Protein 2WWW (pdb70)

Solvent-accessible surface area: 56481 Å² total; per-residue (Å²): 147,117,56,34,55,128,85,36,54,62,83,0,59,67,10,38,60,4,0,47,132,32,99,73,75,25,1,35,78,0,11,84,6,13,106,27,107,123,97,111,98,105,37,10,6,57,38,0,28,42,60,0,19,80,50,23,132,114,26,40,76,104,62,100,54,79,22,58,8,7,25,2,0,2,0,0,25,115,56,0,20,16,85,73,3,10,55,85,2,0,46,18,0,16,136,124,65,38,69,0,0,6,10,32,24,74,95,109,62,3,72,114,27,79,61,3,26,68,10,121,117,71,191,34,9,30,13,8,6,10,0,0,4,1,7,44,6,45,3,0,1,0,28,1,54,24,95,68,42,83,42,0,18,64,15,0,6,0,3,0,4,0,12,34,6,109,64,98,62,4,26,0,2,0,0,6,78,12,35,58,96,51,62,104,25,0,132,130,37,36,59,92,63,58,63,42,34,176,154,104,154,106,84,54,32,13,20,64,2,1,23,210,79,15,55,28,1,76,44,0,10,68,71,2,56,77,8,46,86,76,27,63,95,70,32,66,7,50,46,69,11,137,151,17,48,119,70,37,2,38,78,42,0,45,60,12,1,8,69,55,1,82,84,57,96,56,0,87,128,44,25,86,95,10,17,44,84,3,33,55,3,61,46,12,20,23,109,0,0,66,91,0,8,77,21,18,85,121,132,38,61,132,82,46,59,63,87,0,60,67,11,45,59,4,0,51,118,35,88,76,78,30,3,30,45,0,0,77,6,12,88,27,107,126,84,73,93,116,92,13,6,54,36,0,25,43,57,0,19,93,63,22,110,58,25,34,112,103,59,99,46,80,20,58,6,5,31,3,0,3,0,0,47,115,65,0,21,16,85,80,2,16,40,40,2,2,46,34,0,12,132,84,65,47,94,2,0,17,6,47,25,150,108,75,20,76,92,37,88,63,8,19,62,37,146,66,98,40,8,29,10,7,5,9,0,1,3,1,10,38,14,46,4,0,1,0,31,1,55,55,106,48,5,38,38,0,8,54,14,0,4,0,1,0,3,0,28,53,50,88,36,108,88,0,5,0,1,0,0,6,76,2,53,61,80,36,60,100,59,0,133,63,24,43,62,61,69,71,59,58,29,125,171,79,87,100,125,28,102,67,29,72,46,66,14,36,42,1,0,33,88,78,43,67,24,12,74,64,0,12,72,19,3,78,77,7,48,83,71,11,60,96,51,33,50,8,61,62,56,15,176,149,24,46,85,87,38,1,32,80,52,0,41,52,20,1,10,58,59,0,88,85,44,95,60,0,90,76,60,21,73,95,10,17,46,86,3,35,51,2,59,47,12,17,22,92,0,0,75,93,0,8,58,20,12,72,113,124,120,9,84,67,15,39,83,16,0,52,88,42,50,88,74,33,4,43,47,0,10,60,20,12,111,34,87,143,98,72,21,109,60,68,6,48,84,0,25,44,42,0,21,81,59,21,59,114,26,42,98,95,60,100,53,110,17,66,9,7,26,4,0,3,0,0,44,111,56,0,19,18,86,75,3,10,25,87,3,0,56,20,0,14,140,120,66,40,59,0,0,6,9,60,22,98,58,112,112,60,1,58,216,28,148,43,0,25,69,58,100,31,213,35,7,30,14,8,6,10,0,1,5,3,11,49,20,48,3,0,2,0,30,1,47,27,95,33,63,27,5,39,38,0,16,96,14,0,4,0,1,0,5,0,25,36,4,110,48,129,71,2,24,0,1,0,0,5,82,1,34,56,106,49,60,107,27,0,131,130,38,36,60,89,62,66,61,45,31,135,149,98,104,209,69,49,41,77,14,16,41,2,0,24,204,77,16,69,15,0,61,87,0,9,65,59,2,56,77,7,42,87,73,27,50,96,64,32,99,7,50,39,70,10,137,78,22,48,88,90,40,1,32,78,46,0,41,85,12,3,10,74,58,2,86,65,51,104,52,0,153,122,38,24,72,95,11,14,47,84,2,35,51,3,60,46,15,20,25,79,0,0,48,89,0,11,98,19,18,95,119,141,179,96,95,46,34,56,131,83,36,58,62,76,0,60,66,9,42,61,4,0,47,121,37,87,74,77,31,1,29,79,0,1,69,4,13,54,24,116,130,85,97,95,97,82,9,6,54,36,0,24,42,58,0,20,84,52,23,111,116,26,34,100,104,60,101,45,113,20,57,7,8,28,2,0,3,0,0,37,111,55,0,21,16,87,77,3,13,55,90,2,0,39,34,0,14,141,143,66,44,60,0,0,5,5,25,16,62,78,92,111,102,2,72,192,31,157,42,2,19,63,32,95,52,124,66,97,38,8,28,11,8,5,9,0,0,3,1,10,45,16,46,3,0,2,0,32,4,30,21,55,26,81,29,2,40,38,0,6,86,14,0,4,0,1,0,1,0,8,37,6,109,160,43,136,36,11,4,102,74,0,4,0,0,0,0,5,81,1,35,60,92,51,62,104,27,0,130,130,38,35,59,94,33,79,65,33,24,87,154,64,104,86,109,22,168,64,12,66,43,77,14,27,38,1,1,23,211,78,16,67,23,0,75,51,1,10,69,39,3,60,68,5,44,86,73,11,49,94,49,34,30,6,43,55,62,13,148,108,20,50,97,88,35,1,37,78,38,0,39,81,11,2,12,70,56,2,88,84,43,92,58,0,92,144,81,28,70,65,22,20,55,27,3,40,59,1,66,48,19,26,22,109,0,0,71,52,0,13,58,22,10,76,112

Structure (mmCIF, N/CA/C/O backbone):
data_2WWW
#
_entry.id   2WWW
#
_cell.length_a   149.430
_cell.length_b   149.430
_cell.length_c   69.060
_cell.angle_alpha   90.00
_cell.angle_beta   90.00
_cell.angle_gamma   90.00
#
_symmetry.space_group_name_H-M   'P 42'
#
loop_
_entity.id
_entity.type
_entity.pdbx_description
1 polymer 'METHYLMALONIC ACIDURIA TYPE A PROTEIN, MITOCHONDRIAL'
2 non-polymer 'NONAETHYLENE GLYCOL'
3 non-polymer "GUANOSINE-5'-DIPHOSPHATE"
4 water water
#
loop_
_atom_site.group_PDB
_atom_site.id
_atom_site.type_symbol
_atom_site.label_atom_id
_atom_site.label_alt_id
_atom_site.label_comp_id
_atom_site.label_asym_id
_atom_site.label_entity_id
_atom_site.label_seq_id
_atom_site.pdbx_PDB_ins_code
_atom_site.Cartn_x
_atom_site.Cartn_y
_atom_site.Cartn_z
_atom_site.occupancy
_atom_site.B_iso_or_equiv
_atom_site.auth_seq_id
_atom_site.auth_comp_id
_atom_site.auth_asym_id
_atom_site.auth_atom_id
_atom_site.pdbx_PDB_model_num
ATOM 1 N N . THR A 1 6 ? 21.793 104.179 91.415 1.00 129.68 75 THR A N 1
ATOM 2 C CA . THR A 1 6 ? 20.672 105.115 91.595 1.00 130.79 75 THR A CA 1
ATOM 3 C C . THR A 1 6 ? 19.373 104.624 90.943 1.00 136.45 75 THR A C 1
ATOM 4 O O . THR A 1 6 ? 18.336 104.633 91.609 1.00 137.34 75 THR A O 1
ATOM 6 N N . GLU A 1 7 ? 19.460 104.184 89.644 1.00 131.95 76 GLU A N 1
ATOM 7 C CA . GLU A 1 7 ? 18.424 103.684 88.708 1.00 131.53 76 GLU A CA 1
ATOM 8 C C . GLU A 1 7 ? 17.128 103.017 89.258 1.00 132.44 76 GLU A C 1
ATOM 9 O O . GLU A 1 7 ? 16.029 103.498 88.938 1.00 133.27 76 GLU A O 1
ATOM 11 N N . GLY A 1 8 ? 17.266 101.906 90.007 1.00 123.63 77 GLY A N 1
ATOM 12 C CA . GLY A 1 8 ? 16.138 101.191 90.612 1.00 121.80 77 GLY A CA 1
ATOM 13 C C . GLY A 1 8 ? 15.471 100.062 89.829 1.00 119.31 77 GLY A C 1
ATOM 14 O O . GLY A 1 8 ? 15.919 99.689 88.742 1.00 119.21 77 GLY A O 1
ATOM 15 N N . LEU A 1 9 ? 14.399 99.482 90.415 1.00 110.18 78 LEU A N 1
ATOM 16 C CA . LEU A 1 9 ? 13.575 98.390 89.864 1.00 106.85 78 LEU A CA 1
ATOM 17 C C . LEU A 1 9 ? 12.199 98.925 89.531 1.00 109.08 78 LEU A C 1
ATOM 18 O O . LEU A 1 9 ? 11.697 99.827 90.216 1.00 108.91 78 LEU A O 1
ATOM 23 N N . SER A 1 10 ? 11.548 98.299 88.522 1.00 103.89 79 SER A N 1
ATOM 24 C CA . SER A 1 10 ? 10.171 98.559 88.083 1.00 102.29 79 SER A CA 1
ATOM 25 C C . SER A 1 10 ? 9.299 98.103 89.235 1.00 108.93 79 SER A C 1
ATOM 26 O O . SER A 1 10 ? 9.650 97.125 89.894 1.00 109.92 79 SER A O 1
ATOM 29 N N . ASP A 1 11 ? 8.204 98.800 89.521 1.00 107.38 80 ASP A N 1
ATOM 30 C CA . ASP A 1 11 ? 7.349 98.419 90.646 1.00 107.32 80 ASP A CA 1
ATOM 31 C C . ASP A 1 11 ? 6.835 96.969 90.603 1.00 107.69 80 ASP A C 1
ATOM 32 O O . ASP A 1 11 ? 6.720 96.361 91.663 1.00 107.99 80 ASP A O 1
ATOM 37 N N . LYS A 1 12 ? 6.657 96.383 89.391 1.00 101.31 81 LYS A N 1
ATOM 38 C CA . LYS A 1 12 ? 6.241 94.977 89.226 1.00 99.93 81 LYS A CA 1
ATOM 39 C C . LYS A 1 12 ? 7.380 93.992 89.622 1.00 100.39 81 LYS A C 1
ATOM 40 O O . LYS A 1 12 ? 7.112 92.888 90.114 1.00 99.82 81 LYS A O 1
ATOM 42 N N . GLU A 1 13 ? 8.633 94.411 89.423 1.00 93.61 82 GLU A N 1
ATOM 43 C CA . GLU A 1 13 ? 9.834 93.657 89.801 1.00 91.08 82 GLU A CA 1
ATOM 44 C C . GLU A 1 13 ? 10.030 93.759 91.323 1.00 94.12 82 GLU A C 1
ATOM 45 O O . GLU A 1 13 ? 10.354 92.754 91.971 1.00 91.46 82 GLU A O 1
ATOM 51 N N . GLN A 1 14 ? 9.787 94.985 91.886 1.00 91.27 83 GLN A N 1
ATOM 52 C CA . GLN A 1 14 ? 9.871 95.267 93.323 1.00 90.26 83 GLN A CA 1
ATOM 53 C C . GLN A 1 14 ? 8.765 94.529 94.118 1.00 93.69 83 GLN A C 1
ATOM 54 O O . GLN A 1 14 ? 8.998 94.125 95.254 1.00 93.41 83 GLN A O 1
ATOM 60 N N . ARG A 1 15 ? 7.614 94.276 93.498 1.00 89.12 84 ARG A N 1
ATOM 61 C CA . ARG A 1 15 ? 6.539 93.497 94.107 1.00 89.48 84 ARG A CA 1
ATOM 62 C C . ARG A 1 15 ? 6.957 92.013 94.100 1.00 91.50 84 ARG A C 1
ATOM 63 O O . ARG A 1 15 ? 6.680 91.286 95.048 1.00 91.31 84 ARG A O 1
ATOM 65 N N . PHE A 1 16 ? 7.679 91.591 93.034 1.00 85.44 85 PHE A N 1
ATOM 66 C CA . PHE A 1 16 ? 8.131 90.218 92.843 1.00 81.18 85 PHE A CA 1
ATOM 67 C C . PHE A 1 16 ? 9.151 89.851 93.914 1.00 87.43 85 PHE A C 1
ATOM 68 O O . PHE A 1 16 ? 8.959 88.851 94.605 1.00 87.95 85 PHE A O 1
ATOM 76 N N . VAL A 1 17 ? 10.203 90.681 94.074 1.00 83.62 86 VAL A N 1
ATOM 77 C CA . VAL A 1 17 ? 11.234 90.499 95.082 1.00 82.65 86 VAL A CA 1
ATOM 78 C C . VAL A 1 17 ? 10.604 90.441 96.484 1.00 91.49 86 VAL A C 1
ATOM 79 O O . VAL A 1 17 ? 10.909 89.498 97.225 1.00 93.37 86 VAL A O 1
ATOM 83 N N . ASP A 1 18 ? 9.683 91.390 96.815 1.00 88.42 87 ASP A N 1
ATOM 84 C CA . ASP A 1 18 ? 8.986 91.438 98.112 1.00 88.64 87 ASP A CA 1
ATOM 85 C C . ASP A 1 18 ? 8.186 90.178 98.408 1.00 89.36 87 ASP A C 1
ATOM 86 O O . ASP A 1 18 ? 8.194 89.710 99.545 1.00 89.07 87 ASP A O 1
ATOM 91 N N . LYS A 1 19 ? 7.501 89.631 97.391 1.00 85.39 88 LYS A N 1
ATOM 92 C CA . LYS A 1 19 ? 6.717 88.395 97.510 1.00 85.94 88 LYS A CA 1
ATOM 93 C C . LYS A 1 19 ? 7.666 87.206 97.754 1.00 86.79 88 LYS A C 1
ATOM 94 O O . LYS A 1 19 ? 7.435 86.409 98.662 1.00 85.77 88 LYS A O 1
ATOM 96 N N . LEU A 1 20 ? 8.771 87.149 96.973 1.00 81.12 89 LEU A N 1
ATOM 97 C CA . LEU A 1 20 ? 9.819 86.125 97.075 1.00 79.45 89 LEU A CA 1
ATOM 98 C C . LEU A 1 20 ? 10.507 86.137 98.459 1.00 80.66 89 LEU A C 1
ATOM 99 O O . LEU A 1 20 ? 10.674 85.079 99.049 1.00 80.38 89 LEU A O 1
ATOM 104 N N . TYR A 1 21 ? 10.859 87.348 98.960 1.00 74.06 90 TYR A N 1
ATOM 105 C CA . TYR A 1 21 ? 11.455 87.652 100.261 1.00 71.29 90 TYR A CA 1
ATOM 106 C C . TYR A 1 21 ? 10.567 87.150 101.437 1.00 77.48 90 TYR A C 1
ATOM 107 O O . TYR A 1 21 ? 11.057 86.476 102.348 1.00 75.08 90 TYR A O 1
ATOM 116 N N . THR A 1 22 ? 9.267 87.528 101.426 1.00 78.30 91 THR A N 1
ATOM 117 C CA . THR A 1 22 ? 8.276 87.185 102.465 1.00 79.36 91 THR A CA 1
ATOM 118 C C . THR A 1 22 ? 8.074 85.683 102.573 1.00 83.13 91 THR A C 1
ATOM 119 O O . THR A 1 22 ? 8.138 85.158 103.668 1.00 83.85 91 THR A O 1
ATOM 123 N N . GLY A 1 23 ? 7.853 85.021 101.443 1.00 79.68 92 GLY A N 1
ATOM 124 C CA . GLY A 1 23 ? 7.643 83.583 101.341 1.00 78.67 92 GLY A CA 1
ATOM 125 C C . GLY A 1 23 ? 8.822 82.829 101.895 1.00 79.98 92 GLY A C 1
ATOM 126 O O . GLY A 1 23 ? 8.643 81.931 102.713 1.00 81.07 92 GLY A O 1
ATOM 127 N N . LEU A 1 24 ? 10.035 83.274 101.529 1.00 74.62 93 LEU A N 1
ATOM 128 C CA . LEU A 1 24 ? 11.311 82.731 101.991 1.00 72.35 93 LEU A CA 1
ATOM 129 C C . LEU A 1 24 ? 11.472 82.862 103.530 1.00 76.76 93 LEU A C 1
ATOM 130 O O . LEU A 1 24 ? 11.686 81.856 104.201 1.00 74.96 93 LEU A O 1
ATOM 135 N N . ILE A 1 25 ? 11.375 84.114 104.079 1.00 75.47 94 ILE A N 1
ATOM 136 C CA . ILE A 1 25 ? 11.559 84.374 105.511 1.00 74.54 94 ILE A CA 1
ATOM 137 C C . ILE A 1 25 ? 10.586 83.599 106.375 1.00 87.15 94 ILE A C 1
ATOM 138 O O . ILE A 1 25 ? 11.000 82.988 107.372 1.00 89.80 94 ILE A O 1
ATOM 143 N N . GLN A 1 26 ? 9.361 83.418 105.846 1.00 85.41 95 GLN A N 1
ATOM 144 C CA . GLN A 1 26 ? 8.281 82.636 106.443 1.00 85.63 95 GLN A CA 1
ATOM 145 C C . GLN A 1 26 ? 8.515 81.117 106.378 1.00 91.68 95 GLN A C 1
ATOM 146 O O . GLN A 1 26 ? 7.769 80.381 107.040 1.00 94.81 95 GLN A O 1
ATOM 152 N N . GLY A 1 27 ? 9.517 80.665 105.598 1.00 84.68 96 GLY A N 1
ATOM 153 C CA . GLY A 1 27 ? 9.867 79.254 105.455 1.00 82.51 96 GLY A CA 1
ATOM 154 C C . GLY A 1 27 ? 9.281 78.464 104.284 1.00 86.57 96 GLY A C 1
ATOM 155 O O . GLY A 1 27 ? 9.439 77.238 104.262 1.00 86.82 96 GLY A O 1
ATOM 156 N N . GLN A 1 28 ? 8.593 79.108 103.299 1.00 83.43 97 GLN A N 1
ATOM 157 C CA . GLN A 1 28 ? 8.045 78.381 102.124 1.00 83.80 97 GLN A CA 1
ATOM 158 C C . GLN A 1 28 ? 9.163 77.825 101.190 1.00 89.46 97 GLN A C 1
ATOM 159 O O . GLN A 1 28 ? 9.900 78.607 100.575 1.00 88.87 97 GLN A O 1
ATOM 165 N N . ARG A 1 29 ? 9.285 76.474 101.105 1.00 88.11 98 ARG A N 1
ATOM 166 C CA . ARG A 1 29 ? 10.308 75.715 100.334 1.00 86.27 98 ARG A CA 1
ATOM 167 C C . ARG A 1 29 ? 10.436 76.128 98.841 1.00 87.93 98 ARG A C 1
ATOM 168 O O . ARG A 1 29 ? 11.539 76.111 98.282 1.00 85.34 98 ARG A O 1
ATOM 173 N N . ALA A 1 30 ? 9.307 76.461 98.199 1.00 85.41 99 ALA A N 1
ATOM 174 C CA . ALA A 1 30 ? 9.283 76.862 96.787 1.00 84.10 99 ALA A CA 1
ATOM 175 C C . ALA A 1 30 ? 9.899 78.254 96.558 1.00 86.91 99 ALA A C 1
ATOM 176 O O . ALA A 1 30 ? 10.543 78.487 95.516 1.00 85.78 99 ALA A O 1
ATOM 178 N N . CYS A 1 31 ? 9.676 79.179 97.521 1.00 83.42 100 CYS A N 1
ATOM 179 C CA . CYS A 1 31 ? 10.188 80.550 97.491 1.00 82.86 100 CYS A CA 1
ATOM 180 C C . CYS A 1 31 ? 11.713 80.551 97.710 1.00 83.52 100 CYS A C 1
ATOM 181 O O . CYS A 1 31 ? 12.414 81.303 97.043 1.00 82.96 100 CYS A O 1
ATOM 184 N N . LEU A 1 32 ? 12.238 79.639 98.553 1.00 78.45 101 LEU A N 1
ATOM 185 C CA . LEU A 1 32 ? 13.680 79.466 98.723 1.00 76.43 101 LEU A CA 1
ATOM 186 C C . LEU A 1 32 ? 14.286 78.888 97.420 1.00 79.22 101 LEU A C 1
ATOM 187 O O . LEU A 1 32 ? 15.341 79.347 96.967 1.00 76.66 101 LEU A O 1
ATOM 192 N N . ALA A 1 33 ? 13.618 77.864 96.843 1.00 76.36 102 ALA A N 1
ATOM 193 C CA . ALA A 1 33 ? 14.022 77.242 95.582 1.00 75.98 102 ALA A CA 1
ATOM 194 C C . ALA A 1 33 ? 14.089 78.277 94.429 1.00 82.51 102 ALA A C 1
ATOM 195 O O . ALA A 1 33 ? 15.084 78.331 93.713 1.00 82.34 102 ALA A O 1
ATOM 197 N N . GLU A 1 34 ? 13.059 79.132 94.293 1.00 79.94 103 GLU A N 1
ATOM 198 C CA . GLU A 1 34 ? 13.021 80.177 93.284 1.00 78.61 103 GLU A CA 1
ATOM 199 C C . GLU A 1 34 ? 14.127 81.225 93.540 1.00 76.36 103 GLU A C 1
ATOM 200 O O . GLU A 1 34 ? 14.756 81.675 92.579 1.00 78.52 103 GLU A O 1
ATOM 206 N N . ALA A 1 35 ? 14.405 81.557 94.812 1.00 66.55 104 ALA A N 1
ATOM 207 C CA . ALA A 1 35 ? 15.455 82.511 95.187 1.00 64.87 104 ALA A CA 1
ATOM 208 C C . ALA A 1 35 ? 16.849 81.985 94.812 1.00 70.62 104 ALA A C 1
ATOM 209 O O . ALA A 1 35 ? 17.672 82.732 94.304 1.00 70.32 104 ALA A O 1
ATOM 211 N N . ILE A 1 36 ? 17.093 80.695 94.993 1.00 66.36 105 ILE A N 1
ATOM 212 C CA . ILE A 1 36 ? 18.369 80.142 94.614 1.00 65.34 105 ILE A CA 1
ATOM 213 C C . ILE A 1 36 ? 18.527 80.178 93.117 1.00 69.62 105 ILE A C 1
ATOM 214 O O . ILE A 1 36 ? 19.589 80.573 92.634 1.00 68.41 105 ILE A O 1
ATOM 219 N N . THR A 1 37 ? 17.452 79.854 92.379 1.00 70.18 106 THR A N 1
ATOM 220 C CA . THR A 1 37 ? 17.453 79.912 90.908 1.00 71.36 106 THR A CA 1
ATOM 221 C C . THR A 1 37 ? 17.739 81.344 90.406 1.00 75.33 106 THR A C 1
ATOM 222 O O . THR A 1 37 ? 18.549 81.518 89.502 1.00 74.18 106 THR A O 1
ATOM 226 N N . LEU A 1 38 ? 17.126 82.358 91.055 1.00 72.25 107 LEU A N 1
ATOM 227 C CA . LEU A 1 38 ? 17.284 83.773 90.749 1.00 72.10 107 LEU A CA 1
ATOM 228 C C . LEU A 1 38 ? 18.731 84.229 90.864 1.00 75.74 107 LEU A C 1
ATOM 229 O O . LEU A 1 38 ? 19.233 84.961 90.020 1.00 77.65 107 LEU A O 1
ATOM 234 N N . VAL A 1 39 ? 19.353 83.842 91.950 1.00 71.17 108 VAL A N 1
ATOM 235 C CA . VAL A 1 39 ? 20.720 84.141 92.376 1.00 69.72 108 VAL A CA 1
ATOM 236 C C . VAL A 1 39 ? 21.753 83.458 91.457 1.00 77.22 108 VAL A C 1
ATOM 237 O O . VAL A 1 39 ? 22.841 84.004 91.236 1.00 76.25 108 VAL A O 1
ATOM 241 N N . GLU A 1 40 ? 21.370 82.309 90.871 1.00 77.84 109 GLU A N 1
ATOM 242 C CA . GLU A 1 40 ? 22.177 81.510 89.957 1.00 78.94 109 GLU A CA 1
ATOM 243 C C . GLU A 1 40 ? 22.131 82.009 88.516 1.00 88.09 109 GLU A C 1
ATOM 244 O O . GLU A 1 40 ? 22.999 81.627 87.720 1.00 87.44 109 GLU A O 1
ATOM 250 N N . SER A 1 41 ? 21.126 82.864 88.180 1.00 89.48 110 SER A N 1
ATOM 251 C CA . SER A 1 41 ? 20.955 83.454 86.840 1.00 90.81 110 SER A CA 1
ATOM 252 C C . SER A 1 41 ? 22.096 84.385 86.395 1.00 95.81 110 SER A C 1
ATOM 253 O O . SER A 1 41 ? 22.635 85.167 87.183 1.00 91.75 110 SER A O 1
ATOM 256 N N . THR A 1 42 ? 22.431 84.295 85.099 1.00 97.38 111 THR A N 1
ATOM 257 C CA . THR A 1 42 ? 23.468 85.111 84.454 1.00 97.82 111 THR A CA 1
ATOM 258 C C . THR A 1 42 ? 22.901 86.345 83.689 1.00 102.70 111 THR A C 1
ATOM 259 O O . THR A 1 42 ? 23.681 87.206 83.285 1.00 103.95 111 THR A O 1
ATOM 263 N N . HIS A 1 43 ? 21.564 86.448 83.517 1.00 98.78 112 HIS A N 1
ATOM 264 C CA . HIS A 1 43 ? 20.941 87.590 82.829 1.00 99.99 112 HIS A CA 1
ATOM 265 C C . HIS A 1 43 ? 20.938 88.834 83.672 1.00 98.05 112 HIS A C 1
ATOM 266 O O . HIS A 1 43 ? 20.649 88.771 84.867 1.00 97.46 112 HIS A O 1
ATOM 273 N N . SER A 1 44 ? 21.281 89.961 83.042 1.00 91.04 113 SER A N 1
ATOM 274 C CA . SER A 1 44 ? 21.449 91.279 83.656 1.00 89.84 113 SER A CA 1
ATOM 275 C C . SER A 1 44 ? 20.295 91.750 84.563 1.00 91.27 113 SER A C 1
ATOM 276 O O . SER A 1 44 ? 20.565 92.266 85.663 1.00 89.82 113 SER A O 1
ATOM 279 N N . ARG A 1 45 ? 19.020 91.606 84.092 1.00 86.86 114 ARG A N 1
ATOM 280 C CA . ARG A 1 45 ? 17.860 92.026 84.874 1.00 86.94 114 ARG A CA 1
ATOM 281 C C . ARG A 1 45 ? 17.674 91.102 86.075 1.00 87.33 114 ARG A C 1
ATOM 282 O O . ARG A 1 45 ? 17.401 91.584 87.179 1.00 88.48 114 ARG A O 1
ATOM 290 N N . LYS A 1 46 ? 17.905 89.786 85.881 1.00 77.99 115 LYS A N 1
ATOM 291 C CA . LYS A 1 46 ? 17.788 88.795 86.944 1.00 73.59 115 LYS A CA 1
ATOM 292 C C . LYS A 1 46 ? 18.829 88.997 88.015 1.00 74.05 115 LYS A C 1
ATOM 293 O O . LYS A 1 46 ? 18.484 88.868 89.183 1.00 75.01 115 LYS A O 1
ATOM 299 N N . LYS A 1 47 ? 20.064 89.436 87.636 1.00 67.26 116 LYS A N 1
ATOM 300 C CA . LYS A 1 47 ? 21.152 89.796 88.557 1.00 65.38 116 LYS A CA 1
ATOM 301 C C . LYS A 1 47 ? 20.806 91.035 89.389 1.00 73.62 116 LYS A C 1
ATOM 302 O O . LYS A 1 47 ? 21.195 91.122 90.550 1.00 76.38 116 LYS A O 1
ATOM 308 N N . GLU A 1 48 ? 20.082 92.000 88.808 1.00 72.79 117 GLU A N 1
ATOM 309 C CA . GLU A 1 48 ? 19.648 93.227 89.504 1.00 72.95 117 GLU A CA 1
ATOM 310 C C . GLU A 1 48 ? 18.611 92.901 90.599 1.00 78.43 117 GLU A C 1
ATOM 311 O O . GLU A 1 48 ? 18.644 93.491 91.675 1.00 78.13 117 GLU A O 1
ATOM 313 N N . LEU A 1 49 ? 17.714 91.927 90.328 1.00 77.45 118 LEU A N 1
ATOM 314 C CA . LEU A 1 49 ? 16.675 91.413 91.238 1.00 77.86 118 LEU A CA 1
ATOM 315 C C . LEU A 1 49 ? 17.299 90.565 92.370 1.00 76.53 118 LEU A C 1
ATOM 316 O O . LEU A 1 49 ? 16.905 90.695 93.528 1.00 78.96 118 LEU A O 1
ATOM 321 N N . ALA A 1 50 ? 18.250 89.683 92.026 1.00 65.86 119 ALA A N 1
ATOM 322 C CA . ALA A 1 50 ? 19.007 88.859 92.948 1.00 62.79 119 ALA A CA 1
ATOM 323 C C . ALA A 1 50 ? 19.743 89.741 93.946 1.00 67.81 119 ALA A C 1
ATOM 324 O O . ALA A 1 50 ? 19.677 89.467 95.137 1.00 68.90 119 ALA A O 1
ATOM 326 N N . GLN A 1 51 ? 20.392 90.836 93.485 1.00 64.41 120 GLN A N 1
ATOM 327 C CA . GLN A 1 51 ? 21.131 91.749 94.358 1.00 64.05 120 GLN A CA 1
ATOM 328 C C . GLN A 1 51 ? 20.216 92.418 95.373 1.00 70.76 120 GLN A C 1
ATOM 329 O O . GLN A 1 51 ? 20.503 92.390 96.572 1.00 72.72 120 GLN A O 1
ATOM 335 N N . VAL A 1 52 ? 19.092 92.955 94.921 1.00 67.72 121 VAL A N 1
ATOM 336 C CA . VAL A 1 52 ? 18.086 93.562 95.811 1.00 67.01 121 VAL A CA 1
ATOM 337 C C . VAL A 1 52 ? 17.642 92.542 96.841 1.00 72.72 121 VAL A C 1
ATOM 338 O O . VAL A 1 52 ? 17.721 92.836 98.036 1.00 75.89 121 VAL A O 1
ATOM 342 N N . LEU A 1 53 ? 17.228 91.329 96.399 1.00 68.31 122 LEU A N 1
ATOM 343 C CA . LEU A 1 53 ? 16.785 90.256 97.304 1.00 68.57 122 LEU A CA 1
ATOM 344 C C . LEU A 1 53 ? 17.828 89.914 98.365 1.00 68.26 122 LEU A C 1
ATOM 345 O O . LEU A 1 53 ? 17.498 89.910 99.545 1.00 69.20 122 LEU A O 1
ATOM 350 N N . LEU A 1 54 ? 19.084 89.679 97.936 1.00 60.57 123 LEU A N 1
ATOM 351 C CA . LEU A 1 54 ? 20.227 89.389 98.798 1.00 58.46 123 LEU A CA 1
ATOM 352 C C . LEU A 1 54 ? 20.498 90.477 99.824 1.00 65.78 123 LEU A C 1
ATOM 353 O O . LEU A 1 54 ? 20.785 90.162 100.987 1.00 66.31 123 LEU A O 1
ATOM 358 N N . GLN A 1 55 ? 20.382 91.749 99.421 1.00 61.81 124 GLN A N 1
ATOM 359 C CA . GLN A 1 55 ? 20.531 92.858 100.349 1.00 61.79 124 GLN A CA 1
ATOM 360 C C . GLN A 1 55 ? 19.401 92.861 101.412 1.00 72.30 124 GLN A C 1
ATOM 361 O O . GLN A 1 55 ? 19.675 93.150 102.589 1.00 75.00 124 GLN A O 1
ATOM 367 N N . LYS A 1 56 ? 18.139 92.556 101.004 1.00 67.42 125 LYS A N 1
ATOM 368 C CA . LYS A 1 56 ? 17.048 92.484 101.973 1.00 68.16 125 LYS A CA 1
ATOM 369 C C . LYS A 1 56 ? 17.326 91.329 102.986 1.00 72.92 125 LYS A C 1
ATOM 370 O O . LYS A 1 56 ? 17.204 91.532 104.189 1.00 72.99 125 LYS A O 1
ATOM 376 N N . VAL A 1 57 ? 17.760 90.138 102.490 1.00 68.54 126 VAL A N 1
ATOM 377 C CA . VAL A 1 57 ? 18.095 88.990 103.327 1.00 67.56 126 VAL A CA 1
ATOM 378 C C . VAL A 1 57 ? 19.342 89.259 104.233 1.00 70.73 126 VAL A C 1
ATOM 379 O O . VAL A 1 57 ? 19.379 88.768 105.365 1.00 70.49 126 VAL A O 1
ATOM 383 N N . LEU A 1 58 ? 20.336 90.053 103.750 1.00 63.58 127 LEU A N 1
ATOM 384 C CA . LEU A 1 58 ? 21.501 90.416 104.546 1.00 61.71 127 LEU A CA 1
ATOM 385 C C . LEU A 1 58 ? 21.098 91.229 105.751 1.00 70.06 127 LEU A C 1
ATOM 386 O O . LEU A 1 58 ? 21.632 91.000 106.836 1.00 72.23 127 LEU A O 1
ATOM 391 N N . LEU A 1 59 ? 20.152 92.185 105.575 1.00 67.48 128 LEU A N 1
ATOM 392 C CA . LEU A 1 59 ? 19.671 93.052 106.639 1.00 68.14 128 LEU A CA 1
ATOM 393 C C . LEU A 1 59 ? 18.874 92.259 107.656 1.00 76.25 128 LEU A C 1
ATOM 394 O O . LEU A 1 59 ? 18.981 92.515 108.862 1.00 77.26 128 LEU A O 1
ATOM 399 N N . TYR A 1 60 ? 18.049 91.309 107.175 1.00 72.49 129 TYR A N 1
ATOM 400 C CA . TYR A 1 60 ? 17.202 90.486 108.026 1.00 72.57 129 TYR A CA 1
ATOM 401 C C . TYR A 1 60 ? 18.049 89.513 108.813 1.00 75.37 129 TYR A C 1
ATOM 402 O O . TYR A 1 60 ? 17.823 89.326 110.004 1.00 74.65 129 TYR A O 1
ATOM 411 N N . HIS A 1 61 ? 19.043 88.902 108.139 1.00 72.99 130 HIS A N 1
ATOM 412 C CA . HIS A 1 61 ? 20.014 87.969 108.725 1.00 71.30 130 HIS A CA 1
ATOM 413 C C . HIS A 1 61 ? 20.697 88.633 109.943 1.00 74.19 130 HIS A C 1
ATOM 414 O O . HIS A 1 61 ? 20.845 88.002 110.976 1.00 73.08 130 HIS A O 1
ATOM 421 N N . ARG A 1 62 ? 21.077 89.914 109.805 1.00 71.68 131 ARG A N 1
ATOM 422 C CA . ARG A 1 62 ? 21.708 90.715 110.833 1.00 72.53 131 ARG A CA 1
ATOM 423 C C . ARG A 1 62 ? 20.730 90.980 111.951 1.00 79.85 131 ARG A C 1
ATOM 424 O O . ARG A 1 62 ? 21.147 90.915 113.093 1.00 82.90 131 ARG A O 1
ATOM 432 N N . GLU A 1 63 ? 19.425 91.213 111.658 1.00 78.09 132 GLU A N 1
ATOM 433 C CA . GLU A 1 63 ? 18.369 91.390 112.681 1.00 79.70 132 GLU A CA 1
ATOM 434 C C . GLU A 1 63 ? 18.260 90.090 113.489 1.00 83.24 132 GLU A C 1
ATOM 435 O O . GLU A 1 63 ? 18.252 90.145 114.714 1.00 84.32 132 GLU A O 1
ATOM 441 N N . GLN A 1 64 ? 18.190 88.927 112.794 1.00 78.65 133 GLN A N 1
ATOM 442 C CA . GLN A 1 64 ? 18.086 87.597 113.381 1.00 79.14 133 GLN A CA 1
ATOM 443 C C . GLN A 1 64 ? 19.235 87.349 114.367 1.00 86.16 133 GLN A C 1
ATOM 444 O O . GLN A 1 64 ? 18.980 86.914 115.494 1.00 87.57 133 GLN A O 1
ATOM 450 N N . GLU A 1 65 ? 20.490 87.637 113.952 1.00 83.87 134 GLU A N 1
ATOM 451 C CA . GLU A 1 65 ? 21.692 87.440 114.783 1.00 85.87 134 GLU A CA 1
ATOM 452 C C . GLU A 1 65 ? 21.736 88.372 116.002 1.00 97.70 134 GLU A C 1
ATOM 453 O O . GLU A 1 65 ? 22.177 87.956 117.072 1.00 99.73 134 GLU A O 1
ATOM 459 N N . GLN A 1 66 ? 21.208 89.601 115.865 1.00 96.11 135 GLN A N 1
ATOM 460 C CA . GLN A 1 66 ? 21.148 90.567 116.954 1.00 97.25 135 GLN A CA 1
ATOM 461 C C . GLN A 1 66 ? 20.055 90.194 117.942 1.00 102.67 135 GLN A C 1
ATOM 462 O O . GLN A 1 66 ? 20.266 90.354 119.136 1.00 104.10 135 GLN A O 1
ATOM 464 N N . SER A 1 67 ? 18.940 89.595 117.464 1.00 99.80 136 SER A N 1
ATOM 465 C CA . SER A 1 67 ? 17.832 89.112 118.308 1.00 101.67 136 SER A CA 1
ATOM 466 C C . SER A 1 67 ? 18.127 87.697 118.883 1.00 105.75 136 SER A C 1
ATOM 467 O O . SER A 1 67 ? 17.242 87.062 119.472 1.00 105.66 136 SER A O 1
ATOM 470 N N . ASN A 1 68 ? 19.379 87.216 118.684 1.00 101.56 137 ASN A N 1
ATOM 471 C CA . ASN A 1 68 ? 19.913 85.935 119.165 1.00 100.55 137 ASN A CA 1
ATOM 472 C C . ASN A 1 68 ? 21.203 86.220 119.978 1.00 104.44 137 ASN A C 1
ATOM 473 O O . ASN A 1 68 ? 22.004 85.308 120.236 1.00 101.80 137 ASN A O 1
ATOM 478 N N . LYS A 1 69 ? 21.366 87.519 120.402 1.00 102.61 138 LYS A N 1
ATOM 479 C CA . LYS A 1 69 ? 22.474 88.078 121.193 1.00 102.86 138 LYS A CA 1
ATOM 480 C C . LYS A 1 69 ? 23.867 87.846 120.548 1.00 107.98 138 LYS A C 1
ATOM 481 O O . LYS A 1 69 ? 24.823 87.411 121.205 1.00 108.73 138 LYS A O 1
ATOM 483 N N . GLY A 1 70 ? 23.951 88.131 119.247 1.00 103.39 139 GLY A N 1
ATOM 484 C CA . GLY A 1 70 ? 25.182 88.030 118.467 1.00 100.87 139 GLY A CA 1
ATOM 485 C C . GLY A 1 70 ? 25.657 86.638 118.113 1.00 102.50 139 GLY A C 1
ATOM 486 O O . GLY A 1 70 ? 26.599 86.510 117.320 1.00 100.45 139 GLY A O 1
ATOM 487 N N . LYS A 1 71 ? 25.009 85.591 118.695 1.00 99.30 140 LYS A N 1
ATOM 488 C CA . LYS A 1 71 ? 25.291 84.159 118.487 1.00 97.96 140 LYS A CA 1
ATOM 489 C C . LYS A 1 71 ? 24.793 83.693 117.085 1.00 102.47 140 LYS A C 1
ATOM 490 O O . LYS A 1 71 ? 23.700 84.085 116.667 1.00 103.79 140 LYS A O 1
ATOM 494 N N . PRO A 1 72 ? 25.583 82.882 116.343 1.00 97.94 141 PRO A N 1
ATOM 495 C CA . PRO A 1 72 ? 25.137 82.420 115.013 1.00 95.77 141 PRO A CA 1
ATOM 496 C C . PRO A 1 72 ? 23.902 81.535 115.092 1.00 92.54 141 PRO A C 1
ATOM 497 O O . PRO A 1 72 ? 23.727 80.803 116.081 1.00 90.74 141 PRO A O 1
ATOM 501 N N . LEU A 1 73 ? 23.065 81.605 114.028 1.00 84.99 142 LEU A N 1
ATOM 502 C CA . LEU A 1 73 ? 21.795 80.869 113.913 1.00 83.18 142 LEU A CA 1
ATOM 503 C C . LEU A 1 73 ? 21.890 79.506 113.258 1.00 79.32 142 LEU A C 1
ATOM 504 O O . LEU A 1 73 ? 20.978 78.686 113.396 1.00 76.13 142 LEU A O 1
ATOM 509 N N . ALA A 1 74 ? 22.998 79.282 112.539 1.00 72.16 143 ALA A N 1
ATOM 510 C CA . ALA A 1 74 ? 23.215 78.052 111.829 1.00 69.69 143 ALA A CA 1
ATOM 511 C C . ALA A 1 74 ? 24.631 77.490 112.009 1.00 68.75 143 ALA A C 1
ATOM 512 O O . ALA A 1 74 ? 25.577 78.224 112.301 1.00 68.53 143 ALA A O 1
ATOM 514 N N . PHE A 1 75 ? 24.738 76.175 111.867 1.00 60.88 144 PHE A N 1
ATOM 515 C CA . PHE A 1 75 ? 25.991 75.467 111.878 1.00 59.33 144 PHE A CA 1
ATOM 516 C C . PHE A 1 75 ? 26.221 75.046 110.383 1.00 63.94 144 PHE A C 1
ATOM 517 O O . PHE A 1 75 ? 25.419 74.294 109.822 1.00 61.19 144 PHE A O 1
ATOM 525 N N . ARG A 1 76 ? 27.240 75.632 109.710 1.00 61.52 145 ARG A N 1
ATOM 526 C CA . ARG A 1 76 ? 27.586 75.297 108.313 1.00 59.17 145 ARG A CA 1
ATOM 527 C C . ARG A 1 76 ? 28.633 74.227 108.362 1.00 61.99 145 ARG A C 1
ATOM 528 O O . ARG A 1 76 ? 29.630 74.368 109.082 1.00 62.86 145 ARG A O 1
ATOM 536 N N . VAL A 1 77 ? 28.334 73.094 107.743 1.00 57.70 146 VAL A N 1
ATOM 537 C CA . VAL A 1 77 ? 29.198 71.887 107.742 1.00 56.71 146 VAL A CA 1
ATOM 538 C C . VAL A 1 77 ? 29.521 71.543 106.300 1.00 63.10 146 VAL A C 1
ATOM 539 O O . VAL A 1 77 ? 28.619 71.453 105.453 1.00 65.80 146 VAL A O 1
ATOM 543 N N . GLY A 1 78 ? 30.808 71.405 106.035 1.00 59.06 147 GLY A N 1
ATOM 544 C CA . GLY A 1 78 ? 31.363 71.018 104.747 1.00 58.42 147 GLY A CA 1
ATOM 545 C C . GLY A 1 78 ? 31.686 69.544 104.786 1.00 62.47 147 GLY A C 1
ATOM 546 O O . GLY A 1 78 ? 32.394 69.079 105.679 1.00 62.00 147 GLY A O 1
ATOM 547 N N . LEU A 1 79 ? 31.130 68.810 103.851 1.00 61.46 148 LEU A N 1
ATOM 548 C CA . LEU A 1 79 ? 31.309 67.374 103.688 1.00 63.31 148 LEU A CA 1
ATOM 549 C C . LEU A 1 79 ? 31.945 67.024 102.318 1.00 66.70 148 LEU A C 1
ATOM 550 O O . LEU A 1 79 ? 31.418 67.394 101.264 1.00 65.75 148 LEU A O 1
ATOM 555 N N . SER A 1 80 ? 33.071 66.332 102.348 1.00 65.74 149 SER A N 1
ATOM 556 C CA . SER A 1 80 ? 33.748 65.923 101.129 1.00 67.47 149 SER A CA 1
ATOM 557 C C . SER A 1 80 ? 34.272 64.522 101.232 1.00 73.19 149 SER A C 1
ATOM 558 O O . SER A 1 80 ? 34.477 64.004 102.322 1.00 72.04 149 SER A O 1
ATOM 561 N N . GLY A 1 81 ? 34.532 63.950 100.075 1.00 72.79 150 GLY A N 1
ATOM 562 C CA . GLY A 1 81 ? 35.095 62.621 99.971 1.00 73.99 150 GLY A CA 1
ATOM 563 C C . GLY A 1 81 ? 35.185 62.165 98.533 1.00 79.97 150 GLY A C 1
ATOM 564 O O . GLY A 1 81 ? 34.554 62.771 97.661 1.00 78.81 150 GLY A O 1
ATOM 565 N N . PRO A 1 82 ? 35.938 61.059 98.264 1.00 79.03 151 PRO A N 1
ATOM 566 C CA . PRO A 1 82 ? 36.007 60.528 96.881 1.00 78.25 151 PRO A CA 1
ATOM 567 C C . PRO A 1 82 ? 34.637 60.020 96.402 1.00 81.21 151 PRO A C 1
ATOM 568 O O . PRO A 1 82 ? 33.741 59.845 97.259 1.00 82.39 151 PRO A O 1
ATOM 572 N N . PRO A 1 83 ? 34.418 59.752 95.078 1.00 73.44 152 PRO A N 1
ATOM 573 C CA . PRO A 1 83 ? 33.115 59.147 94.672 1.00 71.76 152 PRO A CA 1
ATOM 574 C C . PRO A 1 83 ? 33.046 57.728 95.239 1.00 70.89 152 PRO A C 1
ATOM 575 O O . PRO A 1 83 ? 34.066 57.037 95.285 1.00 69.64 152 PRO A O 1
ATOM 579 N N . GLY A 1 84 ? 31.902 57.356 95.779 1.00 67.07 153 GLY A N 1
ATOM 580 C CA . GLY A 1 84 ? 31.738 56.033 96.372 1.00 68.12 153 GLY A CA 1
ATOM 581 C C . GLY A 1 84 ? 32.100 55.934 97.849 1.00 72.03 153 GLY A C 1
ATOM 582 O O . GLY A 1 84 ? 31.946 54.856 98.431 1.00 74.34 153 GLY A O 1
ATOM 583 N N . ALA A 1 85 ? 32.540 57.055 98.486 1.00 63.01 154 ALA A N 1
ATOM 584 C CA . ALA A 1 85 ? 32.871 57.099 99.910 1.00 60.57 154 ALA A CA 1
ATOM 585 C C . ALA A 1 85 ? 31.668 56.780 100.796 1.00 67.30 154 ALA A C 1
ATOM 586 O O . ALA A 1 85 ? 31.833 56.167 101.848 1.00 68.87 154 ALA A O 1
ATOM 588 N N . GLY A 1 86 ? 30.471 57.117 100.326 1.00 64.19 155 GLY A N 1
ATOM 589 C CA . GLY A 1 86 ? 29.227 56.909 101.059 1.00 64.28 155 GLY A CA 1
ATOM 590 C C . GLY A 1 86 ? 28.493 58.210 101.389 1.00 65.64 155 GLY A C 1
ATOM 591 O O . GLY A 1 86 ? 27.516 58.167 102.141 1.00 66.36 155 GLY A O 1
ATOM 592 N N . LYS A 1 87 ? 28.949 59.378 100.828 1.00 57.37 156 LYS A N 1
ATOM 593 C CA . LYS A 1 87 ? 28.336 60.705 101.014 1.00 56.00 156 LYS A CA 1
ATOM 594 C C . LYS A 1 87 ? 26.798 60.731 100.966 1.00 62.77 156 LYS A C 1
ATOM 595 O O . LYS A 1 87 ? 26.167 61.086 101.963 1.00 62.89 156 LYS A O 1
ATOM 601 N N . SER A 1 88 ? 26.210 60.324 99.835 1.00 61.33 157 SER A N 1
ATOM 602 C CA . SER A 1 88 ? 24.756 60.300 99.606 1.00 62.62 157 SER A CA 1
ATOM 603 C C . SER A 1 88 ? 24.096 59.517 100.687 1.00 69.85 157 SER A C 1
ATOM 604 O O . SER A 1 88 ? 23.178 60.034 101.292 1.00 72.02 157 SER A O 1
ATOM 607 N N . THR A 1 89 ? 24.591 58.292 100.963 1.00 66.85 158 THR A N 1
ATOM 608 C CA . THR A 1 89 ? 24.048 57.350 101.952 1.00 66.68 158 THR A CA 1
ATOM 609 C C . THR A 1 89 ? 24.160 57.928 103.356 1.00 68.58 158 THR A C 1
ATOM 610 O O . THR A 1 89 ? 23.255 57.740 104.160 1.00 71.64 158 THR A O 1
ATOM 614 N N . PHE A 1 90 ? 25.277 58.596 103.656 1.00 63.25 159 PHE A N 1
ATOM 615 C CA . PHE A 1 90 ? 25.512 59.237 104.934 1.00 63.15 159 PHE A CA 1
ATOM 616 C C . PHE A 1 90 ? 24.548 60.463 105.141 1.00 69.67 159 PHE A C 1
ATOM 617 O O . PHE A 1 90 ? 23.866 60.522 106.163 1.00 70.63 159 PHE A O 1
ATOM 625 N N . ILE A 1 91 ? 24.492 61.411 104.200 1.00 65.76 160 ILE A N 1
ATOM 626 C CA . ILE A 1 91 ? 23.574 62.567 104.272 1.00 66.47 160 ILE A CA 1
ATOM 627 C C . ILE A 1 91 ? 22.088 62.106 104.526 1.00 71.75 160 ILE A C 1
ATOM 628 O O . ILE A 1 91 ? 21.357 62.710 105.333 1.00 70.42 160 ILE A O 1
ATOM 633 N N . GLU A 1 92 ? 21.662 61.039 103.820 1.00 67.92 161 GLU A N 1
ATOM 634 C CA . GLU A 1 92 ? 20.331 60.495 103.979 1.00 66.71 161 GLU A CA 1
ATOM 635 C C . GLU A 1 92 ? 20.066 60.034 105.415 1.00 71.88 161 GLU A C 1
ATOM 636 O O . GLU A 1 92 ? 19.042 60.391 105.990 1.00 74.46 161 GLU A O 1
ATOM 642 N N . TYR A 1 93 ? 21.007 59.299 106.004 1.00 67.49 162 TYR A N 1
ATOM 643 C CA . TYR A 1 93 ? 20.906 58.792 107.370 1.00 66.43 162 TYR A CA 1
ATOM 644 C C . TYR A 1 93 ? 21.041 59.914 108.406 1.00 67.84 162 TYR A C 1
ATOM 645 O O . TYR A 1 93 ? 20.189 60.019 109.287 1.00 67.41 162 TYR A O 1
ATOM 654 N N . PHE A 1 94 ? 22.110 60.739 108.298 1.00 63.43 163 PHE A N 1
ATOM 655 C CA . PHE A 1 94 ? 22.434 61.875 109.158 1.00 63.56 163 PHE A CA 1
ATOM 656 C C . PHE A 1 94 ? 21.364 62.980 109.102 1.00 66.85 163 PHE A C 1
ATOM 657 O O . PHE A 1 94 ? 21.055 63.552 110.121 1.00 69.72 163 PHE A O 1
ATOM 665 N N . GLY A 1 95 ? 20.800 63.233 107.935 1.00 62.34 164 GLY A N 1
ATOM 666 C CA . GLY A 1 95 ? 19.725 64.183 107.735 1.00 63.82 164 GLY A CA 1
ATOM 667 C C . GLY A 1 95 ? 18.425 63.755 108.393 1.00 73.92 164 GLY A C 1
ATOM 668 O O . GLY A 1 95 ? 17.734 64.588 108.991 1.00 76.75 164 GLY A O 1
ATOM 669 N N . LYS A 1 96 ? 18.086 62.457 108.331 1.00 71.16 165 LYS A N 1
ATOM 670 C CA . LYS A 1 96 ? 16.894 61.930 109.032 1.00 72.38 165 LYS A CA 1
ATOM 671 C C . LYS A 1 96 ? 17.076 61.986 110.522 1.00 76.68 165 LYS A C 1
ATOM 672 O O . LYS A 1 96 ? 16.171 62.376 111.222 1.00 78.72 165 LYS A O 1
ATOM 675 N N . MET A 1 97 ? 18.275 61.721 111.003 1.00 74.78 166 MET A N 1
ATOM 676 C CA . MET A 1 97 ? 18.617 61.825 112.416 1.00 75.84 166 MET A CA 1
ATOM 677 C C . MET A 1 97 ? 18.474 63.288 112.922 1.00 79.90 166 MET A C 1
ATOM 678 O O . MET A 1 97 ? 18.007 63.500 114.039 1.00 79.16 166 MET A O 1
ATOM 683 N N . LEU A 1 98 ? 18.865 64.295 112.082 1.00 75.46 167 LEU A N 1
ATOM 684 C CA . LEU A 1 98 ? 18.820 65.717 112.473 1.00 74.00 167 LEU A CA 1
ATOM 685 C C . LEU A 1 98 ? 17.408 66.292 112.577 1.00 80.61 167 LEU A C 1
ATOM 686 O O . LEU A 1 98 ? 17.084 66.906 113.592 1.00 81.76 167 LEU A O 1
ATOM 691 N N . THR A 1 99 ? 16.596 66.111 111.513 1.00 76.37 168 THR A N 1
ATOM 692 C CA . THR A 1 99 ? 15.209 66.542 111.395 1.00 76.99 168 THR A CA 1
ATOM 693 C C . THR A 1 99 ? 14.323 65.914 112.465 1.00 84.99 168 THR A C 1
ATOM 694 O O . THR A 1 99 ? 13.473 66.601 113.040 1.00 87.66 168 THR A O 1
ATOM 698 N N . GLU A 1 100 ? 14.544 64.632 112.761 1.00 81.68 169 GLU A N 1
ATOM 699 C CA . GLU A 1 100 ? 13.788 63.968 113.805 1.00 83.28 169 GLU A CA 1
ATOM 700 C C . GLU A 1 100 ? 14.011 64.676 115.157 1.00 84.94 169 GLU A C 1
ATOM 701 O O . GLU A 1 100 ? 13.035 64.930 115.840 1.00 87.29 169 GLU A O 1
ATOM 707 N N . ARG A 1 101 ? 15.234 65.140 115.442 1.00 78.43 170 ARG A N 1
ATOM 708 C CA . ARG A 1 101 ? 15.647 65.859 116.659 1.00 78.76 170 ARG A CA 1
ATOM 709 C C . ARG A 1 101 ? 15.225 67.358 116.690 1.00 82.37 170 ARG A C 1
ATOM 710 O O . ARG A 1 101 ? 15.622 68.093 117.598 1.00 82.96 170 ARG A O 1
ATOM 718 N N . GLY A 1 102 ? 14.438 67.797 115.710 1.00 78.11 171 GLY A N 1
ATOM 719 C CA . GLY A 1 102 ? 13.953 69.175 115.625 1.00 77.94 171 GLY A CA 1
ATOM 720 C C . GLY A 1 102 ? 14.685 70.114 114.679 1.00 81.40 171 GLY A C 1
ATOM 721 O O . GLY A 1 102 ? 14.392 71.317 114.665 1.00 81.79 171 GLY A O 1
ATOM 722 N N . HIS A 1 103 ? 15.630 69.587 113.869 1.00 75.99 172 HIS A N 1
ATOM 723 C CA . HIS A 1 103 ? 16.402 70.426 112.969 1.00 74.72 172 HIS A CA 1
ATOM 724 C C . HIS A 1 103 ? 15.774 70.685 111.603 1.00 79.29 172 HIS A C 1
ATOM 725 O O . HIS A 1 103 ? 14.988 69.873 111.090 1.00 80.83 172 HIS A O 1
ATOM 732 N N . LYS A 1 104 ? 16.077 71.873 111.046 1.00 74.29 173 LYS A N 1
ATOM 733 C CA . LYS A 1 104 ? 15.707 72.265 109.675 1.00 72.12 173 LYS A CA 1
ATOM 734 C C . LYS A 1 104 ? 17.051 72.300 108.920 1.00 67.37 173 LYS A C 1
ATOM 735 O O . LYS A 1 104 ? 17.924 73.083 109.269 1.00 64.68 173 LYS A O 1
ATOM 741 N N . LEU A 1 105 ? 17.240 71.358 108.000 1.00 62.53 174 LEU A N 1
ATOM 742 C CA . LEU A 1 105 ? 18.479 71.093 107.268 1.00 63.26 174 LEU A CA 1
ATOM 743 C C . LEU A 1 105 ? 18.503 71.389 105.751 1.00 71.38 174 LEU A C 1
ATOM 744 O O . LEU A 1 105 ? 17.646 70.925 105.016 1.00 74.58 174 LEU A O 1
ATOM 749 N N . SER A 1 106 ? 19.530 72.089 105.274 1.00 67.69 175 SER A N 1
ATOM 750 C CA . SER A 1 106 ? 19.722 72.340 103.835 1.00 66.21 175 SER A CA 1
ATOM 751 C C . SER A 1 106 ? 20.930 71.564 103.379 1.00 69.02 175 SER A C 1
ATOM 752 O O . SER A 1 106 ? 21.968 71.577 104.045 1.00 68.67 175 SER A O 1
ATOM 755 N N . VAL A 1 107 ? 20.821 70.932 102.225 1.00 64.62 176 VAL A N 1
ATOM 756 C CA . VAL A 1 107 ? 21.900 70.177 101.601 1.00 63.20 176 VAL A CA 1
ATOM 757 C C . VAL A 1 107 ? 22.121 70.828 100.247 1.00 70.76 176 VAL A C 1
ATOM 758 O O . VAL A 1 107 ? 21.205 70.874 99.421 1.00 69.59 176 VAL A O 1
ATOM 762 N N . LEU A 1 108 ? 23.330 71.395 100.050 1.00 69.22 177 LEU A N 1
ATOM 763 C CA . LEU A 1 108 ? 23.700 72.077 98.810 1.00 68.41 177 LEU A CA 1
ATOM 764 C C . LEU A 1 108 ? 24.916 71.382 98.224 1.00 70.42 177 LEU A C 1
ATOM 765 O O . LEU A 1 108 ? 25.965 71.441 98.813 1.00 70.18 177 LEU A O 1
ATOM 770 N N . ALA A 1 109 ? 24.773 70.680 97.103 1.00 68.76 178 ALA A N 1
ATOM 771 C CA . ALA A 1 109 ? 25.905 69.999 96.436 1.00 67.38 178 ALA A CA 1
ATOM 772 C C . ALA A 1 109 ? 26.596 70.946 95.525 1.00 72.50 178 ALA A C 1
ATOM 773 O O . ALA A 1 109 ? 25.953 71.749 94.856 1.00 74.05 178 ALA A O 1
ATOM 775 N N . VAL A 1 110 ? 27.904 70.890 95.523 1.00 70.68 179 VAL A N 1
ATOM 776 C CA . VAL A 1 110 ? 28.783 71.690 94.690 1.00 71.63 179 VAL A CA 1
ATOM 777 C C . VAL A 1 110 ? 29.742 70.718 93.954 1.00 81.98 179 VAL A C 1
ATOM 778 O O . VAL A 1 110 ? 30.599 70.091 94.572 1.00 77.80 179 VAL A O 1
ATOM 782 N N . ASP A 1 111 ? 29.427 70.434 92.669 1.00 89.35 180 ASP A N 1
ATOM 783 C CA . ASP A 1 111 ? 30.215 69.492 91.874 1.00 93.05 180 ASP A CA 1
ATOM 784 C C . ASP A 1 111 ? 31.266 70.224 91.033 1.00 106.45 180 ASP A C 1
ATOM 785 O O . ASP A 1 111 ? 30.897 70.962 90.110 1.00 108.99 180 ASP A O 1
ATOM 787 N N . PRO A 1 112 ? 32.572 70.056 91.356 1.00 107.28 181 PRO A N 1
ATOM 788 C CA . PRO A 1 112 ? 33.636 70.687 90.531 1.00 108.74 181 PRO A CA 1
ATOM 789 C C . PRO A 1 112 ? 33.536 70.340 89.026 1.00 115.62 181 PRO A C 1
ATOM 790 O O . PRO A 1 112 ? 34.250 70.893 88.179 1.00 116.78 181 PRO A O 1
ATOM 794 N N . THR A 1 129 ? 15.696 60.092 96.971 1.00 118.51 198 THR A N 1
ATOM 795 C CA . THR A 1 129 ? 16.005 59.516 98.285 1.00 117.33 198 THR A CA 1
ATOM 796 C C . THR A 1 129 ? 14.855 59.706 99.303 1.00 120.77 198 THR A C 1
ATOM 797 O O . THR A 1 129 ? 13.836 60.314 98.959 1.00 122.15 198 THR A O 1
ATOM 801 N N . GLU A 1 130 ? 15.001 59.150 100.532 1.00 114.42 199 GLU A N 1
ATOM 802 C CA . GLU A 1 130 ? 14.004 59.247 101.613 1.00 112.94 199 GLU A CA 1
ATOM 803 C C . GLU A 1 130 ? 14.007 60.651 102.236 1.00 111.38 199 GLU A C 1
ATOM 804 O O . GLU A 1 130 ? 12.990 61.060 102.801 1.00 111.91 199 GLU A O 1
ATOM 806 N N . LEU A 1 131 ? 15.167 61.372 102.135 1.00 102.02 200 LEU A N 1
ATOM 807 C CA . LEU A 1 131 ? 15.422 62.745 102.617 1.00 97.90 200 LEU A CA 1
ATOM 808 C C . LEU A 1 131 ? 14.697 63.770 101.734 1.00 99.21 200 LEU A C 1
ATOM 809 O O . LEU A 1 131 ? 14.291 64.830 102.216 1.00 99.16 200 LEU A O 1
ATOM 814 N N . SER A 1 132 ? 14.512 63.437 100.451 1.00 94.32 201 SER A N 1
ATOM 815 C CA . SER A 1 132 ? 13.785 64.279 99.509 1.00 95.09 201 SER A CA 1
ATOM 816 C C . SER A 1 132 ? 12.278 64.318 99.857 1.00 99.68 201 SER A C 1
ATOM 817 O O . SER A 1 132 ? 11.584 65.274 99.518 1.00 100.19 201 SER A O 1
ATOM 820 N N . ARG A 1 133 ? 11.797 63.307 100.571 1.00 97.06 202 ARG A N 1
ATOM 821 C CA . ARG A 1 133 ? 10.411 63.244 101.007 1.00 99.59 202 ARG A CA 1
ATOM 822 C C . ARG A 1 133 ? 10.249 64.024 102.341 1.00 106.74 202 ARG A C 1
ATOM 823 O O . ARG A 1 133 ? 9.106 64.335 102.724 1.00 110.70 202 ARG A O 1
ATOM 826 N N . ASP A 1 134 ? 11.388 64.333 103.046 1.00 98.68 203 ASP A N 1
ATOM 827 C CA . ASP A 1 134 ? 11.400 65.039 104.335 1.00 96.74 203 ASP A CA 1
ATOM 828 C C . ASP A 1 134 ? 11.062 66.520 104.218 1.00 98.93 203 ASP A C 1
ATOM 829 O O . ASP A 1 134 ? 11.862 67.291 103.677 1.00 96.79 203 ASP A O 1
ATOM 834 N N . MET A 1 135 ? 9.898 66.912 104.795 1.00 96.28 204 MET A N 1
ATOM 835 C CA . MET A 1 135 ? 9.348 68.279 104.836 1.00 95.83 204 MET A CA 1
ATOM 836 C C . MET A 1 135 ? 10.249 69.275 105.595 1.00 97.64 204 MET A C 1
ATOM 837 O O . MET A 1 135 ? 10.191 70.485 105.319 1.00 97.80 204 MET A O 1
ATOM 839 N N . ASN A 1 136 ? 11.099 68.763 106.522 1.00 91.20 205 ASN A N 1
ATOM 840 C CA . ASN A 1 136 ? 12.041 69.572 107.304 1.00 89.28 205 ASN A CA 1
ATOM 841 C C . ASN A 1 136 ? 13.448 69.746 106.664 1.00 87.57 205 ASN A C 1
ATOM 842 O O . ASN A 1 136 ? 14.315 70.428 107.220 1.00 84.20 205 ASN A O 1
ATOM 847 N N . ALA A 1 137 ? 13.638 69.167 105.482 1.00 82.48 206 ALA A N 1
ATOM 848 C CA . ALA A 1 137 ? 14.897 69.268 104.790 1.00 81.04 206 ALA A CA 1
ATOM 849 C C . ALA A 1 137 ? 14.712 69.885 103.412 1.00 85.40 206 ALA A C 1
ATOM 850 O O . ALA A 1 137 ? 13.669 69.696 102.771 1.00 86.06 206 ALA A O 1
ATOM 852 N N . TYR A 1 138 ? 15.744 70.596 102.948 1.00 80.51 207 TYR A N 1
ATOM 853 C CA . TYR A 1 138 ? 15.786 71.168 101.614 1.00 79.72 207 TYR A CA 1
ATOM 854 C C . TYR A 1 138 ? 17.036 70.637 100.889 1.00 82.53 207 TYR A C 1
ATOM 855 O O . TYR A 1 138 ? 18.140 70.842 101.370 1.00 81.43 207 TYR A O 1
ATOM 864 N N . ILE A 1 139 ? 16.859 69.918 99.769 1.00 79.29 208 ILE A N 1
ATOM 865 C CA . ILE A 1 139 ? 17.969 69.368 98.984 1.00 77.11 208 ILE A CA 1
ATOM 866 C C . ILE A 1 139 ? 18.012 70.050 97.637 1.00 82.09 208 ILE A C 1
ATOM 867 O O . ILE A 1 139 ? 17.089 69.907 96.865 1.00 83.09 208 ILE A O 1
ATOM 872 N N . ARG A 1 140 ? 19.069 70.779 97.360 1.00 83.07 209 ARG A N 1
ATOM 873 C CA . ARG A 1 140 ? 19.292 71.480 96.100 1.00 86.32 209 ARG A CA 1
ATOM 874 C C . ARG A 1 140 ? 20.373 70.804 95.225 1.00 102.81 209 ARG A C 1
ATOM 875 O O . ARG A 1 140 ? 21.526 70.620 95.661 1.00 100.62 209 ARG A O 1
ATOM 877 N N . PRO A 1 141 ? 20.004 70.509 93.948 1.00 111.60 210 PRO A N 1
ATOM 878 C CA . PRO A 1 141 ? 20.978 69.920 92.999 1.00 114.20 210 PRO A CA 1
ATOM 879 C C . PRO A 1 141 ? 22.214 70.781 92.649 1.00 124.77 210 PRO A C 1
ATOM 880 O O . PRO A 1 141 ? 22.388 71.917 93.113 1.00 124.42 210 PRO A O 1
ATOM 884 N N . SER A 1 142 ? 23.037 70.214 91.739 1.00 124.81 211 SER A N 1
ATOM 885 C CA . SER A 1 142 ? 24.268 70.763 91.167 1.00 124.73 211 SER A CA 1
ATOM 886 C C . SER A 1 142 ? 23.997 71.322 89.740 1.00 128.77 211 SER A C 1
ATOM 887 O O . SER A 1 142 ? 23.733 72.515 89.543 1.00 127.59 211 SER A O 1
ATOM 890 N N . THR A 1 152 ? 31.068 77.364 93.155 1.00 90.10 221 THR A N 1
ATOM 891 C CA . THR A 1 152 ? 31.132 77.938 94.506 1.00 89.05 221 THR A CA 1
ATOM 892 C C . THR A 1 152 ? 30.777 79.415 94.417 1.00 90.70 221 THR A C 1
ATOM 893 O O . THR A 1 152 ? 30.742 80.132 95.446 1.00 90.53 221 THR A O 1
ATOM 895 N N . ARG A 1 153 ? 30.479 79.857 93.163 1.00 84.71 222 ARG A N 1
ATOM 896 C CA . ARG A 1 153 ? 30.196 81.258 92.853 1.00 83.22 222 ARG A CA 1
ATOM 897 C C . ARG A 1 153 ? 29.036 81.824 93.690 1.00 81.47 222 ARG A C 1
ATOM 898 O O . ARG A 1 153 ? 29.164 82.885 94.330 1.00 79.65 222 ARG A O 1
ATOM 906 N N . THR A 1 154 ? 27.948 81.060 93.736 1.00 74.80 223 THR A N 1
ATOM 907 C CA . THR A 1 154 ? 26.751 81.466 94.447 1.00 74.28 223 THR A CA 1
ATOM 908 C C . THR A 1 154 ? 26.503 80.689 95.733 1.00 77.75 223 THR A C 1
ATOM 909 O O . THR A 1 154 ? 25.433 80.855 96.319 1.00 80.19 223 THR A O 1
ATOM 913 N N . THR A 1 155 ? 27.471 79.866 96.187 1.00 69.66 224 THR A N 1
ATOM 914 C CA . THR A 1 155 ? 27.326 79.053 97.393 1.00 67.60 224 THR A CA 1
ATOM 915 C C . THR A 1 155 ? 27.082 79.873 98.619 1.00 67.23 224 THR A C 1
ATOM 916 O O . THR A 1 155 ? 26.162 79.533 99.371 1.00 68.71 224 THR A O 1
ATOM 920 N N . ASN A 1 156 ? 27.827 80.969 98.798 1.00 59.51 225 ASN A N 1
ATOM 921 C CA . ASN A 1 156 ? 27.618 81.854 99.942 1.00 59.62 225 ASN A CA 1
ATOM 922 C C . ASN A 1 156 ? 26.263 82.503 99.958 1.00 63.65 225 ASN A C 1
ATOM 923 O O . ASN A 1 156 ? 25.684 82.655 101.018 1.00 65.36 225 ASN A O 1
ATOM 928 N N . GLU A 1 157 ? 25.758 82.869 98.793 1.00 61.87 226 GLU A N 1
ATOM 929 C CA . GLU A 1 157 ? 24.460 83.524 98.582 1.00 64.07 226 GLU A CA 1
ATOM 930 C C . GLU A 1 157 ? 23.359 82.531 98.934 1.00 66.30 226 GLU A C 1
ATOM 931 O O . GLU A 1 157 ? 22.408 82.941 99.597 1.00 68.66 226 GLU A O 1
ATOM 937 N N . ALA A 1 158 ? 23.509 81.220 98.524 1.00 57.69 227 ALA A N 1
ATOM 938 C CA . ALA A 1 158 ? 22.597 80.090 98.835 1.00 55.49 227 ALA A CA 1
ATOM 939 C C . ALA A 1 158 ? 22.592 79.792 100.351 1.00 59.93 227 ALA A C 1
ATOM 940 O O . ALA A 1 158 ? 21.526 79.646 100.940 1.00 61.00 227 ALA A O 1
ATOM 942 N N . ILE A 1 159 ? 23.777 79.791 101.000 1.00 56.90 228 ILE A N 1
ATOM 943 C CA . ILE A 1 159 ? 23.893 79.617 102.459 1.00 57.20 228 ILE A CA 1
ATOM 944 C C . ILE A 1 159 ? 23.080 80.685 103.175 1.00 62.88 228 ILE A C 1
ATOM 945 O O . ILE A 1 159 ? 22.331 80.367 104.070 1.00 66.98 228 ILE A O 1
ATOM 950 N N . LEU A 1 160 ? 23.220 81.935 102.767 1.00 60.51 229 LEU A N 1
ATOM 951 C CA . LEU A 1 160 ? 22.527 83.081 103.351 1.00 62.39 229 LEU A CA 1
ATOM 952 C C . LEU A 1 160 ? 21.006 82.989 103.146 1.00 67.47 229 LEU A C 1
ATOM 953 O O . LEU A 1 160 ? 20.251 83.264 104.083 1.00 69.49 229 LEU A O 1
ATOM 958 N N . LEU A 1 161 ? 20.565 82.574 101.941 1.00 61.71 230 LEU A N 1
ATOM 959 C CA . LEU A 1 161 ? 19.150 82.379 101.639 1.00 62.76 230 LEU A CA 1
ATOM 960 C C . LEU A 1 161 ? 18.533 81.293 102.542 1.00 67.66 230 LEU A C 1
ATOM 961 O O . LEU A 1 161 ? 17.442 81.495 103.078 1.00 68.40 230 LEU A O 1
ATOM 966 N N . CYS A 1 162 ? 19.246 80.180 102.751 1.00 64.00 231 CYS A N 1
ATOM 967 C CA . CYS A 1 162 ? 18.855 79.113 103.670 1.00 65.61 231 CYS A CA 1
ATOM 968 C C . CYS A 1 162 ? 18.784 79.555 105.118 1.00 65.68 231 CYS A C 1
ATOM 969 O O . CYS A 1 162 ? 17.799 79.232 105.787 1.00 67.07 231 CYS A O 1
ATOM 972 N N . GLU A 1 163 ? 19.782 80.307 105.598 1.00 59.49 232 GLU A N 1
ATOM 973 C CA . GLU A 1 163 ? 19.762 80.831 106.970 1.00 61.71 232 GLU A CA 1
ATOM 974 C C . GLU A 1 163 ? 18.608 81.843 107.144 1.00 69.46 232 GLU A C 1
ATOM 975 O O . GLU A 1 163 ? 17.894 81.799 108.162 1.00 73.12 232 GLU A O 1
ATOM 981 N N . GLY A 1 164 ? 18.385 82.662 106.116 1.00 64.15 233 GLY A N 1
ATOM 982 C CA . GLY A 1 164 ? 17.257 83.586 106.042 1.00 65.04 233 GLY A CA 1
ATOM 983 C C . GLY A 1 164 ? 15.913 82.869 106.117 1.00 69.07 233 GLY A C 1
ATOM 984 O O . GLY A 1 164 ? 14.990 83.385 106.750 1.00 70.19 233 GLY A O 1
ATOM 985 N N . ALA A 1 165 ? 15.816 81.631 105.519 1.00 64.30 234 ALA A N 1
ATOM 986 C CA . ALA A 1 165 ? 14.621 80.768 105.481 1.00 65.45 234 ALA A CA 1
ATOM 987 C C . ALA A 1 165 ? 14.391 79.996 106.774 1.00 75.93 234 ALA A C 1
ATOM 988 O O . ALA A 1 165 ? 13.371 79.320 106.886 1.00 78.84 234 ALA A O 1
ATOM 990 N N . GLY A 1 166 ? 15.320 80.103 107.737 1.00 72.29 235 GLY A N 1
ATOM 991 C CA . GLY A 1 166 ? 15.195 79.480 109.043 1.00 72.11 235 GLY A CA 1
ATOM 992 C C . GLY A 1 166 ? 15.865 78.129 109.249 1.00 79.89 235 GLY A C 1
ATOM 993 O O . GLY A 1 166 ? 15.573 77.443 110.241 1.00 83.06 235 GLY A O 1
ATOM 994 N N . TYR A 1 167 ? 16.766 77.726 108.343 1.00 73.96 236 TYR A N 1
ATOM 995 C CA . TYR A 1 167 ? 17.490 76.479 108.486 1.00 73.11 236 TYR A CA 1
ATOM 996 C C . TYR A 1 167 ? 18.648 76.705 109.470 1.00 77.76 236 TYR A C 1
ATOM 997 O O . TYR A 1 167 ? 19.316 77.745 109.436 1.00 76.95 236 TYR A O 1
ATOM 1006 N N . ASP A 1 168 ? 18.843 75.745 110.382 1.00 76.54 237 ASP A N 1
ATOM 1007 C CA . ASP A 1 168 ? 19.907 75.813 111.400 1.00 76.22 237 ASP A CA 1
ATOM 1008 C C . ASP A 1 168 ? 21.140 74.890 111.120 1.00 75.02 237 ASP A C 1
ATOM 1009 O O . ASP A 1 168 ? 22.157 74.962 111.842 1.00 71.90 237 ASP A O 1
ATOM 1014 N N . ILE A 1 169 ? 21.024 74.015 110.090 1.00 68.53 238 ILE A N 1
ATOM 1015 C CA . ILE A 1 169 ? 22.096 73.140 109.664 1.00 67.38 238 ILE A CA 1
ATOM 1016 C C . ILE A 1 169 ? 22.184 73.249 108.174 1.00 72.43 238 ILE A C 1
ATOM 1017 O O . ILE A 1 169 ? 21.245 72.909 107.458 1.00 72.32 238 ILE A O 1
ATOM 1022 N N . ILE A 1 170 ? 23.306 73.784 107.705 1.00 69.96 239 ILE A N 1
ATOM 1023 C CA . ILE A 1 170 ? 23.606 73.944 106.292 1.00 67.14 239 ILE A CA 1
ATOM 1024 C C . ILE A 1 170 ? 24.736 72.965 106.008 1.00 67.17 239 ILE A C 1
ATOM 1025 O O . ILE A 1 170 ? 25.788 72.998 106.649 1.00 62.29 239 ILE A O 1
ATOM 1030 N N . LEU A 1 171 ? 24.468 72.042 105.095 1.00 66.94 240 LEU A N 1
ATOM 1031 C CA . LEU A 1 171 ? 25.411 71.011 104.707 1.00 67.47 240 LEU A CA 1
ATOM 1032 C C . LEU A 1 171 ? 25.837 71.219 103.267 1.00 68.83 240 LEU A C 1
ATOM 1033 O O . LEU A 1 171 ? 25.002 71.274 102.366 1.00 68.49 240 LEU A O 1
ATOM 1038 N N . ILE A 1 172 ? 27.127 71.441 103.067 1.00 65.08 241 ILE A N 1
ATOM 1039 C CA . ILE A 1 172 ? 27.680 71.649 101.749 1.00 64.37 241 ILE A CA 1
ATOM 1040 C C . ILE A 1 172 ? 28.442 70.399 101.365 1.00 68.31 241 ILE A C 1
ATOM 1041 O O . ILE A 1 172 ? 29.465 70.083 101.969 1.00 67.02 241 ILE A O 1
ATOM 1046 N N . GLU A 1 173 ? 27.937 69.697 100.356 1.00 64.67 242 GLU A N 1
ATOM 1047 C CA . GLU A 1 173 ? 28.511 68.454 99.865 1.00 64.26 242 GLU A CA 1
ATOM 1048 C C . GLU A 1 173 ? 29.361 68.686 98.595 1.00 69.27 242 GLU A C 1
ATOM 1049 O O . GLU A 1 173 ? 28.934 69.389 97.689 1.00 66.82 242 GLU A O 1
ATOM 1055 N N . THR A 1 174 ? 30.546 68.072 98.541 1.00 66.95 243 THR A N 1
ATOM 1056 C CA . THR A 1 174 ? 31.450 68.159 97.415 1.00 67.96 243 THR A CA 1
ATOM 1057 C C . THR A 1 174 ? 32.146 66.817 97.191 1.00 77.81 243 THR A C 1
ATOM 1058 O O . THR A 1 174 ? 31.925 65.909 97.983 1.00 79.14 243 THR A O 1
ATOM 1062 N N . VAL A 1 175 ? 32.937 66.678 96.077 1.00 76.43 244 VAL A N 1
ATOM 1063 C CA . VAL A 1 175 ? 33.708 65.480 95.688 1.00 76.45 244 VAL A CA 1
ATOM 1064 C C . VAL A 1 175 ? 35.188 65.837 95.621 1.00 83.96 244 VAL A C 1
ATOM 1065 O O . VAL A 1 175 ? 35.535 66.897 95.106 1.00 82.65 244 VAL A O 1
ATOM 1069 N N . GLY A 1 176 ? 36.020 64.946 96.157 1.00 84.79 245 GLY A N 1
ATOM 1070 C CA . GLY A 1 176 ? 37.466 65.075 96.248 1.00 87.27 245 GLY A CA 1
ATOM 1071 C C . GLY A 1 176 ? 38.030 64.293 97.431 1.00 101.32 245 GLY A C 1
ATOM 1072 O O . GLY A 1 176 ? 37.501 64.368 98.549 1.00 103.23 245 GLY A O 1
ATOM 1073 N N . VAL A 1 177 ? 39.114 63.525 97.199 1.00 101.44 246 VAL A N 1
ATOM 1074 C CA . VAL A 1 177 ? 39.817 62.775 98.244 1.00 102.35 246 VAL A CA 1
ATOM 1075 C C . VAL A 1 177 ? 40.517 63.770 99.192 1.00 107.73 246 VAL A C 1
ATOM 1076 O O . VAL A 1 177 ? 41.188 64.703 98.735 1.00 108.10 246 VAL A O 1
ATOM 1078 N N . SER A 1 180 ? 38.054 72.485 94.316 1.00 111.35 249 SER A N 1
ATOM 1079 C CA . SER A 1 180 ? 36.694 72.876 94.753 1.00 111.35 249 SER A CA 1
ATOM 1080 C C . SER A 1 180 ? 36.455 72.575 96.241 1.00 113.90 249 SER A C 1
ATOM 1081 O O . SER A 1 180 ? 35.715 73.311 96.909 1.00 113.44 249 SER A O 1
ATOM 1083 N N . GLU A 1 181 ? 37.108 71.489 96.752 1.00 107.11 250 GLU A N 1
ATOM 1084 C CA . GLU A 1 181 ? 37.111 71.032 98.149 1.00 103.66 250 GLU A CA 1
ATOM 1085 C C . GLU A 1 181 ? 37.727 72.117 99.071 1.00 101.54 250 GLU A C 1
ATOM 1086 O O . GLU A 1 181 ? 37.237 72.319 100.181 1.00 100.95 250 GLU A O 1
ATOM 1092 N N . PHE A 1 182 ? 38.764 72.839 98.593 1.00 94.28 251 PHE A N 1
ATOM 1093 C CA . PHE A 1 182 ? 39.423 73.922 99.338 1.00 92.12 251 PHE A CA 1
ATOM 1094 C C . PHE A 1 182 ? 38.528 75.169 99.443 1.00 90.72 251 PHE A C 1
ATOM 1095 O O . PHE A 1 182 ? 38.558 75.835 100.467 1.00 92.07 251 PHE A O 1
ATOM 1097 N N . ALA A 1 183 ? 37.719 75.467 98.405 1.00 81.28 252 ALA A N 1
ATOM 1098 C CA . ALA A 1 183 ? 36.754 76.580 98.376 1.00 77.82 252 ALA A CA 1
ATOM 1099 C C . ALA A 1 183 ? 35.657 76.322 99.405 1.00 78.34 252 ALA A C 1
ATOM 1100 O O . ALA A 1 183 ? 35.249 77.256 100.072 1.00 79.21 252 ALA A O 1
ATOM 1102 N N . VAL A 1 184 ? 35.177 75.063 99.519 1.00 71.07 253 VAL A N 1
ATOM 1103 C CA . VAL A 1 184 ? 34.176 74.624 100.480 1.00 71.09 253 VAL A CA 1
ATOM 1104 C C . VAL A 1 184 ? 34.667 74.838 101.929 1.00 75.63 253 VAL A C 1
ATOM 1105 O O . VAL A 1 184 ? 33.987 75.495 102.711 1.00 73.12 253 VAL A O 1
ATOM 1109 N N . ALA A 1 185 ? 35.876 74.334 102.256 1.00 75.14 254 ALA A N 1
ATOM 1110 C CA . ALA A 1 185 ? 36.494 74.489 103.571 1.00 74.75 254 ALA A CA 1
ATOM 1111 C C . ALA A 1 185 ? 36.496 75.974 104.021 1.00 79.57 254 ALA A C 1
ATOM 1112 O O . ALA A 1 185 ? 36.340 76.253 105.206 1.00 82.89 254 ALA A O 1
ATOM 1114 N N . ASP A 1 186 ? 36.542 76.903 103.067 1.00 74.28 255 ASP A N 1
ATOM 1115 C CA . ASP A 1 186 ? 36.525 78.354 103.303 1.00 74.16 255 ASP A CA 1
ATOM 1116 C C . ASP A 1 186 ? 35.106 78.968 103.232 1.00 74.70 255 ASP A C 1
ATOM 1117 O O . ASP A 1 186 ? 34.990 80.173 103.143 1.00 76.96 255 ASP A O 1
ATOM 1125 N N . MET A 1 187 ? 34.051 78.174 103.276 1.00 66.90 256 MET A N 1
ATOM 1126 C CA . MET A 1 187 ? 32.697 78.714 103.266 1.00 67.90 256 MET A CA 1
ATOM 1127 C C . MET A 1 187 ? 31.874 78.145 104.448 1.00 70.07 256 MET A C 1
ATOM 1128 O O . MET A 1 187 ? 30.716 78.544 104.664 1.00 67.96 256 MET A O 1
ATOM 1133 N N . VAL A 1 188 ? 32.533 77.253 105.246 1.00 63.96 257 VAL A N 1
ATOM 1134 C CA . VAL A 1 188 ? 31.978 76.462 106.335 1.00 61.31 257 VAL A CA 1
ATOM 1135 C C . VAL A 1 188 ? 32.642 76.630 107.705 1.00 63.24 257 VAL A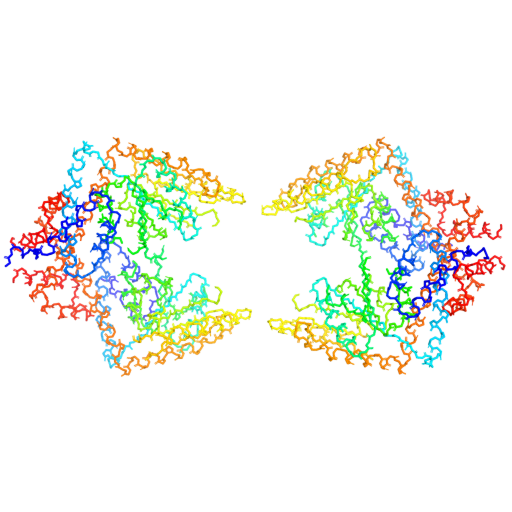 C 1
ATOM 1136 O O . VAL A 1 188 ? 33.764 77.144 107.817 1.00 62.25 257 VAL A O 1
ATOM 1140 N N . ASP A 1 189 ? 31.897 76.214 108.763 1.00 57.74 258 ASP A N 1
ATOM 1141 C CA . ASP A 1 189 ? 32.352 76.205 110.144 1.00 56.54 258 ASP A CA 1
ATOM 1142 C C . ASP A 1 189 ? 33.279 74.956 110.397 1.00 62.37 258 ASP A C 1
ATOM 1143 O O . ASP A 1 189 ? 34.410 75.091 110.877 1.00 60.10 258 ASP A O 1
ATOM 1148 N N . MET A 1 190 ? 32.808 73.757 110.017 1.00 59.65 259 MET A N 1
ATOM 1149 C CA . MET A 1 190 ? 33.555 72.517 110.221 1.00 58.38 259 MET A CA 1
ATOM 1150 C C . MET A 1 190 ? 33.662 71.737 108.944 1.00 61.39 259 MET A C 1
ATOM 1151 O O . MET A 1 190 ? 32.661 71.505 108.312 1.00 62.69 259 MET A O 1
ATOM 1156 N N . PHE A 1 191 ? 34.866 71.343 108.568 1.00 59.12 260 PHE A N 1
ATOM 1157 C CA . PHE A 1 191 ? 35.165 70.553 107.387 1.00 58.85 260 PHE A CA 1
ATOM 1158 C C . PHE A 1 191 ? 35.316 69.080 107.774 1.00 59.59 260 PHE A C 1
ATOM 1159 O O . PHE A 1 191 ? 36.113 68.733 108.632 1.00 57.49 260 PHE A O 1
ATOM 1167 N N . VAL A 1 192 ? 34.492 68.235 107.173 1.00 56.40 261 VAL A N 1
ATOM 1168 C CA . VAL A 1 192 ? 34.418 66.819 107.478 1.00 56.46 261 VAL A CA 1
ATOM 1169 C C . VAL A 1 192 ? 34.770 66.016 106.232 1.00 65.31 261 VAL A C 1
ATOM 1170 O O . VAL A 1 192 ? 34.177 66.243 105.189 1.00 66.44 261 VAL A O 1
ATOM 1174 N N . LEU A 1 193 ? 35.717 65.071 106.349 1.00 65.43 262 LEU A N 1
ATOM 1175 C CA . LEU A 1 193 ? 36.126 64.172 105.267 1.00 66.70 262 LEU A CA 1
ATOM 1176 C C . LEU A 1 193 ? 35.622 62.759 105.481 1.00 70.28 262 LEU A C 1
ATOM 1177 O O . LEU A 1 193 ? 35.893 62.135 106.518 1.00 67.61 262 LEU A O 1
ATOM 1182 N N . LEU A 1 194 ? 34.946 62.230 104.457 1.00 70.15 263 LEU A N 1
ATOM 1183 C CA . LEU A 1 194 ? 34.437 60.861 104.441 1.00 71.44 263 LEU A CA 1
ATOM 1184 C C . LEU A 1 194 ? 35.395 60.026 103.559 1.00 78.11 263 LEU A C 1
ATOM 1185 O O . LEU A 1 194 ? 35.479 60.219 102.346 1.00 79.13 263 LEU A O 1
ATOM 1190 N N . LEU A 1 195 ? 36.198 59.181 104.204 1.00 74.27 264 LEU A N 1
ATOM 1191 C CA . LEU A 1 195 ? 37.182 58.348 103.517 1.00 73.35 264 LEU A CA 1
ATOM 1192 C C . LEU A 1 195 ? 36.783 56.876 103.538 1.00 72.82 264 LEU A C 1
ATOM 1193 O O . LEU A 1 195 ? 36.471 56.362 104.608 1.00 68.91 264 LEU A O 1
ATOM 1198 N N . PRO A 1 196 ? 36.655 56.202 102.356 1.00 69.42 265 PRO A N 1
ATOM 1199 C CA . PRO A 1 196 ? 36.207 54.787 102.353 1.00 69.31 265 PRO A CA 1
ATOM 1200 C C . PRO A 1 196 ? 37.216 53.794 102.954 1.00 74.02 265 PRO A C 1
ATOM 1201 O O . PRO A 1 196 ? 38.393 54.127 103.102 1.00 71.46 265 PRO A O 1
ATOM 1205 N N . PRO A 1 197 ? 36.795 52.565 103.322 1.00 73.99 266 PRO A N 1
ATOM 1206 C CA . PRO A 1 197 ? 37.754 51.642 103.920 1.00 76.77 266 PRO A CA 1
ATOM 1207 C C . PRO A 1 197 ? 38.617 50.890 102.898 1.00 91.76 266 PRO A C 1
ATOM 1208 O O . PRO A 1 197 ? 39.734 50.513 103.230 1.00 93.71 266 PRO A O 1
ATOM 1212 N N . ALA A 1 198 ? 38.096 50.639 101.674 1.00 93.01 267 ALA A N 1
ATOM 1213 C CA . ALA A 1 198 ? 38.810 49.893 100.640 1.00 94.30 267 ALA A CA 1
ATOM 1214 C C . ALA A 1 198 ? 39.197 50.740 99.421 1.00 99.88 267 ALA A C 1
ATOM 1215 O O . ALA A 1 198 ? 38.634 51.806 99.184 1.00 100.64 267 ALA A O 1
ATOM 1217 N N . ILE A 1 211 ? 43.562 65.977 104.146 1.00 89.33 280 ILE A N 1
ATOM 1218 C CA . ILE A 1 211 ? 43.638 65.625 105.567 1.00 90.41 280 ILE A CA 1
ATOM 1219 C C . ILE A 1 211 ? 44.096 66.801 106.413 1.00 97.20 280 ILE A C 1
ATOM 1220 O O . ILE A 1 211 ? 43.786 66.881 107.606 1.00 96.98 280 ILE A O 1
ATOM 1222 N N . GLU A 1 212 ? 44.847 67.712 105.778 1.00 96.65 281 GLU A N 1
ATOM 1223 C CA . GLU A 1 212 ? 45.418 68.932 106.344 1.00 96.67 281 GLU A CA 1
ATOM 1224 C C . GLU A 1 212 ? 44.325 69.975 106.702 1.00 95.54 281 GLU A C 1
ATOM 1225 O O . GLU A 1 212 ? 44.473 70.682 107.700 1.00 95.92 281 GLU A O 1
ATOM 1227 N N . MET A 1 213 ? 43.235 70.043 105.910 1.00 86.39 282 MET A N 1
ATOM 1228 C CA . MET A 1 213 ? 42.132 70.987 106.136 1.00 84.27 282 MET A CA 1
ATOM 1229 C C . MET A 1 213 ? 40.912 70.401 106.927 1.00 83.63 282 MET A C 1
ATOM 1230 O O . MET A 1 213 ? 39.949 71.139 107.206 1.00 84.20 282 MET A O 1
ATOM 1232 N N . ALA A 1 214 ? 40.936 69.078 107.223 1.00 73.15 283 ALA A N 1
ATOM 1233 C CA . ALA A 1 214 ? 39.855 68.343 107.839 1.00 69.82 283 ALA A CA 1
ATOM 1234 C C . ALA A 1 214 ? 39.822 68.507 109.334 1.00 73.87 283 ALA A C 1
ATOM 1235 O O . ALA A 1 214 ? 40.837 68.309 109.986 1.00 76.00 283 ALA A O 1
ATOM 1237 N N . ASP A 1 215 ? 38.640 68.880 109.879 1.00 66.81 284 ASP A N 1
ATOM 1238 C CA . ASP A 1 215 ? 38.362 69.054 111.296 1.00 65.13 284 ASP A CA 1
ATOM 1239 C C . ASP A 1 215 ? 38.017 67.698 111.918 1.00 69.06 284 ASP A C 1
ATOM 1240 O O . ASP A 1 215 ? 38.316 67.446 113.091 1.00 69.19 284 ASP A O 1
ATOM 1245 N N . LEU A 1 216 ? 37.470 66.799 111.085 1.00 62.73 285 LEU A N 1
ATOM 1246 C CA . LEU A 1 216 ? 37.074 65.467 111.456 1.00 62.27 285 LEU A CA 1
ATOM 1247 C C . LEU A 1 216 ? 37.185 64.624 110.226 1.00 62.91 285 LEU A C 1
ATOM 1248 O O . LEU A 1 216 ? 36.844 65.074 109.124 1.00 61.16 285 LEU A O 1
ATOM 1253 N N . VAL A 1 217 ? 37.676 63.392 110.420 1.00 59.04 286 VAL A N 1
ATOM 1254 C CA . VAL A 1 217 ? 37.799 62.379 109.380 1.00 58.45 286 VAL A CA 1
ATOM 1255 C C . VAL A 1 217 ? 36.947 61.186 109.848 1.00 62.26 286 VAL A C 1
ATOM 1256 O O . VAL A 1 217 ? 37.168 60.642 110.921 1.00 62.63 286 VAL A O 1
ATOM 1260 N N . ALA A 1 218 ? 35.935 60.840 109.117 1.00 59.25 287 ALA A N 1
ATOM 1261 C CA . ALA A 1 218 ? 35.101 59.683 109.461 1.00 57.41 287 ALA A CA 1
ATOM 1262 C C . ALA A 1 218 ? 35.384 58.646 108.362 1.00 61.99 287 ALA A C 1
ATOM 1263 O O . ALA A 1 218 ? 35.357 58.958 107.150 1.00 61.53 287 ALA A O 1
ATOM 1265 N N . VAL A 1 219 ? 35.876 57.498 108.793 1.00 59.52 288 VAL A N 1
ATOM 1266 C CA . VAL A 1 219 ? 36.192 56.357 107.928 1.00 59.06 288 VAL A CA 1
ATOM 1267 C C . VAL A 1 219 ? 34.842 55.636 107.790 1.00 65.96 288 VAL A C 1
ATOM 1268 O O . VAL A 1 219 ? 34.249 55.211 108.777 1.00 64.09 288 VAL A O 1
ATOM 1272 N N . THR A 1 220 ? 34.341 55.598 106.564 1.00 64.34 289 THR A N 1
ATOM 1273 C CA . THR A 1 220 ? 33.064 55.031 106.209 1.00 63.86 289 THR A CA 1
ATOM 1274 C C . THR A 1 220 ? 33.084 53.506 106.057 1.00 70.02 289 THR A C 1
ATOM 1275 O O . THR A 1 220 ? 34.149 52.883 106.095 1.00 70.01 289 THR A O 1
ATOM 1279 N N . LYS A 1 221 ? 31.862 52.922 105.982 1.00 67.42 290 LYS A N 1
ATOM 1280 C CA . LYS A 1 221 ? 31.487 51.529 105.771 1.00 66.61 290 LYS A CA 1
ATOM 1281 C C . LYS A 1 221 ? 32.133 50.643 106.764 1.00 72.17 290 LYS A C 1
ATOM 1282 O O . LYS A 1 221 ? 32.595 49.553 106.399 1.00 73.47 290 LYS A O 1
ATOM 1288 N N . SER A 1 222 ? 32.177 51.088 108.041 1.00 68.53 291 SER A N 1
ATOM 1289 C CA . SER A 1 222 ? 32.782 50.282 109.109 1.00 69.22 291 SER A CA 1
ATOM 1290 C C . SER A 1 222 ? 31.769 49.236 109.590 1.00 68.75 291 SER A C 1
ATOM 1291 O O . SER A 1 222 ? 31.283 49.237 110.740 1.00 66.10 291 SER A O 1
ATOM 1294 N N . ASP A 1 223 ? 31.398 48.390 108.634 1.00 65.13 292 ASP A N 1
ATOM 1295 C CA . ASP A 1 223 ? 30.423 47.324 108.823 1.00 65.68 292 ASP A CA 1
ATOM 1296 C C . ASP A 1 223 ? 30.858 46.051 108.102 1.00 71.52 292 ASP A C 1
ATOM 1297 O O . ASP A 1 223 ? 31.555 46.096 107.067 1.00 70.15 292 ASP A O 1
ATOM 1302 N N . GLY A 1 224 ? 30.436 44.933 108.678 1.00 72.26 293 GLY A N 1
ATOM 1303 C CA . GLY A 1 224 ? 30.656 43.593 108.147 1.00 73.45 293 GLY A CA 1
ATOM 1304 C C . GLY A 1 224 ? 32.102 43.270 107.903 1.00 76.54 293 GLY A C 1
ATOM 1305 O O . GLY A 1 224 ? 32.910 43.407 108.812 1.00 76.36 293 GLY A O 1
ATOM 1306 N N . ASP A 1 225 ? 32.448 42.860 106.696 1.00 74.57 294 ASP A N 1
ATOM 1307 C CA . ASP A 1 225 ? 33.833 42.470 106.468 1.00 78.20 294 ASP A CA 1
ATOM 1308 C C . ASP A 1 225 ? 34.818 43.616 106.090 1.00 81.09 294 ASP A C 1
ATOM 1309 O O . ASP A 1 225 ? 35.976 43.364 105.706 1.00 79.98 294 ASP A O 1
ATOM 1314 N N . LEU A 1 226 ? 34.343 44.870 106.255 1.00 74.26 295 LEU A N 1
ATOM 1315 C CA . LEU A 1 226 ? 35.108 46.073 106.013 1.00 70.87 295 LEU A CA 1
ATOM 1316 C C . LEU A 1 226 ? 35.460 46.753 107.343 1.00 72.66 295 LEU A C 1
ATOM 1317 O O . LEU A 1 226 ? 36.052 47.821 107.315 1.00 71.16 295 LEU A O 1
ATOM 1322 N N . ILE A 1 227 ? 35.142 46.124 108.500 1.00 68.60 296 ILE A N 1
ATOM 1323 C CA . ILE A 1 227 ? 35.485 46.654 109.826 1.00 68.88 296 ILE A CA 1
ATOM 1324 C C . ILE A 1 227 ? 37.016 46.627 110.041 1.00 72.35 296 ILE A C 1
ATOM 1325 O O . ILE A 1 227 ? 37.584 47.632 110.494 1.00 72.39 296 ILE A O 1
ATOM 1330 N N . VAL A 1 228 ? 37.670 45.484 109.710 1.00 66.42 297 VAL A N 1
ATOM 1331 C CA . VAL A 1 228 ? 39.110 45.310 109.796 1.00 65.40 297 VAL A CA 1
ATOM 1332 C C . VAL A 1 228 ? 39.840 46.314 108.911 1.00 70.03 297 VAL A C 1
ATOM 1333 O O . VAL A 1 228 ? 40.578 47.115 109.491 1.00 69.76 297 VAL A O 1
ATOM 1337 N N . PRO A 1 229 ? 39.596 46.392 107.567 1.00 67.45 298 PRO A N 1
ATOM 1338 C CA . PRO A 1 229 ? 40.263 47.443 106.755 1.00 67.36 298 PRO A CA 1
ATOM 1339 C C . PRO A 1 229 ? 40.021 48.873 107.263 1.00 70.18 298 PRO A C 1
ATOM 1340 O O . PRO A 1 229 ? 40.962 49.681 107.214 1.00 71.89 298 PRO A O 1
ATOM 1344 N N . ALA A 1 230 ? 38.776 49.180 107.744 1.00 61.07 299 ALA A N 1
ATOM 1345 C CA . ALA A 1 230 ? 38.384 50.477 108.312 1.00 60.28 299 ALA A CA 1
ATOM 1346 C C . ALA A 1 230 ? 39.201 50.799 109.600 1.00 67.59 299 ALA A C 1
ATOM 1347 O O . ALA A 1 230 ? 39.694 51.926 109.752 1.00 68.36 299 ALA A O 1
ATOM 1349 N N . ARG A 1 231 ? 39.394 49.802 110.481 1.00 63.44 300 ARG A N 1
ATOM 1350 C CA . ARG A 1 231 ? 40.233 49.948 111.683 1.00 64.33 300 ARG A CA 1
ATOM 1351 C C . ARG A 1 231 ? 41.723 50.218 111.259 1.00 68.42 300 ARG A C 1
ATOM 1352 O O . ARG A 1 231 ? 42.406 51.026 111.885 1.00 68.72 300 ARG A O 1
ATOM 1360 N N . ARG A 1 232 ? 42.198 49.537 110.197 1.00 63.03 301 ARG A N 1
ATOM 1361 C CA . ARG A 1 232 ? 43.533 49.698 109.666 1.00 62.86 301 ARG A CA 1
ATOM 1362 C C . ARG A 1 232 ? 43.744 51.075 109.026 1.00 68.34 301 ARG A C 1
ATOM 1363 O O . ARG A 1 232 ? 44.759 51.728 109.326 1.00 66.88 301 ARG A O 1
ATOM 1371 N N . ILE A 1 233 ? 42.772 51.524 108.165 1.00 66.02 302 ILE A N 1
ATOM 1372 C CA . ILE A 1 233 ? 42.764 52.861 107.528 1.00 64.88 302 ILE A CA 1
ATOM 1373 C C . ILE A 1 233 ? 42.711 53.998 108.572 1.00 64.73 302 ILE A C 1
ATOM 1374 O O . ILE A 1 233 ? 43.383 55.011 108.436 1.00 64.13 302 ILE A O 1
ATOM 1379 N N . GLN A 1 234 ? 41.965 53.801 109.634 1.00 61.39 303 GLN A N 1
ATOM 1380 C CA . GLN A 1 234 ? 41.891 54.791 110.706 1.00 61.65 303 GLN A CA 1
ATOM 1381 C C . GLN A 1 234 ? 43.219 54.964 111.453 1.00 66.66 303 GLN A C 1
ATOM 1382 O O . GLN A 1 234 ? 43.646 56.088 111.705 1.00 67.70 303 GLN A O 1
ATOM 1388 N N . ALA A 1 235 ? 43.848 53.850 111.809 1.00 63.99 304 ALA A N 1
ATOM 1389 C CA . ALA A 1 235 ? 45.154 53.797 112.440 1.00 63.48 304 ALA A CA 1
ATOM 1390 C C . ALA A 1 235 ? 46.151 54.601 111.596 1.00 70.31 304 ALA A C 1
ATOM 1391 O O . ALA A 1 235 ? 46.889 55.392 112.154 1.00 71.97 304 ALA A O 1
ATOM 1393 N N . GLU A 1 236 ? 46.149 54.422 110.267 1.00 67.60 305 GLU A N 1
ATOM 1394 C CA . GLU A 1 236 ? 47.031 55.108 109.316 1.00 68.69 305 GLU A CA 1
ATOM 1395 C C . GLU A 1 236 ? 46.836 56.639 109.346 1.00 74.73 305 GLU A C 1
ATOM 1396 O O . GLU A 1 236 ? 47.815 57.379 109.355 1.00 77.42 305 GLU A O 1
ATOM 1402 N N . TYR A 1 237 ? 45.595 57.110 109.359 1.00 71.61 306 TYR A N 1
ATOM 1403 C CA . TYR A 1 237 ? 45.263 58.536 109.454 1.00 72.30 306 TYR A CA 1
ATOM 1404 C C . TYR A 1 237 ? 45.607 59.126 110.800 1.00 70.50 306 TYR A C 1
ATOM 1405 O O . TYR A 1 237 ? 46.190 60.205 110.848 1.00 69.92 306 TYR A O 1
ATOM 1414 N N . VAL A 1 238 ? 45.322 58.398 111.893 1.00 63.77 307 VAL A N 1
ATOM 1415 C CA . VAL A 1 238 ? 45.734 58.830 113.225 1.00 62.66 307 VAL A CA 1
ATOM 1416 C C . VAL A 1 238 ? 47.276 58.969 113.209 1.00 68.35 307 VAL A C 1
ATOM 1417 O O . VAL A 1 238 ? 47.800 59.964 113.693 1.00 70.74 307 VAL A O 1
ATOM 1421 N N . SER A 1 239 ? 47.978 58.001 112.605 1.00 63.99 308 SER A N 1
ATOM 1422 C CA . SER A 1 239 ? 49.431 57.977 112.484 1.00 64.44 308 SER A CA 1
ATOM 1423 C C . SER A 1 239 ? 49.957 59.175 111.702 1.00 70.77 308 SER A C 1
ATOM 1424 O O . SER A 1 239 ? 50.895 59.829 112.164 1.00 74.06 308 SER A O 1
ATOM 1427 N N . ALA A 1 240 ? 49.338 59.481 110.552 1.00 64.86 309 ALA A N 1
ATOM 1428 C CA . ALA A 1 240 ? 49.684 60.602 109.707 1.00 65.14 309 ALA A CA 1
ATOM 1429 C C . ALA A 1 240 ? 49.583 61.963 110.471 1.00 78.47 309 ALA A C 1
ATOM 1430 O O . ALA A 1 240 ? 50.558 62.728 110.454 1.00 81.57 309 ALA A O 1
ATOM 1432 N N . LEU A 1 241 ? 48.413 62.249 111.143 1.00 76.04 310 LEU A N 1
ATOM 1433 C CA . LEU A 1 241 ? 48.171 63.460 111.935 1.00 76.02 310 LEU A CA 1
ATOM 1434 C C . LEU A 1 241 ? 49.196 63.625 113.067 1.00 85.10 310 LEU A C 1
ATOM 1435 O O . LEU A 1 241 ? 49.613 64.746 113.339 1.00 87.55 310 LEU A O 1
ATOM 1440 N N . LYS A 1 242 ? 49.612 62.538 113.715 1.00 83.12 311 LYS A N 1
ATOM 1441 C CA . LYS A 1 242 ? 50.570 62.591 114.833 1.00 86.16 311 LYS A CA 1
ATOM 1442 C C . LYS A 1 242 ? 51.922 63.188 114.409 1.00 94.96 311 LYS A C 1
ATOM 1443 O O . LYS A 1 242 ? 52.746 63.526 115.261 1.00 96.34 311 LYS A O 1
ATOM 1449 N N . LEU A 1 243 ? 52.149 63.292 113.087 1.00 92.91 312 LEU A N 1
ATOM 1450 C CA . LEU A 1 243 ? 53.383 63.811 112.496 1.00 92.98 312 LEU A CA 1
ATOM 1451 C C . LEU A 1 243 ? 53.261 65.275 112.096 1.00 100.15 312 LEU A C 1
ATOM 1452 O O . LEU A 1 243 ? 54.271 65.976 112.107 1.00 101.05 312 LEU A O 1
ATOM 1457 N N . LEU A 1 244 ? 52.041 65.725 111.717 1.00 98.52 313 LEU A N 1
ATOM 1458 C CA . LEU A 1 244 ? 51.682 67.095 111.314 1.00 98.64 313 LEU A CA 1
ATOM 1459 C C . LEU A 1 244 ? 51.828 68.119 112.450 1.00 109.83 313 LEU A C 1
ATOM 1460 O O . LEU A 1 244 ? 51.633 67.773 113.619 1.00 110.57 313 LEU A O 1
ATOM 1465 N N . ARG A 1 245 ? 52.189 69.385 112.090 1.00 109.64 314 ARG A N 1
ATOM 1466 C CA . ARG A 1 245 ? 52.364 70.522 113.001 1.00 110.11 314 ARG A CA 1
ATOM 1467 C C . ARG A 1 245 ? 51.064 71.291 113.098 1.00 113.30 314 ARG A C 1
ATOM 1468 O O . ARG A 1 245 ? 50.449 71.573 112.069 1.00 112.40 314 ARG A O 1
ATOM 1470 N N . TRP A 1 251 ? 41.381 72.326 119.333 1.00 99.66 320 TRP A N 1
ATOM 1471 C CA . TRP A 1 251 ? 40.853 71.246 118.492 1.00 96.63 320 TRP A CA 1
ATOM 1472 C C . TRP A 1 251 ? 41.906 70.475 117.744 1.00 98.03 320 TRP A C 1
ATOM 1473 O O . TRP A 1 251 ? 42.674 71.008 116.905 1.00 96.03 320 TRP A O 1
ATOM 1484 N N . LYS A 1 252 ? 41.856 69.168 118.019 1.00 93.20 321 LYS A N 1
ATOM 1485 C CA . LYS A 1 252 ? 42.711 68.149 117.437 1.00 91.27 321 LYS A CA 1
ATOM 1486 C C . LYS A 1 252 ? 41.813 67.317 116.513 1.00 85.37 321 LYS A C 1
ATOM 1487 O O . LYS A 1 252 ? 40.870 66.681 117.004 1.00 86.16 321 LYS A O 1
ATOM 1489 N N . PRO A 1 253 ? 42.080 67.323 115.182 1.00 73.27 322 PRO A N 1
ATOM 1490 C CA . PRO A 1 253 ? 41.267 66.510 114.249 1.00 70.13 322 PRO A CA 1
ATOM 1491 C C . PRO A 1 253 ? 41.166 65.047 114.689 1.00 76.13 322 PRO A C 1
ATOM 1492 O O . PRO A 1 253 ? 42.185 64.392 115.020 1.00 77.39 322 PRO A O 1
ATOM 1496 N N . LYS A 1 254 ? 39.921 64.558 114.767 1.00 70.42 323 LYS A N 1
ATOM 1497 C CA . LYS A 1 254 ? 39.660 63.177 115.166 1.00 68.01 323 LYS A CA 1
ATOM 1498 C C . LYS A 1 254 ? 39.417 62.322 113.950 1.00 65.65 323 LYS A C 1
ATOM 1499 O O . LYS A 1 254 ? 38.885 62.807 112.964 1.00 64.76 323 LYS A O 1
ATOM 1501 N N . VAL A 1 255 ? 39.821 61.052 114.027 1.00 61.79 324 VAL A N 1
ATOM 1502 C CA . VAL A 1 255 ? 39.590 60.001 113.027 1.00 60.04 324 VAL A CA 1
ATOM 1503 C C . VAL A 1 255 ? 38.650 58.978 113.678 1.00 61.08 324 VAL A C 1
ATOM 1504 O O . VAL A 1 255 ? 39.073 58.250 114.575 1.00 57.90 324 VAL A O 1
ATOM 1508 N N . ILE A 1 256 ? 37.374 58.973 113.254 1.00 57.48 325 ILE A N 1
ATOM 1509 C CA . ILE A 1 256 ? 36.340 58.049 113.775 1.00 57.67 325 ILE A CA 1
ATOM 1510 C C . ILE A 1 256 ? 35.909 57.084 112.662 1.00 61.48 325 ILE A C 1
ATOM 1511 O O . ILE A 1 256 ? 36.217 57.341 111.499 1.00 59.84 325 ILE A O 1
ATOM 1516 N N . ARG A 1 257 ? 35.230 55.975 113.011 1.00 60.30 326 ARG A N 1
ATOM 1517 C CA . ARG A 1 257 ? 34.685 55.010 112.035 1.00 59.68 326 ARG A CA 1
ATOM 1518 C C . ARG A 1 257 ? 33.152 55.046 112.055 1.00 64.94 326 ARG A C 1
ATOM 1519 O O . ARG A 1 257 ? 32.523 55.074 113.109 1.00 67.99 326 ARG A O 1
ATOM 1527 N N . ILE A 1 258 ? 32.537 55.095 110.908 1.00 61.31 327 ILE A N 1
ATOM 1528 C CA . ILE A 1 258 ? 31.069 55.144 110.870 1.00 60.57 327 ILE A CA 1
ATOM 1529 C C . ILE A 1 258 ? 30.554 54.124 109.894 1.00 65.30 327 ILE A C 1
ATOM 1530 O O . ILE A 1 258 ? 31.315 53.621 109.083 1.00 65.43 327 ILE A O 1
ATOM 1535 N N . SER A 1 259 ? 29.258 53.878 109.919 1.00 64.08 328 SER A N 1
ATOM 1536 C CA . SER A 1 259 ? 28.483 53.079 108.978 1.00 62.94 328 SER A CA 1
ATOM 1537 C C . SER A 1 259 ? 27.035 53.671 108.960 1.00 70.80 328 SER A C 1
ATOM 1538 O O . SER A 1 259 ? 26.351 53.742 110.011 1.00 71.66 328 SER A O 1
ATOM 1541 N N . ALA A 1 260 ? 26.596 54.136 107.770 1.00 67.08 329 ALA A N 1
ATOM 1542 C CA . ALA A 1 260 ? 25.235 54.633 107.538 1.00 66.20 329 ALA A CA 1
ATOM 1543 C C . ALA A 1 260 ? 24.282 53.419 107.359 1.00 72.70 329 ALA A C 1
ATOM 1544 O O . ALA A 1 260 ? 23.045 53.540 107.483 1.00 73.24 329 ALA A O 1
ATOM 1546 N N . ARG A 1 261 ? 24.883 52.249 107.033 1.00 68.27 330 ARG A N 1
ATOM 1547 C CA . ARG A 1 261 ? 24.159 51.018 106.815 1.00 68.50 330 ARG A CA 1
ATOM 1548 C C . ARG A 1 261 ? 23.709 50.470 108.164 1.00 78.07 330 ARG A C 1
ATOM 1549 O O . ARG A 1 261 ? 22.532 50.176 108.328 1.00 80.62 330 ARG A O 1
ATOM 1557 N N . SER A 1 262 ? 24.617 50.397 109.162 1.00 75.18 331 SER A N 1
ATOM 1558 C CA . SER A 1 262 ? 24.247 49.950 110.501 1.00 74.52 331 SER A CA 1
ATOM 1559 C C . SER A 1 262 ? 23.872 51.088 111.464 1.00 79.77 331 SER A C 1
ATOM 1560 O O . SER A 1 262 ? 23.225 50.843 112.452 1.00 83.16 331 SER A O 1
ATOM 1563 N N . GLY A 1 263 ? 24.295 52.312 111.191 1.00 74.68 332 GLY A N 1
ATOM 1564 C CA . GLY A 1 263 ? 24.089 53.434 112.107 1.00 73.67 332 GLY A CA 1
ATOM 1565 C C . GLY A 1 263 ? 25.252 53.662 113.068 1.00 75.19 332 GLY A C 1
ATOM 1566 O O . GLY A 1 263 ? 25.301 54.678 113.762 1.00 74.98 332 GLY A O 1
ATOM 1567 N N . GLU A 1 264 ? 26.181 52.709 113.128 1.00 71.49 333 GLU A N 1
ATOM 1568 C CA . GLU A 1 264 ? 27.362 52.771 113.980 1.00 71.51 333 GLU A CA 1
ATOM 1569 C C . GLU A 1 264 ? 28.269 54.018 113.809 1.00 73.13 333 GLU A C 1
ATOM 1570 O O . GLU A 1 264 ? 28.592 54.412 112.705 1.00 69.91 333 GLU A O 1
ATOM 1572 N N . GLY A 1 265 ? 28.583 54.629 114.951 1.00 71.74 334 GLY A N 1
ATOM 1573 C CA . GLY A 1 265 ? 29.402 55.826 115.108 1.00 71.91 334 GLY A CA 1
ATOM 1574 C C . GLY A 1 265 ? 28.763 57.140 114.706 1.00 75.89 334 GLY A C 1
ATOM 1575 O O . GLY A 1 265 ? 29.361 58.203 114.916 1.00 75.23 334 GLY A O 1
ATOM 1576 N N . ILE A 1 266 ? 27.563 57.079 114.104 1.00 72.67 335 ILE A N 1
ATOM 1577 C CA . ILE A 1 266 ? 26.857 58.258 113.609 1.00 72.21 335 ILE A CA 1
ATOM 1578 C C . ILE A 1 266 ? 26.432 59.242 114.707 1.00 80.72 335 ILE A C 1
ATOM 1579 O O . ILE A 1 266 ? 26.627 60.448 114.533 1.00 82.66 335 ILE A O 1
ATOM 1584 N N . SER A 1 267 ? 25.926 58.733 115.850 1.00 76.75 336 SER A N 1
ATOM 1585 C CA . SER A 1 267 ? 25.561 59.561 116.991 1.00 75.92 336 SER A CA 1
ATOM 1586 C C . SER A 1 267 ? 26.804 60.152 117.650 1.00 76.79 336 SER A C 1
ATOM 1587 O O . SER A 1 267 ? 26.813 61.326 118.010 1.00 79.65 336 SER A O 1
ATOM 1590 N N . GLU A 1 268 ? 27.848 59.363 117.764 1.00 70.71 337 GLU A N 1
ATOM 1591 C CA . GLU A 1 268 ? 29.132 59.774 118.339 1.00 71.30 337 GLU A CA 1
ATOM 1592 C C . GLU A 1 268 ? 29.829 60.824 117.472 1.00 69.58 337 GLU A C 1
ATOM 1593 O O . GLU A 1 268 ? 30.483 61.712 118.016 1.00 68.73 337 GLU A O 1
ATOM 1595 N N . MET A 1 269 ? 29.595 60.773 116.136 1.00 62.94 338 MET A N 1
ATOM 1596 C CA . MET A 1 269 ? 30.087 61.753 115.175 1.00 60.88 338 MET A CA 1
ATOM 1597 C C . MET A 1 269 ? 29.393 63.089 115.406 1.00 66.40 338 MET A C 1
ATOM 1598 O O . MET A 1 269 ? 30.076 64.098 115.593 1.00 68.83 338 MET A O 1
ATOM 1603 N N . TRP A 1 270 ? 28.057 63.086 115.416 1.00 62.29 339 TRP A N 1
ATOM 1604 C CA . TRP A 1 270 ? 27.280 64.262 115.705 1.00 66.81 339 TRP A CA 1
ATOM 1605 C C . TRP A 1 270 ? 27.684 64.922 117.055 1.00 77.71 339 TRP A C 1
ATOM 1606 O O . TRP A 1 270 ? 27.722 66.162 117.128 1.00 78.26 339 TRP A O 1
ATOM 1617 N N . ASP A 1 271 ? 28.047 64.104 118.081 1.00 75.84 340 ASP A N 1
ATOM 1618 C CA . ASP A 1 271 ? 28.479 64.626 119.371 1.00 77.04 340 ASP A CA 1
ATOM 1619 C C . ASP A 1 271 ? 29.853 65.297 119.283 1.00 76.45 340 ASP A C 1
ATOM 1620 O O . ASP A 1 271 ? 30.005 66.393 119.835 1.00 76.17 340 ASP A O 1
ATOM 1625 N N . LYS A 1 272 ? 30.821 64.692 118.559 1.00 68.02 341 LYS A N 1
ATOM 1626 C CA . LYS A 1 272 ? 32.113 65.357 118.373 1.00 68.12 341 LYS A CA 1
ATOM 1627 C C . LYS A 1 272 ? 31.926 66.677 117.523 1.00 72.53 341 LYS A C 1
ATOM 1628 O O . LYS A 1 272 ? 32.702 67.631 117.700 1.00 73.83 341 LYS A O 1
ATOM 1634 N N . MET A 1 273 ? 30.894 66.716 116.619 1.00 64.71 342 MET A N 1
ATOM 1635 C CA . MET A 1 273 ? 30.570 67.882 115.802 1.00 63.05 342 MET A CA 1
ATOM 1636 C C . MET A 1 273 ? 30.071 69.015 116.679 1.00 71.00 342 MET A C 1
ATOM 1637 O O . MET A 1 273 ? 30.574 70.137 116.566 1.00 70.21 342 MET A O 1
ATOM 1642 N N . LYS A 1 274 ? 29.124 68.698 117.604 1.00 68.63 343 LYS A N 1
ATOM 1643 C CA . LYS A 1 274 ? 28.602 69.616 118.615 1.00 68.33 343 LYS A CA 1
ATOM 1644 C C . LYS A 1 274 ? 29.705 70.069 119.577 1.00 69.81 343 LYS A C 1
ATOM 1645 O O . LYS A 1 274 ? 29.674 71.219 119.966 1.00 68.70 343 LYS A O 1
ATOM 1651 N N . ASP A 1 275 ? 30.733 69.217 119.879 1.00 66.04 344 ASP A N 1
ATOM 1652 C CA . ASP A 1 275 ? 31.878 69.635 120.709 1.00 67.26 344 ASP A CA 1
ATOM 1653 C C . ASP A 1 275 ? 32.766 70.648 119.992 1.00 71.53 344 ASP A C 1
ATOM 1654 O O . ASP A 1 275 ? 33.238 71.603 120.628 1.00 70.90 344 ASP A O 1
ATOM 1659 N N . PHE A 1 276 ? 33.030 70.403 118.666 1.00 66.58 345 PHE A N 1
ATOM 1660 C CA . PHE A 1 276 ? 33.825 71.273 117.823 1.00 64.26 345 PHE A CA 1
ATOM 1661 C C . PHE A 1 276 ? 33.113 72.616 117.826 1.00 73.51 345 PHE A C 1
ATOM 1662 O O . PHE A 1 276 ? 33.736 73.627 118.135 1.00 76.54 345 PHE A O 1
ATOM 1670 N N . GLN A 1 277 ? 31.797 72.621 117.561 1.00 70.05 346 GLN A N 1
ATOM 1671 C CA . GLN A 1 277 ? 30.963 73.817 117.558 1.00 69.10 346 GLN A CA 1
ATOM 1672 C C . GLN A 1 277 ? 31.134 74.630 118.862 1.00 75.64 346 GLN A C 1
ATOM 1673 O O . GLN A 1 277 ? 31.475 75.816 118.806 1.00 76.88 346 GLN A O 1
ATOM 1679 N N . ASP A 1 278 ? 30.961 73.970 120.022 1.00 71.59 347 ASP A N 1
ATOM 1680 C CA . ASP A 1 278 ? 31.086 74.557 121.367 1.00 69.34 347 ASP A CA 1
ATOM 1681 C C . ASP A 1 278 ? 32.466 75.159 121.634 1.00 67.56 347 ASP A C 1
ATOM 1682 O O . ASP A 1 278 ? 32.534 76.302 122.070 1.00 69.75 347 ASP A O 1
ATOM 1687 N N . LEU A 1 279 ? 33.547 74.448 121.300 1.00 60.24 348 LEU A N 1
ATOM 1688 C CA . LEU A 1 279 ? 34.933 74.938 121.398 1.00 62.52 348 LEU A CA 1
ATOM 1689 C C . LEU A 1 279 ? 35.200 76.184 120.564 1.00 74.43 348 LEU A C 1
ATOM 1690 O O . LEU A 1 279 ? 35.755 77.157 121.065 1.00 74.75 348 LEU A O 1
ATOM 1695 N N . MET A 1 280 ? 34.801 76.159 119.278 1.00 75.20 349 MET A N 1
ATOM 1696 C CA . MET A 1 280 ? 34.953 77.239 118.324 1.00 73.59 349 MET A CA 1
ATOM 1697 C C . MET A 1 280 ? 34.174 78.474 118.727 1.00 75.22 349 MET A C 1
ATOM 1698 O O . MET A 1 280 ? 34.668 79.580 118.501 1.00 73.16 349 MET A O 1
ATOM 1703 N N . LEU A 1 281 ? 32.971 78.308 119.331 1.00 73.54 350 LEU A N 1
ATOM 1704 C CA . LEU A 1 281 ? 32.233 79.463 119.821 1.00 76.90 350 LEU A CA 1
ATOM 1705 C C . LEU A 1 281 ? 32.959 80.074 121.073 1.00 85.59 350 LEU A C 1
ATOM 1706 O O . LEU A 1 281 ? 33.361 81.252 121.035 1.00 87.24 350 LEU A O 1
ATOM 1711 N N . ALA A 1 282 ? 33.165 79.259 122.141 1.00 81.26 351 ALA A N 1
ATOM 1712 C CA . ALA A 1 282 ? 33.855 79.631 123.378 1.00 80.43 351 ALA A CA 1
ATOM 1713 C C . ALA A 1 282 ? 35.218 80.306 123.133 1.00 85.40 351 ALA A C 1
ATOM 1714 O O . ALA A 1 282 ? 35.458 81.383 123.681 1.00 86.68 351 ALA A O 1
ATOM 1716 N N . SER A 1 283 ? 36.070 79.724 122.255 1.00 81.10 352 SER A N 1
ATOM 1717 C CA . SER A 1 283 ? 37.404 80.256 121.947 1.00 80.28 352 SER A CA 1
ATOM 1718 C C . SER A 1 283 ? 37.414 81.529 121.107 1.00 87.88 352 SER A C 1
ATOM 1719 O O . SER A 1 283 ? 38.444 82.209 121.053 1.00 89.54 352 SER A O 1
ATOM 1722 N N . GLY A 1 284 ? 36.294 81.813 120.426 1.00 84.30 353 GLY A N 1
ATOM 1723 C CA . GLY A 1 284 ? 36.112 82.959 119.540 1.00 81.83 353 GLY A CA 1
ATOM 1724 C C . GLY A 1 284 ? 36.638 82.690 118.155 1.00 85.00 353 GLY A C 1
ATOM 1725 O O . GLY A 1 284 ? 36.642 83.600 117.312 1.00 86.87 353 GLY A O 1
ATOM 1726 N N . GLU A 1 285 ? 37.118 81.444 117.909 1.00 79.16 354 GLU A N 1
ATOM 1727 C CA . GLU A 1 285 ? 37.676 80.992 116.625 1.00 77.01 354 GLU A CA 1
ATOM 1728 C C . GLU A 1 285 ? 36.645 80.887 115.488 1.00 82.42 354 GLU A C 1
ATOM 1729 O O . GLU A 1 285 ? 37.015 81.052 114.322 1.00 83.02 354 GLU A O 1
ATOM 1732 N N . LEU A 1 286 ? 35.360 80.618 115.826 1.00 78.57 355 LEU A N 1
ATOM 1733 C CA . LEU A 1 286 ? 34.273 80.523 114.856 1.00 76.61 355 LEU A CA 1
ATOM 1734 C C . LEU A 1 286 ? 33.983 81.899 114.208 1.00 79.91 355 LEU A C 1
ATOM 1735 O O . LEU A 1 286 ? 33.901 81.995 112.966 1.00 80.34 355 LEU A O 1
ATOM 1740 N N . THR A 1 287 ? 33.850 82.942 115.042 1.00 72.19 356 THR A N 1
ATOM 1741 C CA . THR A 1 287 ? 33.629 84.287 114.544 1.00 71.40 356 THR A CA 1
ATOM 1742 C C . THR A 1 287 ? 34.843 84.842 113.791 1.00 73.20 356 THR A C 1
ATOM 1743 O O . THR A 1 287 ? 34.679 85.451 112.747 1.00 72.75 356 THR A O 1
ATOM 1747 N N . ALA A 1 288 ? 36.051 84.550 114.242 1.00 70.22 357 ALA A N 1
ATOM 1748 C CA . ALA A 1 288 ? 37.287 84.954 113.573 1.00 69.02 357 ALA A CA 1
ATOM 1749 C C . ALA A 1 288 ? 37.342 84.351 112.173 1.00 73.38 357 ALA A C 1
ATOM 1750 O O . ALA A 1 288 ? 37.709 85.043 111.216 1.00 74.59 357 ALA A O 1
ATOM 1752 N N . LYS A 1 289 ? 36.993 83.048 112.064 1.00 65.81 358 LYS A N 1
ATOM 1753 C CA . LYS A 1 289 ? 36.958 82.305 110.822 1.00 63.32 358 LYS A CA 1
ATOM 1754 C C . LYS A 1 289 ? 35.892 82.882 109.907 1.00 66.39 358 LYS A C 1
ATOM 1755 O O . LYS A 1 289 ? 36.185 83.079 108.742 1.00 67.93 358 LYS A O 1
ATOM 1761 N N . ARG A 1 290 ? 34.650 83.125 110.404 1.00 63.27 359 ARG A N 1
ATOM 1762 C CA . ARG A 1 290 ? 33.559 83.685 109.578 1.00 62.46 359 ARG A CA 1
ATOM 1763 C C . ARG A 1 290 ? 33.930 85.059 109.109 1.00 69.00 359 ARG A C 1
ATOM 1764 O O . ARG A 1 290 ? 33.841 85.273 107.904 1.00 70.31 359 ARG A O 1
ATOM 1772 N N . ARG A 1 291 ? 34.508 85.927 110.001 1.00 65.52 360 ARG A N 1
ATOM 1773 C CA . ARG A 1 291 ? 35.008 87.261 109.641 1.00 65.36 360 ARG A CA 1
ATOM 1774 C C . ARG A 1 291 ? 36.013 87.212 108.517 1.00 71.91 360 ARG A C 1
ATOM 1775 O O . ARG A 1 291 ? 35.858 87.969 107.561 1.00 74.78 360 ARG A O 1
ATOM 1783 N N . LYS A 1 292 ? 36.983 86.275 108.569 1.00 66.84 361 LYS A N 1
ATOM 1784 C CA . LYS A 1 292 ? 38.000 86.105 107.533 1.00 66.35 361 LYS A CA 1
ATOM 1785 C C . LYS A 1 292 ? 37.365 85.736 106.190 1.00 72.57 361 LYS A C 1
ATOM 1786 O O . LYS A 1 292 ? 37.713 86.327 105.160 1.00 74.08 361 LYS A O 1
ATOM 1792 N N . GLN A 1 293 ? 36.422 84.762 106.224 1.00 68.48 362 GLN A N 1
ATOM 1793 C CA . GLN A 1 293 ? 35.649 84.226 105.093 1.00 66.93 362 GLN A CA 1
ATOM 1794 C C . GLN A 1 293 ? 34.798 85.340 104.447 1.00 68.94 362 GLN A C 1
ATOM 1795 O O . GLN A 1 293 ? 34.668 85.390 103.219 1.00 66.76 362 GLN A O 1
ATOM 1801 N N . GLN A 1 294 ? 34.167 86.176 105.307 1.00 64.53 363 GLN A N 1
ATOM 1802 C CA . GLN A 1 294 ? 33.305 87.279 104.923 1.00 65.23 363 GLN A CA 1
ATOM 1803 C C . GLN A 1 294 ? 34.096 88.349 104.184 1.00 72.48 363 GLN A C 1
ATOM 1804 O O . GLN A 1 294 ? 33.616 88.854 103.173 1.00 74.23 363 GLN A O 1
ATOM 1810 N N . LYS A 1 295 ? 35.336 88.650 104.651 1.00 67.84 364 LYS A N 1
ATOM 1811 C CA . LYS A 1 295 ? 36.235 89.629 104.021 1.00 65.40 364 LYS A CA 1
ATOM 1812 C C . LYS A 1 295 ? 36.552 89.152 102.635 1.00 67.12 364 LYS A C 1
ATOM 1813 O O . LYS A 1 295 ? 36.424 89.903 101.675 1.00 67.04 364 LYS A O 1
ATOM 1819 N N . VAL A 1 296 ? 36.863 87.873 102.491 1.00 64.45 365 VAL A N 1
ATOM 1820 C CA . VAL A 1 296 ? 37.183 87.324 101.152 1.00 62.68 365 VAL A CA 1
ATOM 1821 C C . VAL A 1 296 ? 36.012 87.433 100.188 1.00 66.97 365 VAL A C 1
ATOM 1822 O O . VAL A 1 296 ? 36.211 87.856 99.058 1.00 68.75 365 VAL A O 1
ATOM 1826 N N . TRP A 1 297 ? 34.793 87.110 100.669 1.00 61.57 366 TRP A N 1
ATOM 1827 C CA . TRP A 1 297 ? 33.557 87.154 99.916 1.00 59.60 366 TRP A CA 1
ATOM 1828 C C . TRP A 1 297 ? 33.169 88.570 99.518 1.00 65.17 366 TRP A C 1
ATOM 1829 O O . TRP A 1 297 ? 32.864 88.819 98.333 1.00 66.43 366 TRP A O 1
ATOM 1840 N N . MET A 1 298 ? 33.179 89.499 100.487 1.00 61.28 367 MET A N 1
ATOM 1841 C CA . MET A 1 298 ? 32.826 90.908 100.253 1.00 60.85 367 MET A CA 1
ATOM 1842 C C . MET A 1 298 ? 33.776 91.556 99.277 1.00 65.68 367 MET A C 1
ATOM 1843 O O . MET A 1 298 ? 33.308 92.207 98.353 1.00 65.79 367 MET A O 1
ATOM 1848 N N . TRP A 1 299 ? 35.081 91.272 99.387 1.00 63.56 368 TRP A N 1
ATOM 1849 C CA . TRP A 1 299 ? 36.068 91.791 98.463 1.00 64.08 368 TRP A CA 1
ATOM 1850 C C . TRP A 1 299 ? 35.854 91.298 97.027 1.00 64.45 368 TRP A C 1
ATOM 1851 O O . TRP A 1 299 ? 35.972 92.077 96.081 1.00 63.32 368 TRP A O 1
ATOM 1862 N N . ASN A 1 300 ? 35.524 90.034 96.854 1.00 60.98 369 ASN A N 1
ATOM 1863 C CA . ASN A 1 300 ? 35.252 89.501 95.519 1.00 61.33 369 ASN A CA 1
ATOM 1864 C C . ASN A 1 300 ? 34.023 90.146 94.891 1.00 69.24 369 ASN A C 1
ATOM 1865 O O . ASN A 1 300 ? 34.027 90.379 93.683 1.00 72.33 369 ASN A O 1
ATOM 1870 N N . LEU A 1 301 ? 32.972 90.450 95.697 1.00 63.40 370 LEU A N 1
ATOM 1871 C CA . LEU A 1 301 ? 31.774 91.099 95.179 1.00 61.00 370 LEU A CA 1
ATOM 1872 C C . LEU A 1 301 ? 32.119 92.522 94.735 1.00 64.51 370 LEU A C 1
ATOM 1873 O O . LEU A 1 301 ? 31.649 92.948 93.679 1.00 65.42 370 LEU A O 1
ATOM 1878 N N . ILE A 1 302 ? 32.902 93.263 95.572 1.00 59.29 371 ILE A N 1
ATOM 1879 C CA . ILE A 1 302 ? 33.337 94.631 95.294 1.00 58.56 371 ILE A CA 1
ATOM 1880 C C . ILE A 1 302 ? 34.259 94.689 94.092 1.00 61.27 371 ILE A C 1
ATOM 1881 O O . ILE A 1 302 ? 33.995 95.508 93.207 1.00 60.24 371 ILE A O 1
ATOM 1886 N N . GLN A 1 303 ? 35.311 93.812 94.022 1.00 58.19 372 GLN A N 1
ATOM 1887 C CA . GLN A 1 303 ? 36.182 93.836 92.845 1.00 57.81 372 GLN A CA 1
ATOM 1888 C C . GLN A 1 303 ? 35.499 93.502 91.541 1.00 64.25 372 GLN A C 1
ATOM 1889 O O . GLN A 1 303 ? 35.828 94.115 90.533 1.00 65.13 372 GLN A O 1
ATOM 1895 N N . GLU A 1 304 ? 34.486 92.626 91.569 1.00 61.70 373 GLU A N 1
ATOM 1896 C CA . GLU A 1 304 ? 33.714 92.285 90.373 1.00 63.15 373 GLU A CA 1
ATOM 1897 C C . GLU A 1 304 ? 32.955 93.514 89.853 1.00 63.69 373 GLU A C 1
ATOM 1898 O O . GLU A 1 304 ? 32.871 93.731 88.642 1.00 64.97 373 GLU A O 1
ATOM 1904 N N . SER A 1 305 ? 32.442 94.339 90.774 1.00 57.11 374 SER A N 1
ATOM 1905 C CA . SER A 1 305 ? 31.680 95.544 90.484 1.00 55.21 374 SER A CA 1
ATOM 1906 C C . SER A 1 305 ? 32.615 96.616 90.021 1.00 61.57 374 SER A C 1
ATOM 1907 O O . SER A 1 305 ? 32.250 97.360 89.110 1.00 64.65 374 SER A O 1
ATOM 1910 N N . VAL A 1 306 ? 33.830 96.702 90.626 1.00 54.20 375 VAL A N 1
ATOM 1911 C CA . VAL A 1 306 ? 34.864 97.657 90.226 1.00 52.62 375 VAL A CA 1
ATOM 1912 C C . VAL A 1 306 ? 35.213 97.387 88.760 1.00 54.32 375 VAL A C 1
ATOM 1913 O O . VAL A 1 306 ? 35.165 98.315 87.954 1.00 54.95 375 VAL A O 1
ATOM 1917 N N . LEU A 1 307 ? 35.492 96.127 88.397 1.00 51.08 376 LEU A N 1
ATOM 1918 C CA . LEU A 1 307 ? 35.783 95.762 87.002 1.00 53.84 376 LEU A CA 1
ATOM 1919 C C . LEU A 1 307 ? 34.646 95.933 85.987 1.00 60.63 376 LEU A C 1
ATOM 1920 O O . LEU A 1 307 ? 34.966 96.277 84.859 1.00 60.81 376 LEU A O 1
ATOM 1925 N N . GLU A 1 308 ? 33.332 95.658 86.340 1.00 58.46 377 GLU A N 1
ATOM 1926 C CA . GLU A 1 308 ? 32.266 95.873 85.356 1.00 59.85 377 GLU A CA 1
ATOM 1927 C C . GLU A 1 308 ? 32.197 97.376 85.085 1.00 62.97 377 GLU A C 1
ATOM 1928 O O . GLU A 1 308 ? 32.136 97.767 83.929 1.00 61.75 377 GLU A O 1
ATOM 1934 N N . HIS A 1 309 ? 32.194 98.204 86.153 1.00 59.79 378 HIS A N 1
ATOM 1935 C CA . HIS A 1 309 ? 32.083 99.646 86.079 1.00 62.43 378 HIS A CA 1
ATOM 1936 C C . HIS A 1 309 ? 33.231 100.223 85.320 1.00 66.38 378 HIS A C 1
ATOM 1937 O O . HIS A 1 309 ? 33.003 101.073 84.463 1.00 67.13 378 HIS A O 1
ATOM 1944 N N . PHE A 1 310 ? 34.458 99.707 85.566 1.00 62.19 379 PHE A N 1
ATOM 1945 C CA . PHE A 1 310 ? 35.668 100.167 84.885 1.00 60.42 379 PHE A CA 1
ATOM 1946 C C . PHE A 1 310 ? 35.625 99.835 83.403 1.00 66.66 379 PHE A C 1
ATOM 1947 O O . PHE A 1 310 ? 35.619 100.747 82.589 1.00 68.12 379 PHE A O 1
ATOM 1955 N N . ARG A 1 311 ? 35.527 98.542 83.053 1.00 64.07 380 ARG A N 1
ATOM 1956 C CA . ARG A 1 311 ? 35.534 98.048 81.671 1.00 64.56 380 ARG A CA 1
ATOM 1957 C C . ARG A 1 311 ? 34.412 98.556 80.795 1.00 68.55 380 ARG A C 1
ATOM 1958 O O . ARG A 1 311 ? 34.526 98.443 79.586 1.00 74.15 380 ARG A O 1
ATOM 1966 N N . THR A 1 312 ? 33.349 99.118 81.369 1.00 63.90 381 THR A N 1
ATOM 1967 C CA . THR A 1 312 ? 32.197 99.681 80.623 1.00 64.51 381 THR A CA 1
ATOM 1968 C C . THR A 1 312 ? 32.270 101.203 80.504 1.00 72.15 381 THR A C 1
ATOM 1969 O O . THR A 1 312 ? 31.554 101.778 79.680 1.00 76.10 381 THR A O 1
ATOM 1973 N N . HIS A 1 313 ? 33.189 101.845 81.258 1.00 66.56 382 HIS A N 1
ATOM 1974 C CA . HIS A 1 313 ? 33.397 103.272 81.179 1.00 67.70 382 HIS A CA 1
ATOM 1975 C C . HIS A 1 313 ? 33.807 103.658 79.729 1.00 72.73 382 HIS A C 1
ATOM 1976 O O . HIS A 1 313 ? 34.660 103.016 79.142 1.00 71.43 382 HIS A O 1
ATOM 1983 N N . PRO A 1 314 ? 33.131 104.631 79.082 1.00 72.68 383 PRO A N 1
ATOM 1984 C CA . PRO A 1 314 ? 33.425 104.937 77.669 1.00 72.38 383 PRO A CA 1
ATOM 1985 C C . PRO A 1 314 ? 34.867 105.218 77.245 1.00 75.18 383 PRO A C 1
ATOM 1986 O O . PRO A 1 314 ? 35.266 104.786 76.164 1.00 71.63 383 PRO A O 1
ATOM 1990 N N . THR A 1 315 ? 35.628 105.953 78.076 1.00 76.15 384 THR A N 1
ATOM 1991 C CA . THR A 1 315 ? 37.053 106.268 77.796 1.00 77.64 384 THR A CA 1
ATOM 1992 C C . THR A 1 315 ? 37.884 104.986 77.883 1.00 80.12 384 THR A C 1
ATOM 1993 O O . THR A 1 315 ? 38.812 104.805 77.098 1.00 84.83 384 THR A O 1
ATOM 1997 N N . VAL A 1 316 ? 37.473 104.068 78.771 1.00 68.51 385 VAL A N 1
ATOM 1998 C CA . VAL A 1 316 ? 38.084 102.762 78.959 1.00 64.35 385 VAL A CA 1
ATOM 1999 C C . VAL A 1 316 ? 37.707 101.831 77.787 1.00 70.50 385 VAL A C 1
ATOM 2000 O O . VAL A 1 316 ? 38.619 101.278 77.183 1.00 74.79 385 VAL A O 1
ATOM 2004 N N . ARG A 1 317 ? 36.398 101.676 77.453 1.00 63.13 386 ARG A N 1
ATOM 2005 C CA . ARG A 1 317 ? 35.876 100.811 76.402 1.00 63.45 386 ARG A CA 1
ATOM 2006 C C . ARG A 1 317 ? 36.560 101.035 75.098 1.00 71.36 386 ARG A C 1
ATOM 2007 O O . ARG A 1 317 ? 37.023 100.095 74.459 1.00 72.44 386 ARG A O 1
ATOM 2011 N N . GLU A 1 318 ? 36.613 102.286 74.702 1.00 71.76 387 GLU A N 1
ATOM 2012 C CA . GLU A 1 318 ? 37.176 102.775 73.462 1.00 73.30 387 GLU A CA 1
ATOM 2013 C C . GLU A 1 318 ? 38.671 102.340 73.283 1.00 74.91 387 GLU A C 1
ATOM 2014 O O . GLU A 1 318 ? 39.096 101.952 72.187 1.00 77.06 387 GLU A O 1
ATOM 2020 N N . GLN A 1 319 ? 39.448 102.378 74.363 1.00 66.61 388 GLN A N 1
ATOM 2021 C CA . GLN A 1 319 ? 40.876 102.071 74.332 1.00 65.16 388 GLN A CA 1
ATOM 2022 C C . GLN A 1 319 ? 41.269 100.593 74.419 1.00 68.96 388 GLN A C 1
ATOM 2023 O O . GLN A 1 319 ? 42.326 100.233 73.945 1.00 68.35 388 GLN A O 1
ATOM 2029 N N . ILE A 1 320 ? 40.449 99.755 75.060 1.00 67.07 389 ILE A N 1
ATOM 2030 C CA . ILE A 1 320 ? 40.683 98.328 75.271 1.00 66.82 389 ILE A CA 1
ATOM 2031 C C . ILE A 1 320 ? 41.152 97.521 74.038 1.00 75.74 389 ILE A C 1
ATOM 2032 O O . ILE A 1 320 ? 42.199 96.868 74.156 1.00 77.98 389 ILE A O 1
ATOM 2037 N N . PRO A 1 321 ? 40.467 97.570 72.860 1.00 71.40 390 PRO A N 1
ATOM 2038 C CA . PRO A 1 321 ? 40.957 96.808 71.700 1.00 70.08 390 PRO A CA 1
ATOM 2039 C C . PRO A 1 321 ? 42.413 97.133 71.324 1.00 73.86 390 PRO A C 1
ATOM 2040 O O . PRO A 1 321 ? 43.245 96.228 71.237 1.00 74.81 390 PRO A O 1
ATOM 2044 N N . LEU A 1 322 ? 42.727 98.418 71.158 1.00 68.58 391 LEU A N 1
ATOM 2045 C CA . LEU A 1 322 ? 44.049 98.880 70.820 1.00 67.76 391 LEU A CA 1
ATOM 2046 C C . LEU A 1 322 ? 45.121 98.429 71.833 1.00 69.77 391 LEU A C 1
ATOM 2047 O O . LEU A 1 322 ? 46.224 98.060 71.436 1.00 69.56 391 LEU A O 1
ATOM 2052 N N . LEU A 1 323 ? 44.800 98.424 73.111 1.00 64.26 392 LEU A N 1
ATOM 2053 C CA . LEU A 1 323 ? 45.798 98.064 74.108 1.00 63.22 392 LEU A CA 1
ATOM 2054 C C . LEU A 1 323 ? 46.087 96.590 74.198 1.00 69.09 392 LEU A C 1
ATOM 2055 O O . LEU A 1 323 ? 47.212 96.196 74.513 1.00 67.98 392 LEU A O 1
ATOM 2060 N N . GLU A 1 324 ? 45.055 95.766 73.997 1.00 66.73 393 GLU A N 1
ATOM 2061 C CA . GLU A 1 324 ? 45.231 94.328 73.992 1.00 65.66 393 GLU A CA 1
ATOM 2062 C C . GLU A 1 324 ? 46.178 93.996 72.830 1.00 71.20 393 GLU A C 1
ATOM 2063 O O . GLU A 1 324 ? 47.049 93.150 72.985 1.00 74.13 393 GLU A O 1
ATOM 2069 N N . GLN A 1 325 ? 46.051 94.707 71.697 1.00 65.40 394 GLN A N 1
ATOM 2070 C CA . GLN A 1 325 ? 46.922 94.498 70.564 1.00 66.37 394 GLN A CA 1
ATOM 2071 C C . GLN A 1 325 ? 48.375 94.839 70.952 1.00 71.42 394 GLN A C 1
ATOM 2072 O O . GLN A 1 325 ? 49.242 93.984 70.824 1.00 71.27 394 GLN A O 1
ATOM 2074 N N . LYS A 1 326 ? 48.606 96.056 71.495 1.00 66.76 395 LYS A N 1
ATOM 2075 C CA . LYS A 1 326 ? 49.913 96.572 71.924 1.00 65.25 395 LYS A CA 1
ATOM 2076 C C . LYS A 1 326 ? 50.610 95.647 72.913 1.00 65.84 395 LYS A C 1
ATOM 2077 O O . LYS A 1 326 ? 51.811 95.490 72.793 1.00 67.57 395 LYS A O 1
ATOM 2083 N N . VAL A 1 327 ? 49.881 95.031 73.860 1.00 57.93 396 VAL A N 1
ATOM 2084 C CA . VAL A 1 327 ? 50.441 94.109 74.826 1.00 57.27 396 VAL A CA 1
ATOM 2085 C C . VAL A 1 327 ? 50.973 92.830 74.123 1.00 70.89 396 VAL A C 1
ATOM 2086 O O . VAL A 1 327 ? 52.152 92.478 74.290 1.00 75.74 396 VAL A O 1
ATOM 2090 N N . LEU A 1 328 ? 50.129 92.192 73.301 1.00 68.32 397 LEU A N 1
ATOM 2091 C CA . LEU A 1 328 ? 50.392 90.963 72.555 1.00 69.39 397 LEU A CA 1
ATOM 2092 C C . LEU A 1 328 ? 51.530 91.067 71.508 1.00 75.33 397 LEU A C 1
ATOM 2093 O O . LEU A 1 328 ? 52.251 90.099 71.268 1.00 78.58 397 LEU A O 1
ATOM 2098 N N . ILE A 1 329 ? 51.658 92.223 70.871 1.00 69.01 398 ILE A N 1
ATOM 2099 C CA . ILE A 1 329 ? 52.662 92.572 69.884 1.00 67.88 398 ILE A CA 1
ATOM 2100 C C . ILE A 1 329 ? 54.014 92.830 70.600 1.00 74.50 398 ILE A C 1
ATOM 2101 O O . ILE A 1 329 ? 55.061 92.934 69.934 1.00 77.33 398 ILE A O 1
ATOM 2106 N N . GLY A 1 330 ? 53.965 92.892 71.939 1.00 68.74 399 GLY A N 1
ATOM 2107 C CA . GLY A 1 330 ? 55.094 93.149 72.821 1.00 67.54 399 GLY A CA 1
ATOM 2108 C C . GLY A 1 330 ? 55.502 94.613 72.874 1.00 69.24 399 GLY A C 1
ATOM 2109 O O . GLY A 1 330 ? 56.591 94.919 73.336 1.00 70.15 399 GLY A O 1
ATOM 2110 N N . ALA A 1 331 ? 54.646 95.539 72.415 1.00 63.59 400 ALA A N 1
ATOM 2111 C CA . ALA A 1 331 ? 54.901 96.994 72.440 1.00 61.82 400 ALA A CA 1
ATOM 2112 C C . ALA A 1 331 ? 54.616 97.620 73.807 1.00 65.27 400 ALA A C 1
ATOM 2113 O O . ALA A 1 331 ? 55.009 98.777 74.053 1.00 67.55 400 ALA A O 1
ATOM 2115 N N . LEU A 1 332 ? 53.940 96.872 74.696 1.00 58.33 401 LEU A N 1
ATOM 2116 C CA . LEU A 1 332 ? 53.539 97.369 76.008 1.00 57.09 401 LEU A CA 1
ATOM 2117 C C . LEU A 1 332 ? 53.341 96.210 77.012 1.00 61.27 401 LEU A C 1
ATOM 2118 O O . LEU A 1 332 ? 52.926 95.107 76.668 1.00 61.06 401 LEU A O 1
ATOM 2123 N N . SER A 1 333 ? 53.639 96.468 78.247 1.00 56.19 402 SER A N 1
ATOM 2124 C CA . SER A 1 333 ? 53.493 95.520 79.334 1.00 54.29 402 SER A CA 1
ATOM 2125 C C . SER A 1 333 ? 52.078 95.649 79.926 1.00 60.12 402 SER A C 1
ATOM 2126 O O . SER A 1 333 ? 51.480 96.742 79.865 1.00 59.42 402 SER A O 1
ATOM 2129 N N . PRO A 1 334 ? 51.536 94.581 80.574 1.00 55.63 403 PRO A N 1
ATOM 2130 C CA . PRO A 1 334 ? 50.192 94.717 81.182 1.00 55.75 403 PRO A CA 1
ATOM 2131 C C . PRO A 1 334 ? 50.069 95.842 82.231 1.00 60.03 403 PRO A C 1
ATOM 2132 O O . PRO A 1 334 ? 49.009 96.475 82.299 1.00 62.72 403 PRO A O 1
ATOM 2136 N N . GLY A 1 335 ? 51.146 96.077 83.013 1.00 54.69 404 GLY A N 1
ATOM 2137 C CA . GLY A 1 335 ? 51.269 97.131 84.031 1.00 52.72 404 GLY A CA 1
ATOM 2138 C C . GLY A 1 335 ? 51.185 98.518 83.444 1.00 56.38 404 GLY A C 1
ATOM 2139 O O . GLY A 1 335 ? 50.431 99.342 83.924 1.00 59.79 404 GLY A O 1
ATOM 2140 N N . LEU A 1 336 ? 51.885 98.767 82.372 1.00 54.76 405 LEU A N 1
ATOM 2141 C CA . LEU A 1 336 ? 51.818 100.037 81.694 1.00 57.39 405 LEU A CA 1
ATOM 2142 C C . LEU A 1 336 ? 50.495 100.269 80.977 1.00 63.74 405 LEU A C 1
ATOM 2143 O O . LEU A 1 336 ? 49.971 101.396 81.024 1.00 66.48 405 LEU A O 1
ATOM 2148 N N . ALA A 1 337 ? 49.926 99.199 80.347 1.00 57.60 406 ALA A N 1
ATOM 2149 C CA . ALA A 1 337 ? 48.589 99.203 79.736 1.00 55.41 406 ALA A CA 1
ATOM 2150 C C . ALA A 1 337 ? 47.563 99.580 80.833 1.00 55.03 406 ALA A C 1
ATOM 2151 O O . ALA A 1 337 ? 46.709 100.461 80.608 1.00 52.95 406 ALA A O 1
ATOM 2153 N N . ALA A 1 338 ? 47.701 98.943 82.050 1.00 49.02 407 ALA A N 1
ATOM 2154 C CA . ALA A 1 338 ? 46.815 99.208 83.187 1.00 48.41 407 ALA A CA 1
ATOM 2155 C C . ALA A 1 338 ? 46.919 100.661 83.646 1.00 60.09 407 ALA A C 1
ATOM 2156 O O . ALA A 1 338 ? 45.869 101.292 83.838 1.00 61.59 407 ALA A O 1
ATOM 2158 N N . ASP A 1 339 ? 48.172 101.213 83.770 1.00 56.66 408 ASP A N 1
ATOM 2159 C CA . ASP A 1 339 ? 48.402 102.598 84.175 1.00 56.80 408 ASP A CA 1
ATOM 2160 C C . ASP A 1 339 ? 47.764 103.555 83.223 1.00 57.19 408 ASP A C 1
ATOM 2161 O O . ASP A 1 339 ? 47.100 104.486 83.648 1.00 57.04 408 ASP A O 1
ATOM 2166 N N . PHE A 1 340 ? 47.933 103.305 81.934 1.00 54.44 409 PHE A N 1
ATOM 2167 C CA . PHE A 1 340 ? 47.318 104.114 80.905 1.00 55.54 409 PHE A CA 1
ATOM 2168 C C . PHE A 1 340 ? 45.799 104.136 81.084 1.00 60.53 409 PHE A C 1
ATOM 2169 O O . PHE A 1 340 ? 45.251 105.209 81.218 1.00 64.08 409 PHE A O 1
ATOM 2177 N N . LEU A 1 341 ? 45.139 102.967 81.164 1.00 57.07 410 LEU A N 1
ATOM 2178 C CA . LEU A 1 341 ? 43.687 102.846 81.336 1.00 56.69 410 LEU A CA 1
ATOM 2179 C C . LEU A 1 341 ? 43.170 103.561 82.560 1.00 64.07 410 LEU A C 1
ATOM 2180 O O . LEU A 1 341 ? 42.168 104.294 82.466 1.00 63.73 410 LEU A O 1
ATOM 2185 N N . LEU A 1 342 ? 43.881 103.388 83.702 1.00 62.00 411 LEU A N 1
ATOM 2186 C CA . LEU A 1 342 ? 43.544 104.073 84.958 1.00 61.63 411 LEU A CA 1
ATOM 2187 C C . LEU A 1 342 ? 43.592 105.608 84.811 1.00 70.06 411 LEU A C 1
ATOM 2188 O O . LEU A 1 342 ? 42.644 106.276 85.233 1.00 70.72 411 LEU A O 1
ATOM 2193 N N . LYS A 1 343 ? 44.609 106.144 84.110 1.00 68.27 412 LYS A N 1
ATOM 2194 C CA . LYS A 1 343 ? 44.721 107.584 83.817 1.00 70.17 412 LYS A CA 1
ATOM 2195 C C . LYS A 1 343 ? 43.562 108.049 82.925 1.00 79.47 412 LYS A C 1
ATOM 2196 O O . LYS A 1 343 ? 42.919 109.056 83.240 1.00 82.20 412 LYS A O 1
ATOM 2199 N N . ALA A 1 344 ? 43.263 107.291 81.852 1.00 77.25 413 ALA A N 1
ATOM 2200 C CA . ALA A 1 344 ? 42.148 107.525 80.932 1.00 77.95 413 ALA A CA 1
ATOM 2201 C C . ALA A 1 344 ? 40.791 107.594 81.681 1.00 83.70 413 ALA A C 1
ATOM 2202 O O . ALA A 1 344 ? 40.005 108.508 81.432 1.00 84.38 413 ALA A O 1
ATOM 2204 N N . PHE A 1 345 ? 40.544 106.649 82.609 1.00 80.44 414 PHE A N 1
ATOM 2205 C CA . PHE A 1 345 ? 39.333 106.607 83.432 1.00 80.90 414 PHE A CA 1
ATOM 2206 C C . PHE A 1 345 ? 39.239 107.899 84.309 1.00 88.97 414 PHE A C 1
ATOM 2207 O O . PHE A 1 345 ? 38.203 108.552 84.325 1.00 88.96 414 PHE A O 1
ATOM 2215 N N . LYS A 1 346 ? 40.338 108.258 85.001 1.00 90.77 415 LYS A N 1
ATOM 2216 C CA . LYS A 1 346 ? 40.488 109.439 85.874 1.00 93.46 415 LYS A CA 1
ATOM 2217 C C . LYS A 1 346 ? 40.242 110.760 85.104 1.00 106.97 415 LYS A C 1
ATOM 2218 O O . LYS A 1 346 ? 39.497 111.632 85.588 1.00 108.36 415 LYS A O 1
ATOM 2224 N N . SER A 1 347 ? 40.865 110.887 83.894 1.00 106.31 416 SER A N 1
ATOM 2225 C CA . SER A 1 347 ? 40.769 112.052 83.001 1.00 118.39 416 SER A CA 1
ATOM 2226 C C . SER A 1 347 ? 39.692 111.848 81.917 1.00 127.25 416 SER A C 1
ATOM 2227 O O . SER A 1 347 ? 38.530 111.562 82.234 1.00 91.95 416 SER A O 1
ATOM 2230 N N . GLY B 1 8 ? 62.436 99.686 86.771 1.00 123.81 77 GLY B N 1
ATOM 2231 C CA . GLY B 1 8 ? 63.240 98.761 85.966 1.00 123.10 77 GLY B CA 1
ATOM 2232 C C . GLY B 1 8 ? 63.878 97.607 86.725 1.00 125.40 77 GLY B C 1
ATOM 2233 O O . GLY B 1 8 ? 63.513 97.347 87.876 1.00 125.36 77 GLY B O 1
ATOM 2234 N N . LEU B 1 9 ? 64.825 96.891 86.071 1.00 120.96 78 LEU B N 1
ATOM 2235 C CA . LEU B 1 9 ? 65.558 95.748 86.644 1.00 121.46 78 LEU B CA 1
ATOM 2236 C C . LEU B 1 9 ? 67.004 96.112 86.941 1.00 127.08 78 LEU B C 1
ATOM 2237 O O . LEU B 1 9 ? 67.598 96.919 86.217 1.00 128.03 78 LEU B O 1
ATOM 2242 N N . SER B 1 10 ? 67.593 95.442 87.963 1.00 123.41 79 SER B N 1
ATOM 2243 C CA . SER B 1 10 ? 69.003 95.539 88.351 1.00 125.51 79 SER B CA 1
ATOM 2244 C C . SER B 1 10 ? 69.788 94.905 87.212 1.00 130.06 79 SER B C 1
ATOM 2245 O O . SER B 1 10 ? 69.287 93.960 86.610 1.00 128.31 79 SER B O 1
ATOM 2248 N N . ASP B 1 11 ? 70.980 95.417 86.890 1.00 129.62 80 ASP B N 1
ATOM 2249 C CA . ASP B 1 11 ? 71.802 94.873 85.801 1.00 130.38 80 ASP B CA 1
ATOM 2250 C C . ASP B 1 11 ? 72.029 93.345 85.913 1.00 131.10 80 ASP B C 1
ATOM 2251 O O . ASP B 1 11 ? 72.033 92.682 84.875 1.00 129.42 80 ASP B O 1
ATOM 2256 N N . LYS B 1 12 ? 72.169 92.788 87.161 1.00 126.04 81 LYS B N 1
ATOM 2257 C CA . LYS B 1 12 ? 72.368 91.351 87.410 1.00 124.36 81 LYS B CA 1
ATOM 2258 C C . LYS B 1 12 ? 71.114 90.533 87.077 1.00 122.04 81 LYS B C 1
ATOM 2259 O O . LYS B 1 12 ? 71.243 89.387 86.609 1.00 121.91 81 LYS B O 1
ATOM 2261 N N . GLU B 1 13 ? 69.907 91.136 87.282 1.00 111.68 82 GLU B N 1
ATOM 2262 C CA . GLU B 1 13 ? 68.601 90.550 86.962 1.00 105.16 82 GLU B CA 1
ATOM 2263 C C . GLU B 1 13 ? 68.422 90.586 85.433 1.00 108.94 82 GLU B C 1
ATOM 2264 O O . GLU B 1 13 ? 67.974 89.599 84.840 1.00 106.19 82 GLU B O 1
ATOM 2270 N N . GLN B 1 14 ? 68.817 91.726 84.796 1.00 108.00 83 GLN B N 1
ATOM 2271 C CA . GLN B 1 14 ? 68.742 91.935 83.345 1.00 106.40 83 GLN B CA 1
ATOM 2272 C C . GLN B 1 14 ? 69.718 91.036 82.580 1.00 109.24 83 GLN B C 1
ATOM 2273 O O . GLN B 1 14 ? 69.402 90.630 81.468 1.00 107.89 83 GLN B O 1
ATOM 2279 N N . ARG B 1 15 ? 70.868 90.674 83.196 1.00 106.76 84 ARG B N 1
ATOM 2280 C CA . ARG B 1 15 ? 71.838 89.747 82.593 1.00 106.13 84 ARG B CA 1
ATOM 2281 C C . ARG B 1 15 ? 71.283 88.316 82.712 1.00 108.32 84 ARG B C 1
ATOM 2282 O O . ARG B 1 15 ? 71.544 87.480 81.840 1.00 108.81 84 ARG B O 1
ATOM 2284 N N . PHE B 1 16 ? 70.458 88.059 83.768 1.00 102.38 85 PHE B N 1
ATOM 2285 C CA . PHE B 1 16 ? 69.835 86.760 84.032 1.00 99.70 85 PHE B CA 1
ATOM 2286 C C . PHE B 1 16 ? 68.753 86.462 83.001 1.00 100.33 85 PHE B C 1
ATOM 2287 O O . PHE B 1 16 ? 68.808 85.404 82.369 1.00 100.90 85 PHE B O 1
ATOM 2295 N N . VAL B 1 17 ? 67.801 87.409 82.811 1.00 92.66 86 VAL B N 1
ATOM 2296 C CA . VAL B 1 17 ? 66.719 87.309 81.835 1.00 89.14 86 VAL B CA 1
ATOM 2297 C C . VAL B 1 17 ? 67.301 87.106 80.427 1.00 97.65 86 VAL B C 1
ATOM 2298 O O . VAL B 1 17 ? 66.881 86.174 79.742 1.00 97.30 86 VAL B O 1
ATOM 2302 N N . ASP B 1 18 ? 68.310 87.919 80.028 1.00 98.96 87 ASP B N 1
ATOM 2303 C CA . ASP B 1 18 ? 68.980 87.815 78.720 1.00 100.83 87 ASP B CA 1
ATOM 2304 C C . ASP B 1 18 ? 69.604 86.446 78.477 1.00 108.36 87 ASP B C 1
ATOM 2305 O O . ASP B 1 18 ? 69.514 85.940 77.357 1.00 109.08 87 ASP B O 1
ATOM 2310 N N . LYS B 1 19 ? 70.240 85.855 79.512 1.00 107.07 88 LYS B N 1
ATOM 2311 C CA . LYS B 1 19 ? 70.863 84.526 79.416 1.00 108.97 88 LYS B CA 1
ATOM 2312 C C . LYS B 1 19 ? 69.775 83.444 79.220 1.00 109.89 88 LYS B C 1
ATOM 2313 O O . LYS B 1 19 ? 69.890 82.571 78.345 1.00 108.34 88 LYS B O 1
ATOM 2315 N N . LEU B 1 20 ? 68.688 83.566 80.007 1.00 104.28 89 LEU B N 1
ATOM 2316 C CA . LEU B 1 20 ? 67.525 82.678 79.992 1.00 100.78 89 LEU B CA 1
ATOM 2317 C C . LEU B 1 20 ? 66.813 82.734 78.639 1.00 99.39 89 LEU B C 1
ATOM 2318 O O . LEU B 1 20 ? 66.470 81.690 78.091 1.00 98.14 89 LEU B O 1
ATOM 2323 N N . TYR B 1 21 ? 66.647 83.957 78.095 1.00 93.14 90 TYR B N 1
ATOM 2324 C CA . TYR B 1 21 ? 66.036 84.284 76.808 1.00 90.57 90 TYR B CA 1
ATOM 2325 C C . TYR B 1 21 ? 66.799 83.639 75.633 1.00 94.37 90 TYR B C 1
ATOM 2326 O O . TYR B 1 21 ? 66.184 82.989 74.776 1.00 91.93 90 TYR B O 1
ATOM 2335 N N . THR B 1 22 ? 68.130 83.869 75.576 1.00 93.36 91 THR B N 1
ATOM 2336 C CA . THR B 1 22 ? 69.020 83.353 74.529 1.00 93.88 91 THR B CA 1
ATOM 2337 C C . THR B 1 22 ? 69.000 81.818 74.507 1.00 97.69 91 THR B C 1
ATOM 2338 O O . THR B 1 22 ? 68.856 81.219 73.443 1.00 95.77 91 THR B O 1
ATOM 2342 N N . GLY B 1 23 ? 69.105 81.236 75.700 1.00 96.31 92 GLY B N 1
ATOM 2343 C CA . GLY B 1 23 ? 69.103 79.801 75.946 1.00 97.02 92 GLY B CA 1
ATOM 2344 C C . GLY B 1 23 ? 67.804 79.113 75.589 1.00 97.87 92 GLY B C 1
ATOM 2345 O O . GLY B 1 23 ? 67.823 77.925 75.247 1.00 98.09 92 GLY B O 1
ATOM 2346 N N . LEU B 1 24 ? 66.661 79.856 75.665 1.00 90.17 93 LEU B N 1
ATOM 2347 C CA . LEU B 1 24 ? 65.326 79.346 75.299 1.00 86.34 93 LEU B CA 1
ATOM 2348 C C . LEU B 1 24 ? 65.128 79.388 73.752 1.00 87.41 93 LEU B C 1
ATOM 2349 O O . LEU B 1 24 ? 64.902 78.324 73.139 1.00 86.99 93 LEU B O 1
ATOM 2354 N N . ILE B 1 25 ? 65.314 80.595 73.124 1.00 81.02 94 ILE B N 1
ATOM 2355 C CA . ILE B 1 25 ? 65.203 80.784 71.667 1.00 78.77 94 ILE B CA 1
ATOM 2356 C C . ILE B 1 25 ? 66.097 79.792 70.888 1.00 88.24 94 ILE B C 1
ATOM 2357 O O . ILE B 1 25 ? 65.694 79.317 69.814 1.00 88.39 94 ILE B O 1
ATOM 2362 N N . GLN B 1 26 ? 67.303 79.461 71.460 1.00 87.76 95 GLN B N 1
ATOM 2363 C CA . GLN B 1 26 ? 68.278 78.509 70.904 1.00 88.38 95 GLN B CA 1
ATOM 2364 C C . GLN B 1 26 ? 67.837 77.042 71.067 1.00 91.75 95 GLN B C 1
ATOM 2365 O O . GLN B 1 26 ? 68.426 76.192 70.444 1.00 93.86 95 GLN B O 1
ATOM 2371 N N . GLY B 1 27 ? 66.832 76.755 71.879 1.00 86.94 96 GLY B N 1
ATOM 2372 C CA . GLY B 1 27 ? 66.356 75.393 72.059 1.00 87.74 96 GLY B CA 1
ATOM 2373 C C . GLY B 1 27 ? 66.808 74.600 73.282 1.00 97.98 96 GLY B C 1
ATOM 2374 O O . GLY B 1 27 ? 66.345 73.467 73.433 1.00 99.96 96 GLY B O 1
ATOM 2375 N N . GLN B 1 28 ? 67.694 75.137 74.176 1.00 96.15 97 GLN B N 1
ATOM 2376 C CA . GLN B 1 28 ? 68.175 74.417 75.387 1.00 98.38 97 GLN B CA 1
ATOM 2377 C C . GLN B 1 28 ? 67.033 74.064 76.378 1.00 107.22 97 GLN B C 1
ATOM 2378 O O . GLN B 1 28 ? 66.422 74.979 76.972 1.00 106.16 97 GLN B O 1
ATOM 2384 N N . ARG B 1 29 ? 66.744 72.729 76.537 1.00 106.49 98 ARG B N 1
ATOM 2385 C CA . ARG B 1 29 ? 65.687 72.144 77.405 1.00 106.02 98 ARG B CA 1
ATOM 2386 C C . ARG B 1 29 ? 65.663 72.688 78.851 1.00 110.60 98 ARG B C 1
ATOM 2387 O O . ARG B 1 29 ? 64.581 72.868 79.413 1.00 109.80 98 ARG B O 1
ATOM 2392 N N . ALA B 1 30 ? 66.847 72.937 79.447 1.00 108.34 99 ALA B N 1
ATOM 2393 C CA . ALA B 1 30 ? 66.988 73.458 80.813 1.00 108.83 99 ALA B CA 1
ATOM 2394 C C . ALA B 1 30 ? 66.530 74.919 80.970 1.00 108.44 99 ALA B C 1
ATOM 2395 O O . ALA B 1 30 ? 65.974 75.284 82.011 1.00 104.97 99 ALA B O 1
ATOM 2397 N N . CYS B 1 31 ? 66.829 75.752 79.949 1.00 105.12 100 CYS B N 1
ATOM 2398 C CA . CYS B 1 31 ? 66.490 77.171 79.898 1.00 103.03 100 CYS B CA 1
ATOM 2399 C C . CYS B 1 31 ? 64.977 77.345 79.717 1.00 103.63 100 CYS B C 1
ATOM 2400 O O . CYS B 1 31 ? 64.391 78.231 80.356 1.00 103.15 100 CYS B O 1
ATOM 2403 N N . LEU B 1 32 ? 64.324 76.438 78.942 1.00 97.17 101 LEU B N 1
ATOM 2404 C CA . LEU B 1 32 ? 62.866 76.441 78.780 1.00 93.23 101 LEU B CA 1
ATOM 2405 C C . LEU B 1 32 ? 62.241 76.038 80.094 1.00 97.12 101 LEU B C 1
ATOM 2406 O O . LEU B 1 32 ? 61.310 76.689 80.553 1.00 97.71 101 LEU B O 1
ATOM 2408 N N . ALA B 1 33 ? 62.777 75.001 80.726 1.00 95.54 102 ALA B N 1
ATOM 2409 C CA . ALA B 1 33 ? 62.317 74.512 82.032 1.00 95.45 102 ALA B CA 1
ATOM 2410 C C . ALA B 1 33 ? 62.398 75.607 83.119 1.00 95.61 102 ALA B C 1
ATOM 2411 O O . ALA B 1 33 ? 61.419 75.810 83.840 1.00 93.00 102 ALA B O 1
ATOM 2413 N N . GLU B 1 34 ? 63.535 76.341 83.193 1.00 92.42 103 GLU B N 1
ATOM 2414 C CA . GLU B 1 34 ? 63.742 77.411 84.171 1.00 92.57 103 GLU B CA 1
ATOM 2415 C C . GLU B 1 34 ? 62.791 78.560 83.914 1.00 96.66 103 GLU B C 1
ATOM 2416 O O . GLU B 1 34 ? 62.225 79.107 84.864 1.00 97.18 103 GLU B O 1
ATOM 2418 N N . ALA B 1 35 ? 62.593 78.922 82.632 1.00 91.80 104 ALA B N 1
ATOM 2419 C CA . ALA B 1 35 ? 61.683 80.006 82.257 1.00 88.47 104 ALA B CA 1
ATOM 2420 C C . ALA B 1 35 ? 60.292 79.673 82.748 1.00 88.91 104 ALA B C 1
ATOM 2421 O O . ALA B 1 35 ? 59.683 80.512 83.415 1.00 87.67 104 ALA B O 1
ATOM 2423 N N . ILE B 1 36 ? 59.795 78.436 82.458 1.00 83.28 105 ILE B N 1
ATOM 2424 C CA . ILE B 1 36 ? 58.451 78.049 82.879 1.00 81.27 105 ILE B CA 1
ATOM 2425 C C . ILE B 1 36 ? 58.312 78.160 84.410 1.00 86.64 105 ILE B C 1
ATOM 2426 O O . ILE B 1 36 ? 57.330 78.725 84.895 1.00 84.05 105 ILE B O 1
ATOM 2431 N N . THR B 1 37 ? 59.337 77.704 85.158 1.00 86.02 106 THR B N 1
ATOM 2432 C CA . THR B 1 37 ? 59.343 77.801 86.618 1.00 87.20 106 THR B CA 1
ATOM 2433 C C . THR B 1 37 ? 59.265 79.280 87.069 1.00 91.18 106 THR B C 1
ATOM 2434 O O . THR B 1 37 ? 58.513 79.580 88.002 1.00 90.97 106 THR B O 1
ATOM 2438 N N . LEU B 1 38 ? 60.001 80.194 86.387 1.00 86.28 107 LEU B N 1
ATOM 2439 C CA . LEU B 1 38 ? 60.035 81.636 86.650 1.00 84.52 107 LEU B CA 1
ATOM 2440 C C . LEU B 1 38 ? 58.666 82.278 86.479 1.00 83.80 107 LEU B C 1
ATOM 2441 O O . LEU B 1 38 ? 58.248 83.103 87.297 1.00 81.46 107 LEU B O 1
ATOM 2446 N N . VAL B 1 39 ? 58.001 81.912 85.382 1.00 79.33 108 VAL B N 1
ATOM 2447 C CA . VAL B 1 39 ? 56.671 82.364 84.929 1.00 76.27 108 VAL B CA 1
ATOM 2448 C C . VAL B 1 39 ? 55.561 81.871 85.877 1.00 82.75 108 VAL B C 1
ATOM 2449 O O . VAL B 1 39 ? 54.546 82.543 86.021 1.00 81.67 108 VAL B O 1
ATOM 2453 N N . GLU B 1 40 ? 55.786 80.711 86.535 1.00 83.91 109 GLU B N 1
ATOM 2454 C CA . GLU B 1 40 ? 54.889 80.065 87.499 1.00 84.60 109 GLU B CA 1
ATOM 2455 C C . GLU B 1 40 ? 55.005 80.611 88.909 1.00 89.68 109 GLU B C 1
ATOM 2456 O O . GLU B 1 40 ? 54.090 80.389 89.699 1.00 87.47 109 GLU B O 1
ATOM 2462 N N . SER B 1 41 ? 56.112 81.331 89.217 1.00 90.38 110 SER B N 1
ATOM 2463 C CA . SER B 1 41 ? 56.391 81.919 90.532 1.00 92.90 110 SER B CA 1
ATOM 2464 C C . SER B 1 41 ? 55.377 82.985 90.966 1.00 97.77 110 SER B C 1
ATOM 2465 O O . SER B 1 41 ? 54.884 83.783 90.141 1.00 95.88 110 SER B O 1
ATOM 2468 N N . THR B 1 42 ? 55.090 82.989 92.277 1.00 95.55 111 THR B N 1
ATOM 2469 C CA . THR B 1 42 ? 54.169 83.942 92.888 1.00 95.23 111 THR B CA 1
ATOM 2470 C C . THR B 1 42 ? 54.881 85.145 93.568 1.00 99.39 111 THR B C 1
ATOM 2471 O O . THR B 1 42 ? 54.199 86.098 93.932 1.00 97.92 111 THR B O 1
ATOM 2475 N N . HIS B 1 43 ? 56.231 85.121 93.695 1.00 98.27 112 HIS B N 1
ATOM 2476 C CA . HIS B 1 43 ? 56.981 86.225 94.303 1.00 100.56 112 HIS B CA 1
ATOM 2477 C C . HIS B 1 43 ? 57.070 87.426 93.393 1.00 101.85 112 HIS B C 1
ATOM 2478 O O . HIS B 1 43 ? 57.339 87.266 92.207 1.00 99.93 112 HIS B O 1
ATOM 2485 N N . SER B 1 44 ? 56.806 88.634 93.951 1.00 98.59 113 SER B N 1
ATOM 2486 C CA . SER B 1 44 ? 56.753 89.912 93.221 1.00 96.48 113 SER B CA 1
ATOM 2487 C C . SER B 1 44 ? 57.955 90.222 92.306 1.00 98.60 113 SER B C 1
ATOM 2488 O O . SER B 1 44 ? 57.732 90.641 91.159 1.00 97.08 113 SER B O 1
ATOM 2491 N N . ARG B 1 45 ? 59.212 90.006 92.799 1.00 92.90 114 ARG B N 1
ATOM 2492 C CA . ARG B 1 45 ? 60.406 90.258 91.998 1.00 91.95 114 ARG B CA 1
ATOM 2493 C C . ARG B 1 45 ? 60.503 89.252 90.858 1.00 92.16 114 ARG B C 1
ATOM 2494 O O . ARG B 1 45 ? 60.820 89.654 89.738 1.00 91.40 114 ARG B O 1
ATOM 2498 N N . LYS B 1 46 ? 60.150 87.969 91.122 1.00 86.18 115 LYS B N 1
ATOM 2499 C CA . LYS B 1 46 ? 60.143 86.900 90.113 1.00 83.47 115 LYS B CA 1
ATOM 2500 C C . LYS B 1 46 ? 59.099 87.124 89.019 1.00 82.78 115 LYS B C 1
ATOM 2501 O O . LYS B 1 46 ? 59.397 86.895 87.853 1.00 80.04 115 LYS B O 1
ATOM 2507 N N . LYS B 1 47 ? 57.922 87.689 89.382 1.00 79.15 116 LYS B N 1
ATOM 2508 C CA . LYS B 1 47 ? 56.849 88.099 88.452 1.00 75.12 116 LYS B CA 1
ATOM 2509 C C . LYS B 1 47 ? 57.333 89.270 87.532 1.00 80.38 116 LYS B C 1
ATOM 2510 O O . LYS B 1 47 ? 56.920 89.342 86.375 1.00 78.99 116 LYS B O 1
ATOM 2516 N N . GLU B 1 48 ? 58.171 90.202 88.062 1.00 79.25 117 GLU B N 1
ATOM 2517 C CA . GLU B 1 48 ? 58.744 91.324 87.303 1.00 78.79 117 GLU B CA 1
ATOM 2518 C C . GLU B 1 48 ? 59.731 90.806 86.265 1.00 81.56 117 GLU B C 1
ATOM 2519 O O . GLU B 1 48 ? 59.767 91.333 85.158 1.00 81.03 117 GLU B O 1
ATOM 2525 N N . LEU B 1 49 ? 60.484 89.718 86.604 1.00 77.96 118 LEU B N 1
ATOM 2526 C CA . LEU B 1 49 ? 61.473 89.084 85.740 1.00 77.86 118 LEU B CA 1
ATOM 2527 C C . LEU B 1 49 ? 60.765 88.337 84.628 1.00 81.51 118 LEU B C 1
ATOM 2528 O O . LEU B 1 49 ? 61.151 88.454 83.460 1.00 82.76 118 LEU B O 1
ATOM 2533 N N . ALA B 1 50 ? 59.725 87.550 85.001 1.00 75.25 119 ALA B N 1
ATOM 2534 C CA . ALA B 1 50 ? 58.860 86.767 84.116 1.00 70.52 119 ALA B CA 1
ATOM 2535 C C . ALA B 1 50 ? 58.218 87.665 83.073 1.00 70.58 119 ALA B C 1
ATOM 2536 O O . ALA B 1 50 ? 58.264 87.321 81.893 1.00 71.94 119 ALA B O 1
ATOM 2538 N N . GLN B 1 51 ? 57.678 88.836 83.478 1.00 62.53 120 GLN B N 1
ATOM 2539 C CA . GLN B 1 51 ? 57.062 89.781 82.559 1.00 60.33 120 GLN B CA 1
ATOM 2540 C C . GLN B 1 51 ? 58.054 90.303 81.520 1.00 68.68 120 GLN B C 1
ATOM 2541 O O . GLN B 1 51 ? 57.746 90.290 80.321 1.00 68.72 120 GLN B O 1
ATOM 2547 N N . VAL B 1 52 ? 59.257 90.704 81.954 1.00 69.07 121 VAL B N 1
ATOM 2548 C CA . VAL B 1 52 ? 60.283 91.185 81.027 1.00 71.32 121 VAL B CA 1
ATOM 2549 C C . VAL B 1 52 ? 60.588 90.087 80.026 1.00 75.19 121 VAL B C 1
ATOM 2550 O O . VAL B 1 52 ? 60.487 90.340 78.822 1.00 76.39 121 VAL B O 1
ATOM 2554 N N . LEU B 1 53 ? 60.883 88.858 80.517 1.00 69.85 122 LEU B N 1
ATOM 2555 C CA . LEU B 1 53 ? 61.175 87.697 79.669 1.00 69.71 122 LEU B CA 1
ATOM 2556 C C . LEU B 1 53 ? 60.056 87.421 78.660 1.00 71.43 122 LEU B C 1
ATOM 2557 O O . LEU B 1 53 ? 60.347 87.299 77.477 1.00 71.98 122 LEU B O 1
ATOM 2562 N N . LEU B 1 54 ? 58.797 87.360 79.121 1.00 67.08 123 LEU B N 1
ATOM 2563 C CA . LEU B 1 54 ? 57.609 87.152 78.276 1.00 67.54 123 LEU B CA 1
ATOM 2564 C C . LEU B 1 54 ? 57.425 88.200 77.196 1.00 73.78 123 LEU B C 1
ATOM 2565 O O . LEU B 1 54 ? 57.043 87.851 76.073 1.00 73.92 123 LEU B O 1
ATOM 2570 N N . GLN B 1 55 ? 57.723 89.461 77.508 1.00 72.23 124 GLN B N 1
ATOM 2571 C CA . GLN B 1 55 ? 57.682 90.532 76.515 1.00 72.75 124 GLN B CA 1
ATOM 2572 C C . GLN B 1 55 ? 58.732 90.345 75.450 1.00 79.55 124 GLN B C 1
ATOM 2573 O O . GLN B 1 55 ? 58.432 90.581 74.270 1.00 81.30 124 GLN B O 1
ATOM 2579 N N . LYS B 1 56 ? 59.960 89.930 75.851 1.00 77.02 125 LYS B N 1
ATOM 2580 C CA . LYS B 1 56 ? 61.031 89.617 74.882 1.00 78.11 125 LYS B CA 1
ATOM 2581 C C . LYS B 1 56 ? 60.582 88.445 73.946 1.00 79.07 125 LYS B C 1
ATOM 2582 O O . LYS B 1 56 ? 60.702 88.546 72.722 1.00 77.87 125 LYS B O 1
ATOM 2588 N N . VAL B 1 57 ? 59.982 87.384 74.525 1.00 73.53 126 VAL B N 1
ATOM 2589 C CA . VAL B 1 57 ? 59.513 86.233 73.755 1.00 72.43 126 VAL B CA 1
ATOM 2590 C C . VAL B 1 57 ? 58.316 86.589 72.845 1.00 77.57 126 VAL B C 1
ATOM 2591 O O . VAL B 1 57 ? 58.205 86.028 71.744 1.00 76.08 126 VAL B O 1
ATOM 2595 N N . LEU B 1 58 ? 57.442 87.541 73.289 1.00 73.36 127 LEU B N 1
ATOM 2596 C CA . LEU B 1 58 ? 56.310 87.998 72.481 1.00 71.27 127 LEU B CA 1
ATOM 2597 C C . LEU B 1 58 ? 56.793 88.702 71.217 1.00 77.00 127 LEU B C 1
ATOM 2598 O O . LEU B 1 58 ? 56.235 88.488 70.147 1.00 80.22 127 LEU B O 1
ATOM 2603 N N . LEU B 1 59 ? 57.839 89.521 71.328 1.00 71.85 128 LEU B N 1
ATOM 2604 C CA . LEU B 1 59 ? 58.432 90.239 70.200 1.00 70.62 128 LEU B CA 1
ATOM 2605 C C . LEU B 1 59 ? 59.110 89.286 69.234 1.00 77.55 128 LEU B C 1
ATOM 2606 O O . LEU B 1 59 ? 59.007 89.477 68.022 1.00 80.83 128 LEU B O 1
ATOM 2611 N N . TYR B 1 60 ? 59.817 88.283 69.760 1.00 74.28 129 TYR B N 1
ATOM 2612 C CA . TYR B 1 60 ? 60.511 87.285 68.947 1.00 76.52 129 TYR B CA 1
ATOM 2613 C C . TYR B 1 60 ? 59.510 86.370 68.242 1.00 84.15 129 TYR B C 1
ATOM 2614 O O . TYR B 1 60 ? 59.687 86.052 67.057 1.00 86.60 129 TYR B O 1
ATOM 2623 N N . HIS B 1 61 ? 58.455 85.960 68.976 1.00 79.90 130 HIS B N 1
ATOM 2624 C CA . HIS B 1 61 ? 57.379 85.112 68.479 1.00 79.16 130 HIS B CA 1
ATOM 2625 C C . HIS B 1 61 ? 56.761 85.751 67.235 1.00 83.07 130 HIS B C 1
ATOM 2626 O O . HIS B 1 61 ? 56.508 85.052 66.241 1.00 82.30 130 HIS B O 1
ATOM 2633 N N . ARG B 1 62 ? 56.566 87.091 67.290 1.00 78.35 131 ARG B N 1
ATOM 2634 C CA . ARG B 1 62 ? 56.020 87.878 66.197 1.00 78.79 131 ARG B CA 1
ATOM 2635 C C . ARG B 1 62 ? 56.969 87.901 65.021 1.00 84.53 131 ARG B C 1
ATOM 2636 O O . ARG B 1 62 ? 56.500 87.747 63.897 1.00 84.35 131 ARG B O 1
ATOM 2644 N N . GLU B 1 63 ? 58.307 88.018 65.273 1.00 82.70 132 GLU B N 1
ATOM 2645 C CA . GLU B 1 63 ? 59.343 87.969 64.229 1.00 83.91 132 GLU B CA 1
ATOM 2646 C C . GLU B 1 63 ? 59.304 86.592 63.518 1.00 89.24 132 GLU B C 1
ATOM 2647 O O . GLU B 1 63 ? 59.284 86.538 62.279 1.00 89.36 132 GLU B O 1
ATOM 2649 N N . GLN B 1 64 ? 59.244 85.490 64.322 1.00 86.11 133 GLN B N 1
ATOM 2650 C CA . GLN B 1 64 ? 59.137 84.096 63.851 1.00 86.48 133 GLN B CA 1
ATOM 2651 C C . GLN B 1 64 ? 57.932 83.914 62.897 1.00 91.95 133 GLN B C 1
ATOM 2652 O O . GLN B 1 64 ? 58.083 83.326 61.824 1.00 93.65 133 GLN B O 1
ATOM 2658 N N . GLU B 1 65 ? 56.736 84.393 63.307 1.00 88.14 134 GLU B N 1
ATOM 2659 C CA . GLU B 1 65 ? 55.502 84.286 62.517 1.00 88.68 134 GLU B CA 1
ATOM 2660 C C . GLU B 1 65 ? 55.547 85.084 61.221 1.00 94.14 134 GLU B C 1
ATOM 2661 O O . GLU B 1 65 ? 55.006 84.634 60.213 1.00 95.58 134 GLU B O 1
ATOM 2667 N N . GLN B 1 66 ? 56.260 86.221 61.226 1.00 90.67 135 GLN B N 1
ATOM 2668 C CA . GLN B 1 66 ? 56.442 87.058 60.043 1.00 91.75 135 GLN B CA 1
ATOM 2669 C C . GLN B 1 66 ? 57.435 86.437 59.069 1.00 93.26 135 GLN B C 1
ATOM 2670 O O . GLN B 1 66 ? 57.214 86.504 57.867 1.00 92.38 135 GLN B O 1
ATOM 2676 N N . SER B 1 67 ? 58.460 85.732 59.590 1.00 89.30 136 SER B N 1
ATOM 2677 C CA . SER B 1 67 ? 59.447 85.001 58.777 1.00 89.90 136 SER B CA 1
ATOM 2678 C C . SER B 1 67 ? 58.924 83.596 58.369 1.00 97.53 136 SER B C 1
ATOM 2679 O O . SER B 1 67 ? 59.677 82.758 57.844 1.00 98.61 136 SER B O 1
ATOM 2682 N N . ASN B 1 68 ? 57.622 83.344 58.637 1.00 95.81 137 ASN B N 1
ATOM 2683 C CA . ASN B 1 68 ? 56.887 82.125 58.293 1.00 96.70 137 ASN B CA 1
ATOM 2684 C C . ASN B 1 68 ? 55.634 82.513 57.473 1.00 103.10 137 ASN B C 1
ATOM 2685 O O . ASN B 1 68 ? 54.702 81.721 57.323 1.00 101.98 137 ASN B O 1
ATOM 2690 N N . LYS B 1 69 ? 55.650 83.747 56.924 1.00 103.16 138 LYS B N 1
ATOM 2691 C CA . LYS B 1 69 ? 54.607 84.372 56.106 1.00 105.00 138 LYS B CA 1
ATOM 2692 C C . LYS B 1 69 ? 53.228 84.443 56.799 1.00 109.40 138 LYS B C 1
ATOM 2693 O O . LYS B 1 69 ? 52.212 84.117 56.185 1.00 110.32 138 LYS B O 1
ATOM 2695 N N . GLY B 1 70 ? 53.221 84.854 58.071 1.00 105.13 139 GLY B N 1
ATOM 2696 C CA . GLY B 1 70 ? 52.008 85.001 58.884 1.00 104.19 139 GLY B CA 1
ATOM 2697 C C . GLY B 1 70 ? 51.337 83.720 59.371 1.00 106.55 139 GLY B C 1
ATOM 2698 O O . GLY B 1 70 ? 50.393 83.785 60.174 1.00 104.43 139 GLY B O 1
ATOM 2699 N N . LYS B 1 71 ? 51.818 82.549 58.875 1.00 102.61 140 LYS B N 1
ATOM 2700 C CA . LYS B 1 71 ? 51.335 81.199 59.191 1.00 101.37 140 LYS B CA 1
ATOM 2701 C C . LYS B 1 71 ? 51.818 80.759 60.624 1.00 101.65 140 LYS B C 1
ATOM 2702 O O . LYS B 1 71 ? 52.959 81.045 60.990 1.00 100.20 140 LYS B O 1
ATOM 2706 N N . PRO B 1 72 ? 50.965 80.074 61.438 1.00 96.65 141 PRO B N 1
ATOM 2707 C CA . PRO B 1 72 ? 51.394 79.636 62.776 1.00 94.16 141 PRO B CA 1
ATOM 2708 C C . PRO B 1 72 ? 52.513 78.619 62.717 1.00 94.18 141 PRO B C 1
ATOM 2709 O O . PRO B 1 72 ? 52.571 77.844 61.783 1.00 93.77 141 PRO B O 1
ATOM 2713 N N . LEU B 1 73 ? 53.384 78.616 63.740 1.00 89.07 142 LEU B N 1
ATOM 2714 C CA . LEU B 1 73 ? 54.578 77.761 63.819 1.00 88.09 142 LEU B CA 1
ATOM 2715 C C . LEU B 1 73 ? 54.394 76.431 64.496 1.00 84.43 142 LEU B C 1
ATOM 2716 O O . LEU B 1 73 ? 55.228 75.530 64.311 1.00 84.52 142 LEU B O 1
ATOM 2721 N N . ALA B 1 74 ? 53.336 76.329 65.316 1.00 73.31 143 ALA B N 1
ATOM 2722 C CA . ALA B 1 74 ? 52.972 75.156 66.048 1.00 71.66 143 ALA B CA 1
ATOM 2723 C C . ALA B 1 74 ? 51.489 74.965 65.984 1.00 75.50 143 ALA B C 1
ATOM 2724 O O . ALA B 1 74 ? 50.732 75.920 65.788 1.00 73.71 143 ALA B O 1
ATOM 2726 N N . PHE B 1 75 ? 51.083 73.712 66.205 1.00 73.48 144 PHE B N 1
ATOM 2727 C CA . PHE B 1 75 ? 49.716 73.213 66.300 1.00 73.04 144 PHE B CA 1
ATOM 2728 C C . PHE B 1 75 ? 49.454 73.007 67.808 1.00 76.41 144 PHE B C 1
ATOM 2729 O O . PHE B 1 75 ? 50.183 72.264 68.489 1.00 76.13 144 PHE B O 1
ATOM 2737 N N . ARG B 1 76 ? 48.411 73.676 68.315 1.00 72.09 145 ARG B N 1
ATOM 2738 C CA . ARG B 1 76 ? 48.054 73.613 69.740 1.00 70.71 145 ARG B CA 1
ATOM 2739 C C . ARG B 1 76 ? 46.883 72.662 70.007 1.00 76.21 145 ARG B C 1
ATOM 2740 O O . ARG B 1 76 ? 45.754 72.966 69.612 1.00 77.75 145 ARG B O 1
ATOM 2748 N N . VAL B 1 77 ? 47.153 71.517 70.657 1.00 72.09 146 VAL B N 1
ATOM 2749 C CA . VAL B 1 77 ? 46.122 70.487 70.880 1.00 74.56 146 VAL B CA 1
ATOM 2750 C C . VAL B 1 77 ? 45.770 70.350 72.383 1.00 81.32 146 VAL B C 1
ATOM 2751 O O . VAL B 1 77 ? 46.674 70.222 73.216 1.00 79.47 146 VAL B O 1
ATOM 2755 N N . GLY B 1 78 ? 44.463 70.327 72.670 1.00 79.59 147 GLY B N 1
ATOM 2756 C CA . GLY B 1 78 ? 43.901 70.132 73.993 1.00 79.25 147 GLY B CA 1
ATOM 2757 C C . GLY B 1 78 ? 43.369 68.726 74.082 1.00 89.06 147 GLY B C 1
ATOM 2758 O O . GLY B 1 78 ? 42.561 68.295 73.254 1.00 87.64 147 GLY B O 1
ATOM 2759 N N . LEU B 1 79 ? 43.851 67.995 75.084 1.00 91.28 148 LEU B N 1
ATOM 2760 C CA . LEU B 1 79 ? 43.466 66.625 75.371 1.00 94.33 148 LEU B CA 1
ATOM 2761 C C . LEU B 1 79 ? 42.878 66.497 76.806 1.00 99.27 148 LEU B C 1
ATOM 2762 O O . LEU B 1 79 ? 43.523 66.894 77.782 1.00 98.40 148 LEU B O 1
ATOM 2767 N N . SER B 1 80 ? 41.650 65.957 76.909 1.00 95.39 149 SER B N 1
ATOM 2768 C CA . SER B 1 80 ? 40.993 65.758 78.181 1.00 94.85 149 SER B CA 1
ATOM 2769 C C . SER B 1 80 ? 40.199 64.474 78.231 1.00 101.68 149 SER B C 1
ATOM 2770 O O . SER B 1 80 ? 39.821 63.919 77.207 1.00 101.80 149 SER B O 1
ATOM 2773 N N . GLY B 1 81 ? 39.904 64.049 79.448 1.00 101.01 150 GLY B N 1
ATOM 2774 C CA . GLY B 1 81 ? 39.110 62.862 79.717 1.00 104.38 150 GLY B CA 1
ATOM 2775 C C . GLY B 1 81 ? 39.058 62.516 81.190 1.00 109.23 150 GLY B C 1
ATOM 2776 O O . GLY B 1 81 ? 39.818 63.072 81.985 1.00 105.14 150 GLY B O 1
ATOM 2777 N N . PRO B 1 82 ? 38.191 61.560 81.575 1.00 112.09 151 PRO B N 1
ATOM 2778 C CA . PRO B 1 82 ? 38.151 61.128 82.988 1.00 113.85 151 PRO B CA 1
ATOM 2779 C C . PRO B 1 82 ? 39.439 60.402 83.426 1.00 121.54 151 PRO B C 1
ATOM 2780 O O . PRO B 1 82 ? 40.187 59.964 82.554 1.00 120.49 151 PRO B O 1
ATOM 2784 N N . PRO B 1 83 ? 39.724 60.229 84.746 1.00 122.47 152 PRO B N 1
ATOM 2785 C CA . PRO B 1 83 ? 40.898 59.422 85.136 1.00 124.42 152 PRO B CA 1
ATOM 2786 C C . PRO B 1 83 ? 40.663 57.954 84.723 1.00 130.06 152 PRO B C 1
ATOM 2787 O O . PRO B 1 83 ? 39.545 57.443 84.846 1.00 131.96 152 PRO B O 1
ATOM 2791 N N . GLY B 1 84 ? 41.684 57.321 84.161 1.00 124.29 153 GLY B N 1
ATOM 2792 C CA . GLY B 1 84 ? 41.579 55.958 83.657 1.00 125.23 153 GLY B CA 1
ATOM 2793 C C . GLY B 1 84 ? 41.095 55.821 82.220 1.00 124.42 153 GLY B C 1
ATOM 2794 O O . GLY B 1 84 ? 41.009 54.697 81.724 1.00 125.91 153 GLY B O 1
ATOM 2795 N N . ALA B 1 85 ? 40.793 56.944 81.523 1.00 116.65 154 ALA B N 1
ATOM 2796 C CA . ALA B 1 85 ? 40.342 56.951 80.116 1.00 115.93 154 ALA B CA 1
ATOM 2797 C C . ALA B 1 85 ? 41.407 56.364 79.195 1.00 119.83 154 ALA B C 1
ATOM 2798 O O . ALA B 1 85 ? 41.056 55.716 78.213 1.00 120.36 154 ALA B O 1
ATOM 2800 N N . GLY B 1 86 ? 42.688 56.598 79.536 1.00 114.50 155 GLY B N 1
ATOM 2801 C CA . GLY B 1 86 ? 43.868 56.110 78.822 1.00 113.98 155 GLY B CA 1
ATOM 2802 C C . GLY B 1 86 ? 44.834 57.201 78.392 1.00 113.61 155 GLY B C 1
ATOM 2803 O O . GLY B 1 86 ? 45.777 56.916 77.649 1.00 114.72 155 GLY B O 1
ATOM 2804 N N . LYS B 1 87 ? 44.618 58.454 78.882 1.00 104.50 156 LYS B N 1
ATOM 2805 C CA . LYS B 1 87 ? 45.380 59.667 78.567 1.00 100.58 156 LYS B CA 1
ATOM 2806 C C . LYS B 1 87 ? 46.891 59.510 78.471 1.00 106.08 156 LYS B C 1
ATOM 2807 O O . LYS B 1 87 ? 47.467 59.789 77.410 1.00 104.14 156 LYS B O 1
ATOM 2813 N N . SER B 1 88 ? 47.518 59.100 79.589 1.00 105.94 157 SER B N 1
ATOM 2814 C CA . SER B 1 88 ? 48.950 58.852 79.767 1.00 108.23 157 SER B CA 1
ATOM 2815 C C . SER B 1 88 ? 49.468 57.829 78.740 1.00 114.96 157 SER B C 1
ATOM 2816 O O . SER B 1 88 ? 50.491 58.080 78.098 1.00 114.55 157 SER B O 1
ATOM 2819 N N . THR B 1 89 ? 48.750 56.690 78.586 1.00 112.78 158 THR B N 1
ATOM 2820 C CA . THR B 1 89 ? 49.063 55.594 77.658 1.00 115.17 158 THR B CA 1
ATOM 2821 C C . THR B 1 89 ? 49.017 56.103 76.218 1.00 118.15 158 THR B C 1
ATOM 2822 O O . THR B 1 89 ? 49.853 55.702 75.392 1.00 121.13 158 THR B O 1
ATOM 2826 N N . PHE B 1 90 ? 48.036 56.986 75.922 1.00 109.47 159 PHE B N 1
ATOM 2827 C CA . PHE B 1 90 ? 47.825 57.544 74.600 1.00 106.20 159 PHE B CA 1
ATOM 2828 C C . PHE B 1 90 ? 48.927 58.500 74.257 1.00 110.90 159 PHE B C 1
ATOM 2829 O O . PHE B 1 90 ? 49.528 58.368 73.200 1.00 112.36 159 PHE B O 1
ATOM 2837 N N . ILE B 1 91 ? 49.203 59.458 75.150 1.00 107.15 160 ILE B N 1
ATOM 2838 C CA . ILE B 1 91 ? 50.243 60.480 74.966 1.00 104.68 160 ILE B CA 1
ATOM 2839 C C . ILE B 1 91 ? 51.589 59.793 74.661 1.00 110.01 160 ILE B C 1
ATOM 2840 O O . ILE B 1 91 ? 52.255 60.178 73.709 1.00 108.13 160 ILE B O 1
ATOM 2845 N N . GLU B 1 92 ? 51.933 58.733 75.420 1.00 109.66 161 GLU B N 1
ATOM 2846 C CA . GLU B 1 92 ? 53.172 57.986 75.238 1.00 111.85 161 GLU B CA 1
ATOM 2847 C C . GLU B 1 92 ? 53.305 57.386 73.826 1.00 116.33 161 GLU B C 1
ATOM 2848 O O . GLU B 1 92 ? 54.350 57.561 73.190 1.00 114.93 161 GLU B O 1
ATOM 2854 N N . TYR B 1 93 ? 52.238 56.722 73.332 1.00 114.13 162 TYR B N 1
ATOM 2855 C CA . TYR B 1 93 ? 52.204 56.104 72.000 1.00 115.50 162 TYR B CA 1
ATOM 2856 C C . TYR B 1 93 ? 52.225 57.165 70.899 1.00 114.32 162 TYR B C 1
ATOM 2857 O O . TYR B 1 93 ? 53.091 57.118 70.032 1.00 113.94 162 TYR B O 1
ATOM 2859 N N . PHE B 1 94 ? 51.282 58.126 70.972 1.00 107.69 163 PHE B N 1
ATOM 2860 C CA . PHE B 1 94 ? 51.085 59.273 70.086 1.00 104.24 163 PHE B CA 1
ATOM 2861 C C . PHE B 1 94 ? 52.297 60.223 70.046 1.00 104.18 163 PHE B C 1
ATOM 2862 O O . PHE B 1 94 ? 52.652 60.677 68.976 1.00 102.96 163 PHE B O 1
ATOM 2870 N N . GLY B 1 95 ? 52.918 60.490 71.185 1.00 99.06 164 GLY B N 1
ATOM 2871 C CA . GLY B 1 95 ? 54.095 61.345 71.262 1.00 97.60 164 GLY B CA 1
ATOM 2872 C C . GLY B 1 95 ? 55.318 60.744 70.606 1.00 103.60 164 GLY B C 1
ATOM 2873 O O . GLY B 1 95 ? 56.076 61.461 69.940 1.00 103.44 164 GLY B O 1
ATOM 2874 N N . LYS B 1 96 ? 55.509 59.422 70.763 1.00 101.79 165 LYS B N 1
ATOM 2875 C CA . LYS B 1 96 ? 56.646 58.746 70.153 1.00 103.38 165 LYS B CA 1
ATOM 2876 C C . LYS B 1 96 ? 56.440 58.655 68.660 1.00 103.32 165 LYS B C 1
ATOM 2877 O O . LYS B 1 96 ? 57.385 58.871 67.925 1.00 103.41 165 LYS B O 1
ATOM 2879 N N . MET B 1 97 ? 55.193 58.468 68.212 1.00 98.63 166 MET B N 1
ATOM 2880 C CA . MET B 1 97 ? 54.811 58.496 66.801 1.00 99.45 166 MET B CA 1
ATOM 2881 C C . MET B 1 97 ? 55.136 59.873 66.156 1.00 102.09 166 MET B C 1
ATOM 2882 O O . MET B 1 97 ? 55.637 59.860 65.038 1.00 104.26 166 MET B O 1
ATOM 2887 N N . LEU B 1 98 ? 54.913 61.041 66.860 1.00 95.82 167 LEU B N 1
ATOM 2888 C CA . LEU B 1 98 ? 55.211 62.404 66.340 1.00 93.79 167 LEU B CA 1
ATOM 2889 C C . LEU B 1 98 ? 56.698 62.831 66.345 1.00 98.67 167 LEU B C 1
ATOM 2890 O O . LEU B 1 98 ? 57.109 63.579 65.443 1.00 95.85 167 LEU B O 1
ATOM 2895 N N . THR B 1 99 ? 57.485 62.417 67.381 1.00 96.65 168 THR B N 1
ATOM 2896 C CA . THR B 1 99 ? 58.915 62.796 67.470 1.00 96.71 168 THR B CA 1
ATOM 2897 C C . THR B 1 99 ? 59.721 62.105 66.386 1.00 102.54 168 THR B C 1
ATOM 2898 O O . THR B 1 99 ? 60.670 62.682 65.838 1.00 101.76 168 THR B O 1
ATOM 2902 N N . GLU B 1 100 ? 59.326 60.845 66.113 1.00 100.28 169 GLU B N 1
ATOM 2903 C CA . GLU B 1 100 ? 59.863 59.937 65.127 1.00 102.05 169 GLU B CA 1
ATOM 2904 C C . GLU B 1 100 ? 59.641 60.528 63.727 1.00 106.67 169 GLU B C 1
ATOM 2905 O O . GLU B 1 100 ? 60.563 60.496 62.904 1.00 109.45 169 GLU B O 1
ATOM 2911 N N . ARG B 1 101 ? 58.439 61.091 63.468 1.00 99.63 170 ARG B N 1
ATOM 2912 C CA . ARG B 1 101 ? 58.094 61.763 62.206 1.00 97.50 170 ARG B CA 1
ATOM 2913 C C . ARG B 1 101 ? 58.764 63.155 62.062 1.00 100.78 170 ARG B C 1
ATOM 2914 O O . ARG B 1 101 ? 58.419 63.895 61.140 1.00 101.55 170 ARG B O 1
ATOM 2918 N N . GLY B 1 102 ? 59.721 63.478 62.941 1.00 96.49 171 GLY B N 1
ATOM 2919 C CA . GLY B 1 102 ? 60.487 64.724 62.883 1.00 96.32 171 GLY B CA 1
ATOM 2920 C C . GLY B 1 102 ? 59.999 65.935 63.676 1.00 101.40 171 GLY B C 1
ATOM 2921 O O . GLY B 1 102 ? 60.616 67.005 63.593 1.00 100.29 171 GLY B O 1
ATOM 2922 N N . HIS B 1 103 ? 58.906 65.789 64.455 1.00 97.57 172 HIS B N 1
ATOM 2923 C CA . HIS B 1 103 ? 58.350 66.883 65.243 1.00 94.88 172 HIS B CA 1
ATOM 2924 C C . HIS B 1 103 ? 59.054 67.074 66.594 1.00 98.83 172 HIS B C 1
ATOM 2925 O O . HIS B 1 103 ? 59.619 66.121 67.127 1.00 98.48 172 HIS B O 1
ATOM 2932 N N . LYS B 1 104 ? 59.064 68.349 67.104 1.00 94.57 173 LYS B N 1
ATOM 2933 C CA . LYS B 1 104 ? 59.574 68.788 68.415 1.00 93.10 173 LYS B CA 1
ATOM 2934 C C . LYS B 1 104 ? 58.273 69.086 69.203 1.00 94.27 173 LYS B C 1
ATOM 2935 O O . LYS B 1 104 ? 57.530 70.017 68.856 1.00 90.73 173 LYS B O 1
ATOM 2941 N N . LEU B 1 105 ? 57.949 68.200 70.180 1.00 91.02 174 LEU B N 1
ATOM 2942 C CA . LEU B 1 105 ? 56.703 68.197 70.958 1.00 88.43 174 LEU B CA 1
ATOM 2943 C C . LEU B 1 105 ? 56.864 68.649 72.414 1.00 90.22 174 LEU B C 1
ATOM 2944 O O . LEU B 1 105 ? 57.837 68.285 73.097 1.00 89.44 174 LEU B O 1
ATOM 2949 N N . SER B 1 106 ? 55.897 69.485 72.858 1.00 83.64 175 SER B N 1
ATOM 2950 C CA . SER B 1 106 ? 55.729 69.920 74.235 1.00 81.25 175 SER B CA 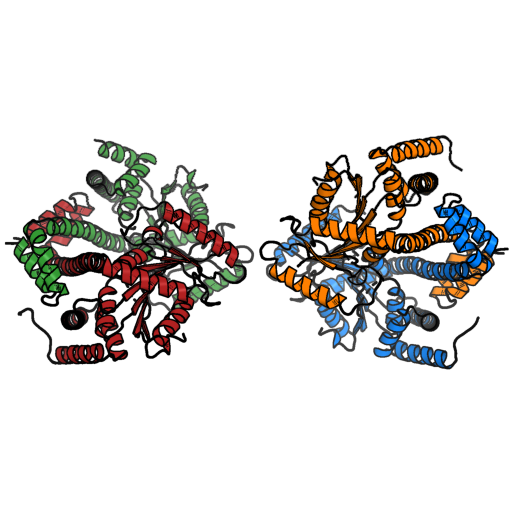1
ATOM 2951 C C . SER B 1 106 ? 54.465 69.280 74.792 1.00 81.16 175 SER B C 1
ATOM 2952 O O . SER B 1 106 ? 53.439 69.252 74.119 1.00 77.23 175 SER B O 1
ATOM 2955 N N . VAL B 1 107 ? 54.549 68.737 76.011 1.00 80.97 176 VAL B N 1
ATOM 2956 C CA . VAL B 1 107 ? 53.406 68.145 76.740 1.00 80.52 176 VAL B CA 1
ATOM 2957 C C . VAL B 1 107 ? 53.358 68.895 78.063 1.00 83.07 176 VAL B C 1
ATOM 2958 O O . VAL B 1 107 ? 54.330 68.859 78.822 1.00 80.71 176 VAL B O 1
ATOM 2962 N N . LEU B 1 108 ? 52.253 69.648 78.288 1.00 80.75 177 LEU B N 1
ATOM 2963 C CA . LEU B 1 108 ? 52.035 70.471 79.491 1.00 78.90 177 LEU B CA 1
ATOM 2964 C C . LEU B 1 108 ? 50.781 69.990 80.169 1.00 89.69 177 LEU B C 1
ATOM 2965 O O . LEU B 1 108 ? 49.702 70.128 79.606 1.00 88.36 177 LEU B O 1
ATOM 2970 N N . ALA B 1 109 ? 50.914 69.374 81.359 1.00 93.12 178 ALA B N 1
ATOM 2971 C CA . ALA B 1 109 ? 49.739 68.900 82.104 1.00 95.01 178 ALA B CA 1
ATOM 2972 C C . ALA B 1 109 ? 49.234 70.011 82.999 1.00 100.06 178 ALA B C 1
ATOM 2973 O O . ALA B 1 109 ? 50.026 70.777 83.553 1.00 98.76 178 ALA B O 1
ATOM 2975 N N . VAL B 1 110 ? 47.908 70.137 83.082 1.00 97.99 179 VAL B N 1
ATOM 2976 C CA . VAL B 1 110 ? 47.225 71.128 83.898 1.00 96.13 179 VAL B CA 1
ATOM 2977 C C . VAL B 1 110 ? 46.121 70.482 84.729 1.00 105.93 179 VAL B C 1
ATOM 2978 O O . VAL B 1 110 ? 45.281 69.749 84.186 1.00 106.81 179 VAL B O 1
ATOM 2982 N N . ASP B 1 111 ? 46.065 70.829 86.041 1.00 105.68 180 ASP B N 1
ATOM 2983 C CA . ASP B 1 111 ? 45.023 70.343 86.964 1.00 107.21 180 ASP B CA 1
ATOM 2984 C C . ASP B 1 111 ? 44.403 71.404 87.895 1.00 110.38 180 ASP B C 1
ATOM 2985 O O . ASP B 1 111 ? 44.234 72.558 87.489 1.00 108.66 180 ASP B O 1
ATOM 2990 N N . THR B 1 129 ? 58.112 57.892 81.886 1.00 144.32 198 THR B N 1
ATOM 2991 C CA . THR B 1 129 ? 57.669 57.248 80.644 1.00 144.60 198 THR B CA 1
ATOM 2992 C C . THR B 1 129 ? 58.791 57.143 79.579 1.00 150.43 198 THR B C 1
ATOM 2993 O O . THR B 1 129 ? 59.903 57.606 79.836 1.00 150.95 198 THR B O 1
ATOM 2995 N N . GLU B 1 130 ? 58.515 56.512 78.405 1.00 147.45 199 GLU B N 1
ATOM 2996 C CA . GLU B 1 130 ? 59.493 56.363 77.314 1.00 147.87 199 GLU B CA 1
ATOM 2997 C C . GLU B 1 130 ? 59.715 57.689 76.553 1.00 148.93 199 GLU B C 1
ATOM 2998 O O . GLU B 1 130 ? 60.786 57.887 75.948 1.00 149.14 199 GLU B O 1
ATOM 3000 N N . LEU B 1 131 ? 58.685 58.587 76.588 1.00 141.21 200 LEU B N 1
ATOM 3001 C CA . LEU B 1 131 ? 58.666 59.923 75.968 1.00 136.46 200 LEU B CA 1
ATOM 3002 C C . LEU B 1 131 ? 59.550 60.906 76.776 1.00 137.85 200 LEU B C 1
ATOM 3003 O O . LEU B 1 131 ? 60.098 61.854 76.209 1.00 136.03 200 LEU B O 1
ATOM 3005 N N . SER B 1 132 ? 59.724 60.642 78.098 1.00 133.81 201 SER B N 1
ATOM 3006 C CA . SER B 1 132 ? 60.590 61.428 78.988 1.00 131.88 201 SER B CA 1
ATOM 3007 C C . SER B 1 132 ? 62.057 61.223 78.619 1.00 134.37 201 SER B C 1
ATOM 3008 O O . SER B 1 132 ? 62.881 62.106 78.871 1.00 133.00 201 SER B O 1
ATOM 3010 N N . ARG B 1 133 ? 62.378 60.067 78.009 1.00 131.26 202 ARG B N 1
ATOM 3011 C CA . ARG B 1 133 ? 63.725 59.764 77.555 1.00 132.52 202 ARG B CA 1
ATOM 3012 C C . ARG B 1 133 ? 63.997 60.436 76.187 1.00 133.94 202 ARG B C 1
ATOM 3013 O O . ARG B 1 133 ? 65.162 60.623 75.834 1.00 134.52 202 ARG B O 1
ATOM 3015 N N . ASP B 1 134 ? 62.926 60.832 75.446 1.00 127.45 203 ASP B N 1
ATOM 3016 C CA . ASP B 1 134 ? 63.012 61.436 74.109 1.00 125.81 203 ASP B CA 1
ATOM 3017 C C . ASP B 1 134 ? 63.603 62.839 74.087 1.00 126.91 203 ASP B C 1
ATOM 3018 O O . ASP B 1 134 ? 62.982 63.771 74.602 1.00 124.66 203 ASP B O 1
ATOM 3023 N N . MET B 1 135 ? 64.782 62.987 73.431 1.00 123.36 204 MET B N 1
ATOM 3024 C CA . MET B 1 135 ? 65.541 64.241 73.270 1.00 121.55 204 MET B CA 1
ATOM 3025 C C . MET B 1 135 ? 64.796 65.308 72.457 1.00 122.41 204 MET B C 1
ATOM 3026 O O . MET B 1 135 ? 65.068 66.499 72.638 1.00 121.72 204 MET B O 1
ATOM 3028 N N . ASN B 1 136 ? 63.844 64.882 71.593 1.00 116.57 205 ASN B N 1
ATOM 3029 C CA . ASN B 1 136 ? 63.014 65.764 70.758 1.00 113.16 205 ASN B CA 1
ATOM 3030 C C . ASN B 1 136 ? 61.676 66.173 71.407 1.00 112.37 205 ASN B C 1
ATOM 3031 O O . ASN B 1 136 ? 60.889 66.897 70.799 1.00 109.33 205 ASN B O 1
ATOM 3036 N N . ALA B 1 137 ? 61.431 65.733 72.640 1.00 107.80 206 ALA B N 1
ATOM 3037 C CA . ALA B 1 137 ? 60.209 66.068 73.345 1.00 105.39 206 ALA B CA 1
ATOM 3038 C C . ALA B 1 137 ? 60.501 66.736 74.681 1.00 109.63 206 ALA B C 1
ATOM 3039 O O . ALA B 1 137 ? 61.554 66.490 75.286 1.00 110.67 206 ALA B O 1
ATOM 3041 N N . TYR B 1 138 ? 59.561 67.592 75.131 1.00 104.89 207 TYR B N 1
ATOM 3042 C CA . TYR B 1 138 ? 59.625 68.248 76.434 1.00 104.74 207 TYR B CA 1
ATOM 3043 C C . TYR B 1 138 ? 58.344 67.949 77.209 1.00 105.48 207 TYR B C 1
ATOM 3044 O O . TYR B 1 138 ? 57.255 68.303 76.761 1.00 101.98 207 TYR B O 1
ATOM 3053 N N . ILE B 1 139 ? 58.478 67.260 78.349 1.00 104.80 208 ILE B N 1
ATOM 3054 C CA . ILE B 1 139 ? 57.345 66.929 79.223 1.00 105.23 208 ILE B CA 1
ATOM 3055 C C . ILE B 1 139 ? 57.452 67.679 80.539 1.00 108.03 208 ILE B C 1
ATOM 3056 O O . ILE B 1 139 ? 58.410 67.481 81.286 1.00 108.12 208 ILE B O 1
ATOM 3058 N N . ARG B 1 140 ? 56.483 68.562 80.802 1.00 104.93 209 ARG B N 1
ATOM 3059 C CA . ARG B 1 140 ? 56.433 69.378 82.014 1.00 105.63 209 ARG B CA 1
ATOM 3060 C C . ARG B 1 140 ? 55.334 68.915 82.978 1.00 114.95 209 ARG B C 1
ATOM 3061 O O . ARG B 1 140 ? 54.159 68.885 82.599 1.00 114.00 209 ARG B O 1
ATOM 3069 N N . PRO B 1 141 ? 55.699 68.660 84.258 1.00 116.74 210 PRO B N 1
ATOM 3070 C CA . PRO B 1 141 ? 54.687 68.265 85.269 1.00 117.23 210 PRO B CA 1
ATOM 3071 C C . PRO B 1 141 ? 53.609 69.306 85.590 1.00 118.26 210 PRO B C 1
ATOM 3072 O O . PRO B 1 141 ? 53.618 70.435 85.096 1.00 116.10 210 PRO B O 1
ATOM 3076 N N . THR B 1 152 ? 45.541 77.183 84.926 1.00 105.15 221 THR B N 1
ATOM 3077 C CA . THR B 1 152 ? 45.480 77.669 83.529 1.00 103.56 221 THR B CA 1
ATOM 3078 C C . THR B 1 152 ? 45.994 79.134 83.414 1.00 104.51 221 THR B C 1
ATOM 3079 O O . THR B 1 152 ? 46.090 79.688 82.297 1.00 103.23 221 THR B O 1
ATOM 3081 N N . ARG B 1 153 ? 46.349 79.734 84.599 1.00 97.69 222 ARG B N 1
ATOM 3082 C CA . ARG B 1 153 ? 46.859 81.102 84.782 1.00 94.44 222 ARG B CA 1
ATOM 3083 C C . ARG B 1 153 ? 48.121 81.361 83.955 1.00 93.74 222 ARG B C 1
ATOM 3084 O O . ARG B 1 153 ? 48.243 82.429 83.336 1.00 93.44 222 ARG B O 1
ATOM 3086 N N . THR B 1 154 ? 49.029 80.361 83.889 1.00 86.45 223 THR B N 1
ATOM 3087 C CA . THR B 1 154 ? 50.260 80.515 83.117 1.00 84.16 223 THR B CA 1
ATOM 3088 C C . THR B 1 154 ? 50.368 79.614 81.900 1.00 80.24 223 THR B C 1
ATOM 3089 O O . THR B 1 154 ? 51.433 79.590 81.296 1.00 80.87 223 THR B O 1
ATOM 3093 N N . THR B 1 155 ? 49.301 78.879 81.534 1.00 70.62 224 THR B N 1
ATOM 3094 C CA . THR B 1 155 ? 49.310 77.931 80.424 1.00 69.01 224 THR B CA 1
ATOM 3095 C C . THR B 1 155 ? 49.618 78.594 79.091 1.00 73.66 224 THR B C 1
ATOM 3096 O O . THR B 1 155 ? 50.470 78.094 78.364 1.00 77.25 224 THR B O 1
ATOM 3100 N N . ASN B 1 156 ? 49.016 79.757 78.806 1.00 65.04 225 ASN B N 1
ATOM 3101 C CA . ASN B 1 156 ? 49.321 80.506 77.609 1.00 63.17 225 ASN B CA 1
ATOM 3102 C C . ASN B 1 156 ? 50.753 80.979 77.530 1.00 67.63 225 ASN B C 1
ATOM 3103 O O . ASN B 1 156 ? 51.309 80.965 76.460 1.00 69.70 225 ASN B O 1
ATOM 3108 N N . GLU B 1 157 ? 51.330 81.455 78.623 1.00 63.86 226 GLU B N 1
ATOM 3109 C CA . GLU B 1 157 ? 52.728 81.884 78.772 1.00 64.06 226 GLU B CA 1
ATOM 3110 C C . GLU B 1 157 ? 53.654 80.697 78.466 1.00 69.08 226 GLU B C 1
ATOM 3111 O O . GLU B 1 157 ? 54.604 80.851 77.699 1.00 69.58 226 GLU B O 1
ATOM 3117 N N . ALA B 1 158 ? 53.353 79.498 79.047 1.00 65.51 227 ALA B N 1
ATOM 3118 C CA . ALA B 1 158 ? 54.105 78.252 78.828 1.00 65.46 227 ALA B CA 1
ATOM 3119 C C . ALA B 1 158 ? 54.051 77.829 77.323 1.00 69.63 227 ALA B C 1
ATOM 3120 O O . ALA B 1 158 ? 55.090 77.529 76.733 1.00 70.56 227 ALA B O 1
ATOM 3122 N N . ILE B 1 159 ? 52.854 77.881 76.695 1.00 63.38 228 ILE B N 1
ATOM 3123 C CA . ILE B 1 159 ? 52.680 77.619 75.254 1.00 62.10 228 ILE B CA 1
ATOM 3124 C C . ILE B 1 159 ? 53.605 78.548 74.456 1.00 65.78 228 ILE B C 1
ATOM 3125 O O . ILE B 1 159 ? 54.317 78.078 73.588 1.00 67.28 228 ILE B O 1
ATOM 3130 N N . LEU B 1 160 ? 53.608 79.846 74.764 1.00 63.21 229 LEU B N 1
ATOM 3131 C CA . LEU B 1 160 ? 54.431 80.865 74.106 1.00 64.26 229 LEU B CA 1
ATOM 3132 C C . LEU B 1 160 ? 55.925 80.589 74.275 1.00 72.97 229 LEU B C 1
ATOM 3133 O O . LEU B 1 160 ? 56.678 80.680 73.300 1.00 74.78 229 LEU B O 1
ATOM 3138 N N . LEU B 1 161 ? 56.346 80.249 75.496 1.00 70.97 230 LEU B N 1
ATOM 3139 C CA . LEU B 1 161 ? 57.742 79.897 75.784 1.00 72.80 230 LEU B CA 1
ATOM 3140 C C . LEU B 1 161 ? 58.198 78.677 74.952 1.00 76.82 230 LEU B C 1
ATOM 3141 O O . LEU B 1 161 ? 59.257 78.741 74.342 1.00 77.18 230 LEU B O 1
ATOM 3146 N N . CYS B 1 162 ? 57.351 77.623 74.846 1.00 73.00 231 CYS B N 1
ATOM 3147 C CA . CYS B 1 162 ? 57.597 76.427 74.013 1.00 73.36 231 CYS B CA 1
ATOM 3148 C C . CYS B 1 162 ? 57.677 76.752 72.538 1.00 77.34 231 CYS B C 1
ATOM 3149 O O . CYS B 1 162 ? 58.578 76.242 71.876 1.00 78.74 231 CYS B O 1
ATOM 3152 N N . GLU B 1 163 ? 56.749 77.602 72.008 1.00 72.66 232 GLU B N 1
ATOM 3153 C CA . GLU B 1 163 ? 56.790 78.021 70.595 1.00 73.20 232 GLU B CA 1
ATOM 3154 C C . GLU B 1 163 ? 58.056 78.826 70.319 1.00 82.51 232 GLU B C 1
ATOM 3155 O O . GLU B 1 163 ? 58.717 78.573 69.295 1.00 83.54 232 GLU B O 1
ATOM 3161 N N . GLY B 1 164 ? 58.431 79.693 71.292 1.00 80.35 233 GLY B N 1
ATOM 3162 C CA . GLY B 1 164 ? 59.670 80.476 71.294 1.00 80.51 233 GLY B CA 1
ATOM 3163 C C . GLY B 1 164 ? 60.911 79.595 71.256 1.00 84.67 233 GLY B C 1
ATOM 3164 O O . GLY B 1 164 ? 61.877 79.913 70.571 1.00 83.98 233 GLY B O 1
ATOM 3165 N N . ALA B 1 165 ? 60.857 78.435 71.949 1.00 83.02 234 ALA B N 1
ATOM 3166 C CA . ALA B 1 165 ? 61.937 77.437 72.017 1.00 84.06 234 ALA B CA 1
ATOM 3167 C C . ALA B 1 165 ? 62.062 76.568 70.761 1.00 87.54 234 ALA B C 1
ATOM 3168 O O . ALA B 1 165 ? 63.042 75.845 70.648 1.00 88.23 234 ALA B O 1
ATOM 3170 N N . GLY B 1 166 ? 61.091 76.646 69.836 1.00 83.41 235 GLY B N 1
ATOM 3171 C CA . GLY B 1 166 ? 61.117 75.897 68.572 1.00 83.10 235 GLY B CA 1
ATOM 3172 C C . GLY B 1 166 ? 60.246 74.652 68.451 1.00 86.52 235 GLY B C 1
ATOM 3173 O O . GLY B 1 166 ? 60.411 73.873 67.514 1.00 87.51 235 GLY B O 1
ATOM 3174 N N . TYR B 1 167 ? 59.327 74.431 69.395 1.00 82.76 236 TYR B N 1
ATOM 3175 C CA . TYR B 1 167 ? 58.399 73.298 69.372 1.00 82.00 236 TYR B CA 1
ATOM 3176 C C . TYR B 1 167 ? 57.247 73.599 68.401 1.00 84.97 236 TYR B C 1
ATOM 3177 O O . TYR B 1 167 ? 56.726 74.732 68.360 1.00 84.02 236 TYR B O 1
ATOM 3186 N N . ASP B 1 168 ? 56.877 72.590 67.600 1.00 80.80 237 ASP B N 1
ATOM 3187 C CA . ASP B 1 168 ? 55.827 72.710 66.572 1.00 79.02 237 ASP B CA 1
ATOM 3188 C C . ASP B 1 168 ? 54.506 72.004 66.952 1.00 78.94 237 ASP B C 1
ATOM 3189 O O . ASP B 1 168 ? 53.494 72.157 66.263 1.00 77.02 237 ASP B O 1
ATOM 3194 N N . ILE B 1 169 ? 54.512 71.240 68.049 1.00 73.52 238 ILE B N 1
ATOM 3195 C CA . ILE B 1 169 ? 53.302 70.568 68.532 1.00 73.05 238 ILE B CA 1
ATOM 3196 C C . ILE B 1 169 ? 53.268 70.766 70.011 1.00 78.92 238 ILE B C 1
ATOM 3197 O O . ILE B 1 169 ? 54.181 70.306 70.727 1.00 82.06 238 ILE B O 1
ATOM 3202 N N . ILE B 1 170 ? 52.236 71.483 70.471 1.00 73.73 239 ILE B N 1
ATOM 3203 C CA . ILE B 1 170 ? 52.029 71.755 71.893 1.00 73.35 239 ILE B CA 1
ATOM 3204 C C . ILE B 1 170 ? 50.762 71.010 72.316 1.00 80.29 239 ILE B C 1
ATOM 3205 O O . ILE B 1 170 ? 49.680 71.190 71.741 1.00 78.58 239 ILE B O 1
ATOM 3210 N N . LEU B 1 171 ? 50.928 70.110 73.269 1.00 81.26 240 LEU B N 1
ATOM 3211 C CA . LEU B 1 171 ? 49.849 69.282 73.780 1.00 83.45 240 LEU B CA 1
ATOM 3212 C C . LEU B 1 171 ? 49.552 69.652 75.219 1.00 85.50 240 LEU B C 1
ATOM 3213 O O . LEU B 1 171 ? 50.449 69.634 76.073 1.00 85.75 240 LEU B O 1
ATOM 3218 N N . ILE B 1 172 ? 48.291 70.029 75.470 1.00 78.35 241 ILE B N 1
ATOM 3219 C CA . ILE B 1 172 ? 47.837 70.398 76.788 1.00 75.20 241 ILE B CA 1
ATOM 3220 C C . ILE B 1 172 ? 46.953 69.306 77.295 1.00 83.75 241 ILE B C 1
ATOM 3221 O O . ILE B 1 172 ? 45.848 69.119 76.770 1.00 86.14 241 ILE B O 1
ATOM 3226 N N . GLU B 1 173 ? 47.425 68.609 78.330 1.00 81.74 242 GLU B N 1
ATOM 3227 C CA . GLU B 1 173 ? 46.701 67.510 78.962 1.00 84.37 242 GLU B CA 1
ATOM 3228 C C . GLU B 1 173 ? 45.973 67.963 80.273 1.00 87.68 242 GLU B C 1
ATOM 3229 O O . GLU B 1 173 ? 46.563 68.637 81.111 1.00 84.33 242 GLU B O 1
ATOM 3235 N N . THR B 1 174 ? 44.693 67.575 80.415 1.00 85.52 243 THR B N 1
ATOM 3236 C CA . THR B 1 174 ? 43.862 67.880 81.559 1.00 85.53 243 THR B CA 1
ATOM 3237 C C . THR B 1 174 ? 42.970 66.691 81.909 1.00 92.66 243 THR B C 1
ATOM 3238 O O . THR B 1 174 ? 42.966 65.721 81.177 1.00 90.77 243 THR B O 1
ATOM 3242 N N . VAL B 1 175 ? 42.278 66.741 83.084 1.00 95.05 244 VAL B N 1
ATOM 3243 C CA . VAL B 1 175 ? 41.350 65.705 83.583 1.00 98.38 244 VAL B CA 1
ATOM 3244 C C . VAL B 1 175 ? 39.958 66.323 83.774 1.00 105.69 244 VAL B C 1
ATOM 3245 O O . VAL B 1 175 ? 39.837 67.473 84.218 1.00 102.67 244 VAL B O 1
ATOM 3249 N N . GLY B 1 176 ? 38.926 65.540 83.478 1.00 108.66 245 GLY B N 1
ATOM 3250 C CA . GLY B 1 176 ? 37.534 65.951 83.647 1.00 110.13 245 GLY B CA 1
ATOM 3251 C C . GLY B 1 176 ? 36.815 66.385 82.379 1.00 115.83 245 GLY B C 1
ATOM 3252 O O . GLY B 1 176 ? 37.082 65.893 81.274 1.00 117.39 245 GLY B O 1
ATOM 3253 N N . GLN B 1 179 ? 35.061 72.342 84.370 1.00 131.17 248 GLN B N 1
ATOM 3254 C CA . GLN B 1 179 ? 35.497 73.738 84.456 1.00 128.32 248 GLN B CA 1
ATOM 3255 C C . GLN B 1 179 ? 36.894 73.983 83.874 1.00 128.88 248 GLN B C 1
ATOM 3256 O O . GLN B 1 179 ? 37.008 74.779 82.938 1.00 127.35 248 GLN B O 1
ATOM 3258 N N . SER B 1 180 ? 37.956 73.320 84.430 1.00 123.93 249 SER B N 1
ATOM 3259 C CA . SER B 1 180 ? 39.350 73.449 83.950 1.00 121.86 249 SER B CA 1
ATOM 3260 C C . SER B 1 180 ? 39.476 72.988 82.484 1.00 122.04 249 SER B C 1
ATOM 3261 O O . SER B 1 180 ? 40.266 73.554 81.723 1.00 120.90 249 SER B O 1
ATOM 3263 N N . GLU B 1 181 ? 38.661 71.981 82.102 1.00 116.80 250 GLU B N 1
ATOM 3264 C CA . GLU B 1 181 ? 38.548 71.431 80.761 1.00 116.18 250 GLU B CA 1
ATOM 3265 C C . GLU B 1 181 ? 38.028 72.496 79.762 1.00 115.98 250 GLU B C 1
ATOM 3266 O O . GLU B 1 181 ? 38.498 72.540 78.627 1.00 116.64 250 GLU B O 1
ATOM 3268 N N . PHE B 1 182 ? 37.108 73.380 80.194 1.00 108.15 251 PHE B N 1
ATOM 3269 C CA . PHE B 1 182 ? 36.573 74.475 79.357 1.00 104.80 251 PHE B CA 1
ATOM 3270 C C . PHE B 1 182 ? 37.625 75.573 79.091 1.00 100.79 251 PHE B C 1
ATOM 3271 O O . PHE B 1 182 ? 37.651 76.139 77.996 1.00 99.18 251 PHE B O 1
ATOM 3273 N N . ALA B 1 183 ? 38.498 75.853 80.090 1.00 92.61 252 ALA B N 1
ATOM 3274 C CA . ALA B 1 183 ? 39.589 76.824 79.998 1.00 89.12 252 ALA B CA 1
ATOM 3275 C C . ALA B 1 183 ? 40.603 76.353 78.957 1.00 91.94 252 ALA B C 1
ATOM 3276 O O . ALA B 1 183 ? 41.132 77.184 78.209 1.00 91.12 252 ALA B O 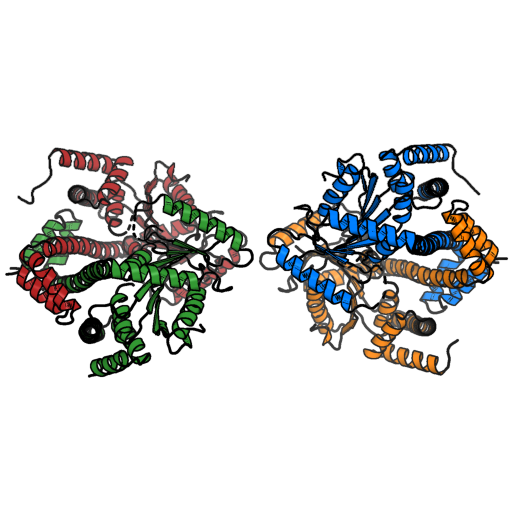1
ATOM 3278 N N . VAL B 1 184 ? 40.880 75.010 78.930 1.00 87.25 253 VAL B N 1
ATOM 3279 C CA . VAL B 1 184 ? 41.807 74.349 78.011 1.00 85.84 253 VAL B CA 1
ATOM 3280 C C . VAL B 1 184 ? 41.314 74.503 76.582 1.00 89.04 253 VAL B C 1
ATOM 3281 O O . VAL B 1 184 ? 42.067 75.008 75.748 1.00 88.78 253 VAL B O 1
ATOM 3285 N N . ALA B 1 185 ? 40.028 74.165 76.327 1.00 85.68 254 ALA B N 1
ATOM 3286 C CA . ALA B 1 185 ? 39.401 74.286 75.005 1.00 86.63 254 ALA B CA 1
ATOM 3287 C C . ALA B 1 185 ? 39.607 75.673 74.399 1.00 91.74 254 ALA B C 1
ATOM 3288 O O . ALA B 1 185 ? 39.815 75.774 73.195 1.00 94.13 254 ALA B O 1
ATOM 3290 N N . ASP B 1 186 ? 39.701 76.708 75.247 1.00 87.31 255 ASP B N 1
ATOM 3291 C CA . ASP B 1 186 ? 39.912 78.090 74.848 1.00 85.71 255 ASP B CA 1
ATOM 3292 C C . ASP B 1 186 ? 41.379 78.507 74.814 1.00 88.36 255 ASP B C 1
ATOM 3293 O O . ASP B 1 186 ? 41.651 79.699 74.801 1.00 90.56 255 ASP B O 1
ATOM 3295 N N . MET B 1 187 ? 42.325 77.575 74.817 1.00 80.51 256 MET B N 1
ATOM 3296 C CA . MET B 1 187 ? 43.736 77.955 74.749 1.00 77.61 256 MET B CA 1
ATOM 3297 C C . MET B 1 187 ? 44.431 77.205 73.594 1.00 78.12 256 MET B C 1
ATOM 3298 O O . MET B 1 187 ? 45.606 77.439 73.289 1.00 77.68 256 MET B O 1
ATOM 3303 N N . 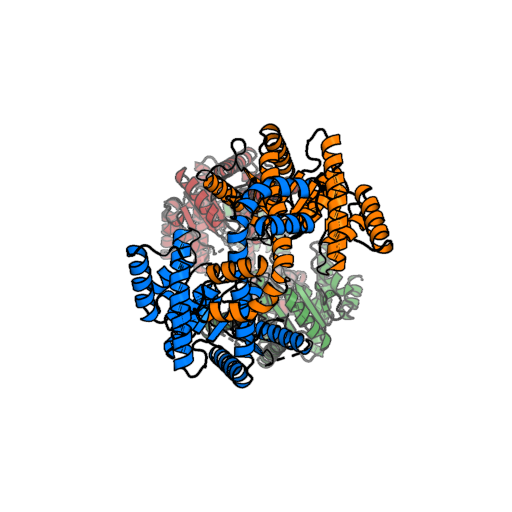VAL B 1 188 ? 43.690 76.282 72.969 1.00 71.83 257 VAL B N 1
ATOM 3304 C CA . VAL B 1 188 ? 44.164 75.333 71.981 1.00 71.30 257 VAL B CA 1
ATOM 3305 C C . VAL B 1 188 ? 43.457 75.533 70.651 1.00 74.70 257 VAL B C 1
ATOM 3306 O O . VAL B 1 188 ? 42.371 76.106 70.642 1.00 73.67 257 VAL B O 1
ATOM 3310 N N . ASP B 1 189 ? 44.041 74.994 69.535 1.00 71.30 258 ASP B N 1
ATOM 3311 C CA . ASP B 1 189 ? 43.432 75.018 68.195 1.00 70.59 258 ASP B CA 1
ATOM 3312 C C . ASP B 1 189 ? 42.404 73.866 68.081 1.00 75.62 258 ASP B C 1
ATOM 3313 O O . ASP B 1 189 ? 41.330 74.062 67.502 1.00 73.70 258 ASP B O 1
ATOM 3318 N N . MET B 1 190 ? 42.727 72.680 68.652 1.00 74.59 259 MET B N 1
ATOM 3319 C CA . MET B 1 190 ? 41.845 71.519 68.584 1.00 77.39 259 MET B CA 1
ATOM 3320 C C . MET B 1 190 ? 41.622 70.817 69.920 1.00 81.87 259 MET B C 1
ATOM 3321 O O . MET B 1 190 ? 42.581 70.343 70.541 1.00 80.06 259 MET B O 1
ATOM 3326 N N . PHE B 1 191 ? 40.330 70.659 70.293 1.00 79.94 260 PHE B N 1
ATOM 3327 C CA . PHE B 1 191 ? 39.927 69.989 71.513 1.00 80.74 260 PHE B CA 1
ATOM 3328 C C . PHE B 1 191 ? 39.539 68.554 71.273 1.00 86.62 260 PHE B C 1
ATOM 3329 O O . PHE B 1 191 ? 38.611 68.255 70.512 1.00 87.90 260 PHE B O 1
ATOM 3337 N N . VAL B 1 192 ? 40.269 67.652 71.925 1.00 84.03 261 VAL B N 1
ATOM 3338 C CA . VAL B 1 192 ? 40.072 66.221 71.789 1.00 86.68 261 VAL B CA 1
ATOM 3339 C C . VAL B 1 192 ? 39.665 65.604 73.138 1.00 94.04 261 VAL B C 1
ATOM 3340 O O . VAL B 1 192 ? 40.334 65.838 74.151 1.00 92.26 261 VAL B O 1
ATOM 3344 N N . LEU B 1 193 ? 38.555 64.838 73.141 1.00 94.71 262 LEU B N 1
ATOM 3345 C CA . LEU B 1 193 ? 38.067 64.127 74.314 1.00 97.58 262 LEU B CA 1
ATOM 3346 C C . LEU B 1 193 ? 38.334 62.632 74.236 1.00 107.99 262 LEU B C 1
ATOM 3347 O O . LEU B 1 193 ? 37.905 61.977 73.277 1.00 111.50 262 LEU B O 1
ATOM 3352 N N . LEU B 1 194 ? 38.989 62.086 75.275 1.00 105.80 263 LEU B N 1
ATOM 3353 C CA . LEU B 1 194 ? 39.264 60.659 75.402 1.00 109.80 263 LEU B CA 1
ATOM 3354 C C . LEU B 1 194 ? 38.223 60.068 76.371 1.00 120.48 263 LEU B C 1
ATOM 3355 O O . LEU B 1 194 ? 38.256 60.357 77.568 1.00 121.50 263 LEU B O 1
ATOM 3360 N N . LEU B 1 195 ? 37.238 59.330 75.837 1.00 119.61 264 LEU B N 1
ATOM 3361 C CA . LEU B 1 195 ? 36.152 58.767 76.638 1.00 121.20 264 LEU B CA 1
ATOM 3362 C C . LEU B 1 195 ? 36.258 57.253 76.704 1.00 130.28 264 LEU B C 1
ATOM 3363 O O . LEU B 1 195 ? 36.368 56.612 75.659 1.00 131.36 264 LEU B O 1
ATOM 3368 N N . PRO B 1 196 ? 36.269 56.646 77.921 1.00 129.84 265 PRO B N 1
ATOM 3369 C CA . PRO B 1 196 ? 36.414 55.179 78.007 1.00 133.01 265 PRO B CA 1
ATOM 3370 C C . PRO B 1 196 ? 35.195 54.385 77.501 1.00 139.68 265 PRO B C 1
ATOM 3371 O O . PRO B 1 196 ? 34.119 54.968 77.366 1.00 139.48 265 PRO B O 1
ATOM 3375 N N . PRO B 1 197 ? 35.319 53.069 77.199 1.00 138.96 266 PRO B N 1
ATOM 3376 C CA . PRO B 1 197 ? 34.147 52.320 76.741 1.00 142.46 266 PRO B CA 1
ATOM 3377 C C . PRO B 1 197 ? 33.250 51.878 77.906 1.00 150.42 266 PRO B C 1
ATOM 3378 O O . PRO B 1 197 ? 32.051 51.668 77.741 1.00 153.34 266 PRO B O 1
ATOM 3382 N N . ILE B 1 210 ? 30.720 68.029 78.150 1.00 124.35 279 ILE B N 1
ATOM 3383 C CA . ILE B 1 210 ? 31.726 68.802 77.408 1.00 122.23 279 ILE B CA 1
ATOM 3384 C C . ILE B 1 210 ? 31.837 68.322 75.933 1.00 128.06 279 ILE B C 1
ATOM 3385 O O . ILE B 1 210 ? 32.667 68.838 75.178 1.00 124.32 279 ILE B O 1
ATOM 3390 N N . ILE B 1 211 ? 30.958 67.352 75.530 1.00 130.09 280 ILE B N 1
ATOM 3391 C CA . ILE B 1 211 ? 30.853 66.802 74.163 1.00 133.47 280 ILE B CA 1
ATOM 3392 C C . ILE B 1 211 ? 30.525 67.914 73.138 1.00 139.42 280 ILE B C 1
ATOM 3393 O O . ILE B 1 211 ? 30.789 67.768 71.932 1.00 139.28 280 ILE B O 1
ATOM 3395 N N . GLU B 1 212 ? 29.955 69.032 73.656 1.00 136.04 281 GLU B N 1
ATOM 3396 C CA . GLU B 1 212 ? 29.576 70.244 72.935 1.00 135.09 281 GLU B CA 1
ATOM 3397 C C . GLU B 1 212 ? 30.808 71.016 72.437 1.00 135.91 281 GLU B C 1
ATOM 3398 O O . GLU B 1 212 ? 30.744 71.611 71.359 1.00 136.72 281 GLU B O 1
ATOM 3404 N N . MET B 1 213 ? 31.921 70.997 73.214 1.00 127.89 282 MET B N 1
ATOM 3405 C CA . MET B 1 213 ? 33.183 71.680 72.901 1.00 123.56 282 MET B CA 1
ATOM 3406 C C . MET B 1 213 ? 34.252 70.790 72.191 1.00 119.46 282 MET B C 1
ATOM 3407 O O . MET B 1 213 ? 35.316 71.297 71.826 1.00 118.67 282 MET B O 1
ATOM 3412 N N . ALA B 1 214 ? 33.976 69.493 72.004 1.00 110.20 283 ALA B N 1
ATOM 3413 C CA . ALA B 1 214 ? 34.904 68.547 71.421 1.00 108.48 283 ALA B CA 1
ATOM 3414 C C . ALA B 1 214 ? 34.907 68.568 69.891 1.00 113.48 283 ALA B C 1
ATOM 3415 O O . ALA B 1 214 ? 33.847 68.448 69.259 1.00 115.35 283 ALA B O 1
ATOM 3417 N N . ASP B 1 215 ? 36.118 68.709 69.303 1.00 107.82 284 ASP B N 1
ATOM 3418 C CA . ASP B 1 215 ? 36.373 68.719 67.854 1.00 107.67 284 ASP B CA 1
ATOM 3419 C C . ASP B 1 215 ? 36.505 67.294 67.350 1.00 113.33 284 ASP B C 1
ATOM 3420 O O . ASP B 1 215 ? 36.192 67.004 66.202 1.00 115.38 284 ASP B O 1
ATOM 3425 N N . LEU B 1 216 ? 36.918 66.404 68.242 1.00 109.75 285 LEU B N 1
ATOM 3426 C CA . LEU B 1 216 ? 37.084 64.988 67.993 1.00 112.33 285 LEU B CA 1
ATOM 3427 C C . LEU B 1 216 ? 36.892 64.271 69.330 1.00 118.30 285 LEU B C 1
ATOM 3428 O O . LEU B 1 216 ? 37.363 64.721 70.379 1.00 116.76 285 LEU B O 1
ATOM 3433 N N . VAL B 1 217 ? 36.178 63.157 69.279 1.00 117.66 286 VAL B N 1
ATOM 3434 C CA . VAL B 1 217 ? 35.928 62.292 70.432 1.00 117.42 286 VAL B CA 1
ATOM 3435 C C . VAL B 1 217 ? 36.563 60.933 70.123 1.00 116.23 286 VAL B C 1
ATOM 3436 O O . VAL B 1 217 ? 36.231 60.325 69.100 1.00 118.52 286 VAL B O 1
ATOM 3440 N N . ALA B 1 218 ? 37.493 60.491 70.998 1.00 106.27 287 ALA B N 1
ATOM 3441 C CA . ALA B 1 218 ? 38.214 59.239 70.879 1.00 106.99 287 ALA B CA 1
ATOM 3442 C C . ALA B 1 218 ? 37.685 58.302 71.903 1.00 116.95 287 ALA B C 1
ATOM 3443 O O . ALA B 1 218 ? 37.841 58.563 73.101 1.00 114.25 287 ALA B O 1
ATOM 3445 N N . VAL B 1 219 ? 37.015 57.214 71.450 1.00 120.06 288 VAL B N 1
ATOM 3446 C CA . VAL B 1 219 ? 36.538 56.199 72.379 1.00 122.97 288 VAL B CA 1
ATOM 3447 C C . VAL B 1 219 ? 37.757 55.277 72.519 1.00 126.54 288 VAL B C 1
ATOM 3448 O O . VAL B 1 219 ? 38.174 54.638 71.553 1.00 126.50 288 VAL B O 1
ATOM 3452 N N . THR B 1 220 ? 38.414 55.336 73.674 1.00 121.23 289 THR B N 1
ATOM 3453 C CA . THR B 1 220 ? 39.622 54.564 73.954 1.00 120.95 289 THR B CA 1
ATOM 3454 C C . THR B 1 220 ? 39.282 53.121 74.296 1.00 127.15 289 THR B C 1
ATOM 3455 O O . THR B 1 220 ? 38.100 52.768 74.384 1.00 127.06 289 THR B O 1
ATOM 3459 N N . LYS B 1 221 ? 40.328 52.289 74.480 1.00 125.70 290 LYS B N 1
ATOM 3460 C CA . LYS B 1 221 ? 40.250 50.859 74.855 1.00 129.11 290 LYS B CA 1
ATOM 3461 C C . LYS B 1 221 ? 39.371 49.970 73.924 1.00 136.36 290 LYS B C 1
ATOM 3462 O O . LYS B 1 221 ? 38.654 49.063 74.379 1.00 139.22 290 LYS B O 1
ATOM 3468 N N . SER B 1 222 ? 39.476 50.214 72.608 1.00 132.42 291 SER B N 1
ATOM 3469 C CA . SER B 1 222 ? 38.752 49.478 71.576 1.00 135.37 291 SER B CA 1
ATOM 3470 C C . SER B 1 222 ? 39.481 48.145 71.212 1.00 145.63 291 SER B C 1
ATOM 3471 O O . SER B 1 222 ? 39.582 47.795 70.030 1.00 145.97 291 SER B O 1
ATOM 3474 N N . ASP B 1 223 ? 39.961 47.398 72.254 1.00 146.00 292 ASP B N 1
ATOM 3475 C CA . ASP B 1 223 ? 40.647 46.091 72.160 1.00 148.83 292 ASP B CA 1
ATOM 3476 C C . ASP B 1 223 ? 40.013 44.998 73.056 1.00 153.42 292 ASP B C 1
ATOM 3477 O O . ASP B 1 223 ? 39.316 45.308 74.022 1.00 152.77 292 ASP B O 1
ATOM 3482 N N . GLY B 1 224 ? 40.240 43.739 72.697 1.00 152.77 293 GLY B N 1
ATOM 3483 C CA . GLY B 1 224 ? 39.752 42.585 73.452 1.00 153.84 293 GLY B CA 1
ATOM 3484 C C . GLY B 1 224 ? 38.247 42.453 73.573 1.00 158.34 293 GLY B C 1
ATOM 3485 O O . GLY B 1 224 ? 37.550 42.320 72.565 1.00 159.50 293 GLY B O 1
ATOM 3486 N N . ASP B 1 225 ? 37.737 42.454 74.810 1.00 156.01 294 ASP B N 1
ATOM 3487 C CA . ASP B 1 225 ? 36.297 42.357 75.048 1.00 156.30 294 ASP B CA 1
ATOM 3488 C C . ASP B 1 225 ? 35.704 43.738 75.383 1.00 158.68 294 ASP B C 1
ATOM 3489 O O . ASP B 1 225 ? 34.518 43.847 75.712 1.00 159.93 294 ASP B O 1
ATOM 3491 N N . LEU B 1 226 ? 36.537 44.792 75.286 1.00 154.46 295 LEU B N 1
ATOM 3492 C CA . LEU B 1 226 ? 36.081 46.162 75.513 1.00 153.64 295 LEU B CA 1
ATOM 3493 C C . LEU B 1 226 ? 35.836 46.852 74.156 1.00 156.10 295 LEU B C 1
ATOM 3494 O O . LEU B 1 226 ? 35.846 48.087 74.092 1.00 155.03 295 LEU B O 1
ATOM 3496 N N . ILE B 1 227 ? 35.615 46.028 73.068 1.00 153.35 296 ILE B N 1
ATOM 3497 C CA . ILE B 1 227 ? 35.315 46.473 71.685 1.00 152.79 296 ILE B CA 1
ATOM 3498 C C . ILE B 1 227 ? 33.800 46.744 71.547 1.00 156.62 296 ILE B C 1
ATOM 3499 O O . ILE B 1 227 ? 33.426 47.863 71.160 1.00 156.21 296 ILE B O 1
ATOM 3504 N N . VAL B 1 228 ? 32.946 45.704 71.866 1.00 154.43 297 VAL B N 1
ATOM 3505 C CA . VAL B 1 228 ? 31.469 45.710 71.835 1.00 154.90 297 VAL B CA 1
ATOM 3506 C C . VAL B 1 228 ? 30.864 46.900 72.606 1.00 158.44 297 VAL B C 1
ATOM 3507 O O . VAL B 1 228 ? 30.071 47.630 72.010 1.00 158.72 297 VAL B O 1
ATOM 3511 N N . PRO B 1 229 ? 31.286 47.208 73.856 1.00 156.03 298 PRO B N 1
ATOM 3512 C CA . PRO B 1 229 ? 30.764 48.413 74.514 1.00 155.31 298 PRO B CA 1
ATOM 3513 C C . PRO B 1 229 ? 31.284 49.710 73.857 1.00 158.06 298 PRO B C 1
ATOM 3514 O O . PRO B 1 229 ? 30.540 50.691 73.810 1.00 155.69 298 PRO B O 1
ATOM 3518 N N . ALA B 1 230 ? 32.566 49.726 73.366 1.00 153.83 299 ALA B N 1
ATOM 3519 C CA . ALA B 1 230 ? 33.220 50.884 72.701 1.00 149.13 299 ALA B CA 1
ATOM 3520 C C . ALA B 1 230 ? 32.599 51.222 71.336 1.00 152.96 299 ALA B C 1
ATOM 3521 O O . ALA B 1 230 ? 32.629 52.391 70.947 1.00 149.07 299 ALA B O 1
ATOM 3523 N N . ARG B 1 231 ? 32.078 50.197 70.598 1.00 152.93 300 ARG B N 1
ATOM 3524 C CA . ARG B 1 231 ? 31.325 50.351 69.342 1.00 153.79 300 ARG B CA 1
ATOM 3525 C C . ARG B 1 231 ? 29.929 50.936 69.658 1.00 156.68 300 ARG B C 1
ATOM 3526 O O . ARG B 1 231 ? 29.435 51.797 68.915 1.00 154.77 300 ARG B O 1
ATOM 3534 N N . ARG B 1 232 ? 29.306 50.457 70.773 1.00 154.09 301 ARG B N 1
ATOM 3535 C CA . ARG B 1 232 ? 27.997 50.907 71.267 1.00 154.58 301 ARG B CA 1
ATOM 3536 C C . ARG B 1 232 ? 28.065 52.370 71.770 1.00 154.19 301 ARG B C 1
ATOM 3537 O O . ARG B 1 232 ? 27.213 53.173 71.380 1.00 154.25 301 ARG B O 1
ATOM 3539 N N . ILE B 1 233 ? 29.089 52.714 72.607 1.00 145.78 302 ILE B N 1
ATOM 3540 C CA . ILE B 1 233 ? 29.345 54.061 73.123 1.00 140.33 302 ILE B CA 1
ATOM 3541 C C . ILE B 1 233 ? 29.617 55.041 71.956 1.00 142.98 302 ILE B C 1
ATOM 3542 O O . ILE B 1 233 ? 29.141 56.174 72.007 1.00 140.32 302 ILE B O 1
ATOM 3544 N N . GLN B 1 234 ? 30.324 54.564 70.883 1.00 141.17 303 GLN B N 1
ATOM 3545 C CA . GLN B 1 234 ? 30.678 55.287 69.636 1.00 139.70 303 GLN B CA 1
ATOM 3546 C C . GLN B 1 234 ? 29.427 55.717 68.861 1.00 146.14 303 GLN B C 1
ATOM 3547 O O . GLN B 1 234 ? 29.359 56.859 68.396 1.00 142.92 303 GLN B O 1
ATOM 3553 N N . ALA B 1 235 ? 28.454 54.784 68.728 1.00 147.38 304 ALA B N 1
ATOM 3554 C CA . ALA B 1 235 ? 27.158 54.948 68.079 1.00 149.93 304 ALA B CA 1
ATOM 3555 C C . ALA B 1 235 ? 26.279 55.983 68.835 1.00 154.01 304 ALA B C 1
ATOM 3556 O O . ALA B 1 235 ? 25.658 56.842 68.197 1.00 154.06 304 ALA B O 1
ATOM 3558 N N . GLU B 1 236 ? 26.282 55.927 70.189 1.00 149.29 305 GLU B N 1
ATOM 3559 C CA . GLU B 1 236 ? 25.566 56.846 71.077 1.00 147.29 305 GLU B CA 1
ATOM 3560 C C . GLU B 1 236 ? 26.059 58.298 70.929 1.00 149.31 305 GLU B C 1
ATOM 3561 O O . GLU B 1 236 ? 25.235 59.210 70.859 1.00 149.25 305 GLU B O 1
ATOM 3563 N N . TYR B 1 237 ? 27.388 58.511 70.875 1.00 144.27 306 TYR B N 1
ATOM 3564 C CA . TYR B 1 237 ? 27.955 59.843 70.709 1.00 140.90 306 TYR B CA 1
ATOM 3565 C C . TYR B 1 237 ? 27.715 60.376 69.308 1.00 147.94 306 TYR B C 1
ATOM 3566 O O . TYR B 1 237 ? 27.383 61.551 69.180 1.00 145.66 306 TYR B O 1
ATOM 3575 N N . VAL B 1 238 ? 27.815 59.518 68.263 1.00 148.90 307 VAL B N 1
ATOM 3576 C CA . VAL B 1 238 ? 27.495 59.926 66.886 1.00 150.96 307 VAL B CA 1
ATOM 3577 C C . VAL B 1 238 ? 26.024 60.392 66.885 1.00 157.28 307 VAL B C 1
ATOM 3578 O O . VAL B 1 238 ? 25.717 61.448 66.325 1.00 156.03 307 VAL B O 1
ATOM 3582 N N . SER B 1 239 ? 25.137 59.622 67.564 1.00 156.98 308 SER B N 1
ATOM 3583 C CA . SER B 1 239 ? 23.709 59.927 67.701 1.00 158.85 308 SER B CA 1
ATOM 3584 C C . SER B 1 239 ? 23.475 61.272 68.408 1.00 158.45 308 SER B C 1
ATOM 3585 O O . SER B 1 239 ? 22.698 62.091 67.911 1.00 158.44 308 SER B O 1
ATOM 3587 N N . ALA B 1 240 ? 24.189 61.515 69.524 1.00 151.60 309 ALA B N 1
ATOM 3588 C CA . ALA B 1 240 ? 24.111 62.753 70.305 1.00 147.80 309 ALA B CA 1
ATOM 3589 C C . ALA B 1 240 ? 24.473 64.003 69.475 1.00 150.19 309 ALA B C 1
ATOM 3590 O O . ALA B 1 240 ? 23.702 64.963 69.462 1.00 149.60 309 ALA B O 1
ATOM 3592 N N . LEU B 1 241 ? 25.617 63.969 68.753 1.00 146.06 310 LEU B N 1
ATOM 3593 C CA . LEU B 1 241 ? 26.101 65.061 67.893 1.00 143.75 310 LEU B CA 1
ATOM 3594 C C . LEU B 1 241 ? 25.138 65.388 66.759 1.00 149.53 310 LEU B C 1
ATOM 3595 O O . LEU B 1 241 ? 24.991 66.563 66.415 1.00 147.88 310 LEU B O 1
ATOM 3600 N N . LYS B 1 242 ? 24.471 64.364 66.193 1.00 149.72 311 LYS B N 1
ATOM 3601 C CA . LYS B 1 242 ? 23.503 64.538 65.107 1.00 153.15 311 LYS B CA 1
ATOM 3602 C C . LYS B 1 242 ? 22.361 65.500 65.467 1.00 156.89 311 LYS B C 1
ATOM 3603 O O . LYS B 1 242 ? 21.702 66.000 64.561 1.00 158.94 311 LYS B O 1
ATOM 3607 N N . LEU B 1 243 ? 22.141 65.799 66.756 1.00 150.70 312 LEU B N 1
ATOM 3608 C CA . LEU B 1 243 ? 21.108 66.762 67.129 1.00 149.97 312 LEU B CA 1
ATOM 3609 C C . LEU B 1 243 ? 21.683 67.877 68.020 1.00 149.76 312 LEU B C 1
ATOM 3610 O O . LEU B 1 243 ? 21.068 68.284 69.011 1.00 147.29 312 LEU B O 1
ATOM 3615 N N . LEU B 1 244 ? 22.881 68.376 67.624 1.00 145.53 313 LEU B N 1
ATOM 3616 C CA . LEU B 1 244 ? 23.649 69.434 68.296 1.00 141.30 313 LEU B CA 1
ATOM 3617 C C . LEU B 1 244 ? 23.993 70.633 67.345 1.00 146.40 313 LEU B C 1
ATOM 3618 O O . LEU B 1 244 ? 24.089 70.455 66.115 1.00 147.82 313 LEU B O 1
ATOM 3623 N N . ARG B 1 245 ? 24.158 71.855 67.954 1.00 140.89 314 ARG B N 1
ATOM 3624 C CA . ARG B 1 245 ? 24.425 73.178 67.342 1.00 139.00 314 ARG B CA 1
ATOM 3625 C C . ARG B 1 245 ? 25.870 73.358 66.845 1.00 138.40 314 ARG B C 1
ATOM 3626 O O . ARG B 1 245 ? 26.799 73.329 67.664 1.00 135.52 314 ARG B O 1
ATOM 3628 N N . LYS B 1 246 ? 26.039 73.565 65.505 1.00 133.58 315 LYS B N 1
ATOM 3629 C CA . LYS B 1 246 ? 27.331 73.731 64.804 1.00 130.31 315 LYS B CA 1
ATOM 3630 C C . LYS B 1 246 ? 28.248 74.882 65.297 1.00 127.96 315 LYS B C 1
ATOM 3631 O O . LYS B 1 246 ? 27.824 76.040 65.385 1.00 126.51 315 LYS B O 1
ATOM 3633 N N . ARG B 1 247 ? 29.501 74.538 65.637 1.00 120.23 316 ARG B N 1
ATOM 3634 C CA . ARG B 1 247 ? 30.513 75.504 66.053 1.00 116.27 316 ARG B CA 1
ATOM 3635 C C . ARG B 1 247 ? 31.380 75.916 64.833 1.00 117.67 316 ARG B C 1
ATOM 3636 O O . ARG B 1 247 ? 32.093 76.929 64.888 1.00 113.83 316 ARG B O 1
ATOM 3644 N N . SER B 1 248 ? 31.332 75.111 63.744 1.00 115.42 317 SER B N 1
ATOM 3645 C CA . SER B 1 248 ? 32.104 75.358 62.526 1.00 114.64 317 SER B CA 1
ATOM 3646 C C . SER B 1 248 ? 31.292 75.199 61.272 1.00 118.25 317 SER B C 1
ATOM 3647 O O . SER B 1 248 ? 30.410 74.344 61.213 1.00 120.17 317 SER B O 1
ATOM 3650 N N . GLN B 1 249 ? 31.640 75.980 60.239 1.00 113.17 318 GLN B N 1
ATOM 3651 C CA . GLN B 1 249 ? 30.988 75.870 58.931 1.00 115.33 318 GLN B CA 1
ATOM 3652 C C . GLN B 1 249 ? 31.650 74.769 58.056 1.00 117.73 318 GLN B C 1
ATOM 3653 O O . GLN B 1 249 ? 31.071 74.373 57.040 1.00 120.53 318 GLN B O 1
ATOM 3655 N N . VAL B 1 250 ? 32.862 74.297 58.455 1.00 109.56 319 VAL B N 1
ATOM 3656 C CA . VAL B 1 250 ? 33.706 73.332 57.722 1.00 108.77 319 VAL B CA 1
ATOM 3657 C C . VAL B 1 250 ? 34.003 72.000 58.438 1.00 108.97 319 VAL B C 1
ATOM 3658 O O . VAL B 1 250 ? 34.469 71.058 57.812 1.00 109.37 319 VAL B O 1
ATOM 3662 N N . TRP B 1 251 ? 33.833 71.941 59.729 1.00 103.58 320 TRP B N 1
ATOM 3663 C CA . TRP B 1 251 ? 34.204 70.730 60.441 1.00 102.46 320 TRP B CA 1
ATOM 3664 C C . TRP B 1 251 ? 33.047 70.154 61.196 1.00 109.04 320 TRP B C 1
ATOM 3665 O O . TRP B 1 251 ? 32.364 70.874 61.949 1.00 107.64 320 TRP B O 1
ATOM 3676 N N . LYS B 1 252 ? 32.865 68.827 61.019 1.00 107.60 321 LYS B N 1
ATOM 3677 C CA . LYS B 1 252 ? 31.867 68.029 61.708 1.00 108.69 321 LYS B CA 1
ATOM 3678 C C . LYS B 1 252 ? 32.614 67.156 62.732 1.00 112.16 321 LYS B C 1
ATOM 3679 O O . LYS B 1 252 ? 33.420 66.313 62.317 1.00 112.69 321 LYS B O 1
ATOM 3681 N N . PRO B 1 253 ? 32.398 67.368 64.064 1.00 108.37 322 PRO B N 1
ATOM 3682 C CA . PRO B 1 253 ? 33.084 66.530 65.074 1.00 107.85 322 PRO B CA 1
ATOM 3683 C C . PRO B 1 253 ? 32.919 65.032 64.826 1.00 116.52 322 PRO B C 1
ATOM 3684 O O . PRO B 1 253 ? 31.806 64.549 64.596 1.00 119.93 322 PRO B O 1
ATOM 3688 N N . LYS B 1 254 ? 34.043 64.312 64.812 1.00 112.10 323 LYS B N 1
ATOM 3689 C CA . LYS B 1 254 ? 34.026 62.879 64.568 1.00 114.43 323 LYS B CA 1
ATOM 3690 C C . LYS B 1 254 ? 34.179 62.122 65.876 1.00 116.95 323 LYS B C 1
ATOM 3691 O O . LYS B 1 254 ? 34.807 62.604 66.820 1.00 112.13 323 LYS B O 1
ATOM 3695 N N . VAL B 1 255 ? 33.592 60.923 65.916 1.00 118.74 324 VAL B N 1
ATOM 3696 C CA . VAL B 1 255 ? 33.672 59.966 67.026 1.00 120.36 324 VAL B CA 1
ATOM 3697 C C . VAL B 1 255 ? 34.406 58.741 66.476 1.00 129.28 324 VAL B C 1
ATOM 3698 O O . VAL B 1 255 ? 33.864 58.010 65.630 1.00 132.39 324 VAL B O 1
ATOM 3702 N N . ILE B 1 256 ? 35.664 58.569 66.910 1.00 125.18 325 ILE B N 1
ATOM 3703 C CA . ILE B 1 256 ? 36.511 57.473 66.454 1.00 127.12 325 ILE B CA 1
ATOM 3704 C C . ILE B 1 256 ? 36.804 56.549 67.620 1.00 131.50 325 ILE B C 1
ATOM 3705 O O . ILE B 1 256 ? 36.619 56.947 68.778 1.00 129.00 325 ILE B O 1
ATOM 3710 N N . ARG B 1 257 ? 37.240 55.314 67.322 1.00 130.93 326 ARG B N 1
ATOM 3711 C CA . ARG B 1 257 ? 37.621 54.351 68.348 1.00 132.25 326 ARG B CA 1
ATOM 3712 C C . ARG B 1 257 ? 39.128 54.150 68.246 1.00 132.82 326 ARG B C 1
ATOM 3713 O O . ARG B 1 257 ? 39.655 53.965 67.145 1.00 135.39 326 ARG B O 1
ATOM 3721 N N . ILE B 1 258 ? 39.827 54.239 69.369 1.00 122.98 327 ILE B N 1
ATOM 3722 C CA . ILE B 1 258 ? 41.266 54.067 69.360 1.00 119.89 327 ILE B CA 1
ATOM 3723 C C . ILE B 1 258 ? 41.660 53.001 70.344 1.00 123.01 327 ILE B C 1
ATOM 3724 O O . ILE B 1 258 ? 40.919 52.713 71.294 1.00 124.52 327 ILE B O 1
ATOM 3729 N N . SER B 1 259 ? 42.813 52.395 70.092 1.00 117.84 328 SER B N 1
ATOM 3730 C CA . SER B 1 259 ? 43.355 51.389 70.973 1.00 119.90 328 SER B CA 1
ATOM 3731 C C . SER B 1 259 ? 44.853 51.605 71.102 1.00 123.60 328 SER B C 1
ATOM 3732 O O . SER B 1 259 ? 45.592 51.315 70.164 1.00 123.60 328 SER B O 1
ATOM 3735 N N . ALA B 1 260 ? 45.291 52.171 72.254 1.00 119.68 329 ALA B N 1
ATOM 3736 C CA . ALA B 1 260 ? 46.689 52.515 72.586 1.00 118.86 329 ALA B CA 1
ATOM 3737 C C . ALA B 1 260 ? 47.575 51.305 72.864 1.00 127.61 329 ALA B C 1
ATOM 3738 O O . ALA B 1 260 ? 48.795 51.441 73.030 1.00 127.40 329 ALA B O 1
ATOM 3740 N N . ARG B 1 261 ? 46.932 50.129 72.941 1.00 126.94 330 ARG B N 1
ATOM 3741 C CA . ARG B 1 261 ? 47.492 48.818 73.176 1.00 129.56 330 ARG B CA 1
ATOM 3742 C C . ARG B 1 261 ? 47.710 48.140 71.818 1.00 136.19 330 ARG B C 1
ATOM 3743 O O . ARG B 1 261 ? 48.813 47.643 71.558 1.00 137.66 330 ARG B O 1
ATOM 3745 N N . SER B 1 262 ? 46.688 48.157 70.929 1.00 133.32 331 SER B N 1
ATOM 3746 C CA . SER B 1 262 ? 46.777 47.541 69.594 1.00 135.34 331 SER B CA 1
ATOM 3747 C C . SER B 1 262 ? 47.218 48.490 68.488 1.00 136.02 331 SER B C 1
ATOM 3748 O O . SER B 1 262 ? 47.517 48.030 67.389 1.00 137.86 331 SER B O 1
ATOM 3751 N N . GLY B 1 263 ? 47.185 49.792 68.766 1.00 128.47 332 GLY B N 1
ATOM 3752 C CA . GLY B 1 263 ? 47.535 50.855 67.834 1.00 125.81 332 GLY B CA 1
ATOM 3753 C C . GLY B 1 263 ? 46.354 51.298 66.993 1.00 130.31 332 GLY B C 1
ATOM 3754 O O . GLY B 1 263 ? 46.479 52.282 66.256 1.00 127.25 332 GLY B O 1
ATOM 3755 N N . GLU B 1 264 ? 45.198 50.564 67.076 1.00 130.30 333 GLU B N 1
ATOM 3756 C CA . GLU B 1 264 ? 43.970 50.829 66.303 1.00 130.46 333 GLU B CA 1
ATOM 3757 C C . GLU B 1 264 ? 43.540 52.292 66.336 1.00 132.45 333 GLU B C 1
ATOM 3758 O O . GLU B 1 264 ? 43.451 52.876 67.422 1.00 131.39 333 GLU B O 1
ATOM 3764 N N . GLY B 1 265 ? 43.259 52.843 65.158 1.00 127.68 334 GLY B N 1
ATOM 3765 C CA . GLY B 1 265 ? 42.762 54.196 64.970 1.00 124.20 334 GLY B CA 1
ATOM 3766 C C . GLY B 1 265 ? 43.697 55.350 65.282 1.00 125.04 334 GLY B C 1
ATOM 3767 O O . GLY B 1 265 ? 43.333 56.492 65.000 1.00 121.72 334 GLY B O 1
ATOM 3768 N N . ILE B 1 266 ? 44.886 55.092 65.878 1.00 121.79 335 ILE B N 1
ATOM 3769 C CA . ILE B 1 266 ? 45.847 56.141 66.256 1.00 118.17 335 ILE B CA 1
ATOM 3770 C C . ILE B 1 266 ? 46.434 56.945 65.072 1.00 122.27 335 ILE B C 1
ATOM 3771 O O . ILE B 1 266 ? 46.482 58.177 65.134 1.00 118.63 335 ILE B O 1
ATOM 3776 N N . SER B 1 267 ? 46.809 56.255 63.981 1.00 122.38 336 SER B N 1
ATOM 3777 C CA . SER B 1 267 ? 47.322 56.918 62.792 1.00 121.93 336 SER B CA 1
ATOM 3778 C C . SER B 1 267 ? 46.200 57.669 62.074 1.00 123.57 336 SER B C 1
ATOM 3779 O O . SER B 1 267 ? 46.416 58.790 61.612 1.00 119.74 336 SER B O 1
ATOM 3782 N N . GLU B 1 268 ? 44.997 57.053 62.007 1.00 121.57 337 GLU B N 1
ATOM 3783 C CA . GLU B 1 268 ? 43.804 57.637 61.393 1.00 120.07 337 GLU B CA 1
ATOM 3784 C C . GLU B 1 268 ? 43.351 58.873 62.192 1.00 118.96 337 GLU B C 1
ATOM 3785 O O . GLU B 1 268 ? 42.854 59.815 61.583 1.00 118.36 337 GLU B O 1
ATOM 3787 N N . MET B 1 269 ? 43.580 58.889 63.538 1.00 110.62 338 MET B N 1
ATOM 3788 C CA . MET B 1 269 ? 43.281 60.013 64.423 1.00 106.72 338 MET B CA 1
ATOM 3789 C C . MET B 1 269 ? 44.200 61.185 64.067 1.00 106.59 338 MET B C 1
ATOM 3790 O O . MET B 1 269 ? 43.705 62.278 63.807 1.00 103.59 338 MET B O 1
ATOM 3795 N N . TRP B 1 270 ? 45.530 60.948 64.032 1.00 102.79 339 TRP B N 1
ATOM 3796 C CA . TRP B 1 270 ? 46.496 61.951 63.615 1.00 101.35 339 TRP B CA 1
ATOM 3797 C C . TRP B 1 270 ? 46.177 62.532 62.227 1.00 107.18 339 TRP B C 1
ATOM 3798 O O . TRP B 1 270 ? 46.349 63.734 62.038 1.00 106.07 339 TRP B O 1
ATOM 3809 N N . ASP B 1 271 ? 45.668 61.710 61.295 1.00 106.73 340 ASP B N 1
ATOM 3810 C CA . ASP B 1 271 ? 45.295 62.182 59.958 1.00 109.26 340 ASP B CA 1
ATOM 3811 C C . ASP B 1 271 ? 44.068 63.076 60.001 1.00 112.74 340 ASP B C 1
ATOM 3812 O O . ASP B 1 271 ? 44.076 64.115 59.341 1.00 110.81 340 ASP B O 1
ATOM 3817 N N . LYS B 1 272 ? 43.038 62.719 60.804 1.00 110.27 341 LYS B N 1
ATOM 3818 C CA . LYS B 1 272 ? 41.863 63.590 60.958 1.00 109.74 341 LYS B CA 1
ATOM 3819 C C . LYS B 1 272 ? 42.276 64.901 61.669 1.00 107.18 341 LYS B C 1
ATOM 3820 O O . LYS B 1 272 ? 41.661 65.932 61.406 1.00 106.66 341 LYS B O 1
ATOM 3822 N N . MET B 1 273 ? 43.326 64.858 62.540 1.00 98.19 342 MET B N 1
ATOM 3823 C CA . MET B 1 273 ? 43.864 66.028 63.252 1.00 93.31 342 MET B CA 1
ATOM 3824 C C . MET B 1 273 ? 44.530 66.980 62.295 1.00 94.53 342 MET B C 1
ATOM 3825 O O . MET B 1 273 ? 44.242 68.178 62.327 1.00 92.02 342 MET B O 1
ATOM 3830 N N . LYS B 1 274 ? 45.362 66.431 61.384 1.00 91.96 343 LYS B N 1
ATOM 3831 C CA . LYS B 1 274 ? 46.011 67.155 60.284 1.00 90.01 343 LYS B CA 1
ATOM 3832 C C . LYS B 1 274 ? 44.971 67.707 59.292 1.00 92.89 343 LYS B C 1
ATOM 3833 O O . LYS B 1 274 ? 45.189 68.808 58.796 1.00 91.58 343 LYS B O 1
ATOM 3839 N N . ASP B 1 275 ? 43.816 67.015 59.073 1.00 89.95 344 ASP B N 1
ATOM 3840 C CA . ASP B 1 275 ? 42.714 67.528 58.239 1.00 92.10 344 ASP B CA 1
ATOM 3841 C C . ASP B 1 275 ? 42.008 68.697 58.900 1.00 93.37 344 ASP B C 1
ATOM 3842 O O . ASP B 1 275 ? 41.708 69.666 58.221 1.00 93.26 344 ASP B O 1
ATOM 3847 N N . PHE B 1 276 ? 41.696 68.586 60.215 1.00 88.79 345 PHE B N 1
ATOM 3848 C CA . PHE B 1 276 ? 41.082 69.640 61.036 1.00 86.01 345 PHE B CA 1
ATOM 3849 C C . PHE B 1 276 ? 42.000 70.860 60.905 1.00 89.32 345 PHE B C 1
ATOM 3850 O O . PHE B 1 276 ? 41.523 71.911 60.504 1.00 89.01 345 PHE B O 1
ATOM 3858 N N . GLN B 1 277 ? 43.326 70.687 61.158 1.00 84.10 346 GLN B N 1
ATOM 3859 C CA . GLN B 1 277 ? 44.324 71.750 61.048 1.00 81.90 346 GLN B CA 1
ATOM 3860 C C . GLN B 1 277 ? 44.239 72.469 59.692 1.00 87.13 346 GLN B C 1
ATOM 3861 O O . GLN B 1 277 ? 44.055 73.692 59.657 1.00 85.01 346 GLN B O 1
ATOM 3867 N N . ASP B 1 278 ? 44.325 71.697 58.588 1.00 86.47 347 ASP B N 1
ATOM 3868 C CA . ASP B 1 278 ? 44.270 72.199 57.221 1.00 87.54 347 ASP B CA 1
ATOM 3869 C C . ASP B 1 278 ? 42.991 72.962 56.898 1.00 91.87 347 ASP B C 1
ATOM 3870 O O . ASP B 1 278 ? 43.088 74.054 56.331 1.00 93.01 347 ASP B O 1
ATOM 3875 N N . LEU B 1 279 ? 41.809 72.428 57.301 1.00 87.12 348 LEU B N 1
ATOM 3876 C CA . LEU B 1 279 ? 40.500 73.058 57.097 1.00 87.03 348 LEU B CA 1
ATOM 3877 C C . LEU B 1 279 ? 40.400 74.373 57.844 1.00 91.04 348 LEU B C 1
ATOM 3878 O O . LEU B 1 279 ? 39.965 75.363 57.263 1.00 90.94 348 LEU B O 1
ATOM 3883 N N . MET B 1 280 ? 40.838 74.394 59.119 1.00 87.91 349 MET B N 1
ATOM 3884 C CA . MET B 1 280 ? 40.837 75.549 60.006 1.00 86.71 349 MET B CA 1
ATOM 3885 C C . MET B 1 280 ? 41.719 76.656 59.525 1.00 91.86 349 MET B C 1
ATOM 3886 O O . MET B 1 280 ? 41.313 77.815 59.630 1.00 92.49 349 MET B O 1
ATOM 3891 N N . LEU B 1 281 ? 42.897 76.311 58.940 1.00 89.13 350 LEU B N 1
ATOM 3892 C CA . LEU B 1 281 ? 43.768 77.319 58.339 1.00 88.97 350 LEU B CA 1
ATOM 3893 C C . LEU B 1 281 ? 43.085 77.884 57.070 1.00 96.52 350 LEU B C 1
ATOM 3894 O O . LEU B 1 281 ? 42.805 79.087 57.046 1.00 97.59 350 LEU B O 1
ATOM 3899 N N . ALA B 1 282 ? 42.800 77.022 56.039 1.00 92.82 351 ALA B N 1
ATOM 3900 C CA . ALA B 1 282 ? 42.158 77.399 54.785 1.00 93.93 351 ALA B CA 1
ATOM 3901 C C . ALA B 1 282 ? 40.872 78.250 54.964 1.00 100.19 351 ALA B C 1
ATOM 3902 O O . ALA B 1 282 ? 40.729 79.274 54.301 1.00 101.65 351 ALA B O 1
ATOM 3904 N N . SER B 1 283 ? 39.971 77.854 55.883 1.00 96.21 352 SER B N 1
ATOM 3905 C CA . SER B 1 283 ? 38.704 78.550 56.136 1.00 96.68 352 SER B CA 1
ATOM 3906 C C . SER B 1 283 ? 38.861 79.878 56.878 1.00 100.01 352 SER B C 1
ATOM 3907 O O . SER B 1 283 ? 37.918 80.667 56.903 1.00 101.45 352 SER B O 1
ATOM 3910 N N . GLY B 1 284 ? 40.001 80.062 57.542 1.00 94.11 353 GLY B N 1
ATOM 3911 C CA . GLY B 1 284 ? 40.324 81.246 58.329 1.00 91.34 353 GLY B CA 1
ATOM 3912 C C . GLY B 1 284 ? 39.808 81.183 59.745 1.00 92.34 353 GLY B C 1
ATOM 3913 O O . GLY B 1 284 ? 39.964 82.149 60.501 1.00 89.83 353 GLY B O 1
ATOM 3914 N N . GLU B 1 285 ? 39.183 80.042 60.108 1.00 88.53 354 GLU B N 1
ATOM 3915 C CA . GLU B 1 285 ? 38.587 79.799 61.426 1.00 86.05 354 GLU B CA 1
ATOM 3916 C C . GLU B 1 285 ? 39.623 79.645 62.555 1.00 88.04 354 GLU B C 1
ATOM 3917 O O . GLU B 1 285 ? 39.313 79.971 63.702 1.00 85.40 354 GLU B O 1
ATOM 3923 N N . LEU B 1 286 ? 40.850 79.157 62.232 1.00 84.17 355 LEU B N 1
ATOM 3924 C CA . LEU B 1 286 ? 41.934 78.990 63.209 1.00 81.71 355 LEU B CA 1
ATOM 3925 C C . LEU B 1 286 ? 42.436 80.359 63.713 1.00 87.01 355 LEU B C 1
ATOM 3926 O O . LEU B 1 286 ? 42.578 80.561 64.921 1.00 86.57 355 LEU B O 1
ATOM 3931 N N . THR B 1 287 ? 42.701 81.296 62.786 1.00 83.79 356 THR B N 1
ATOM 3932 C CA . THR B 1 287 ? 43.179 82.629 63.142 1.00 80.58 356 THR B CA 1
ATOM 3933 C C . THR B 1 287 ? 42.100 83.422 63.854 1.00 79.78 356 THR B C 1
ATOM 3934 O O . THR B 1 287 ? 42.403 84.092 64.823 1.00 77.78 356 THR B O 1
ATOM 3938 N N . ALA B 1 288 ? 40.828 83.262 63.451 1.00 76.49 357 ALA B N 1
ATOM 3939 C CA . ALA B 1 288 ? 39.671 83.932 64.063 1.00 75.19 357 ALA B CA 1
ATOM 3940 C C . ALA B 1 288 ? 39.537 83.513 65.509 1.00 78.18 357 ALA B C 1
ATOM 3941 O O . ALA B 1 288 ? 39.347 84.368 66.376 1.00 76.86 357 ALA B O 1
ATOM 3943 N N . LYS B 1 289 ? 39.672 82.178 65.758 1.00 73.81 358 LYS B N 1
ATOM 3944 C CA . LYS B 1 289 ? 39.625 81.536 67.060 1.00 71.05 358 LYS B CA 1
ATOM 3945 C C . LYS B 1 289 ? 40.804 82.042 67.872 1.00 74.46 358 LYS B C 1
ATOM 3946 O O . LYS B 1 289 ? 40.593 82.407 69.030 1.00 73.88 358 LYS B O 1
ATOM 3952 N N . ARG B 1 290 ? 42.037 82.117 67.258 1.00 69.91 359 ARG B N 1
ATOM 3953 C CA . ARG B 1 290 ? 43.265 82.586 67.958 1.00 67.76 359 ARG B CA 1
ATOM 3954 C C . ARG B 1 290 ? 43.174 84.010 68.407 1.00 71.65 359 ARG B C 1
ATOM 3955 O O . ARG B 1 290 ? 43.413 84.277 69.587 1.00 67.95 359 ARG B O 1
ATOM 3963 N N . ARG B 1 291 ? 42.758 84.916 67.485 1.00 72.08 360 ARG B N 1
ATOM 3964 C CA . ARG B 1 291 ? 42.517 86.329 67.783 1.00 72.79 360 ARG B CA 1
ATOM 3965 C C . ARG B 1 291 ? 41.453 86.508 68.884 1.00 79.99 360 ARG B C 1
ATOM 3966 O O . ARG B 1 291 ? 41.652 87.361 69.731 1.00 81.31 360 ARG B O 1
ATOM 3974 N N . LYS B 1 292 ? 40.408 85.641 68.960 1.00 76.62 361 LYS B N 1
ATOM 3975 C CA . LYS B 1 292 ? 39.406 85.710 70.027 1.00 76.13 361 LYS B CA 1
ATOM 3976 C C . LYS B 1 292 ? 39.985 85.333 71.417 1.00 78.80 361 LYS B C 1
ATOM 3977 O O . LYS B 1 292 ? 39.701 86.012 72.405 1.00 78.55 361 LYS B O 1
ATOM 3983 N N . GLN B 1 293 ? 40.835 84.285 71.477 1.00 75.11 362 GLN B N 1
ATOM 3984 C CA . GLN B 1 293 ? 41.538 83.749 72.665 1.00 71.39 362 GLN B CA 1
ATOM 3985 C C . GLN B 1 293 ? 42.597 84.733 73.124 1.00 73.18 362 GLN B C 1
ATOM 3986 O O . GLN B 1 293 ? 42.836 84.880 74.317 1.00 72.92 362 GLN B O 1
ATOM 3992 N N . GLN B 1 294 ? 43.278 85.365 72.173 1.00 69.56 363 GLN B N 1
ATOM 3993 C CA . GLN B 1 294 ? 44.303 86.363 72.494 1.00 69.40 363 GLN B CA 1
ATOM 3994 C C . GLN B 1 294 ? 43.672 87.546 73.229 1.00 74.60 363 GLN B C 1
ATOM 3995 O O . GLN B 1 294 ? 44.251 88.017 74.209 1.00 71.73 363 GLN B O 1
ATOM 4001 N N . LYS B 1 295 ? 42.466 88.009 72.757 1.00 72.43 364 LYS B N 1
ATOM 4002 C CA . LYS B 1 295 ? 41.699 89.094 73.367 1.00 69.66 364 LYS B CA 1
ATOM 4003 C C . LYS B 1 295 ? 41.369 88.708 74.775 1.00 68.70 364 LYS B C 1
ATOM 4004 O O . LYS B 1 295 ? 41.631 89.488 75.689 1.00 69.54 364 LYS B O 1
ATOM 4008 N N . VAL B 1 296 ? 40.885 87.481 74.982 1.00 61.71 365 VAL B N 1
ATOM 4009 C CA . VAL B 1 296 ? 40.524 87.017 76.340 1.00 60.27 365 VAL B CA 1
ATOM 4010 C C . VAL B 1 296 ? 41.727 87.001 77.266 1.00 65.59 365 VAL B C 1
ATOM 4011 O O . VAL B 1 296 ? 41.619 87.454 78.392 1.00 67.57 365 VAL B O 1
ATOM 4015 N N . TRP B 1 297 ? 42.871 86.513 76.779 1.00 61.69 366 TRP B N 1
ATOM 4016 C CA . TRP B 1 297 ? 44.129 86.432 77.519 1.00 60.86 366 TRP B CA 1
ATOM 4017 C C . TRP B 1 297 ? 44.711 87.795 77.860 1.00 62.08 366 TRP B C 1
ATOM 4018 O O . TRP B 1 297 ? 45.062 88.025 79.021 1.00 60.85 366 TRP B O 1
ATOM 4029 N N . MET B 1 298 ? 44.821 88.686 76.865 1.00 61.27 367 MET B N 1
ATOM 4030 C CA . MET B 1 298 ? 45.335 90.054 77.046 1.00 63.85 367 MET B CA 1
ATOM 4031 C C . MET B 1 298 ? 44.480 90.846 78.006 1.00 70.59 367 MET B C 1
ATOM 4032 O O . MET B 1 298 ? 45.031 91.449 78.927 1.00 72.91 367 MET B O 1
ATOM 4037 N N . TRP B 1 299 ? 43.160 90.743 77.883 1.00 68.97 368 TRP B N 1
ATOM 4038 C CA . TRP B 1 299 ? 42.271 91.398 78.820 1.00 72.37 368 TRP B CA 1
ATOM 4039 C C . TRP B 1 299 ? 42.435 90.924 80.285 1.00 70.19 368 TRP B C 1
ATOM 4040 O O . TRP B 1 299 ? 42.425 91.737 81.205 1.00 71.03 368 TRP B O 1
ATOM 4051 N N . ASN B 1 300 ? 42.601 89.639 80.502 1.00 61.25 369 ASN B N 1
ATOM 4052 C CA . ASN B 1 300 ? 42.805 89.127 81.846 1.00 59.45 369 ASN B CA 1
ATOM 4053 C C . ASN B 1 300 ? 44.122 89.603 82.428 1.00 60.28 369 ASN B C 1
ATOM 4054 O O . ASN B 1 300 ? 44.166 89.847 83.624 1.00 61.40 369 ASN B O 1
ATOM 4059 N N . LEU B 1 301 ? 45.194 89.744 81.607 1.00 56.00 370 LEU B N 1
ATOM 4060 C CA . LEU B 1 301 ? 46.503 90.256 82.083 1.00 56.31 370 LEU B CA 1
ATOM 4061 C C . LEU B 1 301 ? 46.359 91.722 82.502 1.00 61.57 370 LEU B C 1
ATOM 4062 O O . LEU B 1 301 ? 46.857 92.095 83.563 1.00 61.30 370 LEU B O 1
ATOM 4067 N N . ILE B 1 302 ? 45.653 92.541 81.670 1.00 57.81 371 ILE B N 1
ATOM 4068 C CA . ILE B 1 302 ? 45.398 93.959 81.930 1.00 57.03 371 ILE B CA 1
ATOM 4069 C C . ILE B 1 302 ? 44.489 94.124 83.121 1.00 59.58 371 ILE B C 1
ATOM 4070 O O . ILE B 1 302 ? 44.833 94.913 83.992 1.00 61.67 371 ILE B O 1
ATOM 4075 N N . GLN B 1 303 ? 43.366 93.367 83.215 1.00 55.25 372 GLN B N 1
ATOM 4076 C CA . GLN B 1 303 ? 42.508 93.526 84.401 1.00 55.24 372 GLN B CA 1
ATOM 4077 C C . GLN B 1 303 ? 43.163 93.152 85.708 1.00 59.01 372 GLN B C 1
ATOM 4078 O O . GLN B 1 303 ? 42.924 93.829 86.689 1.00 60.05 372 GLN B O 1
ATOM 4084 N N . GLU B 1 304 ? 44.066 92.145 85.709 1.00 55.11 373 GLU B N 1
ATOM 4085 C CA . GLU B 1 304 ? 44.813 91.750 86.907 1.00 54.68 373 GLU B CA 1
ATOM 4086 C C . GLU B 1 304 ? 45.681 92.903 87.387 1.00 61.08 373 GLU B C 1
ATOM 4087 O O . GLU B 1 304 ? 45.780 93.132 88.588 1.00 62.82 373 GLU B O 1
ATOM 4089 N N . SER B 1 305 ? 46.288 93.656 86.436 1.00 57.89 374 SER B N 1
ATOM 4090 C CA . SER B 1 305 ? 47.172 94.790 86.696 1.00 57.25 374 SER B CA 1
ATOM 4091 C C . SER B 1 305 ? 46.373 95.968 87.131 1.00 61.71 374 SER B C 1
ATOM 4092 O O . SER B 1 305 ? 46.810 96.685 88.028 1.00 64.29 374 SER B O 1
ATOM 4095 N N . VAL B 1 306 ? 45.175 96.166 86.531 1.00 55.38 375 VAL B N 1
ATOM 4096 C CA . VAL B 1 306 ? 44.215 97.231 86.921 1.00 52.96 375 VAL B CA 1
ATOM 4097 C C . VAL B 1 306 ? 43.826 97.021 88.390 1.00 61.20 375 VAL B C 1
ATOM 4098 O O . VAL B 1 306 ? 43.933 97.979 89.151 1.00 64.39 375 VAL B O 1
ATOM 4102 N N . LEU B 1 307 ? 43.484 95.762 88.817 1.00 59.00 376 LEU B N 1
ATOM 4103 C CA . LEU B 1 307 ? 43.150 95.472 90.216 1.00 61.13 376 LEU B CA 1
ATOM 4104 C C . LEU B 1 307 ? 44.295 95.579 91.215 1.00 65.33 376 LEU B C 1
ATOM 4105 O O . LEU B 1 307 ? 44.018 95.957 92.334 1.00 65.82 376 LEU B O 1
ATOM 4110 N N . GLU B 1 308 ? 45.564 95.230 90.862 1.00 61.72 377 GLU B N 1
ATOM 4111 C CA . GLU B 1 308 ? 46.659 95.357 91.811 1.00 62.26 377 GLU B CA 1
ATOM 4112 C C . GLU B 1 308 ? 46.874 96.821 92.059 1.00 67.98 377 GLU B C 1
ATOM 4113 O O . GLU B 1 308 ? 46.996 97.235 93.204 1.00 68.37 377 GLU B O 1
ATOM 4116 N N . HIS B 1 309 ? 46.899 97.616 90.984 1.00 67.21 378 HIS B N 1
ATOM 4117 C CA . HIS B 1 309 ? 47.157 99.060 91.035 1.00 69.24 378 HIS B CA 1
ATOM 4118 C C . HIS B 1 309 ? 46.049 99.736 91.789 1.00 70.95 378 HIS B C 1
ATOM 4119 O O . HIS B 1 309 ? 46.336 100.562 92.644 1.00 72.89 378 HIS B O 1
ATOM 4126 N N . PHE B 1 310 ? 44.789 99.306 91.544 1.00 63.67 379 PHE B N 1
ATOM 4127 C CA . PHE B 1 310 ? 43.633 99.848 92.218 1.00 61.93 379 PHE B CA 1
ATOM 4128 C C . PHE B 1 310 ? 43.631 99.552 93.712 1.00 70.50 379 PHE B C 1
ATOM 4129 O O . PHE B 1 310 ? 43.678 100.482 94.512 1.00 71.40 379 PHE B O 1
ATOM 4137 N N . ARG B 1 311 ? 43.611 98.265 94.088 1.00 69.44 380 ARG B N 1
ATOM 4138 C CA . ARG B 1 311 ? 43.545 97.794 95.477 1.00 70.46 380 ARG B CA 1
ATOM 4139 C C . ARG B 1 311 ? 44.708 98.263 96.379 1.00 80.69 380 ARG B C 1
ATOM 4140 O O . ARG B 1 311 ? 44.582 98.205 97.608 1.00 82.28 380 ARG B O 1
ATOM 4148 N N . THR B 1 312 ? 45.830 98.723 95.779 1.00 79.44 381 THR B N 1
ATOM 4149 C CA . THR B 1 312 ? 47.004 99.207 96.519 1.00 80.91 381 THR B CA 1
ATOM 4150 C C . THR B 1 312 ? 47.043 100.723 96.618 1.00 88.42 381 THR B C 1
ATOM 4151 O O . THR B 1 312 ? 47.786 101.259 97.446 1.00 93.23 381 THR B O 1
ATOM 4155 N N . HIS B 1 313 ? 46.188 101.415 95.847 1.00 84.03 382 HIS B N 1
ATOM 4156 C CA . HIS B 1 313 ? 46.051 102.872 95.924 1.00 84.92 382 HIS B CA 1
ATOM 4157 C C . HIS B 1 313 ? 45.629 103.312 97.366 1.00 88.30 382 HIS B C 1
ATOM 4158 O O . HIS B 1 313 ? 44.701 102.760 97.927 1.00 85.35 382 HIS B O 1
ATOM 4165 N N . PRO B 1 314 ? 46.383 104.198 98.031 1.00 90.41 383 PRO B N 1
ATOM 4166 C CA . PRO B 1 314 ? 46.077 104.552 99.443 1.00 91.43 383 PRO B CA 1
ATOM 4167 C C . PRO B 1 314 ? 44.657 104.971 99.821 1.00 92.92 383 PRO B C 1
ATOM 4168 O O . PRO B 1 314 ? 44.185 104.565 100.884 1.00 92.55 383 PRO B O 1
ATOM 4172 N N . THR B 1 315 ? 43.998 105.799 98.991 1.00 87.94 384 THR B N 1
ATOM 4173 C CA . THR B 1 315 ? 42.603 106.235 99.230 1.00 85.82 384 THR B CA 1
ATOM 4174 C C . THR B 1 315 ? 41.648 105.014 99.132 1.00 81.38 384 THR B C 1
ATOM 4175 O O . THR B 1 315 ? 40.707 104.915 99.907 1.00 78.21 384 THR B O 1
ATOM 4179 N N . VAL B 1 316 ? 41.992 104.043 98.257 1.00 74.30 385 VAL B N 1
ATOM 4180 C CA . VAL B 1 316 ? 41.279 102.784 98.056 1.00 72.02 385 VAL B CA 1
ATOM 4181 C C . VAL B 1 316 ? 41.528 101.854 99.232 1.00 77.10 385 VAL B C 1
ATOM 4182 O O . VAL B 1 316 ? 40.557 101.434 99.874 1.00 78.45 385 VAL B O 1
ATOM 4186 N N . ARG B 1 317 ? 42.822 101.521 99.488 1.00 72.81 386 ARG B N 1
ATOM 4187 C CA . ARG B 1 317 ? 43.331 100.655 100.560 1.00 74.27 386 ARG B CA 1
ATOM 4188 C C . ARG B 1 317 ? 42.727 101.025 101.942 1.00 77.61 386 ARG B C 1
ATOM 4189 O O . ARG B 1 317 ? 42.251 100.144 102.629 1.00 78.89 386 ARG B O 1
ATOM 4193 N N . GLU B 1 318 ? 42.686 102.301 102.306 1.00 73.07 387 GLU B N 1
ATOM 4194 C CA . GLU B 1 318 ? 42.114 102.811 103.558 1.00 74.09 387 GLU B CA 1
ATOM 4195 C C . GLU B 1 318 ? 40.559 102.537 103.739 1.00 80.08 387 GLU B C 1
ATOM 4196 O O . GLU B 1 318 ? 40.076 102.261 104.859 1.00 82.14 387 GLU B O 1
ATOM 4198 N N . GLN B 1 319 ? 39.796 102.604 102.624 1.00 72.15 388 GLN B N 1
ATOM 4199 C CA . GLN B 1 319 ? 38.347 102.464 102.645 1.00 67.99 388 GLN B CA 1
ATOM 4200 C C . GLN B 1 319 ? 37.818 101.048 102.579 1.00 69.49 388 GLN B C 1
ATOM 4201 O O . GLN B 1 319 ? 36.723 100.798 103.043 1.00 68.18 388 GLN B O 1
ATOM 4207 N N . ILE B 1 320 ? 38.548 100.144 101.954 1.00 68.80 389 ILE B N 1
ATOM 4208 C CA . ILE B 1 320 ? 38.133 98.752 101.757 1.00 69.10 389 ILE B CA 1
ATOM 4209 C C . ILE B 1 320 ? 37.596 98.022 103.025 1.00 77.83 389 ILE B C 1
ATOM 4210 O O . ILE B 1 320 ? 36.490 97.476 102.942 1.00 78.08 389 ILE B O 1
ATOM 4215 N N . PRO B 1 321 ? 38.303 98.020 104.197 1.00 76.30 390 PRO B N 1
ATOM 4216 C CA . PRO B 1 321 ? 37.762 97.321 105.380 1.00 74.42 390 PRO B CA 1
ATOM 4217 C C . PRO B 1 321 ? 36.346 97.760 105.777 1.00 67.08 390 PRO B C 1
ATOM 4218 O O . PRO B 1 321 ? 35.434 96.932 105.851 1.00 63.31 390 PRO B O 1
ATOM 4222 N N . LEU B 1 322 ? 36.175 99.047 105.981 1.00 59.95 391 LEU B N 1
ATOM 4223 C CA . LEU B 1 322 ? 34.895 99.641 106.320 1.00 60.65 391 LEU B CA 1
ATOM 4224 C C . LEU B 1 322 ? 33.789 99.291 105.279 1.00 69.50 391 LEU B C 1
ATOM 4225 O O . LEU B 1 322 ? 32.646 99.003 105.649 1.00 72.55 391 LEU B O 1
ATOM 4230 N N . LEU B 1 323 ? 34.144 99.317 104.000 1.00 63.75 392 LEU B N 1
ATOM 4231 C CA . LEU B 1 323 ? 33.235 99.070 102.901 1.00 61.79 392 LEU B CA 1
ATOM 4232 C C . LEU B 1 323 ? 32.729 97.631 102.821 1.00 65.39 392 LEU B C 1
ATOM 4233 O O . LEU B 1 323 ? 31.538 97.416 102.593 1.00 65.73 392 LEU B O 1
ATOM 4238 N N . GLU B 1 324 ? 33.606 96.662 103.058 1.00 60.40 393 GLU B N 1
ATOM 4239 C CA . GLU B 1 324 ? 33.274 95.233 103.095 1.00 59.03 393 GLU B CA 1
ATOM 4240 C C . GLU B 1 324 ? 32.258 94.993 104.250 1.00 65.24 393 GLU B C 1
ATOM 4241 O O . GLU B 1 324 ? 31.316 94.213 104.072 1.00 65.50 393 GLU B O 1
ATOM 4247 N N . GLN B 1 325 ? 32.444 95.698 105.413 1.00 59.98 394 GLN B N 1
ATOM 4248 C CA . GLN B 1 325 ? 31.548 95.590 106.546 1.00 61.14 394 GLN B CA 1
ATOM 4249 C C . GLN B 1 325 ? 30.156 96.053 106.150 1.00 70.98 394 GLN B C 1
ATOM 4250 O O . GLN B 1 325 ? 29.208 95.277 106.292 1.00 74.19 394 GLN B O 1
ATOM 4252 N N . LYS B 1 326 ? 30.047 97.288 105.576 1.00 66.00 395 LYS B N 1
ATOM 4253 C CA . LYS B 1 326 ? 28.812 97.935 105.118 1.00 62.63 395 LYS B CA 1
ATOM 4254 C C . LYS B 1 326 ? 28.049 97.073 104.141 1.00 63.31 395 LYS B C 1
ATOM 4255 O O . LYS B 1 326 ? 26.828 97.029 104.222 1.00 63.08 395 LYS B O 1
ATOM 4261 N N . VAL B 1 327 ? 28.752 96.367 103.248 1.00 56.65 396 VAL B N 1
ATOM 4262 C CA . VAL B 1 327 ? 28.069 95.541 102.243 1.00 55.08 396 VAL B CA 1
ATOM 4263 C C . VAL B 1 327 ? 27.378 94.346 102.969 1.00 68.24 396 VAL B C 1
ATOM 4264 O O . VAL B 1 327 ? 26.160 94.173 102.834 1.00 71.77 396 VAL B O 1
ATOM 4268 N N . LEU B 1 328 ? 28.149 93.586 103.770 1.00 66.02 397 LEU B N 1
ATOM 4269 C CA . LEU B 1 328 ? 27.746 92.390 104.538 1.00 66.15 397 LEU B CA 1
ATOM 4270 C C . LEU B 1 328 ? 26.596 92.637 105.517 1.00 72.37 397 LEU B C 1
ATOM 4271 O O . LEU B 1 328 ? 25.764 91.756 105.748 1.00 74.15 397 LEU B O 1
ATOM 4276 N N . ILE B 1 329 ? 26.576 93.827 106.111 1.00 69.17 398 ILE B N 1
ATOM 4277 C CA . ILE B 1 329 ? 25.561 94.321 107.053 1.00 69.05 398 ILE B CA 1
ATOM 4278 C C . ILE B 1 329 ? 24.258 94.705 106.252 1.00 73.84 398 ILE B C 1
ATOM 4279 O O . ILE B 1 329 ? 23.199 94.952 106.835 1.00 75.90 398 ILE B O 1
ATOM 4284 N N . GLY B 1 330 ? 24.365 94.703 104.929 1.00 69.03 399 GLY B N 1
ATOM 4285 C CA . GLY B 1 330 ? 23.295 95.059 104.010 1.00 68.43 399 GLY B CA 1
ATOM 4286 C C . GLY B 1 330 ? 23.075 96.555 103.875 1.00 71.55 399 GLY B C 1
ATOM 4287 O O . GLY B 1 330 ? 22.029 96.972 103.383 1.00 73.26 399 GLY B O 1
ATOM 4288 N N . ALA B 1 331 ? 24.031 97.384 104.328 1.00 65.60 400 ALA B N 1
ATOM 4289 C CA . ALA B 1 331 ? 23.930 98.848 104.265 1.00 64.62 400 ALA B CA 1
ATOM 4290 C C . ALA B 1 331 ? 24.295 99.420 102.895 1.00 68.19 400 ALA B C 1
ATOM 4291 O O . ALA B 1 331 ? 23.967 100.571 102.562 1.00 71.16 400 ALA B O 1
ATOM 4293 N N . LEU B 1 332 ? 24.978 98.624 102.100 1.00 61.06 401 LEU B N 1
ATOM 4294 C CA . LEU B 1 332 ? 25.508 99.048 100.807 1.00 58.37 401 LEU B CA 1
ATOM 4295 C C . LEU B 1 332 ? 25.567 97.871 99.832 1.00 63.78 401 LEU B C 1
ATOM 4296 O O . LEU B 1 332 ? 25.752 96.696 100.228 1.00 64.50 401 LEU B O 1
ATOM 4301 N N . SER B 1 333 ? 25.380 98.179 98.553 1.00 59.29 402 SER B N 1
ATOM 4302 C CA . SER B 1 333 ? 25.447 97.172 97.503 1.00 57.31 402 SER B CA 1
ATOM 4303 C C . SER B 1 333 ? 26.881 97.135 96.961 1.00 63.38 402 SER B C 1
ATOM 4304 O O . SER B 1 333 ? 27.560 98.171 97.014 1.00 62.18 402 SER B O 1
ATOM 4307 N N . PRO B 1 334 ? 27.367 95.991 96.393 1.00 60.07 403 PRO B N 1
ATOM 4308 C CA . PRO B 1 334 ? 28.731 96.005 95.795 1.00 57.57 403 PRO B CA 1
ATOM 4309 C C . PRO B 1 334 ? 28.913 97.057 94.653 1.00 60.79 403 PRO B C 1
ATOM 4310 O O . PRO B 1 334 ? 30.000 97.606 94.557 1.00 63.31 403 PRO B O 1
ATOM 4314 N N . GLY B 1 335 ? 27.864 97.361 93.847 1.00 52.43 404 GLY B N 1
ATOM 4315 C CA . GLY B 1 335 ? 27.874 98.379 92.791 1.00 48.54 404 GLY B CA 1
ATOM 4316 C C . GLY B 1 335 ? 28.091 99.781 93.345 1.00 55.12 404 GLY B C 1
ATOM 4317 O O . GLY B 1 335 ? 28.939 100.541 92.887 1.00 54.49 404 GLY B O 1
ATOM 4318 N N . LEU B 1 336 ? 27.385 100.121 94.401 1.00 56.39 405 LEU B N 1
ATOM 4319 C CA . LEU B 1 336 ? 27.557 101.417 95.076 1.00 56.42 405 LEU B CA 1
ATOM 4320 C C . LEU B 1 336 ? 28.900 101.516 95.812 1.00 62.30 405 LEU B C 1
ATOM 4321 O O . LEU B 1 336 ? 29.541 102.562 95.730 1.00 64.67 405 LEU B O 1
ATOM 4326 N N . ALA B 1 337 ? 29.356 100.411 96.471 1.00 55.83 406 ALA B N 1
ATOM 4327 C CA . ALA B 1 337 ? 30.682 100.298 97.115 1.00 53.57 406 ALA B CA 1
ATOM 4328 C C . ALA B 1 337 ? 31.759 100.567 96.032 1.00 59.29 406 ALA B C 1
ATOM 4329 O O . ALA B 1 337 ? 32.656 101.398 96.247 1.00 56.82 406 ALA B O 1
ATOM 4331 N N . ALA B 1 338 ? 31.603 99.916 94.840 1.00 56.39 407 ALA B N 1
ATOM 4332 C CA . ALA B 1 338 ? 32.496 100.075 93.702 1.00 55.46 407 ALA B CA 1
ATOM 4333 C C . ALA B 1 338 ? 32.502 101.511 93.188 1.00 61.88 407 ALA B C 1
ATOM 4334 O O . ALA B 1 338 ? 33.596 102.035 93.025 1.00 64.27 407 ALA B O 1
ATOM 4336 N N . ASP B 1 339 ? 31.316 102.175 93.027 1.00 57.27 408 ASP B N 1
ATOM 4337 C CA . ASP B 1 339 ? 31.220 103.576 92.591 1.00 57.64 408 ASP B CA 1
ATOM 4338 C C . ASP B 1 339 ? 31.938 104.497 93.522 1.00 60.30 408 ASP B C 1
ATOM 4339 O O . ASP B 1 339 ? 32.699 105.346 93.073 1.00 59.80 408 ASP B O 1
ATOM 4344 N N . PHE B 1 340 ? 31.699 104.331 94.831 1.00 58.31 409 PHE B N 1
ATOM 4345 C CA . PHE B 1 340 ? 32.346 105.096 95.879 1.00 58.12 409 PHE B CA 1
ATOM 4346 C C . PHE B 1 340 ? 33.890 104.954 95.740 1.00 65.50 409 PHE B C 1
ATOM 4347 O O . PHE B 1 340 ? 34.550 105.957 95.555 1.00 66.00 409 PHE B O 1
ATOM 4355 N N . LEU B 1 341 ? 34.441 103.714 95.737 1.00 63.56 410 LEU B N 1
ATOM 4356 C CA . LEU B 1 341 ? 35.875 103.425 95.571 1.00 62.76 410 LEU B CA 1
ATOM 4357 C C . LEU B 1 341 ? 36.482 104.011 94.306 1.00 70.15 410 LEU B C 1
ATOM 4358 O O . LEU B 1 341 ? 37.551 104.610 94.365 1.00 71.01 410 LEU B O 1
ATOM 4363 N N . LEU B 1 342 ? 35.793 103.872 93.168 1.00 68.71 411 LEU B N 1
ATOM 4364 C CA . LEU B 1 342 ? 36.239 104.476 91.910 1.00 68.91 411 LEU B CA 1
ATOM 4365 C C . LEU B 1 342 ? 36.319 106.008 92.029 1.00 78.20 411 LEU B C 1
ATOM 4366 O O . LEU B 1 342 ? 37.349 106.554 91.624 1.00 80.86 411 LEU B O 1
ATOM 4371 N N . LYS B 1 343 ? 35.320 106.682 92.689 1.00 73.87 412 LYS B N 1
ATOM 4372 C CA . LYS B 1 343 ? 35.364 108.147 92.935 1.00 74.72 412 LYS B CA 1
ATOM 4373 C C . LYS B 1 343 ? 36.538 108.505 93.856 1.00 81.51 412 LYS B C 1
ATOM 4374 O O . LYS B 1 343 ? 37.273 109.434 93.559 1.00 81.65 412 LYS B O 1
ATOM 4376 N N . ALA B 1 344 ? 36.752 107.719 94.927 1.00 80.24 413 ALA B N 1
ATOM 4377 C CA . ALA B 1 344 ? 37.858 107.864 95.883 1.00 81.71 413 ALA B CA 1
ATOM 4378 C C . ALA B 1 344 ? 39.231 107.797 95.177 1.00 84.14 413 ALA B C 1
ATOM 4379 O O . ALA B 1 344 ? 40.086 108.639 95.426 1.00 84.26 413 ALA B O 1
ATOM 4381 N N . PHE B 1 345 ? 39.410 106.826 94.271 1.00 80.15 414 PHE B N 1
ATOM 4382 C CA . PHE B 1 345 ? 40.608 106.655 93.437 1.00 79.72 414 PHE B CA 1
ATOM 4383 C C . PHE B 1 345 ? 40.826 107.919 92.546 1.00 89.35 414 PHE B C 1
ATOM 4384 O O . PHE B 1 345 ? 41.915 108.479 92.552 1.00 90.86 414 PHE B O 1
ATOM 4392 N N . LYS B 1 346 ? 39.773 108.365 91.816 1.00 90.14 415 LYS B N 1
ATOM 4393 C CA . LYS B 1 346 ? 39.733 109.557 90.951 1.00 92.81 415 LYS B CA 1
ATOM 4394 C C . LYS B 1 346 ? 40.073 110.865 91.725 1.00 105.07 415 LYS B C 1
ATOM 4395 O O . LYS B 1 346 ? 40.822 111.698 91.209 1.00 108.05 415 LYS B O 1
ATOM 4399 N N . SER B 1 347 ? 39.488 111.051 92.941 1.00 103.42 416 SER B N 1
ATOM 4400 C CA . SER B 1 347 ? 39.696 112.216 93.813 1.00 115.66 416 SER B CA 1
ATOM 4401 C C . SER B 1 347 ? 40.777 111.919 94.875 1.00 148.10 416 SER B C 1
ATOM 4402 O O . SER B 1 347 ? 41.911 111.534 94.537 1.00 102.94 416 SER B O 1
ATOM 4404 N N . ARG C 1 15 ? 68.993 -10.051 91.388 1.00 145.47 84 ARG C N 1
ATOM 4405 C CA . ARG C 1 15 ? 70.135 -9.329 91.987 1.00 147.96 84 ARG C CA 1
ATOM 4406 C C . ARG C 1 15 ? 69.837 -7.816 92.073 1.00 150.93 84 ARG C C 1
ATOM 4407 O O . ARG C 1 15 ? 70.100 -7.162 93.090 1.00 149.61 84 ARG C O 1
ATOM 4409 N N . PHE C 1 16 ? 69.242 -7.278 90.995 1.00 147.14 85 PHE C N 1
ATOM 4410 C CA . PHE C 1 16 ? 68.788 -5.886 90.884 1.00 144.97 85 PHE C CA 1
ATOM 4411 C C . PHE C 1 16 ? 67.667 -5.642 91.909 1.00 145.08 85 PHE C C 1
ATOM 4412 O O . PHE C 1 16 ? 67.743 -4.665 92.649 1.00 144.29 85 PHE C O 1
ATOM 4420 N N . VAL C 1 17 ? 66.669 -6.564 91.973 1.00 138.48 86 VAL C N 1
ATOM 4421 C CA . VAL C 1 17 ? 65.548 -6.560 92.909 1.00 134.99 86 VAL C CA 1
ATOM 4422 C C . VAL C 1 17 ? 66.073 -6.485 94.352 1.00 136.47 86 VAL C C 1
ATOM 4423 O O . VAL C 1 17 ? 65.598 -5.631 95.101 1.00 132.78 86 VAL C O 1
ATOM 4427 N N . ASP C 1 18 ? 67.084 -7.327 94.714 1.00 133.94 87 ASP C N 1
ATOM 4428 C CA . ASP C 1 18 ? 67.700 -7.347 96.040 1.00 133.52 87 ASP C CA 1
ATOM 4429 C C . ASP C 1 18 ? 68.316 -6.004 96.439 1.00 135.91 87 ASP C C 1
ATOM 4430 O O . ASP C 1 18 ? 68.181 -5.637 97.609 1.00 135.06 87 ASP C O 1
ATOM 4435 N N . LYS C 1 19 ? 68.909 -5.220 95.498 1.00 132.10 88 LYS C N 1
ATOM 4436 C CA . LYS C 1 19 ? 69.436 -3.893 95.891 1.00 131.92 88 LYS C CA 1
ATOM 4437 C C . LYS C 1 19 ? 68.281 -2.880 96.117 1.00 131.84 88 LYS C C 1
ATOM 4438 O O . LYS C 1 19 ? 68.219 -2.259 97.183 1.00 130.46 88 LYS C O 1
ATOM 4440 N N . LEU C 1 20 ? 67.349 -2.770 95.133 1.00 125.71 89 LEU C N 1
ATOM 4441 C CA . LEU C 1 20 ? 66.140 -1.926 95.143 1.00 121.94 89 LEU C CA 1
ATOM 4442 C C . LEU C 1 20 ? 65.274 -2.256 96.347 1.00 121.95 89 LEU C C 1
ATOM 4443 O O . LEU C 1 20 ? 64.565 -1.381 96.808 1.00 118.18 89 LEU C O 1
ATOM 4448 N N . TYR C 1 21 ? 65.351 -3.503 96.863 1.00 119.61 90 TYR C N 1
ATOM 4449 C CA . TYR C 1 21 ? 64.691 -3.930 98.095 1.00 117.83 90 TYR C CA 1
ATOM 4450 C C . TYR C 1 21 ? 65.444 -3.351 99.314 1.00 122.04 90 TYR C C 1
ATOM 4451 O O . TYR C 1 21 ? 64.819 -2.741 100.184 1.00 120.76 90 TYR C O 1
ATOM 4460 N N . THR C 1 22 ? 66.763 -3.591 99.394 1.00 121.13 91 THR C N 1
ATOM 4461 C CA . THR C 1 22 ? 67.624 -3.143 100.498 1.00 122.43 91 THR C CA 1
ATOM 4462 C C . THR C 1 22 ? 67.616 -1.613 100.675 1.00 127.36 91 THR C C 1
ATOM 4463 O O . THR C 1 22 ? 67.467 -1.144 101.806 1.00 125.60 91 THR C O 1
ATOM 4467 N N . GLY C 1 23 ? 67.733 -0.870 99.562 1.00 125.07 92 GLY C N 1
ATOM 4468 C CA . GLY C 1 23 ? 67.722 0.595 99.524 1.00 123.41 92 GLY C CA 1
ATOM 4469 C C . GLY C 1 23 ? 66.390 1.218 99.900 1.00 121.57 92 GLY C C 1
ATOM 4470 O O . GLY C 1 23 ? 66.356 2.302 100.482 1.00 120.39 92 GLY C O 1
ATOM 4471 N N . LEU C 1 24 ? 65.281 0.550 99.557 1.00 115.10 93 LEU C N 1
ATOM 4472 C CA . LEU C 1 24 ? 63.910 0.972 99.886 1.00 110.47 93 LEU C CA 1
ATOM 4473 C C . LEU C 1 24 ? 63.689 0.774 101.381 1.00 109.89 93 LEU C C 1
ATOM 4474 O O . LEU C 1 24 ? 63.309 1.735 102.046 1.00 106.72 93 LEU C O 1
ATOM 4479 N N . ILE C 1 25 ? 64.029 -0.423 101.917 1.00 106.64 94 ILE C N 1
ATOM 4480 C CA . ILE C 1 25 ? 63.862 -0.728 103.337 1.00 106.02 94 ILE C CA 1
ATOM 4481 C C . ILE C 1 25 ? 64.799 0.023 104.261 1.00 113.80 94 ILE C C 1
ATOM 4482 O O . ILE C 1 25 ? 64.478 0.179 105.437 1.00 111.42 94 ILE C O 1
ATOM 4487 N N . GLN C 1 26 ? 65.930 0.531 103.729 1.00 116.18 95 GLN C N 1
ATOM 4488 C CA . GLN C 1 26 ? 66.883 1.367 104.472 1.00 118.90 95 GLN C CA 1
ATOM 4489 C C . GLN C 1 26 ? 66.435 2.851 104.499 1.00 126.06 95 GLN C C 1
ATOM 4490 O O . GLN C 1 26 ? 66.977 3.637 105.271 1.00 126.31 95 GLN C O 1
ATOM 4492 N N . GLY C 1 27 ? 65.443 3.211 103.685 1.00 124.08 96 GLY C N 1
ATOM 4493 C CA . GLY C 1 27 ? 64.922 4.574 103.614 1.00 123.16 96 GLY C CA 1
ATOM 4494 C C . GLY C 1 27 ? 65.411 5.470 102.476 1.00 130.92 96 GLY C C 1
ATOM 4495 O O . GLY C 1 27 ? 65.041 6.646 102.457 1.00 130.78 96 GLY C O 1
ATOM 4496 N N . GLN C 1 28 ? 66.217 4.960 101.498 1.00 129.74 97 GLN C N 1
ATOM 4497 C CA . GLN C 1 28 ? 66.677 5.788 100.361 1.00 131.37 97 GLN C CA 1
ATOM 4498 C C . GLN C 1 28 ? 65.523 6.111 99.372 1.00 135.00 97 GLN C C 1
ATOM 4499 O O . GLN C 1 28 ? 64.984 5.202 98.741 1.00 135.14 97 GLN C O 1
ATOM 4501 N N . ARG C 1 29 ? 65.136 7.403 99.273 1.00 130.67 98 ARG C N 1
ATOM 4502 C CA . ARG C 1 29 ? 64.031 7.952 98.457 1.00 128.64 98 ARG C CA 1
ATOM 4503 C C . ARG C 1 29 ? 64.011 7.508 96.990 1.00 134.29 98 ARG C C 1
ATOM 4504 O O . ARG C 1 29 ? 62.926 7.322 96.432 1.00 130.70 98 ARG C O 1
ATOM 4512 N N . ALA C 1 30 ? 65.208 7.393 96.356 1.00 135.81 99 ALA C N 1
ATOM 4513 C CA . ALA C 1 30 ? 65.378 7.007 94.945 1.00 136.95 99 ALA C CA 1
ATOM 4514 C C . ALA C 1 30 ? 65.045 5.531 94.700 1.00 140.46 99 ALA C C 1
ATOM 4515 O O . ALA C 1 30 ? 64.472 5.188 93.656 1.00 140.11 99 ALA C O 1
ATOM 4517 N N . CYS C 1 31 ? 65.420 4.667 95.677 1.00 136.57 100 CYS C N 1
ATOM 4518 C CA . CYS C 1 31 ? 65.178 3.223 95.679 1.00 136.10 100 CYS C CA 1
ATOM 4519 C C . CYS C 1 31 ? 63.686 2.895 95.790 1.00 137.23 100 CYS C C 1
ATOM 4520 O O . CYS C 1 31 ? 63.291 1.786 95.442 1.00 137.07 100 CYS C O 1
ATOM 4523 N N . LEU C 1 32 ? 62.868 3.876 96.242 1.00 131.63 101 LEU C N 1
ATOM 4524 C CA . LEU C 1 32 ? 61.407 3.810 96.351 1.00 129.40 101 LEU C CA 1
ATOM 4525 C C . LEU C 1 32 ? 60.738 4.510 95.156 1.00 130.22 101 LEU C C 1
ATOM 4526 O O . LEU C 1 32 ? 59.648 4.103 94.742 1.00 127.15 101 LEU C O 1
ATOM 4528 N N . ALA C 1 33 ? 61.381 5.580 94.623 1.00 127.03 102 ALA C N 1
ATOM 4529 C CA . ALA C 1 33 ? 60.885 6.306 93.449 1.00 125.92 102 ALA C CA 1
ATOM 4530 C C . ALA C 1 33 ? 61.010 5.437 92.196 1.00 129.26 102 ALA C C 1
ATOM 4531 O O . ALA C 1 33 ? 60.142 5.530 91.332 1.00 127.85 102 ALA C O 1
ATOM 4533 N N . GLU C 1 34 ? 62.068 4.570 92.113 1.00 126.53 103 GLU C N 1
ATOM 4534 C CA . GLU C 1 34 ? 62.307 3.642 90.990 1.00 126.70 103 GLU C CA 1
ATOM 4535 C C . GLU C 1 34 ? 61.420 2.384 91.131 1.00 123.87 103 GLU C C 1
ATOM 4536 O O . GLU C 1 34 ? 60.935 1.854 90.126 1.00 121.09 103 GLU C O 1
ATOM 4538 N N . ALA C 1 35 ? 61.178 1.961 92.401 1.00 117.80 104 ALA C N 1
ATOM 4539 C CA . ALA C 1 35 ? 60.360 0.816 92.823 1.00 114.93 104 ALA C CA 1
ATOM 4540 C C . ALA C 1 35 ? 58.909 0.994 92.382 1.00 115.77 104 ALA C C 1
ATOM 4541 O O . ALA C 1 35 ? 58.275 0.032 91.911 1.00 115.03 104 ALA C O 1
ATOM 4543 N N . ILE C 1 36 ? 58.393 2.237 92.521 1.00 109.93 105 ILE C N 1
ATOM 4544 C CA . ILE C 1 36 ? 57.034 2.602 92.110 1.00 107.23 105 ILE C CA 1
ATOM 4545 C C . ILE C 1 36 ? 56.935 2.641 90.588 1.00 110.81 105 ILE C C 1
ATOM 4546 O O . ILE C 1 36 ? 55.991 2.080 90.037 1.00 108.68 105 ILE C O 1
ATOM 4551 N N . THR C 1 37 ? 57.956 3.208 89.908 1.00 110.02 106 THR C N 1
ATOM 4552 C CA . THR C 1 37 ? 58.036 3.224 88.441 1.00 111.25 106 THR C CA 1
ATOM 4553 C C . THR C 1 37 ? 58.031 1.783 87.884 1.00 117.06 106 THR C C 1
ATOM 4554 O O . THR C 1 37 ? 57.301 1.493 86.932 1.00 118.14 106 THR C O 1
ATOM 4556 N N . LEU C 1 38 ? 58.810 0.888 88.506 1.00 113.39 107 LEU C N 1
ATOM 4557 C CA . LEU C 1 38 ? 58.899 -0.522 88.151 1.00 114.29 107 LEU C CA 1
ATOM 4558 C C . LEU C 1 38 ? 57.529 -1.220 88.201 1.00 117.82 107 LEU C C 1
ATOM 4559 O O . LEU C 1 38 ? 57.148 -1.886 87.242 1.00 116.27 107 LEU C O 1
ATOM 4564 N N . VAL C 1 39 ? 56.802 -1.029 89.326 1.00 116.23 108 VAL C N 1
ATOM 4565 C CA . VAL C 1 39 ? 55.488 -1.564 89.694 1.00 115.22 108 VAL C CA 1
ATOM 4566 C C . VAL C 1 39 ? 54.393 -1.056 88.727 1.00 125.49 108 VAL C C 1
ATOM 4567 O O . VAL C 1 39 ? 53.425 -1.777 88.447 1.00 123.23 108 VAL C O 1
ATOM 4571 N N . GLU C 1 40 ? 54.592 0.165 88.184 1.00 128.72 109 GLU C N 1
ATOM 4572 C CA . GLU C 1 40 ? 53.695 0.847 87.246 1.00 130.01 109 GLU C CA 1
ATOM 4573 C C . GLU C 1 40 ? 53.893 0.417 85.783 1.00 140.45 109 GLU C C 1
ATOM 4574 O O . GLU C 1 40 ? 53.021 0.686 84.951 1.00 139.38 109 GLU C O 1
ATOM 4580 N N . SER C 1 41 ? 55.030 -0.238 85.470 1.00 142.52 110 SER C N 1
ATOM 4581 C CA . SER C 1 41 ? 55.350 -0.701 84.121 1.00 145.53 110 SER C CA 1
ATOM 4582 C C . SER C 1 41 ? 54.373 -1.766 83.568 1.00 151.73 110 SER C C 1
ATOM 4583 O O . SER C 1 41 ? 53.873 -2.624 84.311 1.00 148.64 110 SER C O 1
ATOM 4586 N N . THR C 1 42 ? 54.136 -1.703 82.237 1.00 152.28 111 THR C N 1
ATOM 4587 C CA . THR C 1 42 ? 53.277 -2.640 81.506 1.00 151.99 111 THR C CA 1
ATOM 4588 C C . THR C 1 42 ? 54.062 -3.755 80.773 1.00 159.82 111 THR C C 1
ATOM 4589 O O . THR C 1 42 ? 53.431 -4.704 80.299 1.00 158.73 111 THR C O 1
ATOM 4591 N N . HIS C 1 43 ? 55.419 -3.674 80.713 1.00 160.37 112 HIS C N 1
ATOM 4592 C CA . HIS C 1 43 ? 56.238 -4.705 80.059 1.00 163.20 112 HIS C CA 1
ATOM 4593 C C . HIS C 1 43 ? 56.315 -5.974 80.886 1.00 167.50 112 HIS C C 1
ATOM 4594 O O . HIS C 1 43 ? 56.511 -5.898 82.101 1.00 167.24 112 HIS C O 1
ATOM 4601 N N . SER C 1 44 ? 56.145 -7.138 80.219 1.00 163.95 113 SER C N 1
ATOM 4602 C CA . SER C 1 44 ? 56.119 -8.479 80.823 1.00 163.02 113 SER C CA 1
ATOM 4603 C C . SER C 1 44 ? 57.287 -8.819 81.782 1.00 166.18 113 SER C C 1
ATOM 4604 O O . SER C 1 44 ? 57.028 -9.345 82.875 1.00 164.92 113 SER C O 1
ATOM 4607 N N . ARG C 1 45 ? 58.552 -8.517 81.382 1.00 162.32 114 ARG C N 1
ATOM 4608 C CA . ARG C 1 45 ? 59.720 -8.778 82.228 1.00 162.81 114 ARG C CA 1
ATOM 4609 C C . ARG C 1 45 ? 59.713 -7.851 83.443 1.00 163.30 114 ARG C C 1
ATOM 4610 O O . ARG C 1 45 ? 59.996 -8.314 84.553 1.00 163.57 114 ARG C O 1
ATOM 4612 N N . LYS C 1 46 ? 59.328 -6.566 83.245 1.00 155.95 115 LYS C N 1
ATOM 4613 C CA . LYS C 1 46 ? 59.244 -5.589 84.337 1.00 153.27 115 LYS C CA 1
ATOM 4614 C C . LYS C 1 46 ? 58.156 -5.946 85.357 1.00 150.77 115 LYS C C 1
ATOM 4615 O O . LYS C 1 46 ? 58.394 -5.773 86.553 1.00 150.46 115 LYS C O 1
ATOM 4617 N N . LYS C 1 47 ? 57.015 -6.537 84.895 1.00 141.48 116 LYS C N 1
ATOM 4618 C CA . LYS C 1 47 ? 55.923 -7.035 85.746 1.00 136.39 116 LYS C CA 1
ATOM 4619 C C . LYS C 1 47 ? 56.396 -8.240 86.592 1.00 137.62 116 LYS C C 1
ATOM 4620 O O . LYS C 1 47 ? 55.948 -8.398 87.730 1.00 137.30 116 LYS C O 1
ATOM 4626 N N . GLU C 1 48 ? 57.277 -9.093 86.032 1.00 132.35 117 GLU C N 1
ATOM 4627 C CA . GLU C 1 48 ? 57.827 -10.257 86.732 1.00 131.33 117 GLU C CA 1
ATOM 4628 C C . GLU C 1 48 ? 58.747 -9.813 87.875 1.00 130.71 117 GLU C C 1
ATOM 4629 O O . GLU C 1 48 ? 58.724 -10.445 88.931 1.00 127.39 117 GLU C O 1
ATOM 4631 N N . LEU C 1 49 ? 59.536 -8.713 87.660 1.00 127.68 118 LEU C N 1
ATOM 4632 C CA . LEU C 1 49 ? 60.466 -8.090 88.629 1.00 128.13 118 LEU C CA 1
ATOM 4633 C C . LEU C 1 49 ? 59.691 -7.385 89.741 1.00 127.91 118 LEU C C 1
ATOM 4634 O O . LEU C 1 49 ? 60.054 -7.503 90.914 1.00 128.58 118 LEU C O 1
ATOM 4639 N N . ALA C 1 50 ? 58.622 -6.655 89.364 1.00 120.00 119 ALA C N 1
ATOM 4640 C CA . ALA C 1 50 ? 57.716 -5.960 90.274 1.00 116.38 119 ALA C CA 1
ATOM 4641 C C . ALA C 1 50 ? 57.077 -6.948 91.235 1.00 117.03 119 ALA C C 1
ATOM 4642 O O . ALA C 1 50 ? 57.100 -6.694 92.439 1.00 118.26 119 ALA C O 1
ATOM 4644 N N . GLN C 1 51 ? 56.562 -8.094 90.721 1.00 108.70 120 GLN C N 1
ATOM 4645 C CA . GLN C 1 51 ? 55.930 -9.124 91.546 1.00 105.66 120 GLN C CA 1
ATOM 4646 C C . GLN C 1 51 ? 56.905 -9.716 92.577 1.00 110.25 120 GLN C C 1
ATOM 4647 O O . GLN C 1 51 ? 56.567 -9.782 93.763 1.00 110.81 120 GLN C O 1
ATOM 4650 N N . VAL C 1 52 ? 58.118 -10.073 92.149 1.00 105.28 121 VAL C N 1
ATOM 4651 C CA . VAL C 1 52 ? 59.132 -10.594 93.054 1.00 106.04 121 VAL C CA 1
ATOM 4652 C C . VAL C 1 52 ? 59.389 -9.561 94.151 1.00 107.84 121 VAL C C 1
ATOM 4653 O O . VAL C 1 52 ? 59.298 -9.918 95.323 1.00 106.00 121 VAL C O 1
ATOM 4657 N N . LEU C 1 53 ? 59.669 -8.289 93.766 1.00 104.70 122 LEU C N 1
ATOM 4658 C CA . LEU C 1 53 ? 59.943 -7.204 94.705 1.00 105.03 122 LEU C CA 1
ATOM 4659 C C . LEU C 1 53 ? 58.813 -7.031 95.741 1.00 106.04 122 LEU C C 1
ATOM 4660 O O . LEU C 1 53 ? 59.090 -6.990 96.950 1.00 104.82 122 LEU C O 1
ATOM 4665 N N . LEU C 1 54 ? 57.549 -6.956 95.263 1.00 100.33 123 LEU C N 1
ATOM 4666 C CA . LEU C 1 54 ? 56.344 -6.830 96.092 1.00 96.72 123 LEU C CA 1
ATOM 4667 C C . LEU C 1 54 ? 56.190 -7.961 97.071 1.00 101.06 123 LEU C C 1
ATOM 4668 O O . LEU C 1 54 ? 55.811 -7.719 98.213 1.00 102.02 123 LEU C O 1
ATOM 4673 N N . GLN C 1 55 ? 56.517 -9.186 96.663 1.00 98.27 124 GLN C N 1
ATOM 4674 C CA . GLN C 1 55 ? 56.476 -10.330 97.562 1.00 98.30 124 GLN C CA 1
ATOM 4675 C C . GLN C 1 55 ? 57.540 -10.218 98.694 1.00 104.27 124 GLN C C 1
ATOM 4676 O O . GLN C 1 55 ? 57.239 -10.602 99.822 1.00 102.78 124 GLN C O 1
ATOM 4682 N N . LYS C 1 56 ? 58.738 -9.635 98.425 1.00 104.41 125 LYS C N 1
ATOM 4683 C CA . LYS C 1 56 ? 59.802 -9.436 99.440 1.00 106.63 125 LYS C CA 1
ATOM 4684 C C . LYS C 1 56 ? 59.312 -8.418 100.454 1.00 111.13 125 LYS C C 1
ATOM 4685 O O . LYS C 1 56 ? 59.474 -8.604 101.663 1.00 111.78 125 LYS C O 1
ATOM 4689 N N . VAL C 1 57 ? 58.698 -7.346 99.944 1.00 106.87 126 VAL C N 1
ATOM 4690 C CA . VAL C 1 57 ? 58.151 -6.265 100.752 1.00 105.80 126 VAL C CA 1
ATOM 4691 C C . VAL C 1 57 ? 56.993 -6.806 101.612 1.00 109.40 126 VAL C C 1
ATOM 4692 O O . VAL C 1 57 ? 56.918 -6.452 102.792 1.00 109.78 126 VAL C O 1
ATOM 4696 N N . LEU C 1 58 ? 56.131 -7.695 101.044 1.00 103.88 127 LEU C N 1
ATOM 4697 C CA . LEU C 1 58 ? 54.990 -8.285 101.760 1.00 101.35 127 LEU C CA 1
ATOM 4698 C C . LEU C 1 58 ? 55.433 -9.097 102.967 1.00 106.27 127 LEU C C 1
ATOM 4699 O O . LEU C 1 58 ? 54.816 -8.999 104.018 1.00 105.41 127 LEU C O 1
ATOM 4704 N N . LEU C 1 59 ? 56.515 -9.860 102.829 1.00 104.58 128 LEU C N 1
ATOM 4705 C CA . LEU C 1 59 ? 57.074 -10.684 103.905 1.00 105.35 128 LEU C CA 1
ATOM 4706 C C . LEU C 1 59 ? 57.634 -9.816 105.007 1.00 107.38 128 LEU C C 1
ATOM 4707 O O . LEU C 1 59 ? 57.468 -10.138 106.183 1.00 107.60 128 LEU C O 1
ATOM 4712 N N . TYR C 1 60 ? 58.340 -8.740 104.630 1.00 102.13 129 TYR C N 1
ATOM 4713 C CA . TYR C 1 60 ? 58.959 -7.810 105.573 1.00 100.86 129 TYR C CA 1
ATOM 4714 C C . TYR C 1 60 ? 57.883 -7.008 106.312 1.00 99.75 129 TYR C C 1
ATOM 4715 O O . TYR C 1 60 ? 57.967 -6.839 107.537 1.00 98.76 129 TYR C O 1
ATOM 4724 N N . HIS C 1 61 ? 56.863 -6.540 105.558 1.00 91.67 130 HIS C N 1
ATOM 4725 C CA . HIS C 1 61 ? 55.726 -5.791 106.067 1.00 88.13 130 HIS C CA 1
ATOM 4726 C C . HIS C 1 61 ? 55.043 -6.574 107.185 1.00 93.61 130 HIS C C 1
ATOM 4727 O O . HIS C 1 61 ? 54.692 -5.993 108.227 1.00 92.65 130 HIS C O 1
ATOM 4734 N N . ARG C 1 62 ? 54.896 -7.899 106.980 1.00 92.87 131 ARG C N 1
ATOM 4735 C CA . ARG C 1 62 ? 54.298 -8.811 107.951 1.00 94.02 131 ARG C CA 1
ATOM 4736 C C . ARG C 1 62 ? 55.191 -8.948 109.189 1.00 104.70 131 ARG C C 1
ATOM 4737 O O . ARG C 1 62 ? 54.659 -8.906 110.313 1.00 105.68 131 ARG C O 1
ATOM 4741 N N . GLU C 1 63 ? 56.545 -9.040 108.984 1.00 103.07 132 GLU C N 1
ATOM 4742 C CA . GLU C 1 63 ? 57.528 -9.101 110.071 1.00 105.05 132 GLU C CA 1
ATOM 4743 C C . GLU C 1 63 ? 57.411 -7.829 110.922 1.00 106.08 132 GLU C C 1
ATOM 4744 O O . GLU C 1 63 ? 57.310 -7.948 112.140 1.00 104.23 132 GLU C O 1
ATOM 4750 N N . GLN C 1 64 ? 57.492 -6.620 110.289 1.00 101.56 133 GLN C N 1
ATOM 4751 C CA . GLN C 1 64 ? 57.430 -5.340 111.013 1.00 100.49 133 GLN C CA 1
ATOM 4752 C C . GLN C 1 64 ? 56.176 -5.128 111.854 1.00 102.67 133 GLN C C 1
ATOM 4753 O O . GLN C 1 64 ? 56.293 -4.564 112.939 1.00 100.93 133 GLN C O 1
ATOM 4759 N N . GLU C 1 65 ? 54.989 -5.600 111.390 1.00 98.77 134 GLU C N 1
ATOM 4760 C CA . GLU C 1 65 ? 53.767 -5.481 112.191 1.00 97.37 134 GLU C CA 1
ATOM 4761 C C . GLU C 1 65 ? 53.835 -6.436 113.387 1.00 108.50 134 GLU C C 1
ATOM 4762 O O . GLU C 1 65 ? 53.499 -6.022 114.511 1.00 109.07 134 GLU C O 1
ATOM 4768 N N . GLN C 1 66 ? 54.328 -7.700 113.162 1.00 108.40 135 GLN C N 1
ATOM 4769 C CA . GLN C 1 66 ? 54.480 -8.706 114.237 1.00 109.42 135 GLN C CA 1
ATOM 4770 C C . GLN C 1 66 ? 55.490 -8.259 115.308 1.00 111.22 135 GLN C C 1
ATOM 4771 O O . GLN C 1 66 ? 55.249 -8.463 116.487 1.00 109.32 135 GLN C O 1
ATOM 4774 N N . SER C 1 67 ? 56.561 -7.559 114.892 1.00 109.26 136 SER C N 1
ATOM 4775 C CA . SER C 1 67 ? 57.577 -6.972 115.773 1.00 110.65 136 SER C CA 1
ATOM 4776 C C . SER C 1 67 ? 57.119 -5.580 116.313 1.00 116.39 136 SER C C 1
ATOM 4777 O O . SER C 1 67 ? 57.924 -4.831 116.879 1.00 117.25 136 SER C O 1
ATOM 4779 N N . ASN C 1 68 ? 55.821 -5.244 116.111 1.00 111.56 137 ASN C N 1
ATOM 4780 C CA . ASN C 1 68 ? 55.150 -4.030 116.577 1.00 108.92 137 ASN C CA 1
ATOM 4781 C C . ASN C 1 68 ? 53.875 -4.460 117.318 1.00 112.08 137 ASN C C 1
ATOM 4782 O O . ASN C 1 68 ? 52.962 -3.647 117.527 1.00 111.20 137 ASN C O 1
ATOM 4787 N N . LYS C 1 69 ? 53.842 -5.751 117.739 1.00 108.64 138 LYS C N 1
ATOM 4788 C CA . LYS C 1 69 ? 52.779 -6.395 118.509 1.00 107.95 138 LYS C CA 1
ATOM 4789 C C . LYS C 1 69 ? 51.397 -6.334 117.835 1.00 1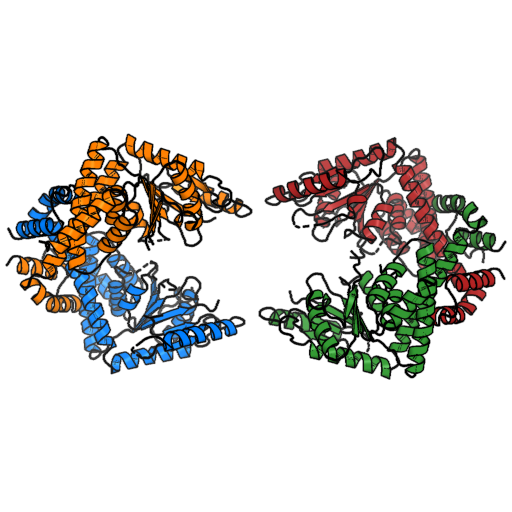10.01 138 LYS C C 1
ATOM 4790 O O . LYS C 1 69 ? 50.392 -5.990 118.483 1.00 108.06 138 LYS C O 1
ATOM 4792 N N . GLY C 1 70 ? 51.378 -6.652 116.530 1.00 105.47 139 GLY C N 1
ATOM 4793 C CA . GLY C 1 70 ? 50.173 -6.713 115.698 1.00 102.42 139 GLY C CA 1
ATOM 4794 C C . GLY C 1 70 ? 49.563 -5.393 115.297 1.00 103.47 139 GLY C C 1
ATOM 4795 O O . GLY C 1 70 ? 48.609 -5.383 114.515 1.00 102.55 139 GLY C O 1
ATOM 4796 N N . LYS C 1 71 ? 50.086 -4.277 115.856 1.00 98.53 140 LYS C N 1
ATOM 4797 C CA . LYS C 1 71 ? 49.650 -2.894 115.610 1.00 95.41 140 LYS C CA 1
ATOM 4798 C C . LYS C 1 71 ? 50.195 -2.384 114.228 1.00 96.67 140 LYS C C 1
ATOM 4799 O O . LYS C 1 71 ? 51.358 -2.645 113.882 1.00 96.04 140 LYS C O 1
ATOM 4805 N N . PRO C 1 72 ? 49.358 -1.687 113.417 1.00 91.48 141 PRO C N 1
ATOM 4806 C CA . PRO C 1 72 ? 49.846 -1.215 112.109 1.00 90.75 141 PRO C CA 1
ATOM 4807 C C . PRO C 1 72 ? 50.933 -0.147 112.258 1.00 92.79 141 PRO C C 1
ATOM 4808 O O . PRO C 1 72 ? 50.943 0.607 113.247 1.00 90.74 141 PRO C O 1
ATOM 4812 N N . LEU C 1 73 ? 51.810 -0.058 111.242 1.00 89.12 142 LEU C N 1
ATOM 4813 C CA . LEU C 1 73 ? 52.934 0.894 111.201 1.00 88.40 142 LEU C CA 1
ATOM 4814 C C . LEU C 1 73 ? 52.670 2.249 110.502 1.00 82.25 142 LEU C C 1
ATOM 4815 O O . LEU C 1 73 ? 53.416 3.211 110.693 1.00 81.33 142 LEU C O 1
ATOM 4820 N N . ALA C 1 74 ? 51.629 2.310 109.695 1.00 72.23 143 ALA C N 1
ATOM 4821 C CA . ALA C 1 74 ? 51.237 3.570 109.097 1.00 69.05 143 ALA C CA 1
ATOM 4822 C C . ALA C 1 74 ? 49.729 3.775 109.200 1.00 66.88 143 ALA C C 1
ATOM 4823 O O . ALA C 1 74 ? 48.951 2.836 109.406 1.00 61.24 143 ALA C O 1
ATOM 4825 N N . PHE C 1 75 ? 49.355 5.039 109.025 1.00 64.07 144 PHE C N 1
ATOM 4826 C CA . PHE C 1 75 ? 48.015 5.548 108.980 1.00 61.81 144 PHE C CA 1
ATOM 4827 C C . PHE C 1 75 ? 47.781 6.049 107.542 1.00 66.34 144 PHE C C 1
ATOM 4828 O O . PHE C 1 75 ? 48.496 6.953 107.063 1.00 65.74 144 PHE C O 1
ATOM 4836 N N . ARG C 1 76 ? 46.820 5.397 106.847 1.00 62.00 145 ARG C N 1
ATOM 4837 C CA . ARG C 1 76 ? 46.461 5.660 105.449 1.00 60.45 145 ARG C CA 1
ATOM 4838 C C . ARG C 1 76 ? 45.293 6.606 105.354 1.00 62.00 145 ARG C C 1
ATOM 4839 O O . ARG C 1 76 ? 44.192 6.296 105.814 1.00 61.53 145 ARG C O 1
ATOM 4847 N N . VAL C 1 77 ? 45.529 7.760 104.750 1.00 57.54 146 VAL C N 1
ATOM 4848 C CA . VAL C 1 77 ? 44.523 8.815 104.631 1.00 56.40 146 VAL C CA 1
ATOM 4849 C C . VAL C 1 77 ? 44.180 9.076 103.171 1.00 63.80 146 VAL C C 1
ATOM 4850 O O . VAL C 1 77 ? 45.083 9.246 102.359 1.00 63.88 146 VAL C O 1
ATOM 4854 N N . GLY C 1 78 ? 42.881 9.078 102.863 1.00 61.03 147 GLY C N 1
ATOM 4855 C CA . GLY C 1 78 ? 42.347 9.380 101.551 1.00 61.06 147 GLY C CA 1
ATOM 4856 C C . GLY C 1 78 ? 41.809 10.793 101.584 1.00 68.57 147 GLY C C 1
ATOM 4857 O O . GLY C 1 78 ? 40.962 11.107 102.420 1.00 68.59 147 GLY C O 1
ATOM 4858 N N . LEU C 1 79 ? 42.317 11.659 100.697 1.00 67.53 148 LEU C N 1
ATOM 4859 C CA . LEU C 1 79 ? 41.924 13.067 100.565 1.00 67.74 148 LEU C CA 1
ATOM 4860 C C . LEU C 1 79 ? 41.332 13.348 99.162 1.00 72.95 148 LEU C C 1
ATOM 4861 O O . LEU C 1 79 ? 41.961 13.023 98.142 1.00 74.25 148 LEU C O 1
ATOM 4866 N N . SER C 1 80 ? 40.126 13.932 99.122 1.00 67.41 149 SER C N 1
ATOM 4867 C CA . SER C 1 80 ? 39.453 14.248 97.891 1.00 68.59 149 SER C CA 1
ATOM 4868 C C . SER C 1 80 ? 38.717 15.574 97.978 1.00 75.02 149 SER C C 1
ATOM 4869 O O . SER C 1 80 ? 38.423 16.078 99.057 1.00 70.81 149 SER C O 1
ATOM 4872 N N . GLY C 1 81 ? 38.416 16.122 96.809 1.00 75.57 150 GLY C N 1
ATOM 4873 C CA . GLY C 1 81 ? 37.685 17.370 96.665 1.00 74.31 150 GLY C CA 1
ATOM 4874 C C . GLY C 1 81 ? 37.621 17.823 95.225 1.00 76.30 150 GLY C C 1
ATOM 4875 O O . GLY C 1 81 ? 38.325 17.290 94.376 1.00 75.06 150 GLY C O 1
ATOM 4876 N N . PRO C 1 82 ? 36.788 18.825 94.917 1.00 75.89 151 PRO C N 1
ATOM 4877 C CA . PRO C 1 82 ? 36.744 19.348 93.532 1.00 78.20 151 PRO C CA 1
ATOM 4878 C C . PRO C 1 82 ? 38.055 20.067 93.123 1.00 83.44 151 PRO C C 1
ATOM 4879 O O . PRO C 1 82 ? 38.863 20.410 94.010 1.00 83.31 151 PRO C O 1
ATOM 4883 N N . PRO C 1 83 ? 38.301 20.342 91.817 1.00 79.08 152 PRO C N 1
ATOM 4884 C CA . PRO C 1 83 ? 39.508 21.125 91.453 1.00 79.90 152 PRO C CA 1
ATOM 4885 C C . PRO C 1 83 ? 39.356 22.554 92.009 1.00 82.18 152 PRO C C 1
ATOM 4886 O O . PRO C 1 83 ? 38.237 23.097 92.004 1.00 83.90 152 PRO C O 1
ATOM 4890 N N . GLY C 1 84 ? 40.432 23.129 92.543 1.00 73.41 153 GLY C N 1
ATOM 4891 C CA . GLY C 1 84 ? 40.366 24.450 93.164 1.00 72.01 153 GLY C CA 1
ATOM 4892 C C . GLY C 1 84 ? 39.926 24.482 94.640 1.00 75.62 153 GLY C C 1
ATOM 4893 O O . GLY C 1 84 ? 39.888 25.570 95.237 1.00 75.40 153 GLY C O 1
ATOM 4894 N N . ALA C 1 85 ? 39.597 23.290 95.271 1.00 68.97 154 ALA C N 1
ATOM 4895 C CA . ALA C 1 85 ? 39.171 23.185 96.669 1.00 66.58 154 ALA C CA 1
ATOM 4896 C C . ALA C 1 85 ? 40.261 23.685 97.602 1.00 74.16 154 ALA C C 1
ATOM 4897 O O . ALA C 1 85 ? 39.934 24.238 98.629 1.00 75.25 154 ALA C O 1
ATOM 4899 N N . GLY C 1 86 ? 41.527 23.534 97.243 1.00 70.20 155 GLY C N 1
ATOM 4900 C CA . GLY C 1 86 ? 42.630 24.005 98.071 1.00 69.10 155 GLY C CA 1
ATOM 4901 C C . GLY C 1 86 ? 43.484 22.855 98.549 1.00 69.93 155 GLY C C 1
ATOM 4902 O O . GLY C 1 86 ? 44.208 23.002 99.550 1.00 68.15 155 GLY C O 1
ATOM 4903 N N . LYS C 1 87 ? 43.363 21.688 97.834 1.00 64.71 156 LYS C N 1
ATOM 4904 C CA . LYS C 1 87 ? 44.042 20.427 98.118 1.00 64.88 156 LYS C CA 1
ATOM 4905 C C . LYS C 1 87 ? 45.558 20.531 98.164 1.00 73.96 156 LYS C C 1
ATOM 4906 O O . LYS C 1 87 ? 46.172 20.281 99.211 1.00 76.47 156 LYS C O 1
ATOM 4912 N N . SER C 1 88 ? 46.150 20.932 97.063 1.00 71.56 157 SER C N 1
ATOM 4913 C CA . SER C 1 88 ? 47.599 21.123 96.912 1.00 73.75 157 SER C CA 1
ATOM 4914 C C . SER C 1 88 ? 48.169 22.054 97.985 1.00 75.47 157 SER C C 1
ATOM 4915 O O . SER C 1 88 ? 49.183 21.748 98.606 1.00 75.96 157 SER C O 1
ATOM 4918 N N . THR C 1 89 ? 47.500 23.188 98.204 1.00 71.82 158 THR C N 1
ATOM 4919 C CA . THR C 1 89 ? 47.899 24.216 99.182 1.00 71.65 158 THR C CA 1
ATOM 4920 C C . THR C 1 89 ? 47.761 23.617 100.619 1.00 74.29 158 THR C C 1
ATOM 4921 O O . THR C 1 89 ? 48.567 23.955 101.491 1.00 73.99 158 THR C O 1
ATOM 4925 N N . PHE C 1 90 ? 46.740 22.731 100.836 1.00 67.76 159 PHE C N 1
ATOM 4926 C CA . PHE C 1 90 ? 46.477 22.078 102.101 1.00 65.62 159 PHE C CA 1
ATOM 4927 C C . PHE C 1 90 ? 47.561 21.064 102.405 1.00 71.90 159 PHE C C 1
ATOM 4928 O O . PHE C 1 90 ? 48.066 21.058 103.517 1.00 69.99 159 PHE C O 1
ATOM 4936 N N . ILE C 1 91 ? 47.898 20.197 101.423 1.00 71.31 160 ILE C N 1
ATOM 4937 C CA . ILE C 1 91 ? 48.902 19.136 101.538 1.00 71.90 160 ILE C CA 1
ATOM 4938 C C . ILE C 1 91 ? 50.252 19.759 101.921 1.00 78.53 160 ILE C C 1
ATOM 4939 O O . ILE C 1 91 ? 50.889 19.305 102.873 1.00 75.13 160 ILE C O 1
ATOM 4944 N N . GLU C 1 92 ? 50.625 20.866 101.245 1.00 80.33 161 GLU C N 1
ATOM 4945 C CA . GLU C 1 92 ? 51.873 21.622 101.508 1.00 82.39 161 GLU C CA 1
ATOM 4946 C C . GLU C 1 92 ? 52.001 22.119 102.969 1.00 83.14 161 GLU C C 1
ATOM 4947 O O . GLU C 1 92 ? 53.030 21.886 103.606 1.00 83.35 161 GLU C O 1
ATOM 4950 N N . TYR C 1 93 ? 50.928 22.726 103.507 1.00 76.19 162 TYR C N 1
ATOM 4951 C CA . TYR C 1 93 ? 50.865 23.241 104.872 1.00 73.06 162 TYR C CA 1
ATOM 4952 C C . TYR C 1 93 ? 50.851 22.088 105.891 1.00 74.97 162 TYR C C 1
ATOM 4953 O O . TYR C 1 93 ? 51.666 22.074 106.798 1.00 74.68 162 TYR C O 1
ATOM 4962 N N . PHE C 1 94 ? 49.914 21.123 105.725 1.00 70.44 163 PHE C N 1
ATOM 4963 C CA . PHE C 1 94 ? 49.701 19.930 106.544 1.00 68.55 163 PHE C CA 1
ATOM 4964 C C . PHE C 1 94 ? 50.912 18.989 106.529 1.00 70.48 163 PHE C C 1
ATOM 4965 O O . PHE C 1 94 ? 51.259 18.445 107.559 1.00 71.10 163 PHE C O 1
ATOM 4973 N N . GLY C 1 95 ? 51.557 18.824 105.394 1.00 67.21 164 GLY C N 1
ATOM 4974 C CA . GLY C 1 95 ? 52.745 17.991 105.276 1.00 68.75 164 GLY C CA 1
ATOM 4975 C C . GLY C 1 95 ? 53.935 18.556 106.009 1.00 76.14 164 GLY C C 1
ATOM 4976 O O . GLY C 1 95 ? 54.706 17.798 106.603 1.00 77.09 164 GLY C O 1
ATOM 4977 N N . LYS C 1 96 ? 54.086 19.898 105.996 1.00 75.85 165 LYS C N 1
ATOM 4978 C CA . LYS C 1 96 ? 55.192 20.560 106.727 1.00 77.96 165 LYS C CA 1
ATOM 4979 C C . LYS C 1 96 ? 54.947 20.461 108.223 1.00 77.99 165 LYS C C 1
ATOM 4980 O O . LYS C 1 96 ? 55.853 20.116 108.969 1.00 79.95 165 LYS C O 1
ATOM 4984 N N . MET C 1 97 ? 53.704 20.606 108.631 1.00 70.54 166 MET C N 1
ATOM 4985 C CA . MET C 1 97 ? 53.297 20.414 110.014 1.00 70.02 166 MET C CA 1
ATOM 4986 C C . MET C 1 97 ? 53.616 18.973 110.519 1.00 76.79 166 MET C C 1
ATOM 4987 O O . MET C 1 97 ? 54.051 18.795 111.660 1.00 78.33 166 MET C O 1
ATOM 4992 N N . LEU C 1 98 ? 53.458 17.969 109.629 1.00 71.52 167 LEU C N 1
ATOM 4993 C CA . LEU C 1 98 ? 53.718 16.586 109.970 1.00 69.00 167 LEU C CA 1
ATOM 4994 C C . LEU C 1 98 ? 55.160 16.288 110.095 1.00 74.24 167 LEU C C 1
ATOM 4995 O O . LEU C 1 98 ? 55.582 15.820 111.136 1.00 75.02 167 LEU C O 1
ATOM 5000 N N . THR C 1 99 ? 55.939 16.612 109.104 1.00 72.02 168 THR C N 1
ATOM 5001 C CA . THR C 1 99 ? 57.377 16.325 109.155 1.00 74.05 168 THR C CA 1
ATOM 5002 C C . THR C 1 99 ? 58.120 16.992 110.309 1.00 77.09 168 THR C C 1
ATOM 5003 O O . THR C 1 99 ? 59.027 16.385 110.886 1.00 76.22 168 THR C O 1
ATOM 5007 N N . GLU C 1 100 ? 57.715 18.219 110.654 1.00 74.44 169 GLU C N 1
ATOM 5008 C CA . GLU C 1 100 ? 58.308 18.966 111.750 1.00 75.83 169 GLU C CA 1
ATOM 5009 C C . GLU C 1 100 ? 58.062 18.254 113.090 1.00 77.00 169 GLU C C 1
ATOM 5010 O O . GLU C 1 100 ? 58.945 18.311 113.932 1.00 79.52 169 GLU C O 1
ATOM 5016 N N . ARG C 1 101 ? 56.908 17.536 113.252 1.00 69.11 170 ARG C N 1
ATOM 5017 C CA . ARG C 1 101 ? 56.531 16.739 114.435 1.00 67.05 170 ARG C CA 1
ATOM 5018 C C . ARG C 1 101 ? 57.172 15.292 114.430 1.00 71.86 170 ARG C C 1
ATOM 5019 O O . ARG C 1 101 ? 56.791 14.439 115.238 1.00 73.46 170 ARG C O 1
ATOM 5027 N N . GLY C 1 102 ? 58.101 15.021 113.530 1.00 67.13 171 GLY C N 1
ATOM 5028 C CA . GLY C 1 102 ? 58.740 13.709 113.508 1.00 70.24 171 GLY C CA 1
ATOM 5029 C C . GLY C 1 102 ? 58.260 12.659 112.513 1.00 80.69 171 GLY C C 1
ATOM 5030 O O . GLY C 1 102 ? 58.896 11.603 112.374 1.00 83.22 171 GLY C O 1
ATOM 5031 N N . HIS C 1 103 ? 57.160 12.941 111.780 1.00 76.53 172 HIS C N 1
ATOM 5032 C CA . HIS C 1 103 ? 56.597 12.004 110.822 1.00 75.41 172 HIS C CA 1
ATOM 5033 C C . HIS C 1 103 ? 57.274 11.999 109.450 1.00 82.83 172 HIS C C 1
ATOM 5034 O O . HIS C 1 103 ? 57.733 13.043 108.978 1.00 83.39 172 HIS C O 1
ATOM 5041 N N . LYS C 1 104 ? 57.320 10.796 108.816 1.00 80.58 173 LYS C N 1
ATOM 5042 C CA . LYS C 1 104 ? 57.780 10.534 107.448 1.00 81.10 173 LYS C CA 1
ATOM 5043 C C . LYS C 1 104 ? 56.473 10.309 106.616 1.00 81.85 173 LYS C C 1
ATOM 5044 O O . LYS C 1 104 ? 55.729 9.350 106.851 1.00 79.64 173 LYS C O 1
ATOM 5048 N N . LEU C 1 105 ? 56.163 11.270 105.733 1.00 75.97 174 LEU C N 1
ATOM 5049 C CA . LEU C 1 105 ? 54.950 11.328 104.935 1.00 73.87 174 LEU C CA 1
ATOM 5050 C C . LEU C 1 105 ? 55.073 11.041 103.410 1.00 77.98 174 LEU C C 1
ATOM 5051 O O . LEU C 1 105 ? 55.915 11.637 102.732 1.00 76.75 174 LEU C O 1
ATOM 5056 N N . SER C 1 106 ? 54.155 10.198 102.869 1.00 75.16 175 SER C N 1
ATOM 5057 C CA . SER C 1 106 ? 54.057 9.918 101.420 1.00 75.63 175 SER C CA 1
ATOM 5058 C C . SER C 1 106 ? 52.796 10.524 100.894 1.00 76.26 175 SER C C 1
ATOM 5059 O O . SER C 1 106 ? 51.752 10.402 101.505 1.00 73.71 175 SER C O 1
ATOM 5062 N N . VAL C 1 107 ? 52.881 11.134 99.738 1.00 74.79 176 VAL C N 1
ATOM 5063 C CA . VAL C 1 107 ? 51.741 11.719 99.052 1.00 72.98 176 VAL C CA 1
ATOM 5064 C C . VAL C 1 107 ? 51.706 11.046 97.692 1.00 75.86 176 VAL C C 1
ATOM 5065 O O . VAL C 1 107 ? 52.671 11.150 96.923 1.00 75.23 176 VAL C O 1
ATOM 5069 N N . LEU C 1 108 ? 50.613 10.280 97.436 1.00 71.12 177 LEU C N 1
ATOM 5070 C CA . LEU C 1 108 ? 50.420 9.566 96.168 1.00 70.55 177 LEU C CA 1
ATOM 5071 C C . LEU C 1 108 ? 49.169 10.100 95.484 1.00 79.26 177 LEU C C 1
ATOM 5072 O O . LEU C 1 108 ? 48.107 9.921 96.020 1.00 77.55 177 LEU C O 1
ATOM 5077 N N . ALA C 1 109 ? 49.287 10.807 94.348 1.00 83.86 178 ALA C N 1
ATOM 5078 C CA . ALA C 1 109 ? 48.102 11.338 93.652 1.00 84.51 178 ALA C CA 1
ATOM 5079 C C . ALA C 1 109 ? 47.572 10.288 92.704 1.00 91.93 178 ALA C C 1
ATOM 5080 O O . ALA C 1 109 ? 48.344 9.497 92.183 1.00 94.50 178 ALA C O 1
ATOM 5082 N N . VAL C 1 110 ? 46.255 10.210 92.577 1.00 89.56 179 VAL C N 1
ATOM 5083 C CA . VAL C 1 110 ? 45.546 9.303 91.685 1.00 91.84 179 VAL C CA 1
ATOM 5084 C C . VAL C 1 110 ? 44.509 10.143 90.944 1.00 103.33 179 VAL C C 1
ATOM 5085 O O . VAL C 1 110 ? 43.562 10.643 91.561 1.00 99.42 179 VAL C O 1
ATOM 5089 N N . ASP C 1 111 ? 44.834 10.481 89.662 1.00 108.56 180 ASP C N 1
ATOM 5090 C CA . ASP C 1 111 ? 44.037 11.370 88.812 1.00 110.73 180 ASP C CA 1
ATOM 5091 C C . ASP C 1 111 ? 43.099 10.590 87.888 1.00 120.03 180 ASP C C 1
ATOM 5092 O O . ASP C 1 111 ? 43.570 10.100 86.855 1.00 121.85 180 ASP C O 1
ATOM 5097 N N . PRO C 1 112 ? 41.772 10.501 88.187 1.00 118.64 181 PRO C N 1
ATOM 5098 C CA . PRO C 1 112 ? 40.861 9.803 87.251 1.00 120.27 181 PRO C CA 1
ATOM 5099 C C . PRO C 1 112 ? 40.846 10.374 85.806 1.00 128.37 181 PRO C C 1
ATOM 5100 O O . PRO C 1 112 ? 40.366 9.689 84.883 1.00 129.34 181 PRO C O 1
ATOM 5104 N N . SER C 1 113 ? 41.388 11.617 85.615 1.00 124.95 182 SER C N 1
ATOM 5105 C CA . SER C 1 113 ? 41.495 12.332 84.340 1.00 125.60 182 SER C CA 1
ATOM 5106 C C . SER C 1 113 ? 42.871 12.078 83.698 1.00 131.07 182 SER C C 1
ATOM 5107 O O . SER C 1 113 ? 43.132 12.497 82.566 1.00 132.02 182 SER C O 1
ATOM 5110 N N . THR C 1 129 ? 56.663 22.406 94.638 1.00 136.00 198 THR C N 1
ATOM 5111 C CA . THR C 1 129 ? 56.252 22.961 95.939 1.00 133.19 198 THR C CA 1
ATOM 5112 C C . THR C 1 129 ? 57.395 22.979 96.992 1.00 135.57 198 THR C C 1
ATOM 5113 O O . THR C 1 129 ? 58.504 22.514 96.696 1.00 137.80 198 THR C O 1
ATOM 5117 N N . GLU C 1 130 ? 57.125 23.534 98.210 1.00 127.90 199 GLU C N 1
ATOM 5118 C CA . GLU C 1 130 ? 58.106 23.607 99.313 1.00 126.15 199 GLU C CA 1
ATOM 5119 C C . GLU C 1 130 ? 58.293 22.232 99.974 1.00 125.48 199 GLU C C 1
ATOM 5120 O O . GLU C 1 130 ? 59.347 21.971 100.567 1.00 125.47 199 GLU C O 1
ATOM 5122 N N . LEU C 1 131 ? 57.245 21.369 99.874 1.00 117.29 200 LEU C N 1
ATOM 5123 C CA . LEU C 1 131 ? 57.167 19.992 100.379 1.00 114.73 200 LEU C CA 1
ATOM 5124 C C . LEU C 1 131 ? 58.047 19.048 99.526 1.00 117.81 200 LEU C C 1
ATOM 5125 O O . LEU C 1 131 ? 58.566 18.059 100.029 1.00 116.55 200 LEU C O 1
ATOM 5130 N N . SER C 1 132 ? 58.238 19.376 98.242 1.00 116.29 201 SER C N 1
ATOM 5131 C CA . SER C 1 132 ? 59.107 18.615 97.327 1.00 117.84 201 SER C CA 1
ATOM 5132 C C . SER C 1 132 ? 60.594 18.767 97.738 1.00 123.50 201 SER C C 1
ATOM 5133 O O . SER C 1 132 ? 61.418 17.893 97.462 1.00 123.26 201 SER C O 1
ATOM 5135 N N . ARG C 1 133 ? 60.914 19.857 98.436 1.00 120.74 202 ARG C N 1
ATOM 5136 C CA . ARG C 1 133 ? 62.267 20.100 98.931 1.00 122.93 202 ARG C CA 1
ATOM 5137 C C . ARG C 1 133 ? 62.475 19.374 100.289 1.00 125.44 202 ARG C C 1
ATOM 5138 O O . ARG C 1 133 ? 63.628 19.199 100.705 1.00 127.06 202 ARG C O 1
ATOM 5146 N N . ASP C 1 134 ? 61.356 18.953 100.971 1.00 116.55 203 ASP C N 1
ATOM 5147 C CA . ASP C 1 134 ? 61.379 18.284 102.282 1.00 113.70 203 ASP C CA 1
ATOM 5148 C C . ASP C 1 134 ? 61.908 16.865 102.226 1.00 116.07 203 ASP C C 1
ATOM 5149 O O . ASP C 1 134 ? 61.259 15.995 101.651 1.00 114.97 203 ASP C O 1
ATOM 5154 N N . MET C 1 135 ? 63.059 16.629 102.883 1.00 113.43 204 MET C N 1
ATOM 5155 C CA . MET C 1 135 ? 63.754 15.337 102.976 1.00 114.67 204 MET C CA 1
ATOM 5156 C C . MET C 1 135 ? 62.932 14.225 103.673 1.00 112.60 204 MET C C 1
ATOM 5157 O O . MET C 1 135 ? 63.157 13.037 103.420 1.00 113.16 204 MET C O 1
ATOM 5162 N N . ASN C 1 136 ? 61.971 14.621 104.528 1.00 102.64 205 ASN C N 1
ATOM 5163 C CA . ASN C 1 136 ? 61.111 13.714 105.273 1.00 99.10 205 ASN C CA 1
ATOM 5164 C C . ASN C 1 136 ? 59.794 13.390 104.586 1.00 98.75 205 ASN C C 1
ATOM 5165 O O . ASN C 1 136 ? 58.976 12.646 105.142 1.00 94.61 205 ASN C O 1
ATOM 5170 N N . ALA C 1 137 ? 59.598 13.915 103.377 1.00 97.42 206 ALA C N 1
ATOM 5171 C CA . ALA C 1 137 ? 58.386 13.664 102.608 1.00 97.28 206 ALA C CA 1
ATOM 5172 C C . ALA C 1 137 ? 58.689 13.091 101.244 1.00 107.37 206 ALA C C 1
ATOM 5173 O O . ALA C 1 137 ? 59.722 13.418 100.649 1.00 110.99 206 ALA C O 1
ATOM 5175 N N . TYR C 1 138 ? 57.785 12.248 100.734 1.00 104.22 207 TYR C N 1
ATOM 5176 C CA . TYR C 1 138 ? 57.900 11.678 99.387 1.00 105.30 207 TYR C CA 1
ATOM 5177 C C . TYR C 1 138 ? 56.638 12.015 98.596 1.00 105.83 207 TYR C C 1
ATOM 5178 O O . TYR C 1 138 ? 55.555 11.618 99.000 1.00 103.95 207 TYR C O 1
ATOM 5187 N N . ILE C 1 139 ? 56.767 12.781 97.505 1.00 101.55 208 ILE C N 1
ATOM 5188 C CA . ILE C 1 139 ? 55.635 13.163 96.663 1.00 99.67 208 ILE C CA 1
ATOM 5189 C C . ILE C 1 139 ? 55.780 12.491 95.291 1.00 108.72 208 ILE C C 1
ATOM 5190 O O . ILE C 1 139 ? 56.740 12.773 94.554 1.00 111.08 208 ILE C O 1
ATOM 5195 N N . ARG C 1 140 ? 54.832 11.605 94.952 1.00 106.01 209 ARG C N 1
ATOM 5196 C CA . ARG C 1 140 ? 54.815 10.902 93.664 1.00 107.69 209 ARG C CA 1
ATOM 5197 C C . ARG C 1 140 ? 53.684 11.418 92.765 1.00 113.46 209 ARG C C 1
ATOM 5198 O O . ARG C 1 140 ? 52.514 11.479 93.194 1.00 113.19 209 ARG C O 1
ATOM 5200 N N . VAL C 1 151 ? 44.571 2.981 86.759 1.00 127.53 220 VAL C N 1
ATOM 5201 C CA . VAL C 1 151 ? 44.418 3.990 87.804 1.00 126.40 220 VAL C CA 1
ATOM 5202 C C . VAL C 1 151 ? 44.915 3.480 89.176 1.00 128.98 220 VAL C C 1
ATOM 5203 O O . VAL C 1 151 ? 46.128 3.397 89.419 1.00 129.40 220 VAL C O 1
ATOM 5205 N N . THR C 1 152 ? 43.950 3.126 90.054 1.00 123.48 221 THR C N 1
ATOM 5206 C CA . THR C 1 152 ? 44.070 2.579 91.411 1.00 122.17 221 THR C CA 1
ATOM 5207 C C . THR C 1 152 ? 44.661 1.171 91.347 1.00 125.77 221 THR C C 1
ATOM 5208 O O . THR C 1 152 ? 44.812 0.499 92.379 1.00 125.20 221 THR C O 1
ATOM 5210 N N . ARG C 1 153 ? 44.992 0.748 90.100 1.00 121.42 222 ARG C N 1
ATOM 5211 C CA . ARG C 1 153 ? 45.559 -0.530 89.666 1.00 120.36 222 ARG C CA 1
ATOM 5212 C C . ARG C 1 153 ? 46.839 -0.924 90.438 1.00 119.46 222 ARG C C 1
ATOM 5213 O O . ARG C 1 153 ? 46.977 -2.108 90.783 1.00 119.50 222 ARG C O 1
ATOM 5221 N N . THR C 1 154 ? 47.736 0.075 90.750 1.00 110.96 223 THR C N 1
ATOM 5222 C CA . THR C 1 154 ? 48.983 -0.126 91.516 1.00 108.81 223 THR C CA 1
ATOM 5223 C C . THR C 1 154 ? 49.042 0.657 92.832 1.00 105.39 223 THR C C 1
ATOM 5224 O O . THR C 1 154 ? 50.102 0.669 93.463 1.00 107.02 223 THR C O 1
ATOM 5228 N N . THR C 1 155 ? 47.924 1.318 93.245 1.00 93.73 224 THR C N 1
ATOM 5229 C CA . THR C 1 155 ? 47.891 2.153 94.442 1.00 89.70 224 THR C CA 1
ATOM 5230 C C . THR C 1 155 ? 48.201 1.381 95.707 1.00 89.92 224 THR C C 1
ATOM 5231 O O . THR C 1 155 ? 49.004 1.854 96.514 1.00 90.85 224 THR C O 1
ATOM 5235 N N . ASN C 1 156 ? 47.641 0.172 95.845 1.00 82.03 225 ASN C N 1
ATOM 5236 C CA . ASN C 1 156 ? 47.907 -0.677 96.994 1.00 80.84 225 ASN C CA 1
ATOM 5237 C C . ASN C 1 156 ? 49.329 -1.097 97.084 1.00 86.86 225 ASN C C 1
ATOM 5238 O O . ASN C 1 156 ? 49.879 -1.166 98.175 1.00 89.38 225 ASN C O 1
ATOM 5243 N N . GLU C 1 157 ? 49.938 -1.347 95.936 1.00 85.02 226 GLU C N 1
ATOM 5244 C CA . GLU C 1 157 ? 51.347 -1.771 95.790 1.00 87.60 226 GLU C CA 1
ATOM 5245 C C . GLU C 1 157 ? 52.276 -0.637 96.239 1.00 87.94 226 GLU C C 1
ATOM 5246 O O . GLU C 1 157 ? 53.224 -0.892 96.979 1.00 86.43 226 GLU C O 1
ATOM 5252 N N . ALA C 1 158 ? 51.953 0.614 95.814 1.00 82.74 227 ALA C N 1
ATOM 5253 C CA . ALA C 1 158 ? 52.666 1.854 96.171 1.00 82.59 227 ALA C CA 1
ATOM 5254 C C . ALA C 1 158 ? 52.561 2.146 97.685 1.00 79.55 227 ALA C C 1
ATOM 5255 O O . ALA C 1 158 ? 53.588 2.427 98.307 1.00 78.89 227 ALA C O 1
ATOM 5257 N N . ILE C 1 159 ? 51.349 2.006 98.273 1.00 70.28 228 ILE C N 1
ATOM 5258 C CA . ILE C 1 159 ? 51.114 2.142 99.725 1.00 69.59 228 ILE C CA 1
ATOM 5259 C C . ILE C 1 159 ? 52.067 1.198 100.492 1.00 81.16 228 ILE C C 1
ATOM 5260 O O . ILE C 1 159 ? 52.752 1.645 101.423 1.00 82.91 228 ILE C O 1
ATOM 5265 N N . LEU C 1 160 ? 52.109 -0.092 100.083 1.00 78.34 229 LEU C N 1
ATOM 5266 C CA . LEU C 1 160 ? 52.930 -1.117 100.693 1.00 78.77 229 LEU C CA 1
ATOM 5267 C C . LEU C 1 160 ? 54.444 -0.792 100.573 1.00 87.73 229 LEU C C 1
ATOM 5268 O O . LEU C 1 160 ? 55.192 -0.965 101.543 1.00 88.49 229 LEU C O 1
ATOM 5273 N N . LEU C 1 161 ? 54.883 -0.303 99.398 1.00 86.71 230 LEU C N 1
ATOM 5274 C CA . LEU C 1 161 ? 56.276 0.087 99.180 1.00 89.20 230 LEU C CA 1
ATOM 5275 C C . LEU C 1 161 ? 56.671 1.224 100.126 1.00 94.08 230 LEU C C 1
ATOM 5276 O O . LEU C 1 161 ? 57.716 1.149 100.758 1.00 96.50 230 LEU C O 1
ATOM 5281 N N . CYS C 1 162 ? 55.803 2.231 100.287 1.00 89.33 231 CYS C N 1
ATOM 5282 C CA . CYS C 1 162 ? 56.008 3.365 101.192 1.00 88.62 231 CYS C CA 1
ATOM 5283 C C . CYS C 1 162 ? 56.081 2.918 102.653 1.00 90.62 231 CYS C C 1
ATOM 5284 O O . CYS C 1 162 ? 56.963 3.391 103.374 1.00 88.87 231 CYS C O 1
ATOM 5287 N N . GLU C 1 163 ? 55.158 2.017 103.097 1.00 86.76 232 GLU C N 1
ATOM 5288 C CA . GLU C 1 163 ? 55.169 1.481 104.471 1.00 86.66 232 GLU C CA 1
ATOM 5289 C C . GLU C 1 163 ? 56.440 0.657 104.709 1.00 92.34 232 GLU C C 1
ATOM 5290 O O . GLU C 1 163 ? 57.054 0.793 105.777 1.00 92.55 232 GLU C O 1
ATOM 5296 N N . GLY C 1 164 ? 56.856 -0.105 103.680 1.00 88.88 233 GLY C N 1
ATOM 5297 C CA . GLY C 1 164 ? 58.106 -0.865 103.668 1.00 90.27 233 GLY C CA 1
ATOM 5298 C C . GLY C 1 164 ? 59.327 0.032 103.864 1.00 91.42 233 GLY C C 1
ATOM 5299 O O . GLY C 1 164 ? 60.210 -0.265 104.701 1.00 89.43 233 GLY C O 1
ATOM 5300 N N . ALA C 1 165 ? 59.334 1.185 103.120 1.00 86.51 234 ALA C N 1
ATOM 5301 C CA . ALA C 1 165 ? 60.364 2.246 103.167 1.00 87.04 234 ALA C CA 1
ATOM 5302 C C . ALA C 1 165 ? 60.453 3.010 104.511 1.00 91.03 234 ALA C C 1
ATOM 5303 O O . ALA C 1 165 ? 61.449 3.701 104.718 1.00 91.95 234 ALA C O 1
ATOM 5305 N N . GLY C 1 166 ? 59.427 2.896 105.377 1.00 85.57 235 GLY C N 1
ATOM 5306 C CA . GLY C 1 166 ? 59.421 3.511 106.700 1.00 85.29 235 GLY C CA 1
ATOM 5307 C C . GLY C 1 166 ? 58.529 4.718 106.914 1.00 88.93 235 GLY C C 1
ATOM 5308 O O . GLY C 1 166 ? 58.667 5.399 107.928 1.00 88.61 235 GLY C O 1
ATOM 5309 N N . TYR C 1 167 ? 57.619 5.004 105.980 1.00 83.70 236 TYR C N 1
ATOM 5310 C CA . TYR C 1 167 ? 56.678 6.112 106.095 1.00 79.98 236 TYR C CA 1
ATOM 5311 C C . TYR C 1 167 ? 55.543 5.700 107.009 1.00 78.01 236 TYR C C 1
ATOM 5312 O O . TYR C 1 167 ? 55.048 4.566 106.921 1.00 75.13 236 TYR C O 1
ATOM 5321 N N . ASP C 1 168 ? 55.149 6.612 107.911 1.00 73.21 237 ASP C N 1
ATOM 5322 C CA . ASP C 1 168 ? 54.098 6.363 108.914 1.00 69.40 237 ASP C CA 1
ATOM 5323 C C . ASP C 1 168 ? 52.781 7.122 108.630 1.00 72.37 237 ASP C C 1
ATOM 5324 O O . ASP C 1 168 ? 51.784 6.938 109.334 1.00 70.27 237 ASP C O 1
ATOM 5329 N N . ILE C 1 169 ? 52.777 7.969 107.591 1.00 70.80 238 ILE C N 1
ATOM 5330 C CA . ILE C 1 169 ? 51.580 8.686 107.146 1.00 70.08 238 ILE C CA 1
ATOM 5331 C C . ILE C 1 169 ? 51.546 8.617 105.621 1.00 74.22 238 ILE C C 1
ATOM 5332 O O . ILE C 1 169 ? 52.425 9.177 104.960 1.00 74.64 238 ILE C O 1
ATOM 5337 N N . ILE C 1 170 ? 50.563 7.871 105.070 1.00 69.86 239 ILE C N 1
ATOM 5338 C CA . ILE C 1 170 ? 50.372 7.714 103.607 1.00 68.33 239 ILE C CA 1
ATOM 5339 C C . ILE C 1 170 ? 49.097 8.443 103.238 1.00 68.87 239 ILE C C 1
ATOM 5340 O O . ILE C 1 170 ? 48.031 8.055 103.705 1.00 65.84 239 ILE C O 1
ATOM 5345 N N . LEU C 1 171 ? 49.225 9.506 102.423 1.00 67.00 240 LEU C N 1
ATOM 5346 C CA . LEU C 1 171 ? 48.165 10.383 101.942 1.00 66.89 240 LEU C CA 1
ATOM 5347 C C . LEU C 1 171 ? 47.878 10.106 100.451 1.00 74.53 240 LEU C C 1
ATOM 5348 O O . LEU C 1 171 ? 48.718 10.376 99.598 1.00 76.65 240 LEU C O 1
ATOM 5353 N N . ILE C 1 172 ? 46.686 9.598 100.143 1.00 71.27 241 ILE C N 1
ATOM 5354 C CA . ILE C 1 172 ? 46.251 9.352 98.775 1.00 71.19 241 ILE C CA 1
ATOM 5355 C C . ILE C 1 172 ? 45.350 10.501 98.377 1.00 75.96 241 ILE C C 1
ATOM 5356 O O . ILE C 1 172 ? 44.285 10.684 98.958 1.00 73.80 241 ILE C O 1
ATOM 5361 N N . GLU C 1 173 ? 45.810 11.296 97.412 1.00 74.32 242 GLU C N 1
ATOM 5362 C CA . GLU C 1 173 ? 45.111 12.467 96.899 1.00 73.09 242 GLU C CA 1
ATOM 5363 C C . GLU C 1 173 ? 44.362 12.135 95.576 1.00 77.73 242 GLU C C 1
ATOM 5364 O O . GLU C 1 173 ? 44.922 11.523 94.698 1.00 77.16 242 GLU C O 1
ATOM 5370 N N . THR C 1 174 ? 43.098 12.543 95.475 1.00 74.74 243 THR C N 1
ATOM 5371 C CA . THR C 1 174 ? 42.235 12.347 94.331 1.00 75.98 243 THR C CA 1
ATOM 5372 C C . THR C 1 174 ? 41.351 13.597 94.083 1.00 84.37 243 THR C C 1
ATOM 5373 O O . THR C 1 174 ? 41.418 14.560 94.849 1.00 80.97 243 THR C O 1
ATOM 5377 N N . VAL C 1 175 ? 40.590 13.601 92.962 1.00 88.24 244 VAL C N 1
ATOM 5378 C CA . VAL C 1 175 ? 39.674 14.682 92.525 1.00 89.71 244 VAL C CA 1
ATOM 5379 C C . VAL C 1 175 ? 38.258 14.130 92.368 1.00 97.38 244 VAL C C 1
ATOM 5380 O O . VAL C 1 175 ? 38.074 13.005 91.875 1.00 96.05 244 VAL C O 1
ATOM 5384 N N . GLY C 1 176 ? 37.285 14.952 92.745 1.00 98.59 245 GLY C N 1
ATOM 5385 C CA . GLY C 1 176 ? 35.882 14.638 92.551 1.00 101.72 245 GLY C CA 1
ATOM 5386 C C . GLY C 1 176 ? 35.068 14.251 93.760 1.00 114.14 245 GLY C C 1
ATOM 5387 O O . GLY C 1 176 ? 35.410 14.566 94.910 1.00 113.37 245 GLY C O 1
ATOM 5388 N N . VAL C 1 177 ? 33.923 13.594 93.430 1.00 116.33 246 VAL C N 1
ATOM 5389 C CA . VAL C 1 177 ? 32.834 13.063 94.260 1.00 117.21 246 VAL C CA 1
ATOM 5390 C C . VAL C 1 177 ? 32.153 11.864 93.539 1.00 125.26 246 VAL C C 1
ATOM 5391 O O . VAL C 1 177 ? 30.934 11.668 93.674 1.00 125.14 246 VAL C O 1
ATOM 5393 N N . GLY C 1 178 ? 32.967 11.063 92.818 1.00 124.40 247 GLY C N 1
ATOM 5394 C CA . GLY C 1 178 ? 32.509 9.922 92.023 1.00 124.76 247 GLY C CA 1
ATOM 5395 C C . GLY C 1 178 ? 33.144 8.543 92.161 1.00 130.05 247 GLY C C 1
ATOM 5396 O O . GLY C 1 178 ? 33.185 7.974 93.260 1.00 129.16 247 GLY C O 1
ATOM 5397 N N . GLN C 1 179 ? 33.565 7.964 90.990 1.00 128.04 248 GLN C N 1
ATOM 5398 C CA . GLN C 1 179 ? 34.101 6.598 90.799 1.00 127.43 248 GLN C CA 1
ATOM 5399 C C . GLN C 1 179 ? 35.503 6.329 91.342 1.00 129.52 248 GLN C C 1
ATOM 5400 O O . GLN C 1 179 ? 35.640 5.440 92.178 1.00 128.65 248 GLN C O 1
ATOM 5402 N N . SER C 1 180 ? 36.542 7.073 90.874 1.00 124.93 249 SER C N 1
ATOM 5403 C CA . SER C 1 180 ? 37.931 6.917 91.362 1.00 123.36 249 SER C CA 1
ATOM 5404 C C . SER C 1 180 ? 38.027 7.236 92.867 1.00 120.40 249 SER C C 1
ATOM 5405 O O . SER C 1 180 ? 38.820 6.603 93.563 1.00 119.63 249 SER C O 1
ATOM 5407 N N . GLU C 1 181 ? 37.181 8.184 93.356 1.00 111.21 250 GLU C N 1
ATOM 5408 C CA . GLU C 1 181 ? 37.038 8.601 94.750 1.00 107.60 250 GLU C CA 1
ATOM 5409 C C . GLU C 1 181 ? 36.534 7.405 95.608 1.00 108.69 250 GLU C C 1
ATOM 5410 O O . GLU C 1 181 ? 36.987 7.244 96.738 1.00 108.68 250 GLU C O 1
ATOM 5416 N N . PHE C 1 182 ? 35.651 6.541 95.056 1.00 103.35 251 PHE C N 1
ATOM 5417 C CA . PHE C 1 182 ? 35.133 5.331 95.740 1.00 101.02 251 PHE C CA 1
ATOM 5418 C C . PHE C 1 182 ? 36.205 4.231 95.896 1.00 99.89 251 PHE C C 1
ATOM 5419 O O . PHE C 1 182 ? 36.231 3.535 96.912 1.00 100.55 251 PHE C O 1
ATOM 5421 N N . ALA C 1 183 ? 37.096 4.104 94.908 1.00 92.33 252 ALA C N 1
ATOM 5422 C CA . ALA C 1 183 ? 38.202 3.150 94.913 1.00 90.98 252 ALA C CA 1
ATOM 5423 C C . ALA C 1 183 ? 39.204 3.538 96.001 1.00 91.33 252 ALA C C 1
ATOM 5424 O O . ALA C 1 183 ? 39.742 2.651 96.661 1.00 91.55 252 ALA C O 1
ATOM 5426 N N . VAL C 1 184 ? 39.462 4.862 96.160 1.00 84.03 253 VAL C N 1
ATOM 5427 C CA . VAL C 1 184 ? 40.364 5.439 97.155 1.00 83.48 253 VAL C CA 1
ATOM 5428 C C . VAL C 1 184 ? 39.857 5.124 98.565 1.00 83.16 253 VAL C C 1
ATOM 5429 O O . VAL C 1 184 ? 40.611 4.563 99.358 1.00 79.83 253 VAL C O 1
ATOM 5433 N N . ALA C 1 185 ? 38.564 5.406 98.836 1.00 80.30 254 ALA C N 1
ATOM 5434 C CA . ALA C 1 185 ? 37.936 5.152 100.122 1.00 80.01 254 ALA C CA 1
ATOM 5435 C C . ALA C 1 185 ? 38.159 3.704 100.580 1.00 87.13 254 ALA C C 1
ATOM 5436 O O . ALA C 1 185 ? 38.345 3.474 101.774 1.00 89.38 254 ALA C O 1
ATOM 5438 N N . ASP C 1 186 ? 38.297 2.771 99.629 1.00 84.62 255 ASP C N 1
ATOM 5439 C CA . ASP C 1 186 ? 38.541 1.340 99.859 1.00 85.56 255 ASP C CA 1
ATOM 5440 C C . ASP C 1 186 ? 39.994 0.926 99.861 1.00 86.41 255 ASP C C 1
ATOM 5441 O O . ASP C 1 186 ? 40.295 -0.255 99.728 1.00 86.83 255 ASP C O 1
ATOM 5446 N N . MET C 1 187 ? 40.897 1.870 99.977 1.00 80.57 256 MET C N 1
ATOM 5447 C CA . MET C 1 187 ? 42.317 1.553 100.035 1.00 80.77 256 MET C CA 1
ATOM 5448 C C . MET C 1 187 ? 42.949 2.232 101.282 1.00 80.19 256 MET C C 1
ATOM 5449 O O . MET C 1 187 ? 44.115 1.982 101.621 1.00 80.28 256 MET C O 1
ATOM 5454 N N . VAL C 1 188 ? 42.157 3.135 101.928 1.00 70.38 257 VAL C N 1
ATOM 5455 C CA . VAL C 1 188 ? 42.558 3.942 103.063 1.00 67.44 257 VAL C CA 1
ATOM 5456 C C . VAL C 1 188 ? 41.826 3.526 104.340 1.00 67.80 257 VAL C C 1
ATOM 5457 O O . VAL C 1 188 ? 40.846 2.813 104.258 1.00 67.13 257 VAL C O 1
ATOM 5461 N N . ASP C 1 189 ? 42.317 3.984 105.509 1.00 62.98 258 ASP C N 1
ATOM 5462 C CA . ASP C 1 189 ? 41.754 3.789 106.860 1.00 60.29 258 ASP C CA 1
ATOM 5463 C C . ASP C 1 189 ? 40.696 4.907 107.124 1.00 58.20 258 ASP C C 1
ATOM 5464 O O . ASP C 1 189 ? 39.602 4.657 107.652 1.00 57.73 258 ASP C O 1
ATOM 5469 N N . MET C 1 190 ? 41.028 6.115 106.716 1.00 52.57 259 MET C N 1
ATOM 5470 C CA . MET C 1 190 ? 40.212 7.319 106.858 1.00 52.06 259 MET C CA 1
ATOM 5471 C C . MET C 1 190 ? 40.090 8.088 105.524 1.00 56.96 259 MET C C 1
ATOM 5472 O O . MET C 1 190 ? 41.096 8.284 104.811 1.00 56.99 259 MET C O 1
ATOM 5477 N N . PHE C 1 191 ? 38.862 8.537 105.212 1.00 54.15 260 PHE C N 1
ATOM 5478 C CA . PHE C 1 191 ? 38.559 9.291 103.997 1.00 55.94 260 PHE C CA 1
ATOM 5479 C C . PHE C 1 191 ? 38.142 10.687 104.364 1.00 57.27 260 PHE C C 1
ATOM 5480 O O . PHE C 1 191 ? 37.181 10.860 105.096 1.00 58.17 260 PHE C O 1
ATOM 5488 N N . VAL C 1 192 ? 38.848 11.684 103.852 1.00 53.27 261 VAL C N 1
ATOM 5489 C CA . VAL C 1 192 ? 38.635 13.115 104.155 1.00 52.43 261 VAL C CA 1
ATOM 5490 C C . VAL C 1 192 ? 38.224 13.904 102.863 1.00 62.46 261 VAL C C 1
ATOM 5491 O O . VAL C 1 192 ? 38.871 13.745 101.829 1.00 61.38 261 VAL C O 1
ATOM 5495 N N . LEU C 1 193 ? 37.196 14.788 102.966 1.00 62.29 262 LEU C N 1
ATOM 5496 C CA . LEU C 1 193 ? 36.691 15.653 101.890 1.00 62.28 262 LEU C CA 1
ATOM 5497 C C . LEU C 1 193 ? 36.971 17.143 102.133 1.00 68.89 262 LEU C C 1
ATOM 5498 O O . LEU C 1 193 ? 36.540 17.729 103.150 1.00 69.63 262 LEU C O 1
ATOM 5503 N N . LEU C 1 194 ? 37.640 17.770 101.160 1.00 65.56 263 LEU C N 1
ATOM 5504 C CA . LEU C 1 194 ? 37.940 19.200 101.150 1.00 64.03 263 LEU C CA 1
ATOM 5505 C C . LEU C 1 194 ? 36.934 19.891 100.222 1.00 65.59 263 LEU C C 1
ATOM 5506 O O . LEU C 1 194 ? 36.961 19.693 99.022 1.00 66.64 263 LEU C O 1
ATOM 5511 N N . LEU C 1 195 ? 35.987 20.614 100.796 1.00 61.99 264 LEU C N 1
ATOM 5512 C CA . LEU C 1 195 ? 34.898 21.294 100.084 1.00 60.37 264 LEU C CA 1
ATOM 5513 C C . LEU C 1 195 ? 35.067 22.799 100.124 1.00 66.71 264 LEU C C 1
ATOM 5514 O O . LEU C 1 195 ? 35.274 23.349 101.205 1.00 66.26 264 LEU C O 1
ATOM 5519 N N . PRO C 1 196 ? 35.110 23.497 98.965 1.00 67.37 265 PRO C N 1
ATOM 5520 C CA . PRO C 1 196 ? 35.353 24.963 98.995 1.00 68.38 265 PRO C CA 1
ATOM 5521 C C . PRO C 1 196 ? 34.203 25.799 99.579 1.00 77.34 265 PRO C C 1
ATOM 5522 O O . PRO C 1 196 ? 33.095 25.272 99.676 1.00 76.09 265 PRO C O 1
ATOM 5526 N N . PRO C 1 197 ? 34.426 27.069 100.008 1.00 79.24 266 PRO C N 1
ATOM 5527 C CA . PRO C 1 197 ? 33.305 27.871 100.525 1.00 82.21 266 PRO C CA 1
ATOM 5528 C C . PRO C 1 197 ? 32.392 28.514 99.444 1.00 96.46 266 PRO C C 1
ATOM 5529 O O . PRO C 1 197 ? 31.220 28.766 99.704 1.00 96.78 266 PRO C O 1
ATOM 5533 N N . ALA C 1 198 ? 32.922 28.782 98.237 1.00 99.26 267 ALA C N 1
ATOM 5534 C CA . ALA C 1 198 ? 32.212 29.438 97.138 1.00 101.51 267 ALA C CA 1
ATOM 5535 C C . ALA C 1 198 ? 32.086 28.521 95.925 1.00 109.52 267 ALA C C 1
ATOM 5536 O O . ALA C 1 198 ? 32.922 27.637 95.713 1.00 110.15 267 ALA C O 1
ATOM 5538 N N . ILE C 1 211 ? 29.637 12.660 100.396 1.00 94.51 280 ILE C N 1
ATOM 5539 C CA . ILE C 1 211 ? 29.476 13.059 101.792 1.00 94.80 280 ILE C CA 1
ATOM 5540 C C . ILE C 1 211 ? 29.111 11.871 102.705 1.00 102.58 280 ILE C C 1
ATOM 5541 O O . ILE C 1 211 ? 29.368 11.901 103.922 1.00 104.00 280 ILE C O 1
ATOM 5543 N N . GLU C 1 212 ? 28.520 10.822 102.102 1.00 98.87 281 GLU C N 1
ATOM 5544 C CA . GLU C 1 212 ? 28.090 9.546 102.716 1.00 97.03 281 GLU C CA 1
ATOM 5545 C C . GLU C 1 212 ? 29.281 8.741 103.332 1.00 97.74 281 GLU C C 1
ATOM 5546 O O . GLU C 1 212 ? 29.235 8.292 104.478 1.00 99.22 281 GLU C O 1
ATOM 5552 N N . MET C 1 213 ? 30.344 8.615 102.543 1.00 89.39 282 MET C N 1
ATOM 5553 C CA . MET C 1 213 ? 31.574 7.899 102.783 1.00 87.41 282 MET C CA 1
ATOM 5554 C C . MET C 1 213 ? 32.650 8.707 103.560 1.00 80.80 282 MET C C 1
ATOM 5555 O O . MET C 1 213 ? 33.634 8.101 104.013 1.00 79.02 282 MET C O 1
ATOM 5560 N N . ALA C 1 214 ? 32.477 10.047 103.683 1.00 69.43 283 ALA C N 1
ATOM 5561 C CA . ALA C 1 214 ? 33.463 10.905 104.295 1.00 68.40 283 ALA C CA 1
ATOM 5562 C C . ALA C 1 214 ? 33.488 10.733 105.798 1.00 72.37 283 ALA C C 1
ATOM 5563 O O . ALA C 1 214 ? 32.449 10.823 106.438 1.00 74.22 283 ALA C O 1
ATOM 5565 N N . ASP C 1 215 ? 34.690 10.513 106.368 1.00 65.57 284 ASP C N 1
ATOM 5566 C CA . ASP C 1 215 ? 34.959 10.368 107.804 1.00 61.73 284 ASP C CA 1
ATOM 5567 C C . ASP C 1 215 ? 35.115 11.744 108.436 1.00 64.32 284 ASP C C 1
ATOM 5568 O O . ASP C 1 215 ? 34.756 11.959 109.592 1.00 67.47 284 ASP C O 1
ATOM 5573 N N . LEU C 1 216 ? 35.570 12.690 107.644 1.00 57.36 285 LEU C N 1
ATOM 5574 C CA . LEU C 1 216 ? 35.716 14.077 108.015 1.00 57.09 285 LEU C CA 1
ATOM 5575 C C . LEU C 1 216 ? 35.533 14.923 106.751 1.00 57.87 285 LEU C C 1
ATOM 5576 O O . LEU C 1 216 ? 36.036 14.575 105.680 1.00 58.09 285 LEU C O 1
ATOM 5581 N N . VAL C 1 217 ? 34.844 16.042 106.897 1.00 51.35 286 VAL C N 1
ATOM 5582 C CA . VAL C 1 217 ? 34.658 17.048 105.870 1.00 49.35 286 VAL C CA 1
ATOM 5583 C C . VAL C 1 217 ? 35.350 18.339 106.377 1.00 55.54 286 VAL C C 1
ATOM 5584 O O . VAL C 1 217 ? 35.102 18.808 107.495 1.00 51.83 286 VAL C O 1
ATOM 5588 N N . ALA C 1 218 ? 36.232 18.900 105.547 1.00 58.60 287 ALA C N 1
ATOM 5589 C CA . ALA C 1 218 ? 36.952 20.142 105.837 1.00 59.29 287 ALA C CA 1
ATOM 5590 C C . ALA C 1 218 ? 36.473 21.241 104.845 1.00 63.56 287 ALA C C 1
ATOM 5591 O O . ALA C 1 218 ? 36.553 21.026 103.640 1.00 62.58 287 ALA C O 1
ATOM 5593 N N . VAL C 1 219 ? 35.880 22.364 105.351 1.00 61.41 288 VAL C N 1
ATOM 5594 C CA . VAL C 1 219 ? 35.403 23.486 104.511 1.00 61.23 288 VAL C CA 1
ATOM 5595 C C . VAL C 1 219 ? 36.612 24.438 104.407 1.00 69.21 288 VAL C C 1
ATOM 5596 O O . VAL C 1 219 ? 37.059 25.014 105.406 1.00 68.60 288 VAL C O 1
ATOM 5600 N N . THR C 1 220 ? 37.192 24.486 103.199 1.00 66.90 289 THR C N 1
ATOM 5601 C CA . THR C 1 220 ? 38.417 25.211 102.903 1.00 66.84 289 THR C CA 1
ATOM 5602 C C . THR C 1 220 ? 38.221 26.699 102.719 1.00 72.85 289 THR C C 1
ATOM 5603 O O . THR C 1 220 ? 37.078 27.182 102.682 1.00 73.19 289 THR C O 1
ATOM 5607 N N . LYS C 1 221 ? 39.376 27.434 102.657 1.00 68.60 290 LYS C N 1
ATOM 5608 C CA . LYS C 1 221 ? 39.517 28.867 102.425 1.00 67.46 290 LYS C CA 1
ATOM 5609 C C . LYS C 1 221 ? 38.728 29.713 103.404 1.00 74.21 290 LYS C C 1
ATOM 5610 O O . LYS C 1 221 ? 38.343 30.825 103.068 1.00 77.68 290 LYS C O 1
ATOM 5616 N N . SER C 1 222 ? 38.513 29.220 104.628 1.00 70.48 291 SER C N 1
ATOM 5617 C CA . SER C 1 222 ? 37.766 29.907 105.689 1.00 68.75 291 SER C CA 1
ATOM 5618 C C . SER C 1 222 ? 38.578 31.109 106.232 1.00 72.39 291 SER C C 1
ATOM 5619 O O . SER C 1 222 ? 38.875 31.175 107.428 1.00 69.88 291 SER C O 1
ATOM 5622 N N . ASP C 1 223 ? 38.929 32.057 105.316 1.00 70.65 292 ASP C N 1
ATOM 5623 C CA . ASP C 1 223 ? 39.727 33.266 105.576 1.00 72.90 292 ASP C CA 1
ATOM 5624 C C . ASP C 1 223 ? 39.164 34.478 104.897 1.00 86.85 292 ASP C C 1
ATOM 5625 O O . ASP C 1 223 ? 38.497 34.335 103.851 1.00 88.33 292 ASP C O 1
ATOM 5630 N N . GLY C 1 224 ? 39.437 35.659 105.482 1.00 88.29 293 GLY C N 1
ATOM 5631 C CA . GLY C 1 224 ? 39.020 36.956 104.937 1.00 91.36 293 GLY C CA 1
ATOM 5632 C C . GLY C 1 224 ? 37.535 37.081 104.651 1.00 99.20 293 GLY C C 1
ATOM 5633 O O . GLY C 1 224 ? 36.725 36.855 105.552 1.00 100.56 293 GLY C O 1
ATOM 5634 N N . ASP C 1 225 ? 37.160 37.374 103.398 1.00 95.93 294 ASP C N 1
ATOM 5635 C CA . ASP C 1 225 ? 35.742 37.520 103.095 1.00 95.71 294 ASP C CA 1
ATOM 5636 C C . ASP C 1 225 ? 35.005 36.237 102.734 1.00 95.81 294 ASP C C 1
ATOM 5637 O O . ASP C 1 225 ? 33.867 36.295 102.250 1.00 97.45 294 ASP C O 1
ATOM 5642 N N . LEU C 1 226 ? 35.647 35.077 102.978 1.00 86.15 295 LEU C N 1
ATOM 5643 C CA . LEU C 1 226 ? 35.062 33.765 102.712 1.00 81.93 295 LEU C CA 1
ATOM 5644 C C . LEU C 1 226 ? 34.753 33.052 104.005 1.00 82.20 295 LEU C C 1
ATOM 5645 O O . LEU C 1 226 ? 34.313 31.903 103.958 1.00 80.10 295 LEU C O 1
ATOM 5650 N N . ILE C 1 227 ? 34.956 33.727 105.172 1.00 77.93 296 ILE C N 1
ATOM 5651 C CA . ILE C 1 227 ? 34.659 33.126 106.486 1.00 76.05 296 ILE C CA 1
ATOM 5652 C C . ILE C 1 227 ? 33.143 32.912 106.647 1.00 81.42 296 ILE C C 1
ATOM 5653 O O . ILE C 1 227 ? 32.721 31.827 107.047 1.00 82.23 296 ILE C O 1
ATOM 5658 N N . VAL C 1 228 ? 32.335 33.943 106.308 1.00 77.58 297 VAL C N 1
ATOM 5659 C CA . VAL C 1 228 ? 30.869 33.932 106.352 1.00 76.17 297 VAL C CA 1
ATOM 5660 C C . VAL C 1 228 ? 30.306 32.831 105.440 1.00 77.51 297 VAL C C 1
ATOM 5661 O O . VAL C 1 228 ? 29.658 31.926 105.989 1.00 76.40 297 VAL C O 1
ATOM 5665 N N . PRO C 1 229 ? 30.606 32.806 104.101 1.00 70.79 298 PRO C N 1
ATOM 5666 C CA . PRO C 1 229 ? 30.120 31.673 103.268 1.00 69.88 298 PRO C CA 1
ATOM 5667 C C . PRO C 1 229 ? 30.557 30.294 103.783 1.00 70.25 298 PRO C C 1
ATOM 5668 O O . PRO C 1 229 ? 29.780 29.360 103.670 1.00 72.04 298 PRO C O 1
ATOM 5672 N N . ALA C 1 230 ? 31.782 30.168 104.329 1.00 65.05 299 ALA C N 1
ATOM 5673 C CA . ALA C 1 230 ? 32.351 28.926 104.878 1.00 63.72 299 ALA C CA 1
ATOM 5674 C C . ALA C 1 230 ? 31.565 28.478 106.131 1.00 64.75 299 ALA C C 1
ATOM 5675 O O . ALA C 1 230 ? 31.255 27.290 106.268 1.00 63.80 299 ALA C O 1
ATOM 5677 N N . ARG C 1 231 ? 31.202 29.433 107.018 1.00 59.63 300 ARG C N 1
ATOM 5678 C CA . ARG C 1 231 ? 30.376 29.160 108.198 1.00 57.74 300 ARG C CA 1
ATOM 5679 C C . ARG C 1 231 ? 28.973 28.671 107.738 1.00 65.36 300 ARG C C 1
ATOM 5680 O O . ARG C 1 231 ? 28.426 27.782 108.382 1.00 66.02 300 ARG C O 1
ATOM 5688 N N . ARG C 1 232 ? 28.423 29.248 106.619 1.00 62.66 301 ARG C N 1
ATOM 5689 C CA . ARG C 1 232 ? 27.142 28.887 106.029 1.00 64.09 301 ARG C CA 1
ATOM 5690 C C . ARG C 1 232 ? 27.136 27.486 105.417 1.00 70.55 301 ARG C C 1
ATOM 5691 O O . ARG C 1 232 ? 26.215 26.708 105.723 1.00 70.33 301 ARG C O 1
ATOM 5699 N N . ILE C 1 233 ? 28.099 27.191 104.509 1.00 67.94 302 ILE C N 1
ATOM 5700 C CA . ILE C 1 233 ? 28.265 25.848 103.913 1.00 68.48 302 ILE C CA 1
ATOM 5701 C C . ILE C 1 233 ? 28.483 24.768 105.075 1.00 69.48 302 ILE C C 1
ATOM 5702 O O . ILE C 1 233 ? 27.842 23.726 105.061 1.00 67.74 302 ILE C O 1
ATOM 5707 N N . GLN C 1 234 ? 29.323 25.072 106.092 1.00 63.25 303 GLN C N 1
ATOM 5708 C CA . GLN C 1 234 ? 29.559 24.176 107.219 1.00 61.85 303 GLN C CA 1
ATOM 5709 C C . GLN C 1 234 ? 28.261 23.771 107.887 1.00 62.84 303 GLN C C 1
ATOM 5710 O O . GLN C 1 234 ? 28.029 22.568 108.116 1.00 63.03 303 GLN C O 1
ATOM 5716 N N . ALA C 1 235 ? 27.426 24.785 108.234 1.00 56.23 304 ALA C N 1
ATOM 5717 C CA . ALA C 1 235 ? 26.104 24.637 108.878 1.00 53.46 304 ALA C CA 1
ATOM 5718 C C . ALA C 1 235 ? 25.231 23.679 108.058 1.00 62.04 304 ALA C C 1
ATOM 5719 O O . ALA C 1 235 ? 24.626 22.783 108.633 1.00 62.52 304 ALA C O 1
ATOM 5721 N N . GLU C 1 236 ? 25.243 23.830 106.705 1.00 60.82 305 GLU C N 1
ATOM 5722 C CA . GLU C 1 236 ? 24.505 23.023 105.734 1.00 60.63 305 GLU C CA 1
ATOM 5723 C C . GLU C 1 236 ? 24.929 21.557 105.755 1.00 69.34 305 GLU C C 1
ATOM 5724 O O . GLU C 1 236 ? 24.042 20.686 105.745 1.00 71.44 305 GLU C O 1
ATOM 5730 N N . TYR C 1 237 ? 26.257 21.281 105.796 1.00 66.71 306 TYR C N 1
ATOM 5731 C CA . TYR C 1 237 ? 26.793 19.927 105.883 1.00 67.76 306 TYR C CA 1
ATOM 5732 C C . TYR C 1 237 ? 26.520 19.297 107.227 1.00 69.97 306 TYR C C 1
ATOM 5733 O O . TYR C 1 237 ? 26.114 18.132 107.260 1.00 70.15 306 TYR C O 1
ATOM 5742 N N . VAL C 1 238 ? 26.663 20.066 108.335 1.00 63.39 307 VAL C N 1
ATOM 5743 C CA . VAL C 1 238 ? 26.327 19.546 109.663 1.00 62.59 307 VAL C CA 1
ATOM 5744 C C . VAL C 1 238 ? 24.837 19.148 109.644 1.00 70.41 307 VAL C C 1
ATOM 5745 O O . VAL C 1 238 ? 24.484 18.063 110.103 1.00 71.50 307 VAL C O 1
ATOM 5749 N N . SER C 1 239 ? 23.983 20.008 109.050 1.00 68.74 308 SER C N 1
ATOM 5750 C CA . SER C 1 239 ? 22.547 19.783 108.904 1.00 68.52 308 SER C CA 1
ATOM 5751 C C . SER C 1 239 ? 22.234 18.539 108.081 1.00 70.49 308 SER C C 1
ATOM 5752 O O . SER C 1 239 ? 21.414 17.734 108.503 1.00 69.31 308 SER C O 1
ATOM 5755 N N . ALA C 1 240 ? 22.923 18.358 106.946 1.00 68.25 309 ALA C N 1
ATOM 5756 C CA . ALA C 1 240 ? 22.769 17.199 106.050 1.00 68.73 309 ALA C CA 1
ATOM 5757 C C . ALA C 1 240 ? 23.072 15.879 106.759 1.00 75.91 309 ALA C C 1
ATOM 5758 O O . ALA C 1 240 ? 22.247 14.972 106.692 1.00 75.21 309 ALA C O 1
ATOM 5760 N N . LEU C 1 241 ? 24.241 15.787 107.468 1.00 76.30 310 LEU C N 1
ATOM 5761 C CA . LEU C 1 241 ? 24.679 14.597 108.234 1.00 76.68 310 LEU C CA 1
ATOM 5762 C C . LEU C 1 241 ? 23.705 14.211 109.322 1.00 76.94 310 LEU C C 1
ATOM 5763 O O . LEU C 1 241 ? 23.472 13.027 109.521 1.00 76.00 310 LEU C O 1
ATOM 5768 N N . LYS C 1 242 ? 23.118 15.194 110.005 1.00 73.57 311 LYS C N 1
ATOM 5769 C CA . LYS C 1 242 ? 22.165 14.948 111.083 1.00 75.00 311 LYS C CA 1
ATOM 5770 C C . LYS C 1 242 ? 20.929 14.176 110.609 1.00 84.65 311 LYS C C 1
ATOM 5771 O O . LYS C 1 242 ? 20.174 13.670 111.427 1.00 87.00 311 LYS C O 1
ATOM 5775 N N . LEU C 1 243 ? 20.727 14.098 109.294 1.00 83.60 312 LEU C N 1
ATOM 5776 C CA . LEU C 1 243 ? 19.617 13.393 108.660 1.00 85.73 312 LEU C CA 1
ATOM 5777 C C . LEU C 1 243 ? 19.959 11.969 108.240 1.00 94.04 312 LEU C C 1
ATOM 5778 O O . LEU C 1 243 ? 19.065 11.118 108.233 1.00 94.19 312 LEU C O 1
ATOM 5783 N N . LEU C 1 244 ? 21.237 11.725 107.877 1.00 93.25 313 LEU C N 1
ATOM 5784 C CA . LEU C 1 244 ? 21.799 10.432 107.462 1.00 94.55 313 LEU C CA 1
ATOM 5785 C C . LEU C 1 244 ? 21.826 9.376 108.598 1.00 105.78 313 LEU C C 1
ATOM 5786 O O . LEU C 1 244 ? 22.007 9.741 109.772 1.00 106.30 313 LEU C O 1
ATOM 5791 N N . ARG C 1 245 ? 21.586 8.076 108.246 1.00 105.15 314 ARG C N 1
ATOM 5792 C CA . ARG C 1 245 ? 21.640 6.946 109.196 1.00 105.86 314 ARG C CA 1
ATOM 5793 C C . ARG C 1 245 ? 22.995 6.265 108.972 1.00 109.02 314 ARG C C 1
ATOM 5794 O O . ARG C 1 245 ? 23.297 5.901 107.827 1.00 109.37 314 ARG C O 1
ATOM 5796 N N . LYS C 1 246 ? 23.837 6.167 110.056 1.00 103.01 315 LYS C N 1
ATOM 5797 C CA . LYS C 1 246 ? 25.225 5.646 110.108 1.00 99.74 315 LYS C CA 1
ATOM 5798 C C . LYS C 1 246 ? 25.363 4.249 109.525 1.00 100.91 315 LYS C C 1
ATOM 5799 O O . LYS C 1 246 ? 25.373 4.081 108.315 1.00 99.74 315 LYS C O 1
ATOM 5805 N N . TRP C 1 251 ? 31.874 6.556 115.552 1.00 93.48 320 TRP C N 1
ATOM 5806 C CA . TRP C 1 251 ? 32.336 7.760 114.884 1.00 90.89 320 TRP C CA 1
ATOM 5807 C C . TRP C 1 251 ? 31.226 8.416 114.114 1.00 92.70 320 TRP C C 1
ATOM 5808 O O . TRP C 1 251 ? 30.558 7.803 113.256 1.00 89.99 320 TRP C O 1
ATOM 5819 N N . LYS C 1 252 ? 31.101 9.725 114.397 1.00 89.14 321 LYS C N 1
ATOM 5820 C CA . LYS C 1 252 ? 30.172 10.666 113.771 1.00 85.62 321 LYS C CA 1
ATOM 5821 C C . LYS C 1 252 ? 31.011 11.617 112.893 1.00 82.27 321 LYS C C 1
ATOM 5822 O O . LYS C 1 252 ? 31.829 12.377 113.433 1.00 82.73 321 LYS C O 1
ATOM 5824 N N . PRO C 1 253 ? 30.859 11.558 111.548 1.00 70.74 322 PRO C N 1
ATOM 5825 C CA . PRO C 1 253 ? 31.628 12.464 110.669 1.00 68.60 322 PRO C CA 1
ATOM 5826 C C . PRO C 1 253 ? 31.542 13.929 111.086 1.00 71.46 322 PRO C C 1
ATOM 5827 O O . PRO C 1 253 ? 30.463 14.428 111.363 1.00 73.61 322 PRO C O 1
ATOM 5831 N N . LYS C 1 254 ? 32.673 14.601 111.178 1.00 65.92 323 LYS C N 1
ATOM 5832 C CA . LYS C 1 254 ? 32.734 16.018 111.578 1.00 63.87 323 LYS C CA 1
ATOM 5833 C C . LYS C 1 254 ? 32.939 16.918 110.390 1.00 61.67 323 LYS C C 1
ATOM 5834 O O . LYS C 1 254 ? 33.556 16.500 109.427 1.00 59.03 323 LYS C O 1
ATOM 5840 N N . VAL C 1 255 ? 32.417 18.154 110.475 1.00 58.86 324 VAL C N 1
ATOM 5841 C CA . VAL C 1 255 ? 32.519 19.254 109.508 1.00 58.61 324 VAL C CA 1
ATOM 5842 C C . VAL C 1 255 ? 33.283 20.378 110.171 1.00 65.83 324 VAL C C 1
ATOM 5843 O O . VAL C 1 255 ? 32.780 21.029 111.088 1.00 68.61 324 VAL C O 1
ATOM 5847 N N . ILE C 1 256 ? 34.500 20.588 109.741 1.00 63.82 325 ILE C N 1
ATOM 5848 C CA . ILE C 1 256 ? 35.382 21.637 110.293 1.00 65.03 325 ILE C CA 1
ATOM 5849 C C . ILE C 1 256 ? 35.702 22.690 109.206 1.00 71.18 325 ILE C C 1
ATOM 5850 O O . ILE C 1 256 ? 35.537 22.420 108.021 1.00 72.52 325 ILE C O 1
ATOM 5855 N N . ARG C 1 257 ? 36.144 23.879 109.602 1.00 68.76 326 ARG C N 1
ATOM 5856 C CA . ARG C 1 257 ? 36.528 24.948 108.660 1.00 68.18 326 ARG C CA 1
ATOM 5857 C C . ARG C 1 257 ? 38.022 25.163 108.762 1.00 71.45 326 ARG C C 1
ATOM 5858 O O . ARG C 1 257 ? 38.566 25.254 109.858 1.00 71.70 326 ARG C O 1
ATOM 5866 N N . ILE C 1 258 ? 38.698 25.199 107.648 1.00 68.19 327 ILE C N 1
ATOM 5867 C CA . ILE C 1 258 ? 40.152 25.349 107.676 1.00 67.21 327 ILE C CA 1
ATOM 5868 C C . ILE C 1 258 ? 40.576 26.466 106.734 1.00 72.38 327 ILE C C 1
ATOM 5869 O O . ILE C 1 258 ? 39.786 26.902 105.901 1.00 71.45 327 ILE C O 1
ATOM 5874 N N . SER C 1 259 ? 41.841 26.903 106.863 1.00 69.72 328 SER C N 1
ATOM 5875 C CA . SER C 1 259 ? 42.486 27.836 105.953 1.00 70.68 328 SER C CA 1
ATOM 5876 C C . SER C 1 259 ? 43.992 27.548 106.003 1.00 76.19 328 SER C C 1
ATOM 5877 O O . SER C 1 259 ? 44.589 27.625 107.066 1.00 75.35 328 SER C O 1
ATOM 5880 N N . ALA C 1 260 ? 44.572 27.110 104.871 1.00 74.85 329 ALA C N 1
ATOM 5881 C CA . ALA C 1 260 ? 46.013 26.870 104.706 1.00 74.73 329 ALA C CA 1
ATOM 5882 C C . ALA C 1 260 ? 46.714 28.222 104.636 1.00 80.67 329 ALA C C 1
ATOM 5883 O O . ALA C 1 260 ? 47.910 28.328 104.915 1.00 82.65 329 ALA C O 1
ATOM 5885 N N . ARG C 1 261 ? 45.959 29.266 104.275 1.00 75.72 330 ARG C N 1
ATOM 5886 C CA . ARG C 1 261 ? 46.448 30.636 104.171 1.00 73.79 330 ARG C CA 1
ATOM 5887 C C . ARG C 1 261 ? 46.644 31.217 105.563 1.00 75.49 330 ARG C C 1
ATOM 5888 O O . ARG C 1 261 ? 47.707 31.765 105.837 1.00 76.73 330 ARG C O 1
ATOM 5896 N N . SER C 1 262 ? 45.650 31.051 106.470 1.00 69.01 331 SER C N 1
ATOM 5897 C CA . SER C 1 262 ? 45.757 31.560 107.839 1.00 66.68 331 SER C CA 1
ATOM 5898 C C . SER C 1 262 ? 46.214 30.522 108.842 1.00 67.77 331 SER C C 1
ATOM 5899 O O . SER C 1 262 ? 46.610 30.890 109.923 1.00 67.13 331 SER C O 1
ATOM 5902 N N . GLY C 1 263 ? 46.079 29.245 108.512 1.00 64.87 332 GLY C N 1
ATOM 5903 C CA . GLY C 1 263 ? 46.397 28.131 109.397 1.00 63.75 332 GLY C CA 1
ATOM 5904 C C . GLY C 1 263 ? 45.217 27.678 110.251 1.00 67.95 332 GLY C C 1
ATOM 5905 O O . GLY C 1 263 ? 45.285 26.644 110.935 1.00 68.93 332 GLY C O 1
ATOM 5906 N N . GLU C 1 264 ? 44.134 28.453 110.238 1.00 64.05 333 GLU C N 1
ATOM 5907 C CA . GLU C 1 264 ? 42.893 28.175 110.981 1.00 64.80 333 GLU C CA 1
ATOM 5908 C C . GLU C 1 264 ? 42.410 26.711 110.857 1.00 69.35 333 GLU C C 1
ATOM 5909 O O . GLU C 1 264 ? 42.282 26.223 109.728 1.00 70.18 333 GLU C O 1
ATOM 5915 N N . GLY C 1 265 ? 42.094 26.075 111.993 1.00 62.79 334 GLY C N 1
ATOM 5916 C CA . GLY C 1 265 ? 41.552 24.717 112.064 1.00 62.79 334 GLY C CA 1
ATOM 5917 C C . GLY C 1 265 ? 42.430 23.540 111.651 1.00 68.11 334 GLY C C 1
ATOM 5918 O O . GLY C 1 265 ? 42.016 22.383 111.804 1.00 70.69 334 GLY C O 1
ATOM 5919 N N . ILE C 1 266 ? 43.627 23.805 111.124 1.00 62.53 335 ILE C N 1
ATOM 5920 C CA . ILE C 1 266 ? 44.535 22.746 110.676 1.00 62.19 335 ILE C CA 1
ATOM 5921 C C . ILE C 1 266 ? 45.035 21.798 111.785 1.00 69.45 335 ILE C C 1
ATOM 5922 O O . ILE C 1 266 ? 45.054 20.576 111.587 1.00 71.11 335 ILE C O 1
ATOM 5927 N N . SER C 1 267 ? 45.368 22.339 112.960 1.00 66.80 336 SER C N 1
ATOM 5928 C CA . SER C 1 267 ? 45.807 21.519 114.107 1.00 65.72 336 SER C CA 1
ATOM 5929 C C . SER C 1 267 ? 44.639 20.716 114.655 1.00 66.44 336 SER C C 1
ATOM 5930 O O . SER C 1 267 ? 44.808 19.554 115.010 1.00 65.04 336 SER C O 1
ATOM 5933 N N . GLU C 1 268 ? 43.456 21.337 114.707 1.00 61.92 337 GLU C N 1
ATOM 5934 C CA . GLU C 1 268 ? 42.226 20.732 115.203 1.00 62.62 337 GLU C CA 1
ATOM 5935 C C . GLU C 1 268 ? 41.784 19.616 114.278 1.00 64.85 337 GLU C C 1
ATOM 5936 O O . GLU C 1 268 ? 41.265 18.632 114.764 1.00 65.47 337 GLU C O 1
ATOM 5942 N N . MET C 1 269 ? 42.077 19.730 112.971 1.00 60.92 338 MET C N 1
ATOM 5943 C CA . MET C 1 269 ? 41.834 18.701 111.943 1.00 60.41 338 MET C CA 1
ATOM 5944 C C . MET C 1 269 ? 42.685 17.469 112.180 1.00 60.89 338 MET C C 1
ATOM 5945 O O . MET C 1 269 ? 42.158 16.366 112.311 1.00 62.14 338 MET C O 1
ATOM 5950 N N . TRP C 1 270 ? 43.982 17.667 112.282 1.00 55.93 339 TRP C N 1
ATOM 5951 C CA . TRP C 1 270 ? 44.907 16.610 112.648 1.00 57.41 339 TRP C CA 1
ATOM 5952 C C . TRP C 1 270 ? 44.524 15.890 113.966 1.00 63.99 339 TRP C C 1
ATOM 5953 O O . TRP C 1 270 ? 44.671 14.662 114.032 1.00 65.81 339 TRP C O 1
ATOM 5964 N N . ASP C 1 271 ? 43.983 16.631 114.971 1.00 59.46 340 ASP C N 1
ATOM 5965 C CA . ASP C 1 271 ? 43.564 16.034 116.233 1.00 59.53 340 ASP C CA 1
ATOM 5966 C C . ASP C 1 271 ? 42.327 15.185 116.061 1.00 64.43 340 ASP C C 1
ATOM 5967 O O . ASP C 1 271 ? 42.280 14.104 116.643 1.00 64.89 340 ASP C O 1
ATOM 5972 N N . LYS C 1 272 ? 41.338 15.621 115.231 1.00 60.32 341 LYS C N 1
ATOM 5973 C CA . LYS C 1 272 ? 40.160 14.776 114.978 1.00 59.44 341 LYS C CA 1
ATOM 5974 C C . LYS C 1 272 ? 40.580 13.509 114.171 1.00 59.79 341 LYS C C 1
ATOM 5975 O O . LYS C 1 272 ? 39.962 12.457 114.300 1.00 59.06 341 LYS C O 1
ATOM 5981 N N . MET C 1 273 ? 41.633 13.628 113.356 1.00 55.63 342 MET C N 1
ATOM 5982 C CA . MET C 1 273 ? 42.189 12.516 112.572 1.00 55.63 342 MET C CA 1
ATOM 5983 C C . MET C 1 273 ? 42.800 11.470 113.483 1.00 60.51 342 MET C C 1
ATOM 5984 O O . MET C 1 273 ? 42.479 10.282 113.370 1.00 59.83 342 MET C O 1
ATOM 5989 N N . LYS C 1 274 ? 43.606 11.937 114.463 1.00 57.59 343 LYS C N 1
ATOM 5990 C CA . LYS C 1 274 ? 44.204 11.103 115.511 1.00 55.12 343 LYS C CA 1
ATOM 5991 C C . LYS C 1 274 ? 43.135 10.482 116.412 1.00 55.98 343 LYS C C 1
ATOM 5992 O O . LYS C 1 274 ? 43.303 9.341 116.805 1.00 59.68 343 LYS C O 1
ATOM 5998 N N . ASP C 1 275 ? 42.025 11.164 116.680 1.00 49.65 344 ASP C N 1
ATOM 5999 C CA . ASP C 1 275 ? 40.890 10.597 117.444 1.00 50.12 344 ASP C CA 1
ATOM 6000 C C . ASP C 1 275 ? 40.182 9.461 116.697 1.00 55.01 344 ASP C C 1
ATOM 6001 O O . ASP C 1 275 ? 39.812 8.444 117.311 1.00 56.27 344 ASP C O 1
ATOM 6006 N N . PHE C 1 276 ? 39.923 9.676 115.381 1.00 52.31 345 PHE C N 1
ATOM 6007 C CA . PHE C 1 276 ? 39.341 8.688 114.478 1.00 52.31 345 PHE C CA 1
ATOM 6008 C C . PHE C 1 276 ? 40.251 7.450 114.518 1.00 56.30 345 PHE C C 1
ATOM 6009 O O . PHE C 1 276 ? 39.768 6.368 114.805 1.00 57.47 345 PHE C O 1
ATOM 6017 N N . GLN C 1 277 ? 41.561 7.640 114.328 1.00 53.36 346 GLN C N 1
ATOM 6018 C CA . GLN C 1 277 ? 42.547 6.582 114.382 1.00 55.42 346 GLN C CA 1
ATOM 6019 C C . GLN C 1 277 ? 42.459 5.760 115.678 1.00 63.70 346 GLN C C 1
ATOM 6020 O O . GLN C 1 277 ? 42.333 4.527 115.623 1.00 65.85 346 GLN C O 1
ATOM 6026 N N . ASP C 1 278 ? 42.474 6.451 116.828 1.00 61.72 347 ASP C N 1
ATOM 6027 C CA . ASP C 1 278 ? 42.386 5.845 118.167 1.00 62.04 347 ASP C CA 1
ATOM 6028 C C . ASP C 1 278 ? 41.138 5.003 118.378 1.00 62.62 347 ASP C C 1
ATOM 6029 O O . ASP C 1 278 ? 41.260 3.872 118.889 1.00 61.93 347 ASP C O 1
ATOM 6034 N N . LEU C 1 279 ? 39.954 5.539 117.946 1.00 55.66 348 LEU C N 1
ATOM 6035 C CA . LEU C 1 279 ? 38.659 4.857 118.016 1.00 55.85 348 LEU C CA 1
ATOM 6036 C C . LEU C 1 279 ? 38.657 3.570 117.154 1.00 63.14 348 LEU C C 1
ATOM 6037 O O . LEU C 1 279 ? 38.231 2.525 117.624 1.00 62.68 348 LEU C O 1
ATOM 6042 N N . MET C 1 280 ? 39.134 3.662 115.914 1.00 61.71 349 MET C N 1
ATOM 6043 C CA . MET C 1 280 ? 39.226 2.586 114.921 1.00 63.09 349 MET C CA 1
ATOM 6044 C C . MET C 1 280 ? 40.134 1.468 115.364 1.00 63.83 349 MET C C 1
ATOM 6045 O O . MET C 1 280 ? 39.792 0.293 115.163 1.00 64.32 349 MET C O 1
ATOM 6050 N N . LEU C 1 281 ? 41.239 1.811 116.045 1.00 56.26 350 LEU C N 1
ATOM 6051 C CA . LEU C 1 281 ? 42.084 0.781 116.628 1.00 58.13 350 LEU C CA 1
ATOM 6052 C C . LEU C 1 281 ? 41.376 0.111 117.863 1.00 65.57 350 LEU C C 1
ATOM 6053 O O . LEU C 1 281 ? 41.130 -1.090 117.822 1.00 70.53 350 LEU C O 1
ATOM 6058 N N . ALA C 1 282 ? 41.011 0.874 118.908 1.00 59.30 351 ALA C N 1
ATOM 6059 C CA . ALA C 1 282 ? 40.278 0.385 120.097 1.00 59.90 351 ALA C CA 1
ATOM 6060 C C . ALA C 1 282 ? 39.034 -0.499 119.764 1.00 67.46 351 ALA C C 1
ATOM 6061 O O . ALA C 1 282 ? 38.840 -1.546 120.371 1.00 68.48 351 ALA C O 1
ATOM 6063 N N . SER C 1 283 ? 38.192 -0.063 118.826 1.00 63.90 352 SER C N 1
ATOM 6064 C CA . SER C 1 283 ? 36.973 -0.779 118.446 1.00 62.47 352 SER C CA 1
ATOM 6065 C C . SER C 1 283 ? 37.234 -2.048 117.606 1.00 70.50 352 SER C C 1
ATOM 6066 O O . SER C 1 283 ? 36.320 -2.870 117.459 1.00 70.77 352 SER C O 1
ATOM 6069 N N . GLY C 1 284 ? 38.438 -2.151 117.009 1.00 68.17 353 GLY C N 1
ATOM 6070 C CA . GLY C 1 284 ? 38.858 -3.244 116.131 1.00 67.13 353 GLY C CA 1
ATOM 6071 C C . GLY C 1 284 ? 38.392 -3.074 114.704 1.00 69.07 353 GLY C C 1
ATOM 6072 O O . GLY C 1 284 ? 38.611 -3.963 113.883 1.00 69.62 353 GLY C O 1
ATOM 6073 N N . GLU C 1 285 ? 37.730 -1.939 114.404 1.00 64.43 354 GLU C N 1
ATOM 6074 C CA . GLU C 1 285 ? 37.201 -1.587 113.089 1.00 63.94 354 GLU C CA 1
ATOM 6075 C C . GLU C 1 285 ? 38.248 -1.303 112.023 1.00 66.80 354 GLU C C 1
ATOM 6076 O O . GLU C 1 285 ? 37.975 -1.497 110.833 1.00 67.68 354 GLU C O 1
ATOM 6082 N N . LEU C 1 286 ? 39.437 -0.827 112.421 1.00 64.64 355 LEU C N 1
ATOM 6083 C CA . LEU C 1 286 ? 40.548 -0.550 111.502 1.00 65.36 355 LEU C CA 1
ATOM 6084 C C . LEU C 1 286 ? 41.084 -1.845 110.867 1.00 71.53 355 LEU C C 1
ATOM 6085 O O . LEU C 1 286 ? 41.235 -1.915 109.641 1.00 73.21 355 LEU C O 1
ATOM 6090 N N . THR C 1 287 ? 41.350 -2.859 111.702 1.00 66.75 356 THR C N 1
ATOM 6091 C CA . THR C 1 287 ? 41.823 -4.150 111.246 1.00 66.57 356 THR C CA 1
ATOM 6092 C C . THR C 1 287 ? 40.768 -4.883 110.444 1.00 71.15 356 THR C C 1
ATOM 6093 O O . THR C 1 287 ? 41.104 -5.422 109.392 1.00 77.04 356 THR C O 1
ATOM 6097 N N . ALA C 1 288 ? 39.499 -4.800 110.843 1.00 61.52 357 ALA C N 1
ATOM 6098 C CA . ALA C 1 288 ? 38.380 -5.403 110.120 1.00 60.28 357 ALA C CA 1
ATOM 6099 C C . ALA C 1 288 ? 38.273 -4.849 108.732 1.00 65.04 357 ALA C C 1
ATOM 6100 O O . ALA C 1 288 ? 38.086 -5.618 107.783 1.00 66.53 357 ALA C O 1
ATOM 6102 N N . LYS C 1 289 ? 38.393 -3.510 108.610 1.00 60.54 358 LYS C N 1
ATOM 6103 C CA . LYS C 1 289 ? 38.343 -2.768 107.347 1.00 58.46 358 LYS C CA 1
ATOM 6104 C C . LYS C 1 289 ? 39.560 -3.165 106.495 1.00 65.90 358 LYS C C 1
ATOM 6105 O O . LYS C 1 289 ? 39.394 -3.447 105.329 1.00 68.10 358 LYS C O 1
ATOM 6111 N N . ARG C 1 290 ? 40.768 -3.192 107.062 1.00 63.96 359 ARG C N 1
ATOM 6112 C CA . ARG C 1 290 ? 41.970 -3.573 106.345 1.00 64.99 359 ARG C CA 1
ATOM 6113 C C . ARG C 1 290 ? 41.847 -4.993 105.818 1.00 71.09 359 ARG C C 1
ATOM 6114 O O . ARG C 1 290 ? 42.120 -5.185 104.629 1.00 73.60 359 ARG C O 1
ATOM 6122 N N . ARG C 1 291 ? 41.367 -5.959 106.665 1.00 64.23 360 ARG C N 1
ATOM 6123 C CA . ARG C 1 291 ? 41.128 -7.361 106.311 1.00 63.05 360 ARG C CA 1
ATOM 6124 C C . ARG C 1 291 ? 40.218 -7.481 105.137 1.00 68.28 360 ARG C C 1
ATOM 6125 O O . ARG C 1 291 ? 40.539 -8.193 104.202 1.00 70.61 360 ARG C O 1
ATOM 6133 N N . LYS C 1 292 ? 39.126 -6.720 105.134 1.00 65.51 361 LYS C N 1
ATOM 6134 C CA . LYS C 1 292 ? 38.135 -6.710 104.064 1.00 64.19 361 LYS C CA 1
ATOM 6135 C C . LYS C 1 292 ? 38.767 -6.242 102.761 1.00 68.28 361 LYS C C 1
ATOM 6136 O O . LYS C 1 292 ? 38.555 -6.876 101.721 1.00 70.05 361 LYS C O 1
ATOM 6139 N N . GLN C 1 293 ? 39.550 -5.150 102.840 1.00 63.79 362 GLN C N 1
ATOM 6140 C CA . GLN C 1 293 ? 40.243 -4.475 101.748 1.00 64.66 362 GLN C CA 1
ATOM 6141 C C . GLN C 1 293 ? 41.280 -5.426 101.108 1.00 69.16 362 GLN C C 1
ATOM 6142 O O . GLN C 1 293 ? 41.422 -5.447 99.880 1.00 67.25 362 GLN C O 1
ATOM 6148 N N . GLN C 1 294 ? 42.031 -6.157 101.970 1.00 65.80 363 GLN C N 1
ATOM 6149 C CA . GLN C 1 294 ? 43.068 -7.120 101.613 1.00 66.06 363 GLN C CA 1
ATOM 6150 C C . GLN C 1 294 ? 42.476 -8.263 100.819 1.00 73.91 363 GLN C C 1
ATOM 6151 O O . GLN C 1 294 ? 43.033 -8.631 99.777 1.00 75.98 363 GLN C O 1
ATOM 6157 N N . LYS C 1 295 ? 41.329 -8.814 101.291 1.00 70.24 364 LYS C N 1
ATOM 6158 C CA . LYS C 1 295 ? 40.613 -9.903 100.618 1.00 69.59 364 LYS C CA 1
ATOM 6159 C C . LYS C 1 295 ? 40.253 -9.466 99.212 1.00 74.78 364 LYS C C 1
ATOM 6160 O O . LYS C 1 295 ? 40.560 -10.175 98.265 1.00 76.17 364 LYS C O 1
ATOM 6164 N N . VAL C 1 296 ? 39.684 -8.265 99.060 1.00 70.30 365 VAL C N 1
ATOM 6165 C CA . VAL C 1 296 ? 39.284 -7.751 97.744 1.00 67.40 365 VAL C CA 1
ATOM 6166 C C . VAL C 1 296 ? 40.472 -7.602 96.815 1.00 73.66 365 VAL C C 1
ATOM 6167 O O . VAL C 1 296 ? 40.358 -7.968 95.671 1.00 75.58 365 VAL C O 1
ATOM 6171 N N . TRP C 1 297 ? 41.606 -7.087 97.306 1.00 72.97 366 TRP C N 1
ATOM 6172 C CA . TRP C 1 297 ? 42.842 -6.876 96.555 1.00 74.94 366 TRP C CA 1
ATOM 6173 C C . TRP C 1 297 ? 43.474 -8.185 96.132 1.00 78.09 366 TRP C C 1
ATOM 6174 O O . TRP C 1 297 ? 43.790 -8.339 94.947 1.00 77.61 366 TRP C O 1
ATOM 6185 N N . MET C 1 298 ? 43.640 -9.134 97.084 1.00 75.87 367 MET C N 1
ATOM 6186 C CA . MET C 1 298 ? 44.217 -10.463 96.804 1.00 77.75 367 MET C CA 1
ATOM 6187 C C . MET C 1 298 ? 43.386 -11.226 95.799 1.00 83.68 367 MET C C 1
ATOM 6188 O O . MET C 1 298 ? 43.945 -11.752 94.840 1.00 86.49 367 MET C O 1
ATOM 6193 N N . TRP C 1 299 ? 42.067 -11.210 95.950 1.00 78.84 368 TRP C N 1
ATOM 6194 C CA . TRP C 1 299 ? 41.188 -11.864 94.995 1.00 79.96 368 TRP C CA 1
ATOM 6195 C C . TRP C 1 299 ? 41.279 -11.285 93.568 1.00 81.21 368 TRP C C 1
ATOM 6196 O O . TRP C 1 299 ? 41.288 -12.044 92.606 1.00 83.32 368 TRP C O 1
ATOM 6207 N N . ASN C 1 300 ? 41.395 -9.977 93.424 1.00 73.23 369 ASN C N 1
ATOM 6208 C CA . ASN C 1 300 ? 41.531 -9.378 92.108 1.00 73.50 369 ASN C CA 1
ATOM 6209 C C . ASN C 1 300 ? 42.851 -9.780 91.431 1.00 78.38 369 ASN C C 1
ATOM 6210 O O . ASN C 1 300 ? 42.863 -9.956 90.216 1.00 79.45 369 ASN C O 1
ATOM 6215 N N . LEU C 1 301 ? 43.955 -9.923 92.210 1.00 72.83 370 LEU C N 1
ATOM 6216 C CA . LEU C 1 301 ? 45.258 -10.362 91.691 1.00 71.67 370 LEU C CA 1
ATOM 6217 C C . LEU C 1 301 ? 45.161 -11.816 91.208 1.00 79.33 370 LEU C C 1
ATOM 6218 O O . LEU C 1 301 ? 45.688 -12.140 90.121 1.00 84.52 370 LEU C O 1
ATOM 6223 N N . ILE C 1 302 ? 44.469 -12.692 92.010 1.00 71.66 371 ILE C N 1
ATOM 6224 C CA . ILE C 1 302 ? 44.256 -14.118 91.700 1.00 69.77 371 ILE C CA 1
ATOM 6225 C C . ILE C 1 302 ? 43.297 -14.280 90.529 1.00 70.03 371 ILE C C 1
ATOM 6226 O O . ILE C 1 302 ? 43.589 -15.049 89.633 1.00 69.81 371 ILE C O 1
ATOM 6231 N N . GLN C 1 303 ? 42.175 -13.552 90.492 1.00 65.61 372 GLN C N 1
ATOM 6232 C CA . GLN C 1 303 ? 41.294 -13.728 89.334 1.00 65.73 372 GLN C CA 1
ATOM 6233 C C . GLN C 1 303 ? 41.886 -13.270 88.012 1.00 71.03 372 GLN C C 1
ATOM 6234 O O . GLN C 1 303 ? 41.611 -13.878 86.977 1.00 73.01 372 GLN C O 1
ATOM 6240 N N . GLU C 1 304 ? 42.754 -12.263 88.045 1.00 67.16 373 GLU C N 1
ATOM 6241 C CA . GLU C 1 304 ? 43.430 -11.785 86.863 1.00 69.12 373 GLU C CA 1
ATOM 6242 C C . GLU C 1 304 ? 44.338 -12.917 86.306 1.00 75.73 373 GLU C C 1
ATOM 6243 O O . GLU C 1 304 ? 44.405 -13.099 85.072 1.00 75.75 373 GLU C O 1
ATOM 6249 N N . SER C 1 305 ? 45.014 -13.680 87.227 1.00 70.40 374 SER C N 1
ATOM 6250 C CA . SER C 1 305 ? 45.887 -14.807 86.891 1.00 70.17 374 SER C CA 1
ATOM 6251 C C . SER C 1 305 ? 45.092 -15.992 86.395 1.00 71.42 374 SER C C 1
ATOM 6252 O O . SER C 1 305 ? 45.507 -16.654 85.442 1.00 72.60 374 SER C O 1
ATOM 6255 N N . VAL C 1 306 ? 43.929 -16.231 86.997 1.00 65.14 375 VAL C N 1
ATOM 6256 C CA . VAL C 1 306 ? 42.997 -17.292 86.584 1.00 64.50 375 VAL C CA 1
ATOM 6257 C C . VAL C 1 306 ? 42.605 -17.045 85.133 1.00 72.47 375 VAL C C 1
ATOM 6258 O O . VAL C 1 306 ? 42.730 -17.956 84.320 1.00 73.11 375 VAL C O 1
ATOM 6262 N N . LEU C 1 307 ? 42.192 -15.800 84.785 1.00 72.21 376 LEU C N 1
ATOM 6263 C CA . LEU C 1 307 ? 41.815 -15.457 83.395 1.00 72.86 376 LEU C CA 1
ATOM 6264 C C . LEU C 1 307 ? 42.954 -15.444 82.370 1.00 79.39 376 LEU C C 1
ATOM 6265 O O . LEU C 1 307 ? 42.658 -15.759 81.224 1.00 80.75 376 LEU C O 1
ATOM 6270 N N . GLU C 1 308 ? 44.230 -15.067 82.730 1.00 75.13 377 GLU C N 1
ATOM 6271 C CA . GLU C 1 308 ? 45.318 -15.108 81.750 1.00 76.96 377 GLU C CA 1
ATOM 6272 C C . GLU C 1 308 ? 45.549 -16.544 81.376 1.00 81.78 377 GLU C C 1
ATOM 6273 O O . GLU C 1 308 ? 45.643 -16.841 80.201 1.00 84.97 377 GLU C O 1
ATOM 6279 N N . HIS C 1 309 ? 45.612 -17.434 82.369 1.00 78.31 378 HIS C N 1
ATOM 6280 C CA . HIS C 1 309 ? 45.859 -18.866 82.207 1.00 79.93 378 HIS C CA 1
ATOM 6281 C C . HIS C 1 309 ? 44.745 -19.520 81.399 1.00 81.61 378 HIS C C 1
ATOM 6282 O O . HIS C 1 309 ? 45.028 -20.257 80.464 1.00 83.71 378 HIS C O 1
ATOM 6289 N N . PHE C 1 310 ? 43.500 -19.194 81.682 1.00 74.85 379 PHE C N 1
ATOM 6290 C CA . PHE C 1 310 ? 42.321 -19.683 80.992 1.00 74.14 379 PHE C CA 1
ATOM 6291 C C . PHE C 1 310 ? 42.235 -19.225 79.519 1.00 84.80 379 PHE C C 1
ATOM 6292 O O . PHE C 1 310 ? 42.031 -20.066 78.630 1.00 85.09 379 PHE C O 1
ATOM 6300 N N . ARG C 1 311 ? 42.329 -17.890 79.254 1.00 84.42 380 ARG C N 1
ATOM 6301 C CA . ARG C 1 311 ? 42.197 -17.300 77.901 1.00 84.05 380 ARG C CA 1
ATOM 6302 C C . ARG C 1 311 ? 43.373 -17.648 76.958 1.00 95.07 380 ARG C C 1
ATOM 6303 O O . ARG C 1 311 ? 43.268 -17.442 75.726 1.00 99.11 380 ARG C O 1
ATOM 6311 N N . THR C 1 312 ? 44.485 -18.188 77.519 1.00 90.47 381 THR C N 1
ATOM 6312 C CA . THR C 1 312 ? 45.635 -18.577 76.697 1.00 91.88 381 THR C CA 1
ATOM 6313 C C . THR C 1 312 ? 45.692 -20.080 76.390 1.00 96.44 381 THR C C 1
ATOM 6314 O O . THR C 1 312 ? 46.408 -20.493 75.482 1.00 99.91 381 THR C O 1
ATOM 6318 N N . HIS C 1 313 ? 44.959 -20.901 77.130 1.00 90.44 382 HIS C N 1
ATOM 6319 C CA . HIS C 1 313 ? 44.887 -22.359 76.980 1.00 89.42 382 HIS C CA 1
ATOM 6320 C C . HIS C 1 313 ? 44.392 -22.676 75.562 1.00 84.43 382 HIS C C 1
ATOM 6321 O O . HIS C 1 313 ? 43.388 -22.089 75.134 1.00 80.75 382 HIS C O 1
ATOM 6328 N N . PRO C 1 314 ? 45.147 -23.491 74.776 1.00 77.61 383 PRO C N 1
ATOM 6329 C CA . PRO C 1 314 ? 44.757 -23.762 73.373 1.00 75.63 383 PRO C CA 1
ATOM 6330 C C . PRO C 1 314 ? 43.324 -24.147 73.056 1.00 75.42 383 PRO C C 1
ATOM 6331 O O . PRO C 1 314 ? 42.882 -23.781 71.984 1.00 72.78 383 PRO C O 1
ATOM 6335 N N . THR C 1 315 ? 42.586 -24.832 73.943 1.00 73.96 384 THR C N 1
ATOM 6336 C CA . THR C 1 315 ? 41.204 -25.212 73.596 1.00 73.00 384 THR C CA 1
ATOM 6337 C C . THR C 1 315 ? 40.275 -24.015 73.656 1.00 73.00 384 THR C C 1
ATOM 6338 O O . THR C 1 315 ? 39.577 -23.702 72.678 1.00 72.50 384 THR C O 1
ATOM 6342 N N . VAL C 1 316 ? 40.396 -23.274 74.746 1.00 65.50 385 VAL C N 1
ATOM 6343 C CA . VAL C 1 316 ? 39.731 -21.985 74.994 1.00 61.96 385 VAL C CA 1
ATOM 6344 C C . VAL C 1 316 ? 40.070 -20.994 73.826 1.00 67.01 385 VAL C C 1
ATOM 6345 O O . VAL C 1 316 ? 39.181 -20.643 73.074 1.00 66.64 385 VAL C O 1
ATOM 6349 N N . ARG C 1 317 ? 41.351 -20.732 73.541 1.00 65.56 386 ARG C N 1
ATOM 6350 C CA . ARG C 1 317 ? 41.696 -19.866 72.424 1.00 65.14 386 ARG C CA 1
ATOM 6351 C C . ARG C 1 317 ? 40.962 -20.271 71.153 1.00 74.08 386 ARG C C 1
ATOM 6352 O O . ARG C 1 317 ? 40.281 -19.455 70.587 1.00 75.55 386 ARG C O 1
ATOM 6360 N N . GLU C 1 318 ? 41.083 -21.525 70.718 1.00 75.06 387 GLU C N 1
ATOM 6361 C CA . GLU C 1 318 ? 40.520 -22.120 69.502 1.00 75.15 387 GLU C CA 1
ATOM 6362 C C . GLU C 1 318 ? 38.983 -21.972 69.394 1.00 76.79 387 GLU C C 1
ATOM 6363 O O . GLU C 1 318 ? 38.471 -21.712 68.309 1.00 78.41 387 GLU C O 1
ATOM 6369 N N . GLN C 1 319 ? 38.255 -22.099 70.502 1.00 69.66 388 GLN C N 1
ATOM 6370 C CA . GLN C 1 319 ? 36.787 -22.041 70.513 1.00 65.77 388 GLN C CA 1
ATOM 6371 C C . GLN C 1 319 ? 36.190 -20.665 70.669 1.00 69.85 388 GLN C C 1
ATOM 6372 O O . GLN C 1 319 ? 35.057 -20.460 70.260 1.00 68.45 388 GLN C O 1
ATOM 6378 N N . ILE C 1 320 ? 36.889 -19.747 71.311 1.00 71.06 389 ILE C N 1
ATOM 6379 C CA . ILE C 1 320 ? 36.416 -18.377 71.558 1.00 72.52 389 ILE C CA 1
ATOM 6380 C C . ILE C 1 320 ? 35.811 -17.641 70.315 1.00 75.99 389 ILE C C 1
ATOM 6381 O O . ILE C 1 320 ? 34.684 -17.155 70.441 1.00 74.32 389 ILE C O 1
ATOM 6386 N N . PRO C 1 321 ? 36.462 -17.600 69.129 1.00 72.81 390 PRO C N 1
ATOM 6387 C CA . PRO C 1 321 ? 35.864 -16.888 67.990 1.00 72.62 390 PRO C CA 1
ATOM 6388 C C . PRO C 1 321 ? 34.487 -17.405 67.610 1.00 75.68 390 PRO C C 1
ATOM 6389 O O . PRO C 1 321 ? 33.556 -16.620 67.538 1.00 75.71 390 PRO C O 1
ATOM 6393 N N . LEU C 1 322 ? 34.355 -18.708 67.421 1.00 72.23 391 LEU C N 1
ATOM 6394 C CA . LEU C 1 322 ? 33.100 -19.363 67.073 1.00 71.66 391 LEU C CA 1
ATOM 6395 C C . LEU C 1 322 ? 32.002 -19.081 68.107 1.00 73.35 391 LEU C C 1
ATOM 6396 O O . LEU C 1 322 ? 30.860 -18.819 67.747 1.00 72.59 391 LEU C O 1
ATOM 6401 N N . LEU C 1 323 ? 32.375 -19.123 69.383 1.00 67.68 392 LEU C N 1
ATOM 6402 C CA . LEU C 1 323 ? 31.496 -18.924 70.506 1.00 64.60 392 LEU C CA 1
ATOM 6403 C C . LEU C 1 323 ? 30.920 -17.511 70.603 1.00 68.34 392 LEU C C 1
ATOM 6404 O O . LEU C 1 323 ? 29.712 -17.377 70.820 1.00 69.65 392 LEU C O 1
ATOM 6409 N N . GLU C 1 324 ? 31.751 -16.480 70.389 1.00 62.05 393 GLU C N 1
ATOM 6410 C CA . GLU C 1 324 ? 31.374 -15.066 70.342 1.00 58.66 393 GLU C CA 1
ATOM 6411 C C . GLU C 1 324 ? 30.366 -14.845 69.192 1.00 65.04 393 GLU C C 1
ATOM 6412 O O . GLU C 1 324 ? 29.398 -14.104 69.359 1.00 67.33 393 GLU C O 1
ATOM 6418 N N . GLN C 1 325 ? 30.559 -15.513 68.063 1.00 61.19 394 GLN C N 1
ATOM 6419 C CA . GLN C 1 325 ? 29.637 -15.395 66.929 1.00 63.07 394 GLN C CA 1
ATOM 6420 C C . GLN C 1 325 ? 28.265 -15.911 67.327 1.00 71.00 394 GLN C C 1
ATOM 6421 O O . GLN C 1 325 ? 27.301 -15.144 67.239 1.00 72.33 394 GLN C O 1
ATOM 6423 N N . LYS C 1 326 ? 28.201 -17.168 67.851 1.00 66.76 395 LYS C N 1
ATOM 6424 C CA . LYS C 1 326 ? 26.991 -17.839 68.340 1.00 63.75 395 LYS C CA 1
ATOM 6425 C C . LYS C 1 326 ? 26.197 -16.997 69.355 1.00 61.50 395 LYS C C 1
ATOM 6426 O O . LYS C 1 326 ? 24.982 -16.957 69.270 1.00 58.63 395 LYS C O 1
ATOM 6432 N N . VAL C 1 327 ? 26.876 -16.333 70.298 1.00 57.19 396 VAL C N 1
ATOM 6433 C CA . VAL C 1 327 ? 26.226 -15.510 71.324 1.00 55.90 396 VAL C CA 1
ATOM 6434 C C . VAL C 1 327 ? 25.516 -14.298 70.679 1.00 67.72 396 VAL C C 1
ATOM 6435 O O . VAL C 1 327 ? 24.324 -14.090 70.900 1.00 70.84 396 VAL C O 1
ATOM 6439 N N . LEU C 1 328 ? 26.235 -13.560 69.841 1.00 65.53 397 LEU C N 1
ATOM 6440 C CA . LEU C 1 328 ? 25.802 -12.357 69.146 1.00 63.84 397 LEU C CA 1
ATOM 6441 C C . LEU C 1 328 ? 24.665 -12.591 68.160 1.00 67.61 397 LEU C C 1
ATOM 6442 O O . LEU C 1 328 ? 23.804 -11.731 68.023 1.00 73.41 397 LEU C O 1
ATOM 6447 N N . ILE C 1 329 ? 24.684 -13.700 67.455 1.00 59.59 398 ILE C N 1
ATOM 6448 C CA . ILE C 1 329 ? 23.667 -14.150 66.488 1.00 60.33 398 ILE C CA 1
ATOM 6449 C C . ILE C 1 329 ? 22.354 -14.613 67.272 1.00 68.48 398 ILE C C 1
ATOM 6450 O O . ILE C 1 329 ? 21.302 -14.893 66.672 1.00 68.60 398 ILE C O 1
ATOM 6455 N N . GLY C 1 330 ? 22.473 -14.678 68.604 1.00 64.69 399 GLY C N 1
ATOM 6456 C CA . GLY C 1 330 ? 21.425 -15.081 69.527 1.00 63.26 399 GLY C CA 1
ATOM 6457 C C . GLY C 1 330 ? 21.201 -16.568 69.580 1.00 64.62 399 GLY C C 1
ATOM 6458 O O . GLY C 1 330 ? 20.138 -16.989 70.025 1.00 62.47 399 GLY C O 1
ATOM 6459 N N . ALA C 1 331 ? 22.181 -17.380 69.099 1.00 62.30 400 ALA C N 1
ATOM 6460 C CA . ALA C 1 331 ? 22.110 -18.869 69.098 1.00 60.66 400 ALA C CA 1
ATOM 6461 C C . ALA C 1 331 ? 22.512 -19.470 70.430 1.00 64.46 400 ALA C C 1
ATOM 6462 O O . ALA C 1 331 ? 22.274 -20.634 70.667 1.00 65.54 400 ALA C O 1
ATOM 6464 N N . LEU C 1 332 ? 23.154 -18.699 71.272 1.00 62.13 401 LEU C N 1
ATOM 6465 C CA . LEU C 1 332 ? 23.690 -19.163 72.546 1.00 62.15 401 LEU C CA 1
ATOM 6466 C C . LEU C 1 332 ? 23.738 -18.016 73.593 1.00 60.52 401 LEU C C 1
ATOM 6467 O O . LEU C 1 332 ? 23.909 -16.847 73.240 1.00 61.49 401 LEU C O 1
ATOM 6472 N N . SER C 1 333 ? 23.579 -18.367 74.858 1.00 52.39 402 SER C N 1
ATOM 6473 C CA . SER C 1 333 ? 23.632 -17.431 75.966 1.00 52.36 402 SER C CA 1
ATOM 6474 C C . SER C 1 333 ? 25.088 -17.373 76.496 1.00 58.65 402 SER C C 1
ATOM 6475 O O . SER C 1 333 ? 25.806 -18.367 76.423 1.00 57.28 402 SER C O 1
ATOM 6478 N N . PRO C 1 334 ? 25.539 -16.254 77.102 1.00 56.66 403 PRO C N 1
ATOM 6479 C CA . PRO C 1 334 ? 26.913 -16.235 77.652 1.00 57.43 403 PRO C CA 1
ATOM 6480 C C . PRO C 1 334 ? 27.212 -17.362 78.657 1.00 63.64 403 PRO C C 1
ATOM 6481 O O . PRO C 1 334 ? 28.350 -17.879 78.621 1.00 67.48 403 PRO C O 1
ATOM 6485 N N . GLY C 1 335 ? 26.214 -17.707 79.531 1.00 54.63 404 GLY C N 1
ATOM 6486 C CA . GLY C 1 335 ? 26.283 -18.753 80.553 1.00 51.26 404 GLY C CA 1
ATOM 6487 C C . GLY C 1 335 ? 26.524 -20.126 79.953 1.00 56.75 404 GLY C C 1
ATOM 6488 O O . GLY C 1 335 ? 27.389 -20.862 80.416 1.00 56.00 404 GLY C O 1
ATOM 6489 N N . LEU C 1 336 ? 25.803 -20.469 78.878 1.00 55.75 405 LEU C N 1
ATOM 6490 C CA . LEU C 1 336 ? 26.015 -21.729 78.205 1.00 56.07 405 LEU C CA 1
ATOM 6491 C C . LEU C 1 336 ? 27.359 -21.806 77.475 1.00 64.21 405 LEU C C 1
ATOM 649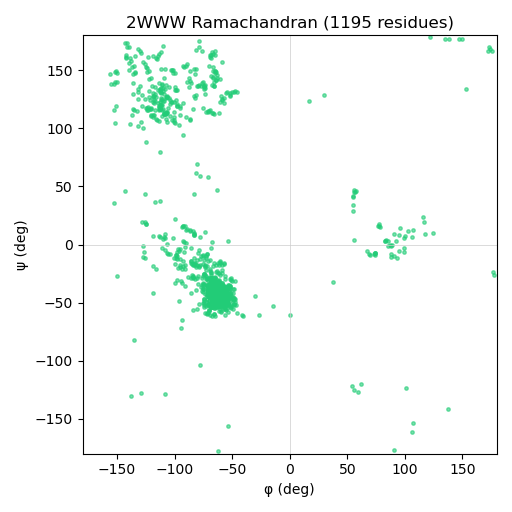2 O O . LEU C 1 336 ? 28.026 -22.845 77.503 1.00 66.84 405 LEU C O 1
ATOM 6497 N N . ALA C 1 337 ? 27.795 -20.691 76.920 1.00 62.45 406 ALA C N 1
ATOM 6498 C CA . ALA C 1 337 ? 29.062 -20.519 76.205 1.00 62.54 406 ALA C CA 1
ATOM 6499 C C . ALA C 1 337 ? 30.192 -20.641 77.213 1.00 65.42 406 ALA C C 1
ATOM 6500 O O . ALA C 1 337 ? 31.193 -21.276 76.916 1.00 67.03 406 ALA C O 1
ATOM 6502 N N . ALA C 1 338 ? 29.991 -20.107 78.432 1.00 58.43 407 ALA C N 1
ATOM 6503 C CA . ALA C 1 338 ? 30.944 -20.222 79.521 1.00 57.62 407 ALA C CA 1
ATOM 6504 C C . ALA C 1 338 ? 31.020 -21.651 80.049 1.00 63.68 407 ALA C C 1
ATOM 6505 O O . ALA C 1 338 ? 32.123 -22.116 80.267 1.00 66.73 407 ALA C O 1
ATOM 6507 N N . ASP C 1 339 ? 29.873 -22.362 80.216 1.00 60.56 408 ASP C N 1
ATOM 6508 C CA . ASP C 1 339 ? 29.826 -23.763 80.667 1.00 61.08 408 ASP C CA 1
ATOM 6509 C C . ASP C 1 339 ? 30.585 -24.631 79.739 1.00 58.64 408 ASP C C 1
ATOM 6510 O O . ASP C 1 339 ? 31.391 -25.426 80.191 1.00 57.95 408 ASP C O 1
ATOM 6515 N N . PHE C 1 340 ? 30.347 -24.457 78.443 1.00 54.90 409 PHE C N 1
ATOM 6516 C CA . PHE C 1 340 ? 31.041 -25.160 77.381 1.00 56.05 409 PHE C CA 1
ATOM 6517 C C . PHE C 1 340 ? 32.554 -24.990 77.548 1.00 66.61 409 PHE C C 1
ATOM 6518 O O . PHE C 1 340 ? 33.223 -26.004 77.734 1.00 70.57 409 PHE C O 1
ATOM 6526 N N . LEU C 1 341 ? 33.075 -23.737 77.564 1.00 63.53 410 LEU C N 1
ATOM 6527 C CA . LEU C 1 341 ? 34.490 -23.422 77.740 1.00 66.23 410 LEU C CA 1
ATOM 6528 C C . LEU C 1 341 ? 35.132 -24.028 78.989 1.00 72.58 410 LEU C C 1
ATOM 6529 O O . LEU C 1 341 ? 36.231 -24.593 78.901 1.00 75.26 410 LEU C O 1
ATOM 6534 N N . LEU C 1 342 ? 34.456 -23.916 80.139 1.00 65.17 411 LEU C N 1
ATOM 6535 C CA . LEU C 1 342 ? 34.930 -24.507 81.367 1.00 64.22 411 LEU C CA 1
ATOM 6536 C C . LEU C 1 342 ? 35.070 -26.041 81.222 1.00 77.00 411 LEU C C 1
ATOM 6537 O O . LEU C 1 342 ? 36.119 -26.574 81.598 1.00 82.70 411 LEU C O 1
ATOM 6542 N N . LYS C 1 343 ? 34.083 -26.732 80.596 1.00 73.08 412 LYS C N 1
ATOM 6543 C CA . LYS C 1 343 ? 34.132 -28.179 80.352 1.00 73.84 412 LYS C CA 1
ATOM 6544 C C . LYS C 1 343 ? 35.280 -28.523 79.405 1.00 84.71 412 LYS C C 1
ATOM 6545 O O . LYS C 1 343 ? 36.044 -29.440 79.708 1.00 86.18 412 LYS C O 1
ATOM 6549 N N . ALA C 1 344 ? 35.430 -27.753 78.287 1.00 84.93 413 ALA C N 1
ATOM 6550 C CA . ALA C 1 344 ? 36.519 -27.870 77.304 1.00 87.15 413 ALA C CA 1
ATOM 6551 C C . ALA C 1 344 ? 37.910 -27.769 77.968 1.00 96.84 413 ALA C C 1
ATOM 6552 O O . ALA C 1 344 ? 38.780 -28.570 77.675 1.00 98.41 413 ALA C O 1
ATOM 6554 N N . PHE C 1 345 ? 38.103 -26.795 78.876 1.00 96.78 414 PHE C N 1
ATOM 6555 C CA . PHE C 1 345 ? 39.327 -26.595 79.651 1.00 98.36 414 PHE C CA 1
ATOM 6556 C C . PHE C 1 345 ? 39.616 -27.852 80.520 1.00 107.69 414 PHE C C 1
ATOM 6557 O O . PHE C 1 345 ? 40.731 -28.381 80.462 1.00 110.84 414 PHE C O 1
ATOM 6565 N N . LYS C 1 346 ? 38.603 -28.329 81.296 1.00 104.12 415 LYS C N 1
ATOM 6566 C CA . LYS C 1 346 ? 38.657 -29.529 82.150 1.00 104.63 415 LYS C CA 1
ATOM 6567 C C . LYS C 1 346 ? 39.002 -30.827 81.328 1.00 110.92 415 LYS C C 1
ATOM 6568 O O . LYS C 1 346 ? 39.853 -31.620 81.758 1.00 112.96 415 LYS C O 1
ATOM 6574 N N . SER C 1 347 ? 38.329 -31.028 80.160 1.00 105.52 416 SER C N 1
ATOM 6575 C CA . SER C 1 347 ? 38.527 -32.172 79.261 1.00 120.74 416 SER C CA 1
ATOM 6576 C C . SER C 1 347 ? 39.529 -31.845 78.145 1.00 153.31 416 SER C C 1
ATOM 6577 O O . SER C 1 347 ? 40.666 -31.447 78.411 1.00 115.29 416 SER C O 1
ATOM 6579 N N . ASP D 1 4 ? 17.401 -29.772 86.689 1.00 150.94 73 ASP D N 1
ATOM 6580 C CA . ASP D 1 4 ? 17.878 -28.655 85.868 1.00 148.15 73 ASP D CA 1
ATOM 6581 C C . ASP D 1 4 ? 18.176 -29.054 84.425 1.00 150.58 73 ASP D C 1
ATOM 6582 O O . ASP D 1 4 ? 18.447 -30.226 84.139 1.00 150.35 73 ASP D O 1
ATOM 6584 N N . HIS D 1 5 ? 18.156 -28.058 83.520 1.00 145.72 74 HIS D N 1
ATOM 6585 C CA . HIS D 1 5 ? 18.419 -28.278 82.097 1.00 144.79 74 HIS D CA 1
ATOM 6586 C C . HIS D 1 5 ? 19.633 -27.575 81.398 1.00 144.20 74 HIS D C 1
ATOM 6587 O O . HIS D 1 5 ? 20.243 -28.237 80.552 1.00 143.30 74 HIS D O 1
ATOM 6594 N N . THR D 1 6 ? 19.981 -26.276 81.637 1.00 137.65 75 THR D N 1
ATOM 6595 C CA . THR D 1 6 ? 19.543 -25.262 82.616 1.00 136.47 75 THR D CA 1
ATOM 6596 C C . THR D 1 6 ? 18.044 -24.910 82.755 1.00 141.03 75 THR D C 1
ATOM 6597 O O . THR D 1 6 ? 17.353 -24.615 81.775 1.00 140.62 75 THR D O 1
ATOM 6601 N N . GLU D 1 7 ? 17.600 -24.919 84.040 1.00 137.94 76 GLU D N 1
ATOM 6602 C CA . GLU D 1 7 ? 16.270 -24.701 84.654 1.00 138.01 76 GLU D CA 1
ATOM 6603 C C . GLU D 1 7 ? 15.097 -24.070 83.856 1.00 135.98 76 GLU D C 1
ATOM 6604 O O . GLU D 1 7 ? 13.999 -24.639 83.864 1.00 137.39 76 GLU D O 1
ATOM 6606 N N . GLY D 1 8 ? 15.308 -22.902 83.249 1.00 124.63 77 GLY D N 1
ATOM 6607 C CA . GLY D 1 8 ? 14.262 -22.226 82.490 1.00 121.46 77 GLY D CA 1
ATOM 6608 C C . GLY D 1 8 ? 13.671 -21.003 83.161 1.00 117.73 77 GLY D C 1
ATOM 6609 O O . GLY D 1 8 ? 14.344 -20.335 83.962 1.00 116.74 77 GLY D O 1
ATOM 6610 N N . LEU D 1 9 ? 12.407 -20.690 82.806 1.00 108.09 78 LEU D N 1
ATOM 6611 C CA . LEU D 1 9 ? 11.687 -19.506 83.281 1.00 104.57 78 LEU D CA 1
ATOM 6612 C C . LEU D 1 9 ? 10.263 -19.880 83.666 1.00 105.62 78 LEU D C 1
ATOM 6613 O O . LEU D 1 9 ? 9.602 -20.641 82.940 1.00 105.14 78 LEU D O 1
ATOM 6618 N N . SER D 1 10 ? 9.770 -19.312 84.796 1.00 99.63 79 SER D N 1
ATOM 6619 C CA . SER D 1 10 ? 8.398 -19.531 85.249 1.00 99.70 79 SER D CA 1
ATOM 6620 C C . SER D 1 10 ? 7.502 -19.006 84.146 1.00 104.27 79 SER D C 1
ATOM 6621 O O . SER D 1 10 ? 7.858 -18.021 83.514 1.00 105.22 79 SER D O 1
ATOM 6624 N N . ASP D 1 11 ? 6.381 -19.660 83.871 1.00 101.55 80 ASP D N 1
ATOM 6625 C CA . ASP D 1 11 ? 5.444 -19.221 82.824 1.00 100.75 80 ASP D CA 1
ATOM 6626 C C . ASP D 1 11 ? 5.017 -17.740 82.977 1.00 100.45 80 ASP D C 1
ATOM 6627 O O . ASP D 1 11 ? 4.899 -17.063 81.953 1.00 100.02 80 ASP D O 1
ATOM 6632 N N . LYS D 1 12 ? 4.864 -17.222 84.240 1.00 93.48 81 LYS D N 1
ATOM 6633 C CA . LYS D 1 12 ? 4.490 -15.816 84.487 1.00 91.11 81 LYS D CA 1
ATOM 6634 C C . LYS D 1 12 ? 5.648 -14.829 84.114 1.00 91.52 81 LYS D C 1
ATOM 6635 O O . LYS D 1 12 ? 5.394 -13.678 83.720 1.00 90.27 81 LYS D O 1
ATOM 6637 N N . GLU D 1 13 ? 6.902 -15.300 84.227 1.00 84.13 82 GLU D N 1
ATOM 6638 C CA . GLU D 1 13 ? 8.121 -14.549 83.850 1.00 80.53 82 GLU D CA 1
ATOM 6639 C C . GLU D 1 13 ? 8.240 -14.568 82.325 1.00 85.66 82 GLU D C 1
ATOM 6640 O O . GLU D 1 13 ? 8.580 -13.531 81.723 1.00 83.43 82 GLU D O 1
ATOM 6646 N N . GLN D 1 14 ? 7.916 -15.751 81.697 1.00 83.10 83 GLN D N 1
ATOM 6647 C CA . GLN D 1 14 ? 7.949 -15.940 80.243 1.00 81.33 83 GLN D CA 1
ATOM 6648 C C . GLN D 1 14 ? 6.887 -15.121 79.539 1.00 81.98 83 GLN D C 1
ATOM 6649 O O . GLN D 1 14 ? 7.120 -14.669 78.434 1.00 79.03 83 GLN D O 1
ATOM 6655 N N . ARG D 1 15 ? 5.755 -14.863 80.201 1.00 80.51 84 ARG D N 1
ATOM 6656 C CA . ARG D 1 15 ? 4.672 -14.035 79.657 1.00 79.75 84 ARG D CA 1
ATOM 6657 C C . ARG D 1 15 ? 5.116 -12.592 79.736 1.00 81.92 84 ARG D C 1
ATOM 6658 O O . ARG D 1 15 ? 4.871 -11.808 78.807 1.00 83.34 84 ARG D O 1
ATOM 6660 N N . PHE D 1 16 ? 5.821 -12.253 80.827 1.00 76.06 85 PHE D N 1
ATOM 6661 C CA . PHE D 1 16 ? 6.314 -10.897 81.089 1.00 73.89 85 PHE D CA 1
ATOM 6662 C C . PHE D 1 16 ? 7.324 -10.460 80.034 1.00 72.44 85 PHE D C 1
ATOM 6663 O O . PHE D 1 16 ? 7.117 -9.422 79.404 1.00 70.35 85 PHE D O 1
ATOM 6671 N N . VAL D 1 17 ? 8.372 -11.291 79.805 1.00 66.98 86 VAL D N 1
ATOM 6672 C CA . VAL D 1 17 ? 9.407 -11.060 78.788 1.00 64.10 86 VAL D CA 1
ATOM 6673 C C . VAL D 1 17 ? 8.767 -10.913 77.407 1.00 70.20 86 VAL D C 1
ATOM 6674 O O . VAL D 1 17 ? 9.055 -9.927 76.727 1.00 67.96 86 VAL D O 1
ATOM 6678 N N . ASP D 1 18 ? 7.838 -11.842 77.024 1.00 71.33 87 ASP D N 1
ATOM 6679 C CA . ASP D 1 18 ? 7.115 -11.795 75.733 1.00 72.25 87 ASP D CA 1
ATOM 6680 C C . ASP D 1 18 ? 6.330 -10.491 75.523 1.00 72.33 87 ASP D C 1
ATOM 6681 O O . ASP D 1 18 ? 6.324 -9.965 74.416 1.00 69.59 87 ASP D O 1
ATOM 6686 N N . LYS D 1 19 ? 5.671 -9.986 76.581 1.00 69.55 88 LYS D N 1
ATOM 6687 C CA . LYS D 1 19 ? 4.911 -8.737 76.531 1.00 70.00 88 LYS D CA 1
ATOM 6688 C C . LYS D 1 19 ? 5.861 -7.548 76.331 1.00 71.11 88 LYS D C 1
ATOM 6689 O O . LYS D 1 19 ? 5.634 -6.667 75.477 1.00 68.28 88 LYS D O 1
ATOM 6691 N N . LEU D 1 20 ? 6.959 -7.557 77.104 1.00 67.91 89 LEU D N 1
ATOM 6692 C CA . LEU D 1 20 ? 8.025 -6.541 77.054 1.00 65.80 89 LEU D CA 1
ATOM 6693 C C . LEU D 1 20 ? 8.698 -6.490 75.667 1.00 64.99 89 LEU D C 1
ATOM 6694 O O . LEU D 1 20 ? 8.877 -5.401 75.117 1.00 62.38 89 LEU D O 1
ATOM 6699 N N . TYR D 1 21 ? 8.992 -7.693 75.095 1.00 61.51 90 TYR D N 1
ATOM 6700 C CA . TYR D 1 21 ? 9.562 -7.931 73.780 1.00 61.61 90 TYR D CA 1
ATOM 6701 C C . TYR D 1 21 ? 8.675 -7.356 72.641 1.00 70.33 90 TYR D C 1
ATOM 6702 O O . TYR D 1 21 ? 9.164 -6.623 71.759 1.00 69.26 90 TYR D O 1
ATOM 6711 N N . THR D 1 22 ? 7.377 -7.736 72.638 1.00 70.34 91 THR D N 1
ATOM 6712 C CA . THR D 1 22 ? 6.384 -7.305 71.631 1.00 70.12 91 THR D CA 1
ATOM 6713 C C . THR D 1 22 ? 6.176 -5.786 71.677 1.00 71.22 91 THR D C 1
ATOM 6714 O O . THR D 1 22 ? 6.182 -5.187 70.636 1.00 72.61 91 THR D O 1
ATOM 6718 N N . GLY D 1 23 ? 5.995 -5.188 72.863 1.00 65.64 92 GLY D N 1
ATOM 6719 C CA . GLY D 1 23 ? 5.867 -3.740 73.037 1.00 64.15 92 GLY D CA 1
ATOM 6720 C C . GLY D 1 23 ? 7.138 -2.972 72.667 1.00 67.05 92 GLY D C 1
ATOM 6721 O O . GLY D 1 23 ? 7.089 -1.820 72.217 1.00 65.26 92 GLY D O 1
ATOM 6722 N N . LEU D 1 24 ? 8.300 -3.624 72.814 1.00 64.04 93 LEU D N 1
ATOM 6723 C CA . LEU D 1 24 ? 9.559 -3.006 72.405 1.00 63.00 93 LEU D CA 1
ATOM 6724 C C . LEU D 1 24 ? 9.629 -2.851 70.892 1.00 66.61 93 LEU D C 1
ATOM 6725 O O . LEU D 1 24 ? 9.685 -1.721 70.387 1.00 65.20 93 LEU D O 1
ATOM 6730 N N . ILE D 1 25 ? 9.578 -4.008 70.183 1.00 63.65 94 ILE D N 1
ATOM 6731 C CA . ILE D 1 25 ? 9.682 -4.129 68.727 1.00 62.10 94 ILE D CA 1
ATOM 6732 C C . ILE D 1 25 ? 8.560 -3.376 67.980 1.00 70.39 94 ILE D C 1
ATOM 6733 O O . ILE D 1 25 ? 8.790 -2.907 66.847 1.00 73.08 94 ILE D O 1
ATOM 6738 N N . GLN D 1 26 ? 7.379 -3.182 68.645 1.00 64.57 95 GLN D N 1
ATOM 6739 C CA . GLN D 1 26 ? 6.262 -2.390 68.114 1.00 63.33 95 GLN D CA 1
ATOM 6740 C C . GLN D 1 26 ? 6.485 -0.876 68.290 1.00 67.36 95 GLN D C 1
ATOM 6741 O O . GLN D 1 26 ? 5.678 -0.098 67.793 1.00 68.04 95 GLN D O 1
ATOM 6747 N N . GLY D 1 27 ? 7.541 -0.483 69.016 1.00 65.24 96 GLY D N 1
ATOM 6748 C CA . GLY D 1 27 ? 7.933 0.901 69.267 1.00 64.68 96 GLY D CA 1
ATOM 6749 C C . GLY D 1 27 ? 7.378 1.610 70.505 1.00 71.00 96 GLY D C 1
ATOM 6750 O O . GLY D 1 27 ? 7.597 2.818 70.622 1.00 70.31 96 GLY D O 1
ATOM 6751 N N . GLN D 1 28 ? 6.679 0.901 71.459 1.00 67.44 97 GLN D N 1
ATOM 6752 C CA . GLN D 1 28 ? 6.130 1.520 72.692 1.00 67.36 97 GLN D CA 1
ATOM 6753 C C . GLN D 1 28 ? 7.233 2.001 73.644 1.00 73.45 97 GLN D C 1
ATOM 6754 O O . GLN D 1 28 ? 7.977 1.174 74.188 1.00 75.08 97 GLN D O 1
ATOM 6760 N N . ARG D 1 29 ? 7.350 3.337 73.833 1.00 70.16 98 ARG D N 1
ATOM 6761 C CA . ARG D 1 29 ? 8.366 4.042 74.652 1.00 69.25 98 ARG D CA 1
ATOM 6762 C C . ARG D 1 29 ? 8.487 3.517 76.078 1.00 73.03 98 ARG D C 1
ATOM 6763 O O . ARG D 1 29 ? 9.592 3.513 76.611 1.00 75.02 98 ARG D O 1
ATOM 6768 N N . ALA D 1 30 ? 7.362 3.095 76.719 1.00 67.10 99 ALA D N 1
ATOM 6769 C CA . ALA D 1 30 ? 7.375 2.581 78.105 1.00 65.04 99 ALA D CA 1
ATOM 6770 C C . ALA D 1 30 ? 8.020 1.180 78.229 1.00 67.14 99 ALA D C 1
ATOM 6771 O O . ALA D 1 30 ? 8.640 0.849 79.258 1.00 63.72 99 ALA D O 1
ATOM 6773 N N . CYS D 1 31 ? 7.812 0.342 77.195 1.00 66.18 100 CYS D N 1
ATOM 6774 C CA . CYS D 1 31 ? 8.322 -1.015 77.092 1.00 65.63 100 CYS D CA 1
ATOM 6775 C C . CYS D 1 31 ? 9.837 -0.972 76.865 1.00 68.21 100 CYS D C 1
ATOM 6776 O O . CYS D 1 31 ? 10.571 -1.755 77.483 1.00 67.40 100 CYS D O 1
ATOM 6779 N N . LEU D 1 32 ? 10.316 0.028 76.106 1.00 62.64 101 LEU D N 1
ATOM 6780 C CA . LEU D 1 32 ? 11.759 0.237 75.915 1.00 61.69 101 LEU D CA 1
ATOM 6781 C C . LEU D 1 32 ? 12.354 0.719 77.228 1.00 68.53 101 LEU D C 1
ATOM 6782 O O . LEU D 1 32 ? 13.411 0.222 77.631 1.00 70.36 101 LEU D O 1
ATOM 6787 N N . ALA D 1 33 ? 11.674 1.681 77.891 1.00 64.48 102 ALA D N 1
ATOM 6788 C CA . ALA D 1 33 ? 12.103 2.223 79.181 1.00 64.95 102 ALA D CA 1
ATOM 6789 C C . ALA D 1 33 ? 12.233 1.126 80.252 1.00 67.54 102 ALA D C 1
ATOM 6790 O O . ALA D 1 33 ? 13.269 1.065 80.909 1.00 65.50 102 ALA D O 1
ATOM 6792 N N . GLU D 1 34 ? 11.224 0.220 80.360 1.00 65.60 103 GLU D N 1
ATOM 6793 C CA . GLU D 1 34 ? 11.214 -0.904 81.306 1.00 66.41 103 GLU D CA 1
ATOM 6794 C C . GLU D 1 34 ? 12.304 -1.902 80.978 1.00 66.00 103 GLU D C 1
ATOM 6795 O O . GLU D 1 34 ? 12.964 -2.360 81.890 1.00 69.31 103 GLU D O 1
ATOM 6801 N N . ALA D 1 35 ? 12.521 -2.209 79.701 1.00 58.59 104 ALA D N 1
ATOM 6802 C CA . ALA D 1 35 ? 13.564 -3.090 79.182 1.00 55.09 104 ALA D CA 1
ATOM 6803 C C . ALA D 1 35 ? 14.955 -2.570 79.548 1.00 58.81 104 ALA D C 1
ATOM 6804 O O . ALA D 1 35 ? 15.815 -3.371 79.918 1.00 61.45 104 ALA D O 1
ATOM 6806 N N . ILE D 1 36 ? 15.207 -1.255 79.458 1.00 53.12 105 ILE D N 1
ATOM 6807 C CA . ILE D 1 36 ? 16.524 -0.728 79.818 1.00 50.60 105 ILE D CA 1
ATOM 6808 C C . ILE D 1 36 ? 16.712 -0.847 81.346 1.00 62.08 105 ILE D C 1
ATOM 6809 O O . ILE D 1 36 ? 17.764 -1.308 81.820 1.00 63.25 105 ILE D O 1
ATOM 6814 N N . THR D 1 37 ? 15.660 -0.528 82.118 1.00 60.04 106 THR D N 1
ATOM 6815 C CA . THR D 1 37 ? 15.700 -0.691 83.560 1.00 60.02 106 THR D CA 1
ATOM 6816 C C . THR D 1 37 ? 15.972 -2.180 83.898 1.00 66.96 106 THR D C 1
ATOM 6817 O O . THR D 1 37 ? 16.772 -2.467 84.805 1.00 70.83 106 THR D O 1
ATOM 6821 N N . LEU D 1 38 ? 15.321 -3.117 83.142 1.00 61.39 107 LEU D N 1
ATOM 6822 C CA . LEU D 1 38 ? 15.494 -4.559 83.364 1.00 61.29 107 LEU D CA 1
ATOM 6823 C C . LEU D 1 38 ? 16.948 -5.042 83.142 1.00 65.55 107 LEU D C 1
ATOM 6824 O O . LEU D 1 38 ? 17.480 -5.819 83.932 1.00 64.87 107 LEU D O 1
ATOM 6829 N N . VAL D 1 39 ? 17.596 -4.529 82.087 1.00 61.75 108 VAL D N 1
ATOM 6830 C CA . VAL D 1 39 ? 18.989 -4.820 81.752 1.00 60.01 108 VAL D CA 1
ATOM 6831 C C . VAL D 1 39 ? 19.993 -4.213 82.766 1.00 60.55 108 VAL D C 1
ATOM 6832 O O . VAL D 1 39 ? 21.006 -4.820 83.079 1.00 59.58 108 VAL D O 1
ATOM 6836 N N . GLU D 1 40 ? 19.633 -3.088 83.358 1.00 59.63 109 GLU D N 1
ATOM 6837 C CA . GLU D 1 40 ? 20.427 -2.353 84.339 1.00 58.63 109 GLU D CA 1
ATOM 6838 C C . GLU D 1 40 ? 20.405 -2.941 85.737 1.00 66.59 109 GLU D C 1
ATOM 6839 O O . GLU D 1 40 ? 21.264 -2.592 86.539 1.00 67.48 109 GLU D O 1
ATOM 6845 N N . SER D 1 41 ? 19.427 -3.819 86.042 1.00 66.72 110 SER D N 1
ATOM 6846 C CA . SER D 1 41 ? 19.260 -4.460 87.346 1.00 67.19 110 SER D CA 1
ATOM 6847 C C . SER D 1 41 ? 20.405 -5.364 87.733 1.00 72.90 110 SER D C 1
ATOM 6848 O O . SER D 1 41 ? 20.930 -6.072 86.878 1.00 74.99 110 SER D O 1
ATOM 6851 N N . THR D 1 42 ? 20.770 -5.358 89.023 1.00 70.95 111 THR D N 1
ATOM 6852 C CA . THR D 1 42 ? 21.822 -6.213 89.595 1.00 71.67 111 THR D CA 1
ATOM 6853 C C . THR D 1 42 ? 21.301 -7.495 90.297 1.00 73.31 111 THR D C 1
ATOM 6854 O O . THR D 1 42 ? 22.118 -8.358 90.647 1.00 69.65 111 THR D O 1
ATOM 6858 N N . HIS D 1 43 ? 19.951 -7.646 90.449 1.00 71.17 112 HIS D N 1
ATOM 6859 C CA . HIS D 1 43 ? 19.350 -8.834 91.068 1.00 71.86 112 HIS D CA 1
ATOM 6860 C C . HIS D 1 43 ? 19.390 -10.028 90.143 1.00 72.99 112 HIS D C 1
ATOM 6861 O O . HIS D 1 43 ? 19.094 -9.895 88.944 1.00 70.78 112 HIS D O 1
ATOM 6868 N N . SER D 1 44 ? 19.765 -11.193 90.706 1.00 69.43 113 SER D N 1
ATOM 6869 C CA . SER D 1 44 ? 19.974 -12.445 89.970 1.00 69.51 113 SER D CA 1
ATOM 6870 C C . SER D 1 44 ? 18.802 -12.907 89.076 1.00 71.71 113 SER D C 1
ATOM 6871 O O . SER D 1 44 ? 19.070 -13.288 87.915 1.00 70.18 113 SER D O 1
ATOM 6874 N N . ARG D 1 45 ? 17.529 -12.853 89.600 1.00 66.55 114 ARG D N 1
ATOM 6875 C CA . ARG D 1 45 ? 16.353 -13.242 88.801 1.00 67.99 114 ARG D CA 1
ATOM 6876 C C . ARG D 1 45 ? 16.111 -12.241 87.690 1.00 75.26 114 ARG D C 1
ATOM 6877 O O . ARG D 1 45 ? 15.842 -12.656 86.564 1.00 79.37 114 ARG D O 1
ATOM 6885 N N . LYS D 1 46 ? 16.307 -10.934 87.965 1.00 68.24 115 LYS D N 1
ATOM 6886 C CA . LYS D 1 46 ? 16.167 -9.882 86.958 1.00 65.15 115 LYS D CA 1
ATOM 6887 C C . LYS D 1 46 ? 17.193 -9.981 85.846 1.00 66.23 115 LYS D C 1
ATOM 6888 O O . LYS D 1 46 ? 16.834 -9.773 84.685 1.00 65.35 115 LYS D O 1
ATOM 6894 N N . LYS D 1 47 ? 18.444 -10.408 86.182 1.00 60.37 116 LYS D N 1
ATOM 6895 C CA . LYS D 1 47 ? 19.520 -10.639 85.195 1.00 56.97 116 LYS D CA 1
ATOM 6896 C C . LYS D 1 47 ? 19.181 -11.860 84.298 1.00 59.33 116 LYS D C 1
ATOM 6897 O O . LYS D 1 47 ? 19.548 -11.862 83.120 1.00 59.95 116 LYS D O 1
ATOM 6903 N N . GLU D 1 48 ? 18.481 -12.894 84.856 1.00 54.91 117 GLU D N 1
ATOM 6904 C CA . GLU D 1 48 ? 18.051 -14.080 84.096 1.00 54.74 117 GLU D CA 1
ATOM 6905 C C . GLU D 1 48 ? 16.979 -13.721 83.059 1.00 63.12 117 GLU D C 1
ATOM 6906 O O . GLU D 1 48 ? 17.032 -14.225 81.938 1.00 64.54 117 GLU D O 1
ATOM 6912 N N . LEU D 1 49 ? 16.047 -12.794 83.417 1.00 61.14 118 LEU D N 1
ATOM 6913 C CA . LEU D 1 49 ? 14.980 -12.272 82.559 1.00 61.21 118 LEU D CA 1
ATOM 6914 C C . LEU D 1 49 ? 15.532 -11.362 81.476 1.00 64.61 118 LEU D C 1
ATOM 6915 O O . LEU D 1 49 ? 15.085 -11.431 80.326 1.00 66.36 118 LEU D O 1
ATOM 6920 N N . ALA D 1 50 ? 16.514 -10.485 81.849 1.00 57.76 119 ALA D N 1
ATOM 6921 C CA . ALA D 1 50 ? 17.188 -9.569 80.949 1.00 53.22 119 ALA D CA 1
ATOM 6922 C C . ALA D 1 50 ? 17.904 -10.348 79.880 1.00 57.32 119 ALA D C 1
ATOM 6923 O O . ALA D 1 50 ? 17.798 -9.994 78.707 1.00 59.38 119 ALA D O 1
ATOM 6925 N N . GLN D 1 51 ? 18.604 -11.448 80.252 1.00 52.82 120 GLN D N 1
ATOM 6926 C CA . GLN D 1 51 ? 19.331 -12.268 79.289 1.00 50.52 120 GLN D CA 1
ATOM 6927 C C . GLN D 1 51 ? 18.411 -12.912 78.285 1.00 57.28 120 GLN D C 1
ATOM 6928 O O . GLN D 1 51 ? 18.676 -12.816 77.074 1.00 61.17 120 GLN D O 1
ATOM 6934 N N . VAL D 1 52 ? 17.319 -13.522 78.743 1.00 54.26 121 VAL D N 1
ATOM 6935 C CA . VAL D 1 52 ? 16.313 -14.116 77.838 1.00 55.14 121 VAL D CA 1
ATOM 6936 C C . VAL D 1 52 ? 15.805 -13.035 76.870 1.00 60.38 121 VAL D C 1
ATOM 6937 O O . VAL D 1 52 ? 15.894 -13.251 75.669 1.00 63.16 121 VAL D O 1
ATOM 6941 N N . LEU D 1 53 ? 15.359 -11.863 77.380 1.00 55.48 122 LEU D N 1
ATOM 6942 C CA . LEU D 1 53 ? 14.892 -10.745 76.546 1.00 55.18 122 LEU D CA 1
ATOM 6943 C C . LEU D 1 53 ? 15.909 -10.321 75.517 1.00 59.95 122 LEU D C 1
ATOM 6944 O O . LEU D 1 53 ? 15.557 -10.227 74.332 1.00 63.09 122 LEU D O 1
ATOM 6949 N N . LEU D 1 54 ? 17.178 -10.089 75.947 1.00 53.27 123 LEU D N 1
ATOM 6950 C CA . LEU D 1 54 ? 18.272 -9.689 75.059 1.00 52.52 123 LEU D CA 1
ATOM 6951 C C . LEU D 1 54 ? 18.540 -10.707 73.983 1.00 57.14 123 LEU D C 1
ATOM 6952 O O . LEU D 1 54 ? 18.859 -10.295 72.880 1.00 58.32 123 LEU D O 1
ATOM 6957 N N . GLN D 1 55 ? 18.430 -12.027 74.288 1.00 53.73 124 GLN D N 1
ATOM 6958 C CA . GLN D 1 55 ? 18.587 -13.073 73.292 1.00 54.84 124 GLN D CA 1
ATOM 6959 C C . GLN D 1 55 ? 17.478 -13.038 72.243 1.00 60.46 124 GLN D C 1
ATOM 6960 O O . GLN D 1 55 ? 17.754 -13.243 71.032 1.00 61.76 124 GLN D O 1
ATOM 6966 N N . LYS D 1 56 ? 16.236 -12.773 72.680 1.00 55.58 125 LYS D N 1
ATOM 6967 C CA . LYS D 1 56 ? 15.123 -12.601 71.731 1.00 56.89 125 LYS D CA 1
ATOM 6968 C C . LYS D 1 56 ? 15.384 -11.369 70.819 1.00 63.59 125 LYS D C 1
ATOM 6969 O O . LYS D 1 56 ? 15.236 -11.462 69.605 1.00 66.70 125 LYS D O 1
ATOM 6975 N N . VAL D 1 57 ? 15.838 -10.235 71.394 1.00 59.49 126 VAL D N 1
ATOM 6976 C CA . VAL D 1 57 ? 16.172 -9.012 70.626 1.00 56.61 126 VAL D CA 1
ATOM 6977 C C . VAL D 1 57 ? 17.388 -9.212 69.697 1.00 60.13 126 VAL D C 1
ATOM 6978 O O . VAL D 1 57 ? 17.416 -8.641 68.611 1.00 63.27 126 VAL D O 1
ATOM 6982 N N . LEU D 1 58 ? 18.364 -10.026 70.091 1.00 54.38 127 LEU D N 1
ATOM 6983 C CA . LEU D 1 58 ? 19.533 -10.349 69.263 1.00 52.73 127 LEU D CA 1
ATOM 6984 C C . LEU D 1 58 ? 19.106 -11.091 67.997 1.00 58.01 127 LEU D C 1
ATOM 6985 O O . LEU D 1 58 ? 19.595 -10.777 66.905 1.00 59.52 127 LEU D O 1
ATOM 6990 N N . LEU D 1 59 ? 18.174 -12.049 68.132 1.00 54.43 128 LEU D N 1
ATOM 6991 C CA . LEU D 1 59 ? 17.618 -12.802 67.004 1.00 54.75 128 LEU D CA 1
ATOM 6992 C C . LEU D 1 59 ? 16.799 -11.912 66.075 1.00 64.83 128 LEU D C 1
ATOM 6993 O O . LEU D 1 59 ? 16.882 -12.065 64.865 1.00 67.80 128 LEU D O 1
ATOM 6998 N N . TYR D 1 60 ? 15.985 -11.011 66.631 1.00 62.03 129 TYR D N 1
ATOM 6999 C CA . TYR D 1 60 ? 15.150 -10.092 65.845 1.00 60.45 129 TYR D CA 1
ATOM 7000 C C . TYR D 1 60 ? 16.008 -9.067 65.136 1.00 63.38 129 TYR D C 1
ATOM 7001 O O . TYR D 1 60 ? 15.771 -8.787 63.961 1.00 66.49 129 TYR D O 1
ATOM 7010 N N . HIS D 1 61 ? 17.015 -8.524 65.826 1.00 55.75 130 HIS D N 1
ATOM 7011 C CA . HIS D 1 61 ? 17.973 -7.567 65.290 1.00 54.72 130 HIS D CA 1
ATOM 7012 C C . HIS D 1 61 ? 18.627 -8.145 64.033 1.00 62.90 130 HIS D C 1
ATOM 7013 O O . HIS D 1 61 ? 18.759 -7.427 63.030 1.00 64.57 130 HIS D O 1
ATOM 7020 N N . ARG D 1 62 ? 18.996 -9.462 64.068 1.00 61.05 131 ARG D N 1
ATOM 7021 C CA . ARG D 1 62 ? 19.577 -10.188 62.946 1.00 61.21 131 ARG D CA 1
ATOM 7022 C C . ARG D 1 62 ? 18.595 -10.337 61.805 1.00 64.99 131 ARG D C 1
ATOM 7023 O O . ARG D 1 62 ? 18.982 -10.147 60.664 1.00 66.88 131 ARG D O 1
ATOM 7031 N N . GLU D 1 63 ? 17.316 -10.605 62.098 1.00 62.34 132 GLU D N 1
ATOM 7032 C CA . GLU D 1 63 ? 16.239 -10.702 61.103 1.00 63.19 132 GLU D CA 1
ATOM 7033 C C . GLU D 1 63 ? 16.104 -9.355 60.395 1.00 66.47 132 GLU D C 1
ATOM 7034 O O . GLU D 1 63 ? 16.058 -9.329 59.163 1.00 68.54 132 GLU D O 1
ATOM 7040 N N . GLN D 1 64 ? 16.036 -8.244 61.179 1.00 60.46 133 GLN D N 1
ATOM 7041 C CA . GLN D 1 64 ? 15.921 -6.866 60.704 1.00 58.67 133 GLN D CA 1
ATOM 7042 C C . GLN D 1 64 ? 17.055 -6.530 59.717 1.00 66.19 133 GLN D C 1
ATOM 7043 O O . GLN D 1 64 ? 16.771 -5.977 58.616 1.00 67.88 133 GLN D O 1
ATOM 7049 N N . GLU D 1 65 ? 18.341 -6.856 60.100 1.00 60.87 134 GLU D N 1
ATOM 7050 C CA . GLU D 1 65 ? 19.511 -6.592 59.253 1.00 60.41 134 GLU D CA 1
ATOM 7051 C C . GLU D 1 65 ? 19.507 -7.395 57.943 1.00 67.90 134 GLU D C 1
ATOM 7052 O O . GLU D 1 65 ? 19.923 -6.901 56.912 1.00 66.59 134 GLU D O 1
ATOM 7058 N N . GLN D 1 66 ? 18.953 -8.603 57.968 1.00 70.93 135 GLN D N 1
ATOM 7059 C CA . GLN D 1 66 ? 18.819 -9.456 56.787 1.00 72.52 135 GLN D CA 1
ATOM 7060 C C . GLN D 1 66 ? 17.709 -8.967 55.863 1.00 78.38 135 GLN D C 1
ATOM 7061 O O . GLN D 1 66 ? 17.871 -8.979 54.636 1.00 78.18 135 GLN D O 1
ATOM 7067 N N . SER D 1 67 ? 16.643 -8.402 56.447 1.00 77.69 136 SER D N 1
ATOM 7068 C CA . SER D 1 67 ? 15.538 -7.815 55.686 1.00 79.93 136 SER D CA 1
ATOM 7069 C C . SER D 1 67 ? 15.851 -6.348 55.233 1.00 87.24 136 SER D C 1
ATOM 7070 O O . SER D 1 67 ? 14.979 -5.638 54.719 1.00 89.19 136 SER D O 1
ATOM 7073 N N . ASN D 1 68 ? 17.105 -5.914 55.446 1.00 83.35 137 ASN D N 1
ATOM 7074 C CA . ASN D 1 68 ? 17.668 -4.617 55.077 1.00 81.96 137 ASN D CA 1
ATOM 7075 C C . ASN D 1 68 ? 18.938 -4.854 54.236 1.00 87.18 137 ASN D C 1
ATOM 7076 O O . ASN D 1 68 ? 19.783 -3.967 54.101 1.00 83.28 137 ASN D O 1
ATOM 7081 N N . LYS D 1 69 ? 19.045 -6.087 53.665 1.00 88.82 138 LYS D N 1
ATOM 7082 C CA . LYS D 1 69 ? 20.128 -6.568 52.798 1.00 89.57 138 LYS D CA 1
ATOM 7083 C C . LYS D 1 69 ? 21.545 -6.454 53.442 1.00 92.29 138 LYS D C 1
ATOM 7084 O O . LYS D 1 69 ? 22.493 -5.995 52.793 1.00 93.25 138 LYS D O 1
ATOM 7086 N N . GLY D 1 70 ? 21.653 -6.863 54.716 1.00 85.23 139 GLY D N 1
ATOM 7087 C CA . GLY D 1 70 ? 22.900 -6.873 55.485 1.00 82.59 139 GLY D CA 1
ATOM 7088 C C . GLY D 1 70 ? 23.427 -5.532 55.956 1.00 82.25 139 GLY D C 1
ATOM 7089 O O . GLY D 1 70 ? 24.417 -5.479 56.708 1.00 80.78 139 GLY D O 1
ATOM 7090 N N . LYS D 1 71 ? 22.785 -4.437 55.488 1.00 77.46 140 LYS D N 1
ATOM 7091 C CA . LYS D 1 71 ? 23.126 -3.030 55.792 1.00 75.45 140 LYS D CA 1
ATOM 7092 C C . LYS D 1 71 ? 22.642 -2.657 57.240 1.00 76.59 140 LYS D C 1
ATOM 7093 O O . LYS D 1 71 ? 21.556 -3.090 57.639 1.00 74.58 140 LYS D O 1
ATOM 7099 N N . PRO D 1 72 ? 23.447 -1.894 58.033 1.00 71.74 141 PRO D N 1
ATOM 7100 C CA . PRO D 1 72 ? 23.033 -1.530 59.403 1.00 69.26 141 PRO D CA 1
ATOM 7101 C C . PRO D 1 72 ? 21.810 -0.640 59.413 1.00 63.80 141 PRO D C 1
ATOM 7102 O O . PRO D 1 72 ? 21.629 0.146 58.501 1.00 62.14 141 PRO D O 1
ATOM 7106 N N . LEU D 1 73 ? 20.999 -0.756 60.465 1.00 56.52 142 LEU D N 1
ATOM 7107 C CA . LEU D 1 73 ? 19.742 -0.037 60.626 1.00 54.78 142 LEU D CA 1
ATOM 7108 C C . LEU D 1 73 ? 19.853 1.249 61.434 1.00 53.68 142 LEU D C 1
ATOM 7109 O O . LEU D 1 73 ? 18.938 2.039 61.391 1.00 53.29 142 LEU D O 1
ATOM 7114 N N . ALA D 1 74 ? 20.922 1.419 62.248 1.00 47.16 143 ALA D N 1
ATOM 7115 C CA . ALA D 1 74 ? 21.146 2.637 62.985 1.00 44.85 143 ALA D CA 1
ATOM 7116 C C . ALA D 1 74 ? 22.601 3.105 62.895 1.00 48.48 143 ALA D C 1
ATOM 7117 O O . ALA D 1 74 ? 23.550 2.329 62.683 1.00 45.33 143 ALA D O 1
ATOM 7119 N N . PHE D 1 75 ? 22.731 4.412 62.929 1.00 46.11 144 PHE D N 1
ATOM 7120 C CA . PHE D 1 75 ? 24.011 5.074 62.986 1.00 45.05 144 PHE D CA 1
ATOM 7121 C C . PHE D 1 75 ? 24.236 5.341 64.526 1.00 47.86 144 PHE D C 1
ATOM 7122 O O . PHE D 1 75 ? 23.464 6.099 65.134 1.00 44.07 144 PHE D O 1
ATOM 7130 N N . ARG D 1 76 ? 25.315 4.770 65.110 1.00 44.61 145 ARG D N 1
ATOM 7131 C CA . ARG D 1 76 ? 25.662 5.016 66.520 1.00 44.37 145 ARG D CA 1
ATOM 7132 C C . ARG D 1 76 ? 26.739 6.075 66.659 1.00 46.83 145 ARG D C 1
ATOM 7133 O O . ARG D 1 76 ? 27.828 5.943 66.119 1.00 47.60 145 ARG D O 1
ATOM 7141 N N . VAL D 1 77 ? 26.400 7.141 67.337 1.00 43.95 146 VAL D N 1
ATOM 7142 C CA . VAL D 1 77 ? 27.294 8.284 67.560 1.00 45.55 146 VAL D CA 1
ATOM 7143 C C . VAL D 1 77 ? 27.652 8.403 69.085 1.00 48.77 146 VAL D C 1
ATOM 7144 O O . VAL D 1 77 ? 26.801 8.335 69.950 1.00 48.04 146 VAL D O 1
ATOM 7148 N N . GLY D 1 78 ? 28.891 8.692 69.332 1.00 48.62 147 GLY D N 1
ATOM 7149 C CA . GLY D 1 78 ? 29.421 8.957 70.652 1.00 51.49 147 GLY D CA 1
ATOM 7150 C C . GLY D 1 78 ? 29.744 10.429 70.746 1.00 57.53 147 GLY D C 1
ATOM 7151 O O . GLY D 1 78 ? 30.434 10.973 69.884 1.00 55.62 147 GLY D O 1
ATOM 7152 N N . LEU D 1 79 ? 29.258 11.067 71.796 1.00 57.95 148 LEU D N 1
ATOM 7153 C CA . LEU D 1 79 ? 29.429 12.484 72.060 1.00 59.92 148 LEU D CA 1
ATOM 7154 C C . LEU D 1 79 ? 30.027 12.701 73.450 1.00 67.39 148 LEU D C 1
ATOM 7155 O O . LEU D 1 79 ? 29.482 12.203 74.437 1.00 69.81 148 LEU D O 1
ATOM 7160 N N . SER D 1 80 ? 31.149 13.422 73.534 1.00 61.46 149 SER D N 1
ATOM 7161 C CA . SER D 1 80 ? 31.780 13.722 74.796 1.00 60.47 149 SER D CA 1
ATOM 7162 C C . SER D 1 80 ? 32.347 15.106 74.835 1.00 65.77 149 SER D C 1
ATOM 7163 O O . SER D 1 80 ? 32.590 15.717 73.804 1.00 63.03 149 SER D O 1
ATOM 7166 N N . GLY D 1 81 ? 32.620 15.571 76.052 1.00 65.59 150 GLY D N 1
ATOM 7167 C CA . GLY D 1 81 ? 33.233 16.870 76.296 1.00 66.12 150 GLY D CA 1
ATOM 7168 C C . GLY D 1 81 ? 33.266 17.233 77.769 1.00 69.83 150 GLY D C 1
ATOM 7169 O O . GLY D 1 81 ? 32.529 16.633 78.577 1.00 68.18 150 GLY D O 1
ATOM 7170 N N . PRO D 1 82 ? 34.067 18.282 78.133 1.00 64.87 151 PRO D N 1
ATOM 7171 C CA . PRO D 1 82 ? 34.101 18.729 79.540 1.00 63.37 151 PRO D CA 1
ATOM 7172 C C . PRO D 1 82 ? 32.750 19.295 80.008 1.00 73.43 151 PRO D C 1
ATOM 7173 O O . PRO D 1 82 ? 31.923 19.658 79.146 1.00 75.93 151 PRO D O 1
ATOM 7177 N N . PRO D 1 83 ? 32.486 19.433 81.344 1.00 70.51 152 PRO D N 1
ATOM 7178 C CA . PRO D 1 83 ? 31.217 20.079 81.775 1.00 69.35 152 PRO D CA 1
ATOM 7179 C C . PRO D 1 83 ? 31.219 21.537 81.351 1.00 69.57 152 PRO D C 1
ATOM 7180 O O . PRO D 1 83 ? 32.270 22.177 81.406 1.00 70.70 152 PRO D O 1
ATOM 7184 N N . GLY D 1 84 ? 30.092 22.011 80.829 1.00 63.43 153 GLY D N 1
ATOM 7185 C CA . GLY D 1 84 ? 29.977 23.383 80.331 1.00 63.08 153 GLY D CA 1
ATOM 7186 C C . GLY D 1 84 ? 30.376 23.594 78.883 1.00 69.28 153 GLY D C 1
ATOM 7187 O O . GLY D 1 84 ? 30.232 24.699 78.379 1.00 71.05 153 GLY D O 1
ATOM 7188 N N . ALA D 1 85 ? 30.823 22.520 78.161 1.00 65.73 154 ALA D N 1
ATOM 7189 C CA . ALA D 1 85 ? 31.219 22.577 76.755 1.00 62.05 154 ALA D CA 1
ATOM 7190 C C . ALA D 1 85 ? 30.030 23.044 75.902 1.00 66.68 154 ALA D C 1
ATOM 7191 O O . ALA D 1 85 ? 30.242 23.776 74.914 1.00 67.12 154 ALA D O 1
ATOM 7193 N N . GLY D 1 86 ? 28.803 22.629 76.309 1.00 60.42 155 GLY D N 1
ATOM 7194 C CA . GLY D 1 86 ? 27.546 22.959 75.633 1.00 58.39 155 GLY D CA 1
ATOM 7195 C C . GLY D 1 86 ? 26.826 21.761 75.059 1.00 62.78 155 GLY D C 1
ATOM 7196 O O . GLY D 1 86 ? 26.001 21.919 74.160 1.00 63.47 155 GLY D O 1
ATOM 7197 N N . LYS D 1 87 ? 27.097 20.560 75.612 1.00 60.72 156 LYS D N 1
ATOM 7198 C CA . LYS D 1 87 ? 26.527 19.270 75.213 1.00 59.62 156 LYS D CA 1
ATOM 7199 C C . LYS D 1 87 ? 24.999 19.163 75.258 1.00 64.48 156 LYS D C 1
ATOM 7200 O O . LYS D 1 87 ? 24.372 18.862 74.226 1.00 64.83 156 LYS D O 1
ATOM 7206 N N . SER D 1 88 ? 24.401 19.457 76.413 1.00 62.00 157 SER D N 1
ATOM 7207 C CA . SER D 1 88 ? 22.939 19.515 76.653 1.00 62.79 157 SER D CA 1
ATOM 7208 C C . SER D 1 88 ? 22.250 20.445 75.647 1.00 66.86 157 SER D C 1
ATOM 7209 O O . SER D 1 88 ? 21.273 20.042 75.022 1.00 68.43 157 SER D O 1
ATOM 7212 N N . THR D 1 89 ? 22.773 21.687 75.493 1.00 61.73 158 THR D N 1
ATOM 7213 C CA . THR D 1 89 ? 22.262 22.733 74.580 1.00 60.26 158 THR D CA 1
ATOM 7214 C C . THR D 1 89 ? 22.333 22.253 73.123 1.00 62.19 158 THR D C 1
ATOM 7215 O O . THR D 1 89 ? 21.415 22.504 72.342 1.00 62.70 158 THR D O 1
ATOM 7219 N N . PHE D 1 90 ? 23.443 21.549 72.765 1.00 56.28 159 PHE D N 1
ATOM 7220 C CA . PHE D 1 90 ? 23.708 21.035 71.427 1.00 52.52 159 PHE D CA 1
ATOM 7221 C C . PHE D 1 90 ? 22.751 19.895 71.109 1.00 60.91 159 PHE D C 1
ATOM 7222 O O . PHE D 1 90 ? 22.126 19.902 70.049 1.00 63.16 159 PHE D O 1
ATOM 7230 N N . ILE D 1 91 ? 22.632 18.919 72.021 1.00 56.74 160 ILE D N 1
ATOM 7231 C CA . ILE D 1 91 ? 21.765 17.751 71.844 1.00 55.13 160 ILE D CA 1
ATOM 7232 C C . ILE D 1 91 ? 20.350 18.209 71.564 1.00 58.96 160 ILE D C 1
ATOM 7233 O O . ILE D 1 91 ? 19.727 17.724 70.618 1.00 61.00 160 ILE D O 1
ATOM 7238 N N . GLU D 1 92 ? 19.870 19.184 72.334 1.00 57.23 161 GLU D N 1
ATOM 7239 C CA . GLU D 1 92 ? 18.508 19.739 72.179 1.00 59.80 161 GLU D CA 1
ATOM 7240 C C . GLU D 1 92 ? 18.255 20.330 70.769 1.00 62.57 161 GLU D C 1
ATOM 7241 O O . GLU D 1 92 ? 17.242 19.994 70.151 1.00 65.94 161 GLU D O 1
ATOM 7247 N N . TYR D 1 93 ? 19.194 21.148 70.256 1.00 54.67 162 TYR D N 1
ATOM 7248 C CA . TYR D 1 93 ? 19.127 21.771 68.937 1.00 55.69 162 TYR D CA 1
ATOM 7249 C C . TYR D 1 93 ? 19.244 20.723 67.828 1.00 61.09 162 TYR D C 1
ATOM 7250 O O . TYR D 1 93 ? 18.370 20.648 66.983 1.00 63.82 162 TYR D O 1
ATOM 7259 N N . PHE D 1 94 ? 20.310 19.885 67.856 1.00 57.34 163 PHE D N 1
ATOM 7260 C CA . PHE D 1 94 ? 20.629 18.781 66.931 1.00 53.47 163 PHE D CA 1
ATOM 7261 C C . PHE D 1 94 ? 19.558 17.685 66.921 1.00 55.53 163 PHE D C 1
ATOM 7262 O O . PHE D 1 94 ? 19.238 17.178 65.862 1.00 58.34 163 PHE D O 1
ATOM 7270 N N . GLY D 1 95 ? 18.998 17.318 68.068 1.00 48.27 164 GLY D N 1
ATOM 7271 C CA . GLY D 1 95 ? 17.937 16.315 68.142 1.00 45.49 164 GLY D CA 1
ATOM 7272 C C . GLY D 1 95 ? 16.639 16.766 67.520 1.00 53.97 164 GLY D C 1
ATOM 7273 O O . GLY D 1 95 ? 15.958 15.971 66.860 1.00 52.36 164 GLY D O 1
ATOM 7274 N N . LYS D 1 96 ? 16.281 18.073 67.695 1.00 55.62 165 LYS D N 1
ATOM 7275 C CA . LYS D 1 96 ? 15.073 18.608 67.057 1.00 57.40 165 LYS D CA 1
ATOM 7276 C C . LYS D 1 96 ? 15.266 18.679 65.554 1.00 62.97 165 LYS D C 1
ATOM 7277 O O . LYS D 1 96 ? 14.372 18.279 64.816 1.00 66.70 165 LYS D O 1
ATOM 7280 N N . MET D 1 97 ? 16.467 19.081 65.097 1.00 56.25 166 MET D N 1
ATOM 7281 C CA . MET D 1 97 ? 16.828 19.077 63.697 1.00 56.06 166 MET D CA 1
ATOM 7282 C C . MET D 1 97 ? 16.675 17.675 63.047 1.00 64.03 166 MET D C 1
ATOM 7283 O O . MET D 1 97 ? 16.149 17.602 61.940 1.00 64.53 166 MET D O 1
ATOM 7288 N N . LEU D 1 98 ? 17.115 16.562 63.720 1.00 59.11 167 LEU D N 1
ATOM 7289 C CA . LEU D 1 98 ? 17.043 15.205 63.175 1.00 56.74 167 LEU D CA 1
ATOM 7290 C C . LEU D 1 98 ? 15.647 14.617 63.116 1.00 61.44 167 LEU D C 1
ATOM 7291 O O . LEU D 1 98 ? 15.350 13.885 62.173 1.00 61.49 167 LEU D O 1
ATOM 7296 N N . THR D 1 99 ? 14.839 14.800 64.195 1.00 59.88 168 THR D N 1
ATOM 7297 C CA . THR D 1 99 ? 13.475 14.246 64.362 1.00 58.78 168 THR D CA 1
ATOM 7298 C C . THR D 1 99 ? 12.505 14.897 63.393 1.00 64.19 168 THR D C 1
ATOM 7299 O O . THR D 1 99 ? 11.522 14.264 62.978 1.00 65.18 168 THR D O 1
ATOM 7303 N N . GLU D 1 100 ? 12.781 16.179 63.060 1.00 59.34 169 GLU D N 1
ATOM 7304 C CA . GLU D 1 100 ? 12.046 17.029 62.118 1.00 57.93 169 GLU D CA 1
ATOM 7305 C C . GLU D 1 100 ? 12.344 16.553 60.678 1.00 57.23 169 GLU D C 1
ATOM 7306 O O . GLU D 1 100 ? 11.498 16.741 59.796 1.00 59.37 169 GLU D O 1
ATOM 7312 N N . ARG D 1 101 ? 13.526 15.925 60.452 1.00 49.03 170 ARG D N 1
ATOM 7313 C CA . ARG D 1 101 ? 13.983 15.292 59.200 1.00 47.68 170 ARG D CA 1
ATOM 7314 C C . ARG D 1 101 ? 13.574 13.805 59.094 1.00 53.57 170 ARG D C 1
ATOM 7315 O O . ARG D 1 101 ? 14.035 13.111 58.186 1.00 56.88 170 ARG D O 1
ATOM 7323 N N . GLY D 1 102 ? 12.667 13.344 59.951 1.00 50.78 171 GLY D N 1
ATOM 7324 C CA . GLY D 1 102 ? 12.127 11.982 59.865 1.00 51.96 171 GLY D CA 1
ATOM 7325 C C . GLY D 1 102 ? 12.753 10.883 60.711 1.00 60.00 171 GLY D C 1
ATOM 7326 O O . GLY D 1 102 ? 12.273 9.747 60.711 1.00 61.82 171 GLY D O 1
ATOM 7327 N N . HIS D 1 103 ? 13.842 11.174 61.416 1.00 56.47 172 HIS D N 1
ATOM 7328 C CA . HIS D 1 103 ? 14.551 10.176 62.219 1.00 53.53 172 HIS D CA 1
ATOM 7329 C C . HIS D 1 103 ? 13.909 9.919 63.596 1.00 60.03 172 HIS D C 1
ATOM 7330 O O . HIS D 1 103 ? 13.286 10.810 64.169 1.00 61.69 172 HIS D O 1
ATOM 7337 N N . LYS D 1 104 ? 14.088 8.689 64.114 1.00 56.37 173 LYS D N 1
ATOM 7338 C CA . LYS D 1 104 ? 13.704 8.219 65.454 1.00 56.19 173 LYS D CA 1
ATOM 7339 C C . LYS D 1 104 ? 15.009 8.111 66.195 1.00 52.79 173 LYS D C 1
ATOM 7340 O O . LYS D 1 104 ? 15.849 7.313 65.844 1.00 52.49 173 LYS D O 1
ATOM 7344 N N . LEU D 1 105 ? 15.250 9.059 67.081 1.00 50.55 174 LEU D N 1
ATOM 7345 C CA . LEU D 1 105 ? 16.507 9.249 67.831 1.00 48.64 174 LEU D CA 1
ATOM 7346 C C . LEU D 1 105 ? 16.445 8.818 69.299 1.00 53.24 174 LEU D C 1
ATOM 7347 O O . LEU D 1 105 ? 15.482 9.167 69.954 1.00 54.73 174 LEU D O 1
ATOM 7352 N N . SER D 1 106 ? 17.482 8.087 69.807 1.00 49.46 175 SER D N 1
ATOM 7353 C CA . SER D 1 106 ? 17.703 7.722 71.213 1.00 47.97 175 SER D CA 1
ATOM 7354 C C . SER D 1 106 ? 18.908 8.460 71.707 1.00 52.80 175 SER D C 1
ATOM 7355 O O . SER D 1 106 ? 19.948 8.479 71.032 1.00 52.73 175 SER D O 1
ATOM 7358 N N . VAL D 1 107 ? 18.799 9.039 72.905 1.00 49.88 176 VAL D N 1
ATOM 7359 C CA . VAL D 1 107 ? 19.888 9.728 73.578 1.00 50.00 176 VAL D CA 1
ATOM 7360 C C . VAL D 1 107 ? 20.060 8.961 74.896 1.00 61.43 176 VAL D C 1
ATOM 7361 O O . VAL D 1 107 ? 19.125 8.878 75.693 1.00 63.46 176 VAL D O 1
ATOM 7365 N N . LEU D 1 108 ? 21.231 8.339 75.084 1.00 59.90 177 LEU D N 1
ATOM 7366 C CA . LEU D 1 108 ? 21.569 7.564 76.279 1.00 59.62 177 LEU D CA 1
ATOM 7367 C C . LEU D 1 108 ? 22.759 8.208 76.952 1.00 68.03 177 LEU D C 1
ATOM 7368 O O . LEU D 1 108 ? 23.828 8.196 76.378 1.00 70.21 177 LEU D O 1
ATOM 7373 N N . ALA D 1 109 ? 22.583 8.833 78.129 1.00 66.48 178 ALA D N 1
ATOM 7374 C CA . ALA D 1 109 ? 23.696 9.444 78.829 1.00 66.50 178 ALA D CA 1
ATOM 7375 C C . ALA D 1 109 ? 24.368 8.393 79.710 1.00 74.81 178 ALA D C 1
ATOM 7376 O O . ALA D 1 109 ? 23.699 7.509 80.247 1.00 74.44 178 ALA D O 1
ATOM 7378 N N . VAL D 1 110 ? 25.693 8.439 79.774 1.00 75.93 179 VAL D N 1
ATOM 7379 C CA . VAL D 1 110 ? 26.522 7.565 80.600 1.00 77.93 179 VAL D CA 1
ATOM 7380 C C . VAL D 1 110 ? 27.482 8.435 81.430 1.00 86.76 179 VAL D C 1
ATOM 7381 O O . VAL D 1 110 ? 28.251 9.193 80.844 1.00 85.30 179 VAL D O 1
ATOM 7385 N N . ASP D 1 111 ? 27.401 8.360 82.797 1.00 89.49 180 ASP D N 1
ATOM 7386 C CA . ASP D 1 111 ? 28.233 9.133 83.758 1.00 92.30 180 ASP D CA 1
ATOM 7387 C C . ASP D 1 111 ? 28.936 8.335 84.858 1.00 100.35 180 ASP D C 1
ATOM 7392 N N . PRO D 1 112 ? 30.259 8.128 84.757 1.00 101.19 181 PRO D N 1
ATOM 7393 C CA . PRO D 1 112 ? 31.108 8.254 85.993 1.00 101.96 181 PRO D CA 1
ATOM 7394 C C . PRO D 1 112 ? 31.506 9.625 86.638 1.00 104.27 181 PRO D C 1
ATOM 7395 O O . PRO D 1 112 ? 31.925 9.628 87.797 1.00 101.38 181 PRO D O 1
ATOM 7399 N N . SER D 1 113 ? 31.382 10.782 85.895 1.00 102.60 182 SER D N 1
ATOM 7400 C CA . SER D 1 113 ? 31.737 12.179 86.307 1.00 101.42 182 SER D CA 1
ATOM 7401 C C . SER D 1 113 ? 30.557 12.994 86.899 1.00 102.61 182 SER D C 1
ATOM 7402 O O . SER D 1 113 ? 30.355 14.177 86.580 1.00 100.53 182 SER D O 1
ATOM 7404 N N . THR D 1 129 ? 13.601 19.472 79.061 1.00 121.01 198 THR D N 1
ATOM 7405 C CA . THR D 1 129 ? 13.907 20.136 77.790 1.00 119.90 198 THR D CA 1
ATOM 7406 C C . THR D 1 129 ? 12.757 20.024 76.739 1.00 121.48 198 THR D C 1
ATOM 7407 O O . THR D 1 129 ? 11.726 19.388 77.010 1.00 123.12 198 THR D O 1
ATOM 7411 N N . GLU D 1 130 ? 12.926 20.658 75.563 1.00 112.47 199 GLU D N 1
ATOM 7412 C CA . GLU D 1 130 ? 11.945 20.633 74.475 1.00 110.11 199 GLU D CA 1
ATOM 7413 C C . GLU D 1 130 ? 11.969 19.274 73.748 1.00 103.53 199 GLU D C 1
ATOM 7414 O O . GLU D 1 130 ? 10.964 18.882 73.147 1.00 102.27 199 GLU D O 1
ATOM 7420 N N . LEU D 1 131 ? 13.144 18.583 73.785 1.00 92.32 200 LEU D N 1
ATOM 7421 C CA . LEU D 1 131 ? 13.419 17.269 73.185 1.00 86.55 200 LEU D CA 1
ATOM 7422 C C . LEU D 1 131 ? 12.708 16.155 73.966 1.00 91.45 200 LEU D C 1
ATOM 7423 O O . LEU D 1 131 ? 12.325 15.137 73.384 1.00 90.83 200 LEU D O 1
ATOM 7428 N N . SER D 1 132 ? 12.516 16.365 75.284 1.00 89.64 201 SER D N 1
ATOM 7429 C CA . SER D 1 132 ? 11.791 15.440 76.155 1.00 89.76 201 SER D CA 1
ATOM 7430 C C . SER D 1 132 ? 10.289 15.410 75.807 1.00 94.03 201 SER D C 1
ATOM 7431 O O . SER D 1 132 ? 9.603 14.420 76.060 1.00 94.94 201 SER D O 1
ATOM 7434 N N . ARG D 1 133 ? 9.792 16.470 75.187 1.00 90.11 202 ARG D N 1
ATOM 7435 C CA . ARG D 1 133 ? 8.399 16.522 74.760 1.00 90.71 202 ARG D CA 1
ATOM 7436 C C . ARG D 1 133 ? 8.241 15.822 73.387 1.00 93.70 202 ARG D C 1
ATOM 7437 O O . ARG D 1 133 ? 7.116 15.498 73.003 1.00 94.57 202 ARG D O 1
ATOM 7445 N N . ASP D 1 134 ? 9.368 15.612 72.641 1.00 86.85 203 ASP D N 1
ATOM 7446 C CA . ASP D 1 134 ? 9.384 15.034 71.295 1.00 84.12 203 ASP D CA 1
ATOM 7447 C C . ASP D 1 134 ? 9.046 13.568 71.262 1.00 88.86 203 ASP D C 1
ATOM 7448 O O . ASP D 1 134 ? 9.823 12.747 71.763 1.00 88.72 203 ASP D O 1
ATOM 7453 N N . MET D 1 135 ? 7.902 13.235 70.620 1.00 87.94 204 MET D N 1
ATOM 7454 C CA . MET D 1 135 ? 7.384 11.863 70.478 1.00 89.45 204 MET D CA 1
ATOM 7455 C C . MET D 1 135 ? 8.302 10.929 69.665 1.00 87.16 204 MET D C 1
ATOM 7456 O O . MET D 1 135 ? 8.259 9.708 69.848 1.00 86.61 204 MET D O 1
ATOM 7461 N N . ASN D 1 136 ? 9.157 11.523 68.804 1.00 77.83 205 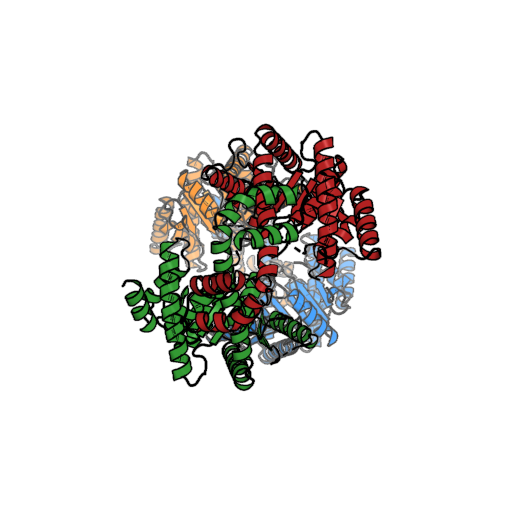ASN D N 1
ATOM 7462 C CA . ASN D 1 136 ? 10.114 10.812 67.956 1.00 73.66 205 ASN D CA 1
ATOM 7463 C C . ASN D 1 136 ? 11.501 10.632 68.571 1.00 68.83 205 ASN D C 1
ATOM 7464 O O . ASN D 1 136 ? 12.332 9.967 67.971 1.00 66.90 205 ASN D O 1
ATOM 7469 N N . ALA D 1 137 ? 11.748 11.238 69.751 1.00 62.10 206 ALA D N 1
ATOM 7470 C CA . ALA D 1 137 ? 13.002 11.085 70.546 1.00 59.62 206 ALA D CA 1
ATOM 7471 C C . ALA D 1 137 ? 12.764 10.277 71.801 1.00 64.30 206 ALA D C 1
ATOM 7472 O O . ALA D 1 137 ? 11.699 10.426 72.397 1.00 69.46 206 ALA D O 1
ATOM 7474 N N . TYR D 1 138 ? 13.741 9.437 72.214 1.00 55.78 207 TYR D N 1
ATOM 7475 C CA . TYR D 1 138 ? 13.770 8.757 73.486 1.00 54.07 207 TYR D CA 1
ATOM 7476 C C . TYR D 1 138 ? 14.990 9.252 74.237 1.00 60.32 207 TYR D C 1
ATOM 7477 O O . TYR D 1 138 ? 16.100 9.053 73.792 1.00 61.45 207 TYR D O 1
ATOM 7486 N N . ILE D 1 139 ? 14.801 9.926 75.361 1.00 61.65 208 ILE D N 1
ATOM 7487 C CA . ILE D 1 139 ? 15.924 10.421 76.192 1.00 61.54 208 ILE D CA 1
ATOM 7488 C C . ILE D 1 139 ? 15.929 9.673 77.507 1.00 69.16 208 ILE D C 1
ATOM 7489 O O . ILE D 1 139 ? 14.960 9.779 78.264 1.00 70.30 208 ILE D O 1
ATOM 7494 N N . ARG D 1 140 ? 17.015 8.922 77.768 1.00 65.74 209 ARG D N 1
ATOM 7495 C CA . ARG D 1 140 ? 17.199 8.156 78.977 1.00 67.30 209 ARG D CA 1
ATOM 7496 C C . ARG D 1 140 ? 18.256 8.790 79.892 1.00 84.76 209 ARG D C 1
ATOM 7497 O O . ARG D 1 140 ? 19.398 8.956 79.474 1.00 82.07 209 ARG D O 1
ATOM 7505 N N . PRO D 1 141 ? 17.895 9.051 81.179 1.00 93.44 210 PRO D N 1
ATOM 7506 C CA . PRO D 1 141 ? 18.871 9.575 82.159 1.00 94.73 210 PRO D CA 1
ATOM 7507 C C . PRO D 1 141 ? 20.103 8.709 82.402 1.00 101.24 210 PRO D C 1
ATOM 7508 O O . PRO D 1 141 ? 20.150 7.513 82.098 1.00 100.27 210 PRO D O 1
ATOM 7512 N N . SER D 1 142 ? 21.144 9.386 82.868 1.00 102.08 211 SER D N 1
ATOM 7513 C CA . SER D 1 142 ? 22.510 8.952 83.190 1.00 103.83 211 SER D CA 1
ATOM 7514 C C . SER D 1 142 ? 22.842 7.499 83.677 1.00 110.47 211 SER D C 1
ATOM 7515 O O . SER D 1 142 ? 23.867 7.004 83.197 1.00 110.00 211 SER D O 1
ATOM 7518 N N . PRO D 1 143 ? 22.118 6.807 84.630 1.00 108.80 212 PRO D N 1
ATOM 7519 C CA . PRO D 1 143 ? 22.591 5.464 85.065 1.00 108.49 212 PRO D CA 1
ATOM 7520 C C . PRO D 1 143 ? 22.550 4.367 83.995 1.00 111.95 212 PRO D C 1
ATOM 7521 O O . PRO D 1 143 ? 23.550 4.079 83.331 1.00 110.11 212 PRO D O 1
ATOM 7525 N N . THR D 1 152 ? 29.202 1.721 81.544 1.00 88.61 221 THR D N 1
ATOM 7526 C CA . THR D 1 152 ? 29.252 1.251 80.164 1.00 87.70 221 THR D CA 1
ATOM 7527 C C . THR D 1 152 ? 28.934 -0.244 80.102 1.00 91.21 221 THR D C 1
ATOM 7528 O O . THR D 1 152 ? 28.863 -0.810 78.990 1.00 90.42 221 THR D O 1
ATOM 7530 N N . ARG D 1 153 ? 28.714 -0.886 81.308 1.00 86.89 222 ARG D N 1
ATOM 7531 C CA . ARG D 1 153 ? 28.423 -2.333 81.476 1.00 84.67 222 ARG D CA 1
ATOM 7532 C C . ARG D 1 153 ? 27.204 -2.788 80.650 1.00 84.76 222 ARG D C 1
ATOM 7533 O O . ARG D 1 153 ? 27.248 -3.853 80.007 1.00 85.25 222 ARG D O 1
ATOM 7535 N N . THR D 1 154 ? 26.161 -1.924 80.597 1.00 76.60 223 THR D N 1
ATOM 7536 C CA . THR D 1 154 ? 24.919 -2.186 79.871 1.00 74.72 223 THR D CA 1
ATOM 7537 C C . THR D 1 154 ? 24.648 -1.301 78.662 1.00 72.35 223 THR D C 1
ATOM 7538 O O . THR D 1 154 ? 23.573 -1.408 78.089 1.00 73.98 223 THR D O 1
ATOM 7542 N N . THR D 1 155 ? 25.597 -0.444 78.264 1.00 62.83 224 THR D N 1
ATOM 7543 C CA . THR D 1 155 ? 25.451 0.465 77.132 1.00 59.15 224 THR D CA 1
ATOM 7544 C C . THR D 1 155 ? 25.195 -0.223 75.824 1.00 59.69 224 THR D C 1
ATOM 7545 O O . THR D 1 155 ? 24.294 0.185 75.090 1.00 62.22 224 THR D O 1
ATOM 7549 N N . ASN D 1 156 ? 25.921 -1.293 75.542 1.00 52.92 225 ASN D N 1
ATOM 7550 C CA . ASN D 1 156 ? 25.698 -2.087 74.336 1.00 51.71 225 ASN D CA 1
ATOM 7551 C C . ASN D 1 156 ? 24.344 -2.735 74.284 1.00 56.68 225 ASN D C 1
ATOM 7552 O O . ASN D 1 156 ? 23.765 -2.817 73.208 1.00 60.36 225 ASN D O 1
ATOM 7557 N N . GLU D 1 157 ? 23.842 -3.173 75.424 1.00 51.38 226 GLU D N 1
ATOM 7558 C CA . GLU D 1 157 ? 22.547 -3.834 75.597 1.00 52.60 226 GLU D CA 1
ATOM 7559 C C . GLU D 1 157 ? 21.462 -2.835 75.336 1.00 54.83 226 GLU D C 1
ATOM 7560 O O . GLU D 1 157 ? 20.504 -3.179 74.652 1.00 57.13 226 GLU D O 1
ATOM 7566 N N . ALA D 1 158 ? 21.621 -1.583 75.846 1.00 51.74 227 ALA D N 1
ATOM 7567 C CA . ALA D 1 158 ? 20.703 -0.417 75.653 1.00 51.95 227 ALA D CA 1
ATOM 7568 C C . ALA D 1 158 ? 20.654 0.007 74.163 1.00 54.54 227 ALA D C 1
ATOM 7569 O O . ALA D 1 158 ? 19.558 0.185 73.619 1.00 54.14 227 ALA D O 1
ATOM 7571 N N . ILE D 1 159 ? 21.834 0.064 73.490 1.00 49.26 228 ILE D N 1
ATOM 7572 C CA . ILE D 1 159 ? 21.940 0.347 72.038 1.00 47.71 228 ILE D CA 1
ATOM 7573 C C . ILE D 1 159 ? 21.110 -0.673 71.245 1.00 55.85 228 ILE D C 1
ATOM 7574 O O . ILE D 1 159 ? 20.316 -0.283 70.402 1.00 59.06 228 ILE D O 1
ATOM 7579 N N . LEU D 1 160 ? 21.282 -1.953 71.532 1.00 51.78 229 LEU D N 1
ATOM 7580 C CA . LEU D 1 160 ? 20.581 -3.050 70.892 1.00 51.49 229 LEU D CA 1
ATOM 7581 C C . LEU D 1 160 ? 19.062 -2.970 71.146 1.00 55.40 229 LEU D C 1
ATOM 7582 O O . LEU D 1 160 ? 18.288 -3.174 70.221 1.00 58.00 229 LEU D O 1
ATOM 7587 N N . LEU D 1 161 ? 18.639 -2.672 72.381 1.00 50.90 230 LEU D N 1
ATOM 7588 C CA . LEU D 1 161 ? 17.212 -2.499 72.704 1.00 51.13 230 LEU D CA 1
ATOM 7589 C C . LEU D 1 161 ? 16.592 -1.368 71.884 1.00 54.24 230 LEU D C 1
ATOM 7590 O O . LEU D 1 161 ? 15.542 -1.577 71.298 1.00 55.32 230 LEU D O 1
ATOM 7595 N N . CYS D 1 162 ? 17.294 -0.215 71.758 1.00 51.10 231 CYS D N 1
ATOM 7596 C CA . CYS D 1 162 ? 16.880 0.920 70.936 1.00 51.22 231 CYS D CA 1
ATOM 7597 C C . CYS D 1 162 ? 16.779 0.593 69.454 1.00 55.73 231 CYS D C 1
ATOM 7598 O O . CYS D 1 162 ? 15.792 0.973 68.830 1.00 54.77 231 CYS D O 1
ATOM 7601 N N . GLU D 1 163 ? 17.782 -0.128 68.888 1.00 53.06 232 GLU D N 1
ATOM 7602 C CA . GLU D 1 163 ? 17.758 -0.553 67.485 1.00 53.41 232 GLU D CA 1
ATOM 7603 C C . GLU D 1 163 ? 16.621 -1.538 67.246 1.00 60.34 232 GLU D C 1
ATOM 7604 O O . GLU D 1 163 ? 15.939 -1.413 66.217 1.00 62.20 232 GLU D O 1
ATOM 7610 N N . GLY D 1 164 ? 16.377 -2.428 68.229 1.00 57.56 233 GLY D N 1
ATOM 7611 C CA . GLY D 1 164 ? 15.251 -3.371 68.268 1.00 58.20 233 GLY D CA 1
ATOM 7612 C C . GLY D 1 164 ? 13.901 -2.647 68.235 1.00 62.56 233 GLY D C 1
ATOM 7613 O O . GLY D 1 164 ? 12.982 -3.047 67.503 1.00 61.43 233 GLY D O 1
ATOM 7614 N N . ALA D 1 165 ? 13.795 -1.523 68.989 1.00 58.52 234 ALA D N 1
ATOM 7615 C CA . ALA D 1 165 ? 12.618 -0.664 69.067 1.00 57.66 234 ALA D CA 1
ATOM 7616 C C . ALA D 1 165 ? 12.356 0.149 67.789 1.00 64.23 234 ALA D C 1
ATOM 7617 O O . ALA D 1 165 ? 11.280 0.712 67.668 1.00 67.28 234 ALA D O 1
ATOM 7619 N N . GLY D 1 166 ? 13.318 0.240 66.866 1.00 60.46 235 GLY D N 1
ATOM 7620 C CA . GLY D 1 166 ? 13.152 0.970 65.593 1.00 58.08 235 GLY D CA 1
ATOM 7621 C C . GLY D 1 166 ? 13.860 2.307 65.457 1.00 58.89 235 GLY D C 1
ATOM 7622 O O . GLY D 1 166 ? 13.613 3.027 64.506 1.00 58.85 235 GLY D O 1
ATOM 7623 N N . TYR D 1 167 ? 14.697 2.691 66.418 1.00 54.44 236 TYR D N 1
ATOM 7624 C CA . TYR D 1 167 ? 15.465 3.935 66.368 1.00 52.69 236 TYR D CA 1
ATOM 7625 C C . TYR D 1 167 ? 16.625 3.789 65.363 1.00 54.47 236 TYR D C 1
ATOM 7626 O O . TYR D 1 167 ? 17.306 2.740 65.319 1.00 53.78 236 TYR D O 1
ATOM 7635 N N . ASP D 1 168 ? 16.826 4.835 64.547 1.00 47.64 237 ASP D N 1
ATOM 7636 C CA . ASP D 1 168 ? 17.857 4.837 63.500 1.00 47.75 237 ASP D CA 1
ATOM 7637 C C . ASP D 1 168 ? 19.074 5.731 63.837 1.00 52.31 237 ASP D C 1
ATOM 7638 O O . ASP D 1 168 ? 20.054 5.723 63.118 1.00 53.20 237 ASP D O 1
ATOM 7643 N N . ILE D 1 169 ? 18.996 6.489 64.928 1.00 48.12 238 ILE D N 1
ATOM 7644 C CA . ILE D 1 169 ? 20.112 7.314 65.391 1.00 48.93 238 ILE D CA 1
ATOM 7645 C C . ILE D 1 169 ? 20.221 7.122 66.880 1.00 53.27 238 ILE D C 1
ATOM 7646 O O . ILE D 1 169 ? 19.291 7.440 67.622 1.00 53.82 238 ILE D O 1
ATOM 7651 N N . ILE D 1 170 ? 21.351 6.551 67.294 1.00 48.15 239 ILE D N 1
ATOM 7652 C CA . ILE D 1 170 ? 21.657 6.288 68.674 1.00 48.00 239 ILE D CA 1
ATOM 7653 C C . ILE D 1 170 ? 22.800 7.210 69.081 1.00 52.52 239 ILE D C 1
ATOM 7654 O O . ILE D 1 170 ? 23.840 7.219 68.454 1.00 51.20 239 ILE D O 1
ATOM 7659 N N . LEU D 1 171 ? 22.552 8.056 70.073 1.00 51.57 240 LEU D N 1
ATOM 7660 C CA . LEU D 1 171 ? 23.512 9.023 70.537 1.00 52.09 240 LEU D CA 1
ATOM 7661 C C . LEU D 1 171 ? 23.855 8.687 71.974 1.00 55.84 240 LEU D C 1
ATOM 7662 O O . LEU D 1 171 ? 22.972 8.596 72.832 1.00 54.65 240 LEU D O 1
ATOM 7667 N N . ILE D 1 172 ? 25.148 8.483 72.225 1.00 51.87 241 ILE D N 1
ATOM 7668 C CA . ILE D 1 172 ? 25.662 8.172 73.544 1.00 50.54 241 ILE D CA 1
ATOM 7669 C C . ILE D 1 172 ? 26.412 9.358 74.019 1.00 57.72 241 ILE D C 1
ATOM 7670 O O . ILE D 1 172 ? 27.468 9.685 73.482 1.00 56.62 241 ILE D O 1
ATOM 7675 N N . GLU D 1 173 ? 25.878 10.000 75.049 1.00 59.96 242 GLU D N 1
ATOM 7676 C CA . GLU D 1 173 ? 26.454 11.198 75.668 1.00 60.11 242 GLU D CA 1
ATOM 7677 C C . GLU D 1 173 ? 27.261 10.841 76.940 1.00 65.16 242 GLU D C 1
ATOM 7678 O O . GLU D 1 173 ? 26.781 10.091 77.768 1.00 65.90 242 GLU D O 1
ATOM 7684 N N . THR D 1 174 ? 28.472 11.376 77.071 1.00 62.27 243 THR D N 1
ATOM 7685 C CA . THR D 1 174 ? 29.363 11.179 78.199 1.00 62.88 243 THR D CA 1
ATOM 7686 C C . THR D 1 174 ? 30.052 12.479 78.555 1.00 69.37 243 THR D C 1
ATOM 7687 O O . THR D 1 174 ? 29.886 13.478 77.856 1.00 68.85 243 THR D O 1
ATOM 7691 N N . VAL D 1 175 ? 30.742 12.505 79.689 1.00 69.21 244 VAL D N 1
ATOM 7692 C CA . VAL D 1 175 ? 31.399 13.754 80.141 1.00 69.99 244 VAL D CA 1
ATOM 7693 C C . VAL D 1 175 ? 32.812 13.465 80.544 1.00 74.43 244 VAL D C 1
ATOM 7694 O O . VAL D 1 175 ? 33.038 12.432 81.136 1.00 75.68 244 VAL D O 1
ATOM 7698 N N . GLY D 1 176 ? 33.745 14.253 80.053 1.00 73.57 245 GLY D N 1
ATOM 7699 C CA . GLY D 1 176 ? 35.151 14.021 80.276 1.00 78.89 245 GLY D CA 1
ATOM 7700 C C . GLY D 1 176 ? 35.982 13.844 79.024 1.00 97.74 245 GLY D C 1
ATOM 7701 O O . GLY D 1 176 ? 35.504 13.992 77.884 1.00 99.90 245 GLY D O 1
ATOM 7702 N N . VAL D 1 177 ? 37.284 13.654 79.261 1.00 101.25 246 VAL D N 1
ATOM 7703 C CA . VAL D 1 177 ? 38.355 13.544 78.269 1.00 102.62 246 VAL D CA 1
ATOM 7704 C C . VAL D 1 177 ? 39.323 12.457 78.858 1.00 109.80 246 VAL D C 1
ATOM 7705 O O . VAL D 1 177 ? 40.556 12.622 78.884 1.00 110.18 246 VAL D O 1
ATOM 7709 N N . GLY D 1 178 ? 38.700 11.350 79.334 1.00 107.38 247 GLY D N 1
ATOM 7710 C CA . GLY D 1 178 ? 39.365 10.236 80.011 1.00 107.15 247 GLY D CA 1
ATOM 7711 C C . GLY D 1 178 ? 38.983 8.793 79.709 1.00 109.73 247 GLY D C 1
ATOM 7712 O O . GLY D 1 178 ? 38.973 8.361 78.553 1.00 107.19 247 GLY D O 1
ATOM 7713 N N . GLN D 1 179 ? 38.745 8.021 80.800 1.00 108.09 248 GLN D N 1
ATOM 7714 C CA . GLN D 1 179 ? 38.487 6.574 80.840 1.00 107.24 248 GLN D CA 1
ATOM 7715 C C . GLN D 1 179 ? 37.136 6.117 80.327 1.00 107.51 248 GLN D C 1
ATOM 7716 O O . GLN D 1 179 ? 37.127 5.329 79.384 1.00 107.12 248 GLN D O 1
ATOM 7718 N N . SER D 1 180 ? 36.004 6.579 80.938 1.00 101.30 249 SER D N 1
ATOM 7719 C CA . SER D 1 180 ? 34.626 6.257 80.499 1.00 99.43 249 SER D CA 1
ATOM 7720 C C . SER D 1 180 ? 34.379 6.708 79.037 1.00 100.36 249 SER D C 1
ATOM 7721 O O . SER D 1 180 ? 33.649 6.039 78.296 1.00 100.45 249 SER D O 1
ATOM 7723 N N . GLU D 1 181 ? 35.024 7.834 78.626 1.00 93.82 250 GLU D N 1
ATOM 7724 C CA . GLU D 1 181 ? 35.019 8.402 77.276 1.00 90.90 250 GLU D CA 1
ATOM 7725 C C . GLU D 1 181 ? 35.666 7.431 76.269 1.00 88.96 250 GLU D C 1
ATOM 7726 O O . GLU D 1 181 ? 35.187 7.313 75.153 1.00 89.91 250 GLU D O 1
ATOM 7728 N N . PHE D 1 182 ? 36.710 6.690 76.678 1.00 81.14 251 PHE D N 1
ATOM 7729 C CA . PHE D 1 182 ? 37.382 5.692 75.834 1.00 77.72 251 PHE D CA 1
ATOM 7730 C C . PHE D 1 182 ? 36.501 4.442 75.598 1.00 75.87 251 PHE D C 1
ATOM 7731 O O . PHE D 1 182 ? 36.525 3.863 74.505 1.00 77.27 251 PHE D O 1
ATOM 7733 N N . ALA D 1 183 ? 35.711 4.050 76.607 1.00 64.54 252 ALA D N 1
ATOM 7734 C CA . ALA D 1 183 ? 34.786 2.928 76.519 1.00 61.79 252 ALA D CA 1
ATOM 7735 C C . ALA D 1 183 ? 33.670 3.268 75.514 1.00 65.42 252 ALA D C 1
ATOM 7736 O O . ALA D 1 183 ? 33.230 2.389 74.783 1.00 66.86 252 ALA D O 1
ATOM 7738 N N . VAL D 1 184 ? 33.200 4.527 75.509 1.00 61.23 253 VAL D N 1
ATOM 7739 C CA . VAL D 1 184 ? 32.164 5.032 74.601 1.00 61.75 253 VAL D CA 1
ATOM 7740 C C . VAL D 1 184 ? 32.647 4.959 73.139 1.00 63.57 253 VAL D C 1
ATOM 7741 O O . VAL D 1 184 ? 31.948 4.375 72.304 1.00 62.16 253 VAL D O 1
ATOM 7745 N N . ALA D 1 185 ? 33.877 5.467 72.865 1.00 58.96 254 ALA D N 1
ATOM 7746 C CA . ALA D 1 185 ? 34.509 5.419 71.543 1.00 58.83 254 ALA D CA 1
ATOM 7747 C C . ALA D 1 185 ? 34.479 4.003 70.948 1.00 62.64 254 ALA D C 1
ATOM 7748 O O . ALA D 1 185 ? 34.259 3.861 69.747 1.00 64.48 254 ALA D O 1
ATOM 7750 N N . ASP D 1 186 ? 34.537 2.979 71.803 1.00 59.29 255 ASP D N 1
ATOM 7751 C CA . ASP D 1 186 ? 34.492 1.570 71.447 1.00 60.17 255 ASP D CA 1
ATOM 7752 C C . ASP D 1 186 ? 33.121 0.968 71.409 1.00 65.62 255 ASP D C 1
ATOM 7753 O O . ASP D 1 186 ? 33.007 -0.239 71.348 1.00 68.17 255 ASP D O 1
ATOM 7758 N N . MET D 1 187 ? 32.061 1.763 71.436 1.00 60.92 256 MET D N 1
ATOM 7759 C CA . MET D 1 187 ? 30.710 1.201 71.386 1.00 59.42 256 MET D CA 1
ATOM 7760 C C . MET D 1 187 ? 29.885 1.817 70.258 1.00 58.37 256 MET D C 1
ATOM 7761 O O . MET D 1 187 ? 28.817 1.306 69.945 1.00 57.53 256 MET D O 1
ATOM 7766 N N . VAL D 1 188 ? 30.396 2.906 69.650 1.00 52.98 257 VAL D N 1
ATOM 7767 C CA . VAL D 1 188 ? 29.783 3.752 68.594 1.00 50.47 257 VAL D CA 1
ATOM 7768 C C . VAL D 1 188 ? 30.481 3.594 67.226 1.00 53.35 257 VAL D C 1
ATOM 7769 O O . VAL D 1 188 ? 31.503 2.903 67.125 1.00 54.02 257 VAL D O 1
ATOM 7773 N N . ASP D 1 189 ? 29.882 4.175 66.171 1.00 45.56 258 ASP D N 1
ATOM 7774 C CA . ASP D 1 189 ? 30.419 4.097 64.804 1.00 41.72 258 ASP D CA 1
ATOM 7775 C C . ASP D 1 189 ? 31.357 5.318 64.573 1.00 46.25 258 ASP D C 1
ATOM 7776 O O . ASP D 1 189 ? 32.367 5.185 63.888 1.00 50.45 258 ASP D O 1
ATOM 7781 N N . MET D 1 190 ? 31.012 6.468 65.155 1.00 39.54 259 MET D N 1
ATOM 7782 C CA . MET D 1 190 ? 31.648 7.761 65.103 1.00 40.85 259 MET D CA 1
ATOM 7783 C C . MET D 1 190 ? 31.710 8.406 66.513 1.00 48.85 259 MET D C 1
ATOM 7784 O O . MET D 1 190 ? 30.683 8.589 67.171 1.00 46.96 259 MET D O 1
ATOM 7789 N N . PHE D 1 191 ? 32.908 8.862 66.898 1.00 50.28 260 PHE D N 1
ATOM 7790 C CA . PHE D 1 191 ? 33.210 9.571 68.130 1.00 50.41 260 PHE D CA 1
ATOM 7791 C C . PHE D 1 191 ? 33.394 11.091 67.854 1.00 54.61 260 PHE D C 1
ATOM 7792 O O . PHE D 1 191 ? 34.242 11.514 67.068 1.00 54.70 260 PHE D O 1
ATOM 7800 N N . VAL D 1 192 ? 32.570 11.900 68.506 1.00 48.85 261 VAL D N 1
ATOM 7801 C CA . VAL D 1 192 ? 32.557 13.335 68.334 1.00 46.93 261 VAL D CA 1
ATOM 7802 C C . VAL D 1 192 ? 32.899 14.009 69.686 1.00 58.31 261 VAL D C 1
ATOM 7803 O O . VAL D 1 192 ? 32.308 13.664 70.721 1.00 57.87 261 VAL D O 1
ATOM 7807 N N . LEU D 1 193 ? 33.862 14.961 69.674 1.00 55.89 262 LEU D N 1
ATOM 7808 C CA . LEU D 1 193 ? 34.259 15.729 70.845 1.00 54.23 262 LEU D CA 1
ATOM 7809 C C . LEU D 1 193 ? 33.753 17.161 70.768 1.00 61.03 262 LEU D C 1
ATOM 7810 O O . LEU D 1 193 ? 34.043 17.874 69.789 1.00 62.20 262 LEU D O 1
ATOM 7815 N N . LEU D 1 194 ? 33.059 17.622 71.839 1.00 57.41 263 LEU D N 1
ATOM 7816 C CA . LEU D 1 194 ? 32.607 19.013 72.005 1.00 57.04 263 LEU D CA 1
ATOM 7817 C C . LEU D 1 194 ? 33.583 19.730 72.922 1.00 61.74 263 LEU D C 1
ATOM 7818 O O . LEU D 1 194 ? 33.635 19.453 74.114 1.00 63.02 263 LEU D O 1
ATOM 7823 N N . LEU D 1 195 ? 34.437 20.581 72.350 1.00 59.04 264 LEU D N 1
ATOM 7824 C CA . LEU D 1 195 ? 35.459 21.298 73.127 1.00 58.65 264 LEU D CA 1
ATOM 7825 C C . LEU D 1 195 ? 35.168 22.789 73.202 1.00 61.01 264 LEU D C 1
ATOM 7826 O O . LEU D 1 195 ? 34.945 23.387 72.184 1.00 60.01 264 LEU D O 1
ATOM 7831 N N . PRO D 1 196 ? 35.094 23.400 74.382 1.00 62.57 265 PRO D N 1
ATOM 7832 C CA . PRO D 1 196 ? 34.774 24.852 74.449 1.00 64.25 265 PRO D CA 1
ATOM 7833 C C . PRO D 1 196 ? 35.855 25.816 73.906 1.00 72.13 265 PRO D C 1
ATOM 7834 O O . PRO D 1 196 ? 37.002 25.405 73.743 1.00 72.03 265 PRO D O 1
ATOM 7838 N N . PRO D 1 197 ? 35.511 27.091 73.559 1.00 70.14 266 PRO D N 1
ATOM 7839 C CA . PRO D 1 197 ? 36.535 28.015 73.052 1.00 72.81 266 PRO D CA 1
ATOM 7840 C C . PRO D 1 197 ? 37.403 28.671 74.151 1.00 87.28 266 PRO D C 1
ATOM 7841 O O . PRO D 1 197 ? 38.556 29.013 73.890 1.00 90.46 266 PRO D O 1
ATOM 7845 N N . ALA D 1 198 ? 36.859 28.860 75.364 1.00 87.51 267 ALA D N 1
ATOM 7846 C CA . ALA D 1 198 ? 37.591 29.466 76.459 1.00 91.58 267 ALA D CA 1
ATOM 7847 C C . ALA D 1 198 ? 37.878 28.472 77.615 1.00 97.84 267 ALA D C 1
ATOM 7848 O O . ALA D 1 198 ? 37.138 27.501 77.820 1.00 96.74 267 ALA D O 1
ATOM 7850 N N . ILE D 1 206 ? 44.463 22.078 78.185 1.00 126.93 275 ILE D N 1
ATOM 7851 C CA . ILE D 1 206 ? 45.402 21.644 77.152 1.00 127.12 275 ILE D CA 1
ATOM 7852 C C . ILE D 1 206 ? 45.367 20.106 76.900 1.00 130.42 275 ILE D C 1
ATOM 7853 O O . ILE D 1 206 ? 46.131 19.355 77.524 1.00 129.58 275 ILE D O 1
ATOM 7855 N N . LYS D 1 207 ? 44.457 19.661 75.970 1.00 126.02 276 LYS D N 1
ATOM 7856 C CA . LYS D 1 207 ? 44.192 18.264 75.541 1.00 123.59 276 LYS D CA 1
ATOM 7857 C C . LYS D 1 207 ? 45.356 17.668 74.707 1.00 125.72 276 LYS D C 1
ATOM 7858 O O . LYS D 1 207 ? 46.084 18.440 74.060 1.00 126.38 276 LYS D O 1
ATOM 7860 N N . ARG D 1 208 ? 45.533 16.301 74.716 1.00 118.60 277 ARG D N 1
ATOM 7861 C CA . ARG D 1 208 ? 46.658 15.669 74.004 1.00 117.48 277 ARG D CA 1
ATOM 7862 C C . ARG D 1 208 ? 46.597 14.217 73.388 1.00 117.94 277 ARG D C 1
ATOM 7863 O O . ARG D 1 208 ? 47.415 13.966 72.501 1.00 118.92 277 ARG D O 1
ATOM 7867 N N . GLY D 1 209 ? 45.806 13.243 73.858 1.00 109.70 278 GLY D N 1
ATOM 7868 C CA . GLY D 1 209 ? 44.705 13.238 74.811 1.00 107.17 278 GLY D CA 1
ATOM 7869 C C . GLY D 1 209 ? 43.634 12.337 74.209 1.00 105.40 278 GLY D C 1
ATOM 7870 O O . GLY D 1 209 ? 43.981 11.326 73.563 1.00 104.39 278 GLY D O 1
ATOM 7871 N N . ILE D 1 210 ? 42.310 12.704 74.365 1.00 95.93 279 ILE D N 1
ATOM 7872 C CA . ILE D 1 210 ? 41.232 11.902 73.743 1.00 91.04 279 ILE D CA 1
ATOM 7873 C C . ILE D 1 210 ? 41.013 12.364 72.285 1.00 86.55 279 ILE D C 1
ATOM 7874 O O . ILE D 1 210 ? 40.245 11.751 71.535 1.00 84.10 279 ILE D O 1
ATOM 7879 N N . ILE D 1 211 ? 41.759 13.416 71.884 1.00 79.98 280 ILE D N 1
ATOM 7880 C CA . ILE D 1 211 ? 41.787 13.970 70.547 1.00 80.02 280 ILE D CA 1
ATOM 7881 C C . ILE D 1 211 ? 42.230 12.911 69.510 1.00 86.92 280 ILE D C 1
ATOM 7882 O O . ILE D 1 211 ? 41.905 13.015 68.325 1.00 87.64 280 ILE D O 1
ATOM 7887 N N . GLU D 1 212 ? 42.974 11.901 69.982 1.00 85.00 281 GLU D N 1
ATOM 7888 C CA . GLU D 1 212 ? 43.499 10.730 69.263 1.00 84.88 281 GLU D CA 1
ATOM 7889 C C . GLU D 1 212 ? 42.360 9.816 68.783 1.00 86.50 281 GLU D C 1
ATOM 7890 O O . GLU D 1 212 ? 42.499 9.206 67.736 1.00 88.69 281 GLU D O 1
ATOM 7896 N N . MET D 1 213 ? 41.262 9.694 69.560 1.00 79.15 282 MET D N 1
ATOM 7897 C CA . MET D 1 213 ? 40.113 8.839 69.288 1.00 77.87 282 MET D CA 1
ATOM 7898 C C . MET D 1 213 ? 38.925 9.567 68.609 1.00 71.46 282 MET D C 1
ATOM 7899 O O . MET D 1 213 ? 37.932 8.920 68.310 1.00 70.79 282 MET D O 1
ATOM 7904 N N . ALA D 1 214 ? 39.009 10.893 68.397 1.00 61.14 283 ALA D N 1
ATOM 7905 C CA . ALA D 1 214 ? 37.964 11.735 67.831 1.00 57.98 283 ALA D CA 1
ATOM 7906 C C . ALA D 1 214 ? 37.922 11.702 66.316 1.00 59.11 283 ALA D C 1
ATOM 7907 O O . ALA D 1 214 ? 38.929 11.968 65.656 1.00 58.27 283 ALA D O 1
ATOM 7909 N N . ASP D 1 215 ? 36.726 11.390 65.768 1.00 53.79 284 ASP D N 1
ATOM 7910 C CA . ASP D 1 215 ? 36.402 11.336 64.334 1.00 51.49 284 ASP D CA 1
ATOM 7911 C C . ASP D 1 215 ? 36.066 12.731 63.833 1.00 55.57 284 ASP D C 1
ATOM 7912 O O . ASP D 1 215 ? 36.312 13.065 62.675 1.00 53.71 284 ASP D O 1
ATOM 7917 N N . LEU D 1 216 ? 35.584 13.570 64.747 1.00 52.81 285 LEU D N 1
ATOM 7918 C CA . LEU D 1 216 ? 35.192 14.932 64.491 1.00 54.46 285 LEU D CA 1
ATOM 7919 C C . LEU D 1 216 ? 35.306 15.683 65.823 1.00 60.88 285 LEU D C 1
ATOM 7920 O O . LEU D 1 216 ? 34.930 15.179 66.881 1.00 62.23 285 LEU D O 1
ATOM 7925 N N . VAL D 1 217 ? 35.824 16.891 65.761 1.00 55.85 286 VAL D N 1
ATOM 7926 C CA . VAL D 1 217 ? 35.927 17.771 66.901 1.00 55.04 286 VAL D CA 1
ATOM 7927 C C . VAL D 1 217 ? 35.083 19.004 66.602 1.00 55.98 286 VAL D C 1
ATOM 7928 O O . VAL D 1 217 ? 35.285 19.637 65.564 1.00 56.76 286 VAL D O 1
ATOM 7932 N N . ALA D 1 218 ? 34.127 19.327 67.498 1.00 52.44 287 ALA D N 1
ATOM 7933 C CA . ALA D 1 218 ? 33.316 20.568 67.404 1.00 52.86 287 ALA D CA 1
ATOM 7934 C C . ALA D 1 218 ? 33.783 21.589 68.471 1.00 54.73 287 ALA D C 1
ATOM 7935 O O . ALA D 1 218 ? 33.728 21.335 69.676 1.00 52.03 287 ALA D O 1
ATOM 7937 N N . VAL D 1 219 ? 34.279 22.732 68.012 1.00 54.97 288 VAL D N 1
ATOM 7938 C CA . VAL D 1 219 ? 34.655 23.823 68.930 1.00 56.20 288 VAL D CA 1
ATOM 7939 C C . VAL D 1 219 ? 33.344 24.627 69.158 1.00 63.46 288 VAL D C 1
ATOM 7940 O O . VAL D 1 219 ? 32.796 25.197 68.213 1.00 66.23 288 VAL D O 1
ATOM 7944 N N . THR D 1 220 ? 32.768 24.479 70.366 1.00 59.49 289 THR D N 1
ATOM 7945 C CA . THR D 1 220 ? 31.465 25.011 70.781 1.00 60.23 289 THR D CA 1
ATOM 7946 C C . THR D 1 220 ? 31.441 26.509 71.093 1.00 69.05 289 THR D C 1
ATOM 7947 O O . THR D 1 220 ? 32.497 27.112 71.239 1.00 69.96 289 THR D O 1
ATOM 7951 N N . LYS D 1 221 ? 30.227 27.120 71.202 1.00 66.59 290 LYS D N 1
ATOM 7952 C CA . LYS D 1 221 ? 30.082 28.567 71.512 1.00 67.27 290 LYS D CA 1
ATOM 7953 C C . LYS D 1 221 ? 30.837 29.529 70.556 1.00 71.81 290 LYS D C 1
ATOM 7954 O O . LYS D 1 221 ? 31.264 30.611 70.969 1.00 72.53 290 LYS D O 1
ATOM 7960 N N . SER D 1 222 ? 30.943 29.169 69.259 1.00 69.70 291 SER D N 1
ATOM 7961 C CA . SER D 1 222 ? 31.609 30.043 68.263 1.00 70.21 291 SER D CA 1
ATOM 7962 C C . SER D 1 222 ? 30.694 31.202 67.830 1.00 77.22 291 SER D C 1
ATOM 7963 O O . SER D 1 222 ? 30.373 31.383 66.657 1.00 73.85 291 SER D O 1
ATOM 7966 N N . ASP D 1 223 ? 30.294 32.005 68.840 1.00 77.97 292 ASP D N 1
ATOM 7967 C CA . ASP D 1 223 ? 29.383 33.137 68.706 1.00 78.37 292 ASP D CA 1
ATOM 7968 C C . ASP D 1 223 ? 29.862 34.319 69.563 1.00 83.61 292 ASP D C 1
ATOM 7969 O O . ASP D 1 223 ? 30.601 34.143 70.537 1.00 82.82 292 ASP D O 1
ATOM 7974 N N . GLY D 1 224 ? 29.446 35.509 69.172 1.00 82.45 293 GLY D N 1
ATOM 7975 C CA . GLY D 1 224 ? 29.740 36.742 69.885 1.00 84.48 293 GLY D CA 1
ATOM 7976 C C . GLY D 1 224 ? 31.218 37.021 70.009 1.00 91.26 293 GLY D C 1
ATOM 7977 O O . GLY D 1 224 ? 31.954 36.988 69.019 1.00 92.46 293 GLY D O 1
ATOM 7978 N N . ASP D 1 225 ? 31.678 37.254 71.233 1.00 88.35 294 ASP D N 1
ATOM 7979 C CA . ASP D 1 225 ? 33.091 37.567 71.385 1.00 89.03 294 ASP D CA 1
ATOM 7980 C C . ASP D 1 225 ? 33.971 36.363 71.625 1.00 86.92 294 ASP D C 1
ATOM 7981 O O . ASP D 1 225 ? 35.135 36.502 72.021 1.00 88.50 294 ASP D O 1
ATOM 7986 N N . LEU D 1 226 ? 33.426 35.172 71.340 1.00 75.86 295 LEU D N 1
ATOM 7987 C CA . LEU D 1 226 ? 34.154 33.913 71.458 1.00 71.31 295 LEU D CA 1
ATOM 7988 C C . LEU D 1 226 ? 34.447 33.356 70.094 1.00 71.81 295 LEU D C 1
ATOM 7989 O O . LEU D 1 226 ? 34.977 32.259 70.024 1.00 71.47 295 LEU D O 1
ATOM 7994 N N . ILE D 1 227 ? 34.152 34.111 69.018 1.00 68.64 296 ILE D N 1
ATOM 7995 C CA . ILE D 1 227 ? 34.397 33.661 67.632 1.00 68.12 296 ILE D CA 1
ATOM 7996 C C . ILE D 1 227 ? 35.905 33.561 67.379 1.00 77.14 296 ILE D C 1
ATOM 7997 O O . ILE D 1 227 ? 36.380 32.526 66.876 1.00 78.40 296 ILE D O 1
ATOM 8002 N N . VAL D 1 228 ? 36.647 34.633 67.746 1.00 73.21 297 VAL D N 1
ATOM 8003 C CA . VAL D 1 228 ? 38.109 34.743 67.618 1.00 71.91 297 VAL D CA 1
ATOM 8004 C C . VAL D 1 228 ? 38.814 33.663 68.436 1.00 74.28 297 VAL D C 1
ATOM 8005 O O . VAL D 1 228 ? 39.482 32.839 67.807 1.00 76.62 297 VAL D O 1
ATOM 8009 N N . PRO D 1 229 ? 38.582 33.505 69.770 1.00 67.46 298 PRO D N 1
ATOM 8010 C CA . PRO D 1 229 ? 39.209 32.380 70.490 1.00 65.02 298 PRO D CA 1
ATOM 8011 C C . PRO D 1 229 ? 38.909 31.025 69.894 1.00 68.65 298 PRO D C 1
ATOM 8012 O O . PRO D 1 229 ? 39.809 30.186 69.877 1.00 68.95 298 PRO D O 1
ATOM 8016 N N . ALA D 1 230 ? 37.652 30.811 69.408 1.00 66.24 299 ALA D N 1
ATOM 8017 C CA . ALA D 1 230 ? 37.175 29.561 68.786 1.00 63.38 299 ALA D CA 1
ATOM 8018 C C . ALA D 1 230 ? 37.935 29.281 67.487 1.00 67.93 299 ALA D C 1
ATOM 8019 O O . ALA D 1 230 ? 38.364 28.141 67.281 1.00 66.59 299 ALA D O 1
ATOM 8021 N N . ARG D 1 231 ? 38.192 30.325 66.671 1.00 66.70 300 ARG D N 1
ATOM 8022 C CA . ARG D 1 231 ? 38.973 30.197 65.437 1.00 68.68 300 ARG D CA 1
ATOM 8023 C C . ARG D 1 231 ? 40.421 29.794 65.784 1.00 77.57 300 ARG D C 1
ATOM 8024 O O . ARG D 1 231 ? 41.011 28.940 65.102 1.00 78.06 300 ARG D O 1
ATOM 8032 N N . ARG D 1 232 ? 40.967 30.380 66.874 1.00 75.34 301 ARG D N 1
ATOM 8033 C CA . ARG D 1 232 ? 42.323 30.108 67.358 1.00 75.07 301 ARG D CA 1
ATOM 8034 C C . ARG D 1 232 ? 42.472 28.671 67.904 1.00 77.46 301 ARG D C 1
ATOM 8035 O O . ARG D 1 232 ? 43.429 27.968 67.522 1.00 76.21 301 ARG D O 1
ATOM 8043 N N . ILE D 1 233 ? 41.521 28.251 68.797 1.00 71.68 302 ILE D N 1
ATOM 8044 C CA . ILE D 1 233 ? 41.425 26.893 69.374 1.00 68.20 302 ILE D CA 1
ATOM 8045 C C . ILE D 1 233 ? 41.271 25.822 68.258 1.00 66.79 302 ILE D C 1
ATOM 8046 O O . ILE D 1 233 ? 41.887 24.769 68.350 1.00 65.00 302 ILE D O 1
ATOM 8051 N N . GLN D 1 234 ? 40.472 26.120 67.221 1.00 59.98 303 GLN D N 1
ATOM 8052 C CA . GLN D 1 234 ? 40.268 25.267 66.059 1.00 58.89 303 GLN D CA 1
ATOM 8053 C C . GLN D 1 234 ? 41.577 25.028 65.312 1.00 65.76 303 GLN D C 1
ATOM 8054 O O . GLN D 1 234 ? 41.878 23.881 65.003 1.00 67.53 303 GLN D O 1
ATOM 8060 N N . ALA D 1 235 ? 42.331 26.105 65.000 1.00 64.44 304 ALA D N 1
ATOM 8061 C CA . ALA D 1 235 ? 43.649 26.073 64.341 1.00 64.71 304 ALA D CA 1
ATOM 8062 C C . ALA D 1 235 ? 44.630 25.160 65.110 1.00 70.16 304 ALA D C 1
ATOM 8063 O O . ALA D 1 235 ? 45.317 24.341 64.496 1.00 71.50 304 ALA D O 1
ATOM 8065 N N . GLU D 1 236 ? 44.631 25.254 66.451 1.00 65.89 305 GLU D N 1
ATOM 8066 C CA . GLU D 1 236 ? 45.445 24.425 67.340 1.00 65.67 305 GLU D CA 1
ATOM 8067 C C . GLU D 1 236 ? 45.106 22.904 67.220 1.00 67.22 305 GLU D C 1
ATOM 8068 O O . GLU D 1 236 ? 46.005 22.069 67.161 1.00 67.51 305 GLU D O 1
ATOM 8074 N N . TYR D 1 237 ? 43.823 22.557 67.189 1.00 62.27 306 TYR D N 1
ATOM 8075 C CA . TYR D 1 237 ? 43.380 21.184 67.048 1.00 60.94 306 TYR D CA 1
ATOM 8076 C C . TYR D 1 237 ? 43.631 20.653 65.651 1.00 63.24 306 TYR D C 1
ATOM 8077 O O . TYR D 1 237 ? 44.088 19.504 65.529 1.00 65.97 306 TYR D O 1
ATOM 8086 N N . VAL D 1 238 ? 43.405 21.465 64.602 1.00 53.63 307 VAL D N 1
ATOM 8087 C CA . VAL D 1 238 ? 43.747 21.062 63.235 1.00 52.48 307 VAL D CA 1
ATOM 8088 C C . VAL D 1 238 ? 45.280 20.771 63.228 1.00 61.21 307 VAL D C 1
ATOM 8089 O O . VAL D 1 238 ? 45.704 19.755 62.697 1.00 60.42 307 VAL D O 1
ATOM 8093 N N . SER D 1 239 ? 46.088 21.650 63.858 1.00 60.94 308 SER D N 1
ATOM 8094 C CA . SER D 1 239 ? 47.532 21.488 63.947 1.00 62.92 308 SER D CA 1
ATOM 8095 C C . SER D 1 239 ? 47.916 20.167 64.684 1.00 67.07 308 SER D C 1
ATOM 8096 O O . SER D 1 239 ? 48.738 19.398 64.174 1.00 68.58 308 SER D O 1
ATOM 8099 N N . ALA D 1 240 ? 47.279 19.890 65.844 1.00 59.18 309 ALA D N 1
ATOM 8100 C CA . ALA D 1 240 ? 47.510 18.689 66.638 1.00 57.30 309 ALA D CA 1
ATOM 8101 C C . ALA D 1 240 ? 47.261 17.389 65.850 1.00 63.60 309 ALA D C 1
ATOM 8102 O O . ALA D 1 240 ? 48.134 16.530 65.823 1.00 64.79 309 ALA D O 1
ATOM 8104 N N . LEU D 1 241 ? 46.087 17.278 65.152 1.00 60.25 310 LEU D N 1
ATOM 8105 C CA . LEU D 1 241 ? 45.705 16.138 64.293 1.00 57.45 310 LEU D CA 1
ATOM 8106 C C . LEU D 1 241 ? 46.663 15.895 63.169 1.00 65.05 310 LEU D C 1
ATOM 8107 O O . LEU D 1 241 ? 46.943 14.733 62.872 1.00 68.16 310 LEU D O 1
ATOM 8112 N N . LYS D 1 242 ? 47.215 16.963 62.573 1.00 62.49 311 LYS D N 1
ATOM 8113 C CA . LYS D 1 242 ? 48.134 16.857 61.428 1.00 63.59 311 LYS D CA 1
ATOM 8114 C C . LYS D 1 242 ? 49.385 16.097 61.789 1.00 71.69 311 LYS D C 1
ATOM 8115 O O . LYS D 1 242 ? 50.105 15.687 60.874 1.00 72.35 311 LYS D O 1
ATOM 8117 N N . LEU D 1 243 ? 49.637 15.930 63.128 1.00 70.17 312 LEU D N 1
ATOM 8118 C CA . LEU D 1 243 ? 50.801 15.247 63.718 1.00 71.56 312 LEU D CA 1
ATOM 8119 C C . LEU D 1 243 ? 50.548 13.787 64.029 1.00 78.88 312 LEU D C 1
ATOM 8120 O O . LEU D 1 243 ? 51.486 13.012 63.982 1.00 80.61 312 LEU D O 1
ATOM 8125 N N . LEU D 1 244 ? 49.308 13.430 64.406 1.00 76.12 313 LEU D N 1
ATOM 8126 C CA . LEU D 1 244 ? 48.821 12.063 64.718 1.00 73.60 313 LEU D CA 1
ATOM 8127 C C . LEU D 1 244 ? 48.798 11.135 63.484 1.00 79.64 313 LEU D C 1
ATOM 8128 O O . LEU D 1 244 ? 48.574 11.609 62.364 1.00 79.81 313 LEU D O 1
ATOM 8133 N N . ARG D 1 245 ? 49.008 9.809 63.683 1.00 78.77 314 ARG D N 1
ATOM 8134 C CA . ARG D 1 245 ? 48.906 8.826 62.569 1.00 78.66 314 ARG D CA 1
ATOM 8135 C C . ARG D 1 245 ? 47.453 8.366 62.435 1.00 76.58 314 ARG D C 1
ATOM 8136 O O . ARG D 1 245 ? 46.769 8.152 63.448 1.00 71.78 314 ARG D O 1
ATOM 8138 N N . LYS D 1 246 ? 46.980 8.310 61.180 1.00 76.34 315 LYS D N 1
ATOM 8139 C CA . LYS D 1 246 ? 45.592 8.011 60.770 1.00 76.43 315 LYS D CA 1
ATOM 8140 C C . LYS D 1 246 ? 45.025 6.641 61.181 1.00 78.95 315 LYS D C 1
ATOM 8141 O O . LYS D 1 246 ? 45.601 5.613 60.857 1.00 81.13 315 LYS D O 1
ATOM 8143 N N . ARG D 1 247 ? 43.896 6.648 61.913 1.00 71.40 316 ARG D N 1
ATOM 8144 C CA . ARG D 1 247 ? 43.131 5.475 62.369 1.00 68.92 316 ARG D CA 1
ATOM 8145 C C . ARG D 1 247 ? 42.287 4.890 61.223 1.00 70.39 316 ARG D C 1
ATOM 8146 O O . ARG D 1 247 ? 41.741 3.821 61.381 1.00 73.15 316 ARG D O 1
ATOM 8154 N N . SER D 1 248 ? 42.141 5.595 60.107 1.00 62.79 317 SER D N 1
ATOM 8155 C CA . SER D 1 248 ? 41.363 5.174 58.948 1.00 60.11 317 SER D CA 1
ATOM 8156 C C . SER D 1 248 ? 42.108 5.448 57.644 1.00 62.82 317 SER D C 1
ATOM 8157 O O . SER D 1 248 ? 42.811 6.446 57.508 1.00 60.08 317 SER D O 1
ATOM 8160 N N . GLN D 1 249 ? 41.902 4.590 56.655 1.00 62.03 318 GLN D N 1
ATOM 8161 C CA . GLN D 1 249 ? 42.476 4.796 55.320 1.00 62.21 318 GLN D CA 1
ATOM 8162 C C . GLN D 1 249 ? 41.633 5.863 54.496 1.00 64.21 318 GLN D C 1
ATOM 8163 O O . GLN D 1 249 ? 42.116 6.415 53.520 1.00 63.75 318 GLN D O 1
ATOM 8169 N N . VAL D 1 250 ? 40.379 6.132 54.904 1.00 60.20 319 VAL D N 1
ATOM 8170 C CA . VAL D 1 250 ? 39.430 6.983 54.196 1.00 59.48 319 VAL D CA 1
ATOM 8171 C C . VAL D 1 250 ? 38.963 8.262 54.903 1.00 62.88 319 VAL D C 1
ATOM 8172 O O . VAL D 1 250 ? 38.487 9.214 54.245 1.00 63.45 319 VAL D O 1
ATOM 8176 N N . TRP D 1 251 ? 39.099 8.303 56.220 1.00 58.22 320 TRP D N 1
ATOM 8177 C CA . TRP D 1 251 ? 38.653 9.480 56.960 1.00 56.19 320 TRP D CA 1
ATOM 8178 C C . TRP D 1 251 ? 39.759 10.230 57.624 1.00 62.29 320 TRP D C 1
ATOM 8179 O O . TRP D 1 251 ? 40.579 9.635 58.290 1.00 65.68 320 TRP D O 1
ATOM 8190 N N . LYS D 1 252 ? 39.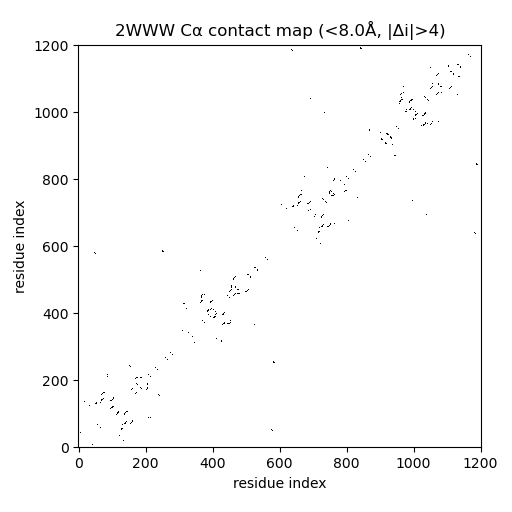755 11.549 57.460 1.00 58.89 321 LYS D N 1
ATOM 8191 C CA . LYS D 1 252 ? 40.657 12.514 58.086 1.00 57.98 321 LYS D CA 1
ATOM 8192 C C . LYS D 1 252 ? 39.814 13.317 59.136 1.00 59.14 321 LYS D C 1
ATOM 8193 O O . LYS D 1 252 ? 38.892 14.059 58.778 1.00 58.60 321 LYS D O 1
ATOM 8195 N N . PRO D 1 253 ? 40.081 13.148 60.435 1.00 52.82 322 PRO D N 1
ATOM 8196 C CA . PRO D 1 253 ? 39.305 13.906 61.446 1.00 52.24 322 PRO D CA 1
ATOM 8197 C C . PRO D 1 253 ? 39.249 15.412 61.201 1.00 58.00 322 PRO D C 1
ATOM 8198 O O . PRO D 1 253 ? 40.268 16.052 60.953 1.00 60.41 322 PRO D O 1
ATOM 8202 N N . LYS D 1 254 ? 38.050 15.965 61.245 1.00 54.34 323 LYS D N 1
ATOM 8203 C CA . LYS D 1 254 ? 37.793 17.393 60.993 1.00 52.53 323 LYS D CA 1
ATOM 8204 C C . LYS D 1 254 ? 37.563 18.132 62.291 1.00 56.07 323 LYS D C 1
ATOM 8205 O O . LYS D 1 254 ? 37.051 17.554 63.254 1.00 55.42 323 LYS D O 1
ATOM 8211 N N . VAL D 1 255 ? 37.924 19.429 62.301 1.00 51.85 324 VAL D N 1
ATOM 8212 C CA . VAL D 1 255 ? 37.702 20.356 63.408 1.00 51.26 324 VAL D CA 1
ATOM 8213 C C . VAL D 1 255 ? 36.810 21.452 62.867 1.00 59.23 324 VAL D C 1
ATOM 8214 O O . VAL D 1 255 ? 37.235 22.237 62.000 1.00 60.37 324 VAL D O 1
ATOM 8218 N N . ILE D 1 256 ? 35.572 21.479 63.353 1.00 56.65 325 ILE D N 1
ATOM 8219 C CA . ILE D 1 256 ? 34.565 22.470 62.950 1.00 57.19 325 ILE D CA 1
ATOM 8220 C C . ILE D 1 256 ? 34.202 23.359 64.157 1.00 63.50 325 ILE D C 1
ATOM 8221 O O . ILE D 1 256 ? 34.465 22.994 65.308 1.00 65.23 325 ILE D O 1
ATOM 8226 N N . ARG D 1 257 ? 33.638 24.535 63.891 1.00 58.55 326 ARG D N 1
ATOM 8227 C CA . ARG D 1 257 ? 33.180 25.451 64.934 1.00 57.43 326 ARG D CA 1
ATOM 8228 C C . ARG D 1 257 ? 31.661 25.468 64.908 1.00 59.79 326 ARG D C 1
ATOM 8229 O O . ARG D 1 257 ? 31.072 25.560 63.842 1.00 58.31 326 ARG D O 1
ATOM 8237 N N . ILE D 1 258 ? 31.019 25.340 66.052 1.00 57.52 327 ILE D N 1
ATOM 8238 C CA . ILE D 1 258 ? 29.565 25.322 66.086 1.00 57.31 327 ILE D CA 1
ATOM 8239 C C . ILE D 1 258 ? 29.060 26.316 67.114 1.00 64.92 327 ILE D C 1
ATOM 8240 O O . ILE D 1 258 ? 29.815 26.743 67.969 1.00 68.45 327 ILE D O 1
ATOM 8245 N N . SER D 1 259 ? 27.783 26.654 67.064 1.00 59.96 328 SER D N 1
ATOM 8246 C CA . SER D 1 259 ? 27.107 27.487 68.045 1.00 59.55 328 SER D CA 1
ATOM 8247 C C . SER D 1 259 ? 25.598 27.082 68.083 1.00 66.48 328 SER D C 1
ATOM 8248 O O . SER D 1 259 ? 24.873 27.430 67.168 1.00 67.89 328 SER D O 1
ATOM 8251 N N . ALA D 1 260 ? 25.127 26.348 69.102 1.00 61.75 329 ALA D N 1
ATOM 8252 C CA . ALA D 1 260 ? 23.716 25.986 69.236 1.00 60.41 329 ALA D CA 1
ATOM 8253 C C . ALA D 1 260 ? 22.884 27.284 69.433 1.00 70.83 329 ALA D C 1
ATOM 8254 O O . ALA D 1 260 ? 21.661 27.309 69.211 1.00 71.47 329 ALA D O 1
ATOM 8256 N N . ARG D 1 261 ? 23.573 28.382 69.818 1.00 71.02 330 ARG D N 1
ATOM 8257 C CA . ARG D 1 261 ? 22.956 29.686 70.045 1.00 73.03 330 ARG D CA 1
ATOM 8258 C C . ARG D 1 261 ? 22.633 30.325 68.718 1.00 82.54 330 ARG D C 1
ATOM 8259 O O . ARG D 1 261 ? 21.473 30.680 68.497 1.00 87.59 330 ARG D O 1
ATOM 8267 N N . SER D 1 262 ? 23.604 30.382 67.779 1.00 76.77 331 SER D N 1
ATOM 8268 C CA . SER D 1 262 ? 23.346 30.972 66.446 1.00 74.40 331 SER D CA 1
ATOM 8269 C C . SER D 1 262 ? 22.979 29.971 65.378 1.00 78.20 331 SER D C 1
ATOM 8270 O O . SER D 1 262 ? 22.598 30.404 64.299 1.00 79.43 331 SER D O 1
ATOM 8273 N N . GLY D 1 263 ? 23.173 28.667 65.642 1.00 72.05 332 GLY D N 1
ATOM 8274 C CA . GLY D 1 263 ? 22.930 27.579 64.700 1.00 68.78 332 GLY D CA 1
ATOM 8275 C C . GLY D 1 263 ? 24.143 27.294 63.827 1.00 70.51 332 GLY D C 1
ATOM 8276 O O . GLY D 1 263 ? 24.156 26.282 63.122 1.00 69.07 332 GLY D O 1
ATOM 8277 N N . GLU D 1 264 ? 25.170 28.184 63.851 1.00 67.35 333 GLU D N 1
ATOM 8278 C CA . GLU D 1 264 ? 26.399 28.065 63.053 1.00 68.82 333 GLU D CA 1
ATOM 8279 C C . GLU D 1 264 ? 27.031 26.682 63.105 1.00 74.08 333 GLU D C 1
ATOM 8280 O O . GLU D 1 264 ? 27.227 26.141 64.203 1.00 73.31 333 GLU D O 1
ATOM 8286 N N . GLY D 1 265 ? 27.375 26.157 61.924 1.00 71.49 334 GLY D N 1
ATOM 8287 C CA . GLY D 1 265 ? 28.058 24.877 61.737 1.00 70.01 334 GLY D CA 1
ATOM 8288 C C . GLY D 1 265 ? 27.302 23.599 62.043 1.00 71.14 334 GLY D C 1
ATOM 8289 O O . GLY D 1 265 ? 27.811 22.521 61.725 1.00 70.08 334 GLY D O 1
ATOM 8290 N N . ILE D 1 266 ? 26.106 23.688 62.649 1.00 66.46 335 ILE D N 1
ATOM 8291 C CA . ILE D 1 266 ? 25.299 22.522 63.027 1.00 65.38 335 ILE D CA 1
ATOM 8292 C C . ILE D 1 266 ? 24.804 21.634 61.840 1.00 73.59 335 ILE D C 1
ATOM 8293 O O . ILE D 1 266 ? 24.906 20.399 61.893 1.00 73.26 335 ILE D O 1
ATOM 8298 N N . SER D 1 267 ? 24.359 22.269 60.750 1.00 71.71 336 SER D N 1
ATOM 8299 C CA . SER D 1 267 ? 23.954 21.573 59.524 1.00 69.17 336 SER D CA 1
ATOM 8300 C C . SER D 1 267 ? 25.166 20.950 58.833 1.00 68.82 336 SER D C 1
ATOM 8301 O O . SER D 1 267 ? 25.094 19.815 58.364 1.00 70.08 336 SER D O 1
ATOM 8304 N N . GLU D 1 268 ? 26.278 21.684 58.796 1.00 62.40 337 GLU D N 1
ATOM 8305 C CA . GLU D 1 268 ? 27.528 21.252 58.205 1.00 61.14 337 GLU D CA 1
ATOM 8306 C C . GLU D 1 268 ? 28.115 20.080 58.970 1.00 63.01 337 GLU D C 1
ATOM 8307 O O . GLU D 1 268 ? 28.704 19.190 58.359 1.00 60.73 337 GLU D O 1
ATOM 8309 N N . MET D 1 269 ? 27.902 20.047 60.305 1.00 60.31 338 MET D N 1
ATOM 8310 C CA . MET D 1 269 ? 28.334 18.957 61.192 1.00 57.60 338 MET D CA 1
ATOM 8311 C C . MET D 1 269 ? 27.594 17.673 60.833 1.00 58.82 338 MET D C 1
ATOM 8312 O O . MET D 1 269 ? 28.225 16.644 60.550 1.00 56.12 338 MET D O 1
ATOM 8317 N N . TRP D 1 270 ? 26.245 17.743 60.825 1.00 56.46 339 TRP D N 1
ATOM 8318 C CA . TRP D 1 270 ? 25.406 16.636 60.395 1.00 55.50 339 TRP D CA 1
ATOM 8319 C C . TRP D 1 270 ? 25.803 16.088 58.988 1.00 60.05 339 TRP D C 1
ATOM 8320 O O . TRP D 1 270 ? 25.798 14.868 58.784 1.00 61.59 339 TRP D O 1
ATOM 8331 N N . ASP D 1 271 ? 26.189 16.984 58.047 1.00 54.32 340 ASP D N 1
ATOM 8332 C CA . ASP D 1 271 ? 26.618 16.565 56.713 1.00 52.64 340 ASP D CA 1
ATOM 8333 C C . ASP D 1 271 ? 27.945 15.827 56.737 1.00 56.11 340 ASP D C 1
ATOM 8334 O O . ASP D 1 271 ? 28.070 14.803 56.098 1.00 57.47 340 ASP D O 1
ATOM 8339 N N . LYS D 1 272 ? 28.916 16.289 57.516 1.00 53.97 341 LYS D N 1
ATOM 8340 C CA . LYS D 1 272 ? 30.187 15.556 57.647 1.00 53.47 341 LYS D CA 1
ATOM 8341 C C . LYS D 1 272 ? 29.945 14.194 58.345 1.00 56.64 341 LYS D C 1
ATOM 8342 O O . LYS D 1 272 ? 30.677 13.244 58.065 1.00 54.85 341 LYS D O 1
ATOM 8346 N N . MET D 1 273 ? 28.912 14.107 59.244 1.00 52.14 342 MET D N 1
ATOM 8347 C CA . MET D 1 273 ? 28.518 12.877 59.934 1.00 49.26 342 MET D CA 1
ATOM 8348 C C . MET D 1 273 ? 27.986 11.850 58.975 1.00 49.18 342 MET D C 1
ATOM 8349 O O . MET D 1 273 ? 28.442 10.692 58.964 1.00 50.50 342 MET D O 1
ATOM 8354 N N . LYS D 1 274 ? 27.093 12.285 58.107 1.00 47.50 343 LYS D N 1
ATOM 8355 C CA . LYS D 1 274 ? 26.548 11.480 56.982 1.00 48.24 343 LYS D CA 1
ATOM 8356 C C . LYS D 1 274 ? 27.642 11.068 55.963 1.00 50.83 343 LYS D C 1
ATOM 8357 O O . LYS D 1 274 ? 27.601 9.946 55.496 1.00 52.32 343 LYS D O 1
ATOM 8363 N N . ASP D 1 275 ? 28.669 11.903 55.726 1.00 45.85 344 ASP D N 1
ATOM 8364 C CA . ASP D 1 275 ? 29.820 11.559 54.896 1.00 47.47 344 ASP D CA 1
ATOM 8365 C C . ASP D 1 275 ? 30.670 10.496 55.511 1.00 49.71 344 ASP D C 1
ATOM 8366 O O . ASP D 1 275 ? 31.107 9.602 54.798 1.00 52.68 344 ASP D O 1
ATOM 8371 N N . PHE D 1 276 ? 31.011 10.641 56.801 1.00 47.35 345 PHE D N 1
ATOM 8372 C CA . PHE D 1 276 ? 31.805 9.678 57.595 1.00 46.34 345 PHE D CA 1
ATOM 8373 C C . PHE D 1 276 ? 31.083 8.345 57.458 1.00 56.15 345 PHE D C 1
ATOM 8374 O O . PHE D 1 276 ? 31.715 7.385 57.032 1.00 57.44 345 PHE D O 1
ATOM 8382 N N . GLN D 1 277 ? 29.737 8.313 57.745 1.00 51.29 346 GLN D N 1
ATOM 8383 C CA . GLN D 1 277 ? 28.917 7.111 57.647 1.00 48.30 346 GLN D CA 1
ATOM 8384 C C . GLN D 1 277 ? 29.078 6.448 56.270 1.00 53.66 346 GLN D C 1
ATOM 8385 O O . GLN D 1 277 ? 29.442 5.270 56.207 1.00 56.20 346 GLN D O 1
ATOM 8391 N N . ASP D 1 278 ? 28.870 7.211 55.177 1.00 47.85 347 ASP D N 1
ATOM 8392 C CA . ASP D 1 278 ? 28.949 6.708 53.812 1.00 47.66 347 ASP D CA 1
ATOM 8393 C C . ASP D 1 278 ? 30.314 6.126 53.451 1.00 55.21 347 ASP D C 1
ATOM 8394 O O . ASP D 1 278 ? 30.354 5.029 52.851 1.00 56.69 347 ASP D O 1
ATOM 8399 N N . LEU D 1 279 ? 31.429 6.834 53.830 1.00 48.55 348 LEU D N 1
ATOM 8400 C CA . LEU D 1 279 ? 32.791 6.397 53.565 1.00 47.69 348 LEU D CA 1
ATOM 8401 C C . LEU D 1 279 ? 33.097 5.139 54.346 1.00 53.82 348 LEU D C 1
ATOM 8402 O O . LEU D 1 279 ? 33.664 4.189 53.827 1.00 56.65 348 LEU D O 1
ATOM 8407 N N . MET D 1 280 ? 32.697 5.139 55.603 1.00 51.33 349 MET D N 1
ATOM 8408 C CA . MET D 1 280 ? 32.857 3.994 56.489 1.00 51.76 349 MET D CA 1
ATOM 8409 C C . MET D 1 280 ? 32.123 2.759 55.994 1.00 57.50 349 MET D C 1
ATOM 8410 O O . MET D 1 280 ? 32.729 1.703 56.045 1.00 61.40 349 MET D O 1
ATOM 8415 N N . LEU D 1 281 ? 30.882 2.873 55.462 1.00 53.32 350 LEU D N 1
ATOM 8416 C CA . LEU D 1 281 ? 30.169 1.728 54.861 1.00 55.84 350 LEU D CA 1
ATOM 8417 C C . LEU D 1 281 ? 30.906 1.253 53.582 1.00 63.30 350 LEU D C 1
ATOM 8418 O O . LEU D 1 281 ? 31.345 0.100 53.527 1.00 67.62 350 LEU D O 1
ATOM 8423 N N . ALA D 1 282 ? 31.059 2.138 52.577 1.00 55.54 351 ALA D N 1
ATOM 8424 C CA . ALA D 1 282 ? 31.724 1.852 51.316 1.00 54.28 351 ALA D CA 1
ATOM 8425 C C . ALA D 1 282 ? 33.110 1.191 51.473 1.00 61.81 351 ALA D C 1
ATOM 8426 O O . ALA D 1 282 ? 33.413 0.230 50.774 1.00 66.07 351 ALA D O 1
ATOM 8428 N N . SER D 1 283 ? 33.951 1.698 52.382 1.00 55.95 352 SER D N 1
ATOM 8429 C CA . SER D 1 283 ? 35.297 1.180 52.589 1.00 54.97 352 SER D CA 1
ATOM 8430 C C . SER D 1 283 ? 35.341 -0.190 53.311 1.00 59.86 352 SER D C 1
ATOM 8431 O O . SER D 1 283 ? 36.400 -0.820 53.333 1.00 61.53 352 SER D O 1
ATOM 8434 N N . GLY D 1 284 ? 34.238 -0.560 53.977 1.00 56.00 353 GLY D N 1
ATOM 8435 C CA . GLY D 1 284 ? 34.075 -1.754 54.798 1.00 54.48 353 GLY D CA 1
ATOM 8436 C C . GLY D 1 284 ? 34.614 -1.587 56.204 1.00 60.05 353 GLY D C 1
ATOM 8437 O O . GLY D 1 284 ? 34.634 -2.547 56.983 1.00 62.26 353 GLY D O 1
ATOM 8438 N N . GLU D 1 285 ? 35.095 -0.386 56.533 1.00 55.22 354 GLU D N 1
ATOM 8439 C CA . GLU D 1 285 ? 35.657 -0.049 57.849 1.00 54.03 354 GLU D CA 1
ATOM 8440 C C . GLU D 1 285 ? 34.631 -0.026 58.990 1.00 56.83 354 GLU D C 1
ATOM 8441 O O . GLU D 1 285 ? 35.012 -0.296 60.136 1.00 56.10 354 GLU D O 1
ATOM 8447 N N . LEU D 1 286 ? 33.352 0.336 58.700 1.00 52.65 355 LEU D N 1
ATOM 8448 C CA . LEU D 1 286 ? 32.279 0.334 59.701 1.00 52.09 355 LEU D CA 1
ATOM 8449 C C . LEU D 1 286 ? 31.982 -1.076 60.195 1.00 57.98 355 LEU D C 1
ATOM 8450 O O . LEU D 1 286 ? 31.937 -1.281 61.390 1.00 61.79 355 LEU D O 1
ATOM 8455 N N . THR D 1 287 ? 31.807 -2.039 59.297 1.00 57.22 356 THR D N 1
ATOM 8456 C CA . THR D 1 287 ? 31.574 -3.437 59.672 1.00 58.31 356 THR D CA 1
ATOM 8457 C C . THR D 1 287 ? 32.753 -4.067 60.366 1.00 60.39 356 THR D C 1
ATOM 8458 O O . THR D 1 287 ? 32.563 -4.733 61.366 1.00 63.82 356 THR D O 1
ATOM 8462 N N . ALA D 1 288 ? 33.976 -3.758 59.927 1.00 53.77 357 ALA D N 1
ATOM 8463 C CA . ALA D 1 288 ? 35.223 -4.226 60.553 1.00 50.54 357 ALA D CA 1
ATOM 8464 C C . ALA D 1 288 ? 35.307 -3.756 61.979 1.00 56.24 357 ALA D C 1
ATOM 8465 O O . ALA D 1 288 ? 35.681 -4.546 62.842 1.00 60.41 357 ALA D O 1
ATOM 8467 N N . LYS D 1 289 ? 34.968 -2.457 62.225 1.00 50.06 358 LYS D N 1
ATOM 8468 C CA . LYS D 1 289 ? 35.005 -1.787 63.501 1.00 48.23 358 LYS D CA 1
ATOM 8469 C C . LYS D 1 289 ? 33.931 -2.427 64.363 1.00 53.79 358 LYS D C 1
ATOM 8470 O O . LYS D 1 289 ? 34.218 -2.744 65.502 1.00 53.56 358 LYS D O 1
ATOM 8476 N N . ARG D 1 290 ? 32.687 -2.594 63.837 1.00 50.33 359 ARG D N 1
ATOM 8477 C CA . ARG D 1 290 ? 31.592 -3.201 64.576 1.00 48.56 359 ARG D CA 1
ATOM 8478 C C . ARG D 1 290 ? 31.970 -4.610 64.992 1.00 52.92 359 ARG D C 1
ATOM 8479 O O . ARG D 1 290 ? 31.827 -4.903 66.177 1.00 53.79 359 ARG D O 1
ATOM 8487 N N . ARG D 1 291 ? 32.562 -5.422 64.081 1.00 48.53 360 ARG D N 1
ATOM 8488 C CA . ARG D 1 291 ? 33.086 -6.783 64.328 1.00 49.25 360 ARG D CA 1
ATOM 8489 C C . ARG D 1 291 ? 34.044 -6.830 65.448 1.00 54.16 360 ARG D C 1
ATOM 8490 O O . ARG D 1 291 ? 33.865 -7.616 66.383 1.00 56.66 360 ARG D O 1
ATOM 8498 N N . LYS D 1 292 ? 34.985 -5.903 65.452 1.00 52.99 361 LYS D N 1
ATOM 8499 C CA . LYS D 1 292 ? 36.019 -5.809 66.498 1.00 54.58 361 LYS D CA 1
ATOM 8500 C C . LYS D 1 292 ? 35.427 -5.512 67.873 1.00 59.52 361 LYS D C 1
ATOM 8501 O O . LYS D 1 292 ? 35.785 -6.157 68.836 1.00 61.17 361 LYS D O 1
ATOM 8505 N N . GLN D 1 293 ? 34.489 -4.549 67.930 1.00 56.61 362 GLN D N 1
ATOM 8506 C CA . GLN D 1 293 ? 33.691 -4.088 69.057 1.00 54.52 362 GLN D CA 1
ATOM 8507 C C . GLN D 1 293 ? 32.816 -5.226 69.609 1.00 59.45 362 GLN D C 1
ATOM 8508 O O . GLN D 1 293 ? 32.641 -5.325 70.829 1.00 59.38 362 GLN D O 1
ATOM 8514 N N . GLN D 1 294 ? 32.192 -6.013 68.714 1.00 56.36 363 GLN D N 1
ATOM 8515 C CA . GLN D 1 294 ? 31.317 -7.144 69.066 1.00 56.62 363 GLN D CA 1
ATOM 8516 C C . GLN D 1 294 ? 32.141 -8.245 69.760 1.00 63.32 363 GLN D C 1
ATOM 8517 O O . GLN D 1 294 ? 31.681 -8.810 70.765 1.00 61.39 363 GLN D O 1
ATOM 8523 N N . LYS D 1 295 ? 33.400 -8.505 69.248 1.00 59.06 364 LYS D N 1
ATOM 8524 C CA . LYS D 1 295 ? 34.329 -9.506 69.846 1.00 56.27 364 LYS D CA 1
ATOM 8525 C C . LYS D 1 295 ? 34.657 -9.058 71.244 1.00 56.85 364 LYS D C 1
ATOM 8526 O O . LYS D 1 295 ? 34.536 -9.837 72.147 1.00 56.89 364 LYS D O 1
ATOM 8531 N N . VAL D 1 296 ? 34.945 -7.781 71.457 1.00 53.07 365 VAL D N 1
ATOM 8532 C CA . VAL D 1 296 ? 35.270 -7.281 72.798 1.00 52.56 365 VAL D CA 1
ATOM 8533 C C . VAL D 1 296 ? 34.096 -7.428 73.756 1.00 60.28 365 VAL D C 1
ATOM 8534 O O . VAL D 1 296 ? 34.283 -7.846 74.899 1.00 62.13 365 VAL D O 1
ATOM 8538 N N . TRP D 1 297 ? 32.887 -7.129 73.289 1.00 56.71 366 TRP D N 1
ATOM 8539 C CA . TRP D 1 297 ? 31.672 -7.230 74.084 1.00 56.17 366 TRP D CA 1
ATOM 8540 C C . TRP D 1 297 ? 31.322 -8.694 74.446 1.00 61.75 366 TRP D C 1
ATOM 8541 O O . TRP D 1 297 ? 31.056 -9.000 75.625 1.00 63.36 366 TRP D O 1
ATOM 8552 N N . MET D 1 298 ? 31.299 -9.580 73.444 1.00 57.82 367 MET D N 1
ATOM 8553 C CA . MET D 1 298 ? 31.009 -10.998 73.633 1.00 57.68 367 MET D CA 1
ATOM 8554 C C . MET D 1 298 ? 32.027 -11.645 74.551 1.00 62.01 367 MET D C 1
ATOM 8555 O O . MET D 1 298 ? 31.631 -12.361 75.451 1.00 62.42 367 MET D O 1
ATOM 8560 N N . TRP D 1 299 ? 33.315 -11.345 74.399 1.00 60.77 368 TRP D N 1
ATOM 8561 C CA . TRP D 1 299 ? 34.320 -11.864 75.293 1.00 63.74 368 TRP D CA 1
ATOM 8562 C C . TRP D 1 299 ? 34.112 -11.410 76.750 1.00 62.29 368 TRP D C 1
ATOM 8563 O O . TRP D 1 299 ? 34.247 -12.218 77.665 1.00 63.62 368 TRP D O 1
ATOM 8574 N N . ASN D 1 300 ? 33.774 -10.144 76.975 1.00 54.34 369 ASN D N 1
ATOM 8575 C CA . ASN D 1 300 ? 33.522 -9.659 78.331 1.00 52.87 369 ASN D CA 1
ATOM 8576 C C . ASN D 1 300 ? 32.359 -10.369 78.997 1.00 57.97 369 ASN D C 1
ATOM 8577 O O . ASN D 1 300 ? 32.458 -10.630 80.201 1.00 61.05 369 ASN D O 1
ATOM 8582 N N . LEU D 1 301 ? 31.243 -10.637 78.243 1.00 52.05 370 LEU D N 1
ATOM 8583 C CA . LEU D 1 301 ? 30.064 -11.343 78.740 1.00 51.71 370 LEU D CA 1
ATOM 8584 C C . LEU D 1 301 ? 30.467 -12.762 79.106 1.00 54.89 370 LEU D C 1
ATOM 8585 O O . LEU D 1 301 ? 30.082 -13.235 80.181 1.00 56.34 370 LEU D O 1
ATOM 8590 N N . ILE D 1 302 ? 31.205 -13.463 78.200 1.00 51.86 371 ILE D N 1
ATOM 8591 C CA . ILE D 1 302 ? 31.629 -14.842 78.419 1.00 54.30 371 ILE D CA 1
ATOM 8592 C C . ILE D 1 302 ? 32.527 -14.939 79.622 1.00 59.81 371 ILE D C 1
ATOM 8593 O O . ILE D 1 302 ? 32.247 -15.755 80.485 1.00 60.36 371 ILE D O 1
ATOM 8598 N N . GLN D 1 303 ? 33.571 -14.106 79.699 1.00 57.26 372 GLN D N 1
ATOM 8599 C CA . GLN D 1 303 ? 34.520 -13.987 80.799 1.00 57.13 372 GLN D CA 1
ATOM 8600 C C . GLN D 1 303 ? 33.797 -13.779 82.139 1.00 62.41 372 GLN D C 1
ATOM 8601 O O . GLN D 1 303 ? 34.156 -14.393 83.131 1.00 65.73 372 GLN D O 1
ATOM 8607 N N . GLU D 1 304 ? 32.793 -12.916 82.177 1.00 57.62 373 GLU D N 1
ATOM 8608 C CA . GLU D 1 304 ? 32.034 -12.636 83.387 1.00 58.31 373 GLU D CA 1
ATOM 8609 C C . GLU D 1 304 ? 31.326 -13.897 83.868 1.00 59.91 373 GLU D C 1
ATOM 8610 O O . GLU D 1 304 ? 31.306 -14.146 85.073 1.00 64.57 373 GLU D O 1
ATOM 8616 N N . SER D 1 305 ? 30.708 -14.659 82.954 1.00 53.32 374 SER D N 1
ATOM 8617 C CA . SER D 1 305 ? 30.043 -15.921 83.299 1.00 54.62 374 SER D CA 1
ATOM 8618 C C . SER D 1 305 ? 31.074 -16.978 83.689 1.00 61.56 374 SER D C 1
ATOM 8619 O O . SER D 1 305 ? 30.844 -17.647 84.699 1.00 64.53 374 SER D O 1
ATOM 8622 N N . VAL D 1 306 ? 32.266 -17.033 82.985 1.00 54.22 375 VAL D N 1
ATOM 8623 C CA . VAL D 1 306 ? 33.381 -17.932 83.329 1.00 54.51 375 VAL D CA 1
ATOM 8624 C C . VAL D 1 306 ? 33.810 -17.688 84.808 1.00 62.26 375 VAL D C 1
ATOM 8625 O O . VAL D 1 306 ? 33.898 -18.647 85.563 1.00 62.85 375 VAL D O 1
ATOM 8629 N N . LEU D 1 307 ? 34.002 -16.428 85.224 1.00 60.47 376 LEU D N 1
ATOM 8630 C CA . LEU D 1 307 ? 34.318 -16.110 86.619 1.00 63.88 376 LEU D CA 1
ATOM 8631 C C . LEU D 1 307 ? 33.198 -16.363 87.613 1.00 70.82 376 LEU D C 1
ATOM 8632 O O . LEU D 1 307 ? 33.550 -16.698 88.720 1.00 74.61 376 LEU D O 1
ATOM 8637 N N . GLU D 1 308 ? 31.881 -16.202 87.284 1.00 67.20 377 GLU D N 1
ATOM 8638 C CA . GLU D 1 308 ? 30.819 -16.501 88.277 1.00 69.00 377 GLU D CA 1
ATOM 8639 C C . GLU D 1 308 ? 30.830 -17.990 88.529 1.00 73.69 377 GLU D C 1
ATOM 8640 O O . GLU D 1 308 ? 30.804 -18.412 89.664 1.00 72.95 377 GLU D O 1
ATOM 8646 N N . HIS D 1 309 ? 30.902 -18.786 87.457 1.00 73.55 378 HIS D N 1
ATOM 8647 C CA . HIS D 1 309 ? 30.918 -20.239 87.500 1.00 76.03 378 HIS D CA 1
ATOM 8648 C C . HIS D 1 309 ? 32.140 -20.740 88.237 1.00 82.40 378 HIS D C 1
ATOM 8649 O O . HIS D 1 309 ? 32.021 -21.625 89.081 1.00 85.97 378 HIS D O 1
ATOM 8656 N N . PHE D 1 310 ? 33.288 -20.129 87.992 1.00 77.24 379 PHE D N 1
ATOM 8657 C CA . PHE D 1 310 ? 34.509 -20.545 88.641 1.00 78.67 379 PHE D CA 1
ATOM 8658 C C . PHE D 1 310 ? 34.530 -20.199 90.144 1.00 85.71 379 PHE D C 1
ATOM 8659 O O . PHE D 1 310 ? 34.699 -21.095 90.961 1.00 89.05 379 PHE D O 1
ATOM 8667 N N . ARG D 1 311 ? 34.345 -18.929 90.501 1.00 80.53 380 ARG D N 1
ATOM 8668 C CA . ARG D 1 311 ? 34.387 -18.459 91.879 1.00 81.52 380 ARG D CA 1
ATOM 8669 C C . ARG D 1 311 ? 33.319 -19.098 92.793 1.00 90.67 380 ARG D C 1
ATOM 8670 O O . ARG D 1 311 ? 33.453 -19.039 94.021 1.00 93.46 380 ARG D O 1
ATOM 8678 N N . THR D 1 312 ? 32.269 -19.710 92.205 1.00 86.95 381 THR D N 1
ATOM 8679 C CA . THR D 1 312 ? 31.201 -20.348 92.978 1.00 87.14 381 THR D CA 1
ATOM 8680 C C . THR D 1 312 ? 31.391 -21.838 93.094 1.00 92.98 381 THR D C 1
ATOM 8681 O O . THR D 1 312 ? 30.717 -22.482 93.909 1.00 97.01 381 THR D O 1
ATOM 8685 N N . HIS D 1 313 ? 32.309 -22.393 92.291 1.00 88.36 382 HIS D N 1
ATOM 8686 C CA . HIS D 1 313 ? 32.628 -23.824 92.303 1.00 89.69 382 HIS D CA 1
ATOM 8687 C C . HIS D 1 313 ? 33.076 -24.256 93.741 1.00 91.99 382 HIS D C 1
ATOM 8688 O O . HIS D 1 313 ? 33.942 -23.616 94.325 1.00 90.42 382 HIS D O 1
ATOM 8695 N N . PRO D 1 314 ? 32.400 -25.228 94.376 1.00 89.18 383 PRO D N 1
ATOM 8696 C CA . PRO D 1 314 ? 32.742 -25.615 95.762 1.00 89.62 383 PRO D CA 1
ATOM 8697 C C . PRO D 1 314 ? 34.209 -25.897 96.121 1.00 91.56 383 PRO D C 1
ATOM 8698 O O . PRO D 1 314 ? 34.636 -25.498 97.209 1.00 88.88 383 PRO D O 1
ATOM 8702 N N . THR D 1 315 ? 34.969 -26.603 95.240 1.00 89.16 384 THR D N 1
ATOM 8703 C CA . THR D 1 315 ? 36.403 -26.883 95.465 1.00 89.71 384 THR D CA 1
ATOM 8704 C C . THR D 1 315 ? 37.195 -25.569 95.410 1.00 93.13 384 THR D C 1
ATOM 8705 O O . THR D 1 315 ? 38.119 -25.392 96.203 1.00 91.73 384 THR D O 1
ATOM 8709 N N . VAL D 1 316 ? 36.749 -24.614 94.543 1.00 90.15 385 VAL D N 1
ATOM 8710 C CA . VAL D 1 316 ? 37.318 -23.267 94.394 1.00 88.89 385 VAL D CA 1
ATOM 8711 C C . VAL D 1 316 ? 36.986 -22.423 95.648 1.00 95.78 385 VAL D C 1
ATOM 8712 O O . VAL D 1 316 ? 37.923 -21.954 96.288 1.00 95.96 385 VAL D O 1
ATOM 8716 N N . ARG D 1 317 ? 35.677 -22.279 96.018 1.00 93.85 386 ARG D N 1
ATOM 8717 C CA . ARG D 1 317 ? 35.184 -21.547 97.210 1.00 94.35 386 ARG D CA 1
ATOM 8718 C C . ARG D 1 317 ? 35.951 -21.948 98.492 1.00 102.18 386 ARG D C 1
ATOM 8719 O O . ARG D 1 317 ? 36.492 -21.075 99.174 1.00 103.57 386 ARG D O 1
ATOM 8723 N N . GLU D 1 318 ? 36.044 -23.269 98.783 1.00 99.09 387 GLU D N 1
ATOM 8724 C CA . GLU D 1 318 ? 36.810 -23.796 99.918 1.00 99.71 387 GLU D CA 1
ATOM 8725 C C . GLU D 1 318 ? 38.201 -23.139 100.011 1.00 102.57 387 GLU D C 1
ATOM 8726 O O . GLU D 1 318 ? 38.503 -22.449 100.984 1.00 103.58 387 GLU D O 1
ATOM 8732 N N . GLN D 1 319 ? 38.989 -23.284 98.946 1.00 96.84 388 GLN D N 1
ATOM 8733 C CA . GLN D 1 319 ? 40.400 -22.905 98.855 1.00 95.96 388 GLN D CA 1
ATOM 8734 C C . GLN D 1 319 ? 40.753 -21.435 98.886 1.00 96.10 388 GLN D C 1
ATOM 8735 O O . GLN D 1 319 ? 41.838 -21.084 99.343 1.00 95.87 388 GLN D O 1
ATOM 8741 N N . ILE D 1 320 ? 39.881 -20.594 98.359 1.00 90.70 389 ILE D N 1
ATOM 8742 C CA . ILE D 1 320 ? 40.092 -19.145 98.236 1.00 89.23 389 ILE D CA 1
ATOM 8743 C C . ILE D 1 320 ? 40.593 -18.437 99.516 1.00 98.27 389 ILE D C 1
ATOM 8744 O O . ILE D 1 320 ? 41.621 -17.769 99.440 1.00 96.98 389 ILE D O 1
ATOM 8749 N N . PRO D 1 321 ? 39.941 -18.627 100.694 1.00 98.36 390 PRO D N 1
ATOM 8750 C CA . PRO D 1 321 ? 40.405 -17.949 101.917 1.00 98.95 390 PRO D CA 1
ATOM 8751 C C . PRO D 1 321 ? 41.871 -18.250 102.237 1.00 103.20 390 PRO D C 1
ATOM 8752 O O . PRO D 1 321 ? 42.656 -17.314 102.345 1.00 103.87 390 PRO D O 1
ATOM 8754 N N . LEU D 1 322 ? 42.252 -19.542 102.332 1.00 98.20 391 LEU D N 1
ATOM 8755 C CA . LEU D 1 322 ? 43.614 -19.973 102.631 1.00 97.74 391 LEU D CA 1
ATOM 8756 C C . LEU D 1 322 ? 44.644 -19.383 101.673 1.00 102.48 391 LEU D C 1
ATOM 8757 O O . LEU D 1 322 ? 45.725 -18.938 102.084 1.00 102.86 391 LEU D O 1
ATOM 8759 N N . LEU D 1 323 ? 44.278 -19.374 100.389 1.00 98.62 392 LEU D N 1
ATOM 8760 C CA . LEU D 1 323 ? 45.102 -18.913 99.293 1.00 96.10 392 LEU D CA 1
ATOM 8761 C C . LEU D 1 323 ? 45.390 -17.412 99.305 1.00 98.75 392 LEU D C 1
ATOM 8762 O O . LEU D 1 323 ? 46.547 -17.013 99.101 1.00 99.99 392 LEU D O 1
ATOM 8767 N N . GLU D 1 324 ? 44.366 -16.596 99.615 1.00 91.44 393 GLU D N 1
ATOM 8768 C CA . GLU D 1 324 ? 44.470 -15.149 99.731 1.00 89.96 393 GLU D CA 1
ATOM 8769 C C . GLU D 1 324 ? 45.382 -14.821 100.903 1.00 96.05 393 GLU D C 1
ATOM 8770 O O . GLU D 1 324 ? 46.124 -13.849 100.807 1.00 97.63 393 GLU D O 1
ATOM 8776 N N . GLN D 1 325 ? 45.339 -15.616 102.003 1.00 92.03 394 GLN D N 1
ATOM 8777 C CA . GLN D 1 325 ? 46.199 -15.401 103.156 1.00 92.51 394 GLN D CA 1
ATOM 8778 C C . GLN D 1 325 ? 47.666 -15.567 102.713 1.00 99.60 394 GLN D C 1
ATOM 8779 O O . GLN D 1 325 ? 48.449 -14.626 102.866 1.00 99.27 394 GLN D O 1
ATOM 8781 N N . LYS D 1 326 ? 47.997 -16.714 102.068 1.00 97.51 395 LYS D N 1
ATOM 8782 C CA . LYS D 1 326 ? 49.331 -17.042 101.575 1.00 96.84 395 LYS D CA 1
ATOM 8783 C C . LYS D 1 326 ? 49.900 -15.972 100.634 1.00 98.96 395 LYS D C 1
ATOM 8784 O O . LYS D 1 326 ? 51.086 -15.676 100.727 1.00 100.46 395 LYS D O 1
ATOM 8786 N N . VAL D 1 327 ? 49.077 -15.387 99.746 1.00 92.89 396 VAL D N 1
ATOM 8787 C CA . VAL D 1 327 ? 49.517 -14.329 98.805 1.00 91.87 396 VAL D CA 1
ATOM 8788 C C . VAL D 1 327 ? 49.932 -13.047 99.569 1.00 101.96 396 VAL D C 1
ATOM 8789 O O . VAL D 1 327 ? 51.049 -12.561 99.385 1.00 103.65 396 VAL D O 1
ATOM 8793 N N . LEU D 1 328 ? 49.051 -12.558 100.461 1.00 100.08 397 LEU D N 1
ATOM 8794 C CA . LEU D 1 328 ? 49.199 -11.370 101.310 1.00 99.79 397 LEU D CA 1
ATOM 8795 C C . LEU D 1 328 ? 50.386 -11.439 102.306 1.00 102.90 397 LEU D C 1
ATOM 8796 O O . LEU D 1 328 ? 51.042 -10.427 102.567 1.00 102.71 397 LEU D O 1
ATOM 8801 N N . ILE D 1 329 ? 50.635 -12.621 102.863 1.00 99.05 398 ILE D N 1
ATOM 8802 C CA . ILE D 1 329 ? 51.735 -12.923 103.779 1.00 99.98 398 ILE D CA 1
ATOM 8803 C C . ILE D 1 329 ? 53.091 -12.953 102.979 1.00 105.47 398 ILE D C 1
ATOM 8804 O O . ILE D 1 329 ? 54.174 -12.963 103.563 1.00 106.47 398 ILE D O 1
ATOM 8808 N N . GLY D 1 330 ? 52.987 -12.906 101.650 1.00 102.63 399 GLY D N 1
ATOM 8809 C CA . GLY D 1 330 ? 54.102 -12.963 100.715 1.00 102.71 399 GLY D CA 1
ATOM 8810 C C . GLY D 1 330 ? 54.665 -14.360 100.529 1.00 107.77 399 GLY D C 1
ATOM 8811 O O . GLY D 1 330 ? 55.787 -14.492 100.037 1.00 109.13 399 GLY D O 1
ATOM 8812 N N . ALA D 1 331 ? 53.916 -15.418 100.943 1.00 102.58 400 ALA D N 1
ATOM 8813 C CA . ALA D 1 331 ? 54.338 -16.821 100.813 1.00 102.76 400 ALA D CA 1
ATOM 8814 C C . ALA D 1 331 ? 54.098 -17.383 99.399 1.00 104.62 400 ALA D C 1
ATOM 8815 O O . ALA D 1 331 ? 54.674 -18.399 99.022 1.00 103.36 400 ALA D O 1
ATOM 8817 N N . LEU D 1 332 ? 53.255 -16.711 98.622 1.00 100.70 401 LEU D N 1
ATOM 8818 C CA . LEU D 1 332 ? 52.824 -17.190 97.319 1.00 99.53 401 LEU D CA 1
ATOM 8819 C C . LEU D 1 332 ? 52.484 -16.026 96.381 1.00 102.30 401 LEU D C 1
ATOM 8820 O O . LEU D 1 332 ? 52.029 -14.952 96.817 1.00 102.57 401 LEU D O 1
ATOM 8825 N N . SER D 1 333 ? 52.700 -16.255 95.092 1.00 96.23 402 SER D N 1
ATOM 8826 C CA . SER D 1 333 ? 52.412 -15.273 94.055 1.00 94.21 402 SER D CA 1
ATOM 8827 C C . SER D 1 333 ? 50.980 -15.461 93.550 1.00 95.08 402 SER D C 1
ATOM 8828 O O . SER D 1 333 ? 50.484 -16.585 93.585 1.00 95.03 402 SER D O 1
ATOM 8831 N N . PRO D 1 334 ? 50.312 -14.414 93.019 1.00 91.19 403 PRO D N 1
ATOM 8832 C CA . PRO D 1 334 ? 48.965 -14.622 92.422 1.00 90.33 403 PRO D CA 1
ATOM 8833 C C . PRO D 1 334 ? 48.897 -15.706 91.301 1.00 92.07 403 PRO D C 1
ATOM 8834 O O . PRO D 1 334 ? 47.908 -16.436 91.251 1.00 90.93 403 PRO D O 1
ATOM 8838 N N . GLY D 1 335 ? 49.943 -15.814 90.458 1.00 86.67 404 GLY D N 1
ATOM 8839 C CA . GLY D 1 335 ? 50.048 -16.821 89.406 1.00 86.12 404 GLY D CA 1
ATOM 8840 C C . GLY D 1 335 ? 50.080 -18.249 89.943 1.00 91.02 404 GLY D C 1
ATOM 8841 O O . GLY D 1 335 ? 49.375 -19.131 89.441 1.00 92.58 404 GLY D O 1
ATOM 8842 N N . LEU D 1 336 ? 50.860 -18.484 90.997 1.00 86.19 405 LEU D N 1
ATOM 8843 C CA . LEU D 1 336 ? 50.929 -19.793 91.623 1.00 87.59 405 LEU D CA 1
ATOM 8844 C C . LEU D 1 336 ? 49.644 -20.141 92.383 1.00 91.86 405 LEU D C 1
ATOM 8845 O O . LEU D 1 336 ? 49.179 -21.288 92.313 1.00 91.84 405 LEU D O 1
ATOM 8850 N N . ALA D 1 337 ? 49.043 -19.136 93.070 1.00 87.37 406 ALA D N 1
ATOM 8851 C CA . ALA D 1 337 ? 47.747 -19.242 93.738 1.00 85.25 406 ALA D CA 1
ATOM 8852 C C . ALA D 1 337 ? 46.686 -19.626 92.661 1.00 81.32 406 ALA D C 1
ATOM 8853 O O . ALA D 1 337 ? 45.906 -20.562 92.878 1.00 79.74 406 ALA D O 1
ATOM 8855 N N . ALA D 1 338 ? 46.709 -18.933 91.486 1.00 72.75 407 ALA D N 1
ATOM 8856 C CA . ALA D 1 338 ? 45.800 -19.211 90.373 1.00 72.00 407 ALA D CA 1
ATOM 8857 C C . ALA D 1 338 ? 45.963 -20.620 89.842 1.00 82.56 407 ALA D C 1
ATOM 8858 O O . ALA D 1 338 ? 44.944 -21.264 89.606 1.00 83.79 407 ALA D O 1
ATOM 8860 N N . ASP D 1 339 ? 47.224 -21.114 89.689 1.00 82.53 408 ASP D N 1
ATOM 8861 C CA . ASP D 1 339 ? 47.522 -22.484 89.246 1.00 84.26 408 ASP D CA 1
ATOM 8862 C C . ASP D 1 339 ? 46.916 -23.511 90.205 1.00 85.42 408 ASP D C 1
ATOM 8863 O O . ASP D 1 339 ? 46.237 -24.417 89.738 1.00 85.61 408 ASP D O 1
ATOM 8868 N N . PHE D 1 340 ? 47.133 -23.369 91.540 1.00 79.71 409 PHE D N 1
ATOM 8869 C CA . PHE D 1 340 ? 46.537 -24.257 92.544 1.00 80.61 409 PHE D CA 1
ATOM 8870 C C . PHE D 1 340 ? 44.995 -24.226 92.483 1.00 85.34 409 PHE D C 1
ATOM 8871 O O . PHE D 1 340 ? 44.381 -25.272 92.657 1.00 84.62 409 PHE D O 1
ATOM 8873 N N . LEU D 1 341 ? 44.383 -23.042 92.173 1.00 83.39 410 LEU D N 1
ATOM 8874 C CA . LEU D 1 341 ? 42.925 -22.873 92.042 1.00 83.44 410 LEU D CA 1
ATOM 8875 C C . LEU D 1 341 ? 42.343 -23.559 90.814 1.00 90.01 410 LEU D C 1
ATOM 8876 O O . LEU D 1 341 ? 41.320 -24.261 90.926 1.00 89.22 410 LEU D O 1
ATOM 8881 N N . LEU D 1 342 ? 43.020 -23.389 89.652 1.00 88.54 411 LEU D N 1
ATOM 8882 C CA . LEU D 1 342 ? 42.673 -24.041 88.382 1.00 89.08 411 LEU D CA 1
ATOM 8883 C C . LEU D 1 342 ? 42.784 -25.580 88.504 1.00 97.04 411 LEU D C 1
ATOM 8884 O O . LEU D 1 342 ? 41.866 -26.275 88.061 1.00 99.28 411 LEU D O 1
ATOM 8889 N N . LYS D 1 343 ? 43.835 -26.104 89.191 1.00 93.03 412 LYS D N 1
ATOM 8890 C CA . LYS D 1 343 ? 44.005 -27.542 89.425 1.00 94.71 412 LYS D CA 1
ATOM 8891 C C . LYS D 1 343 ? 42.858 -28.080 90.261 1.00 99.80 412 LYS D C 1
ATOM 8892 O O . LYS D 1 343 ? 42.282 -29.101 89.902 1.00 101.92 412 LYS D O 1
ATOM 8894 N N . ALA D 1 344 ? 42.515 -27.374 91.359 1.00 95.34 413 ALA D N 1
ATOM 8895 C CA . ALA D 1 344 ? 41.420 -27.692 92.275 1.00 95.87 413 ALA D CA 1
ATOM 8896 C C . ALA D 1 344 ? 40.078 -27.814 91.520 1.00 101.58 413 ALA D C 1
ATOM 8897 O O . ALA D 1 344 ? 39.342 -28.782 91.732 1.00 102.59 413 ALA D O 1
ATOM 8899 N N . PHE D 1 345 ? 39.790 -26.850 90.616 1.00 98.06 414 PHE D N 1
ATOM 8900 C CA . PHE D 1 345 ? 38.592 -26.836 89.775 1.00 97.49 414 PHE D CA 1
ATOM 8901 C C . PHE D 1 345 ? 38.564 -28.111 88.862 1.00 105.47 414 PHE D C 1
ATOM 8902 O O . PHE D 1 345 ? 37.552 -28.827 88.826 1.00 107.43 414 PHE D O 1
ATOM 8910 N N . LYS D 1 346 ? 39.687 -28.385 88.160 1.00 101.13 415 LYS D N 1
ATOM 8911 C CA . LYS D 1 346 ? 39.879 -29.531 87.266 1.00 102.25 415 LYS D CA 1
ATOM 8912 C C . LYS D 1 346 ? 39.703 -30.895 88.014 1.00 111.77 415 LYS D C 1
ATOM 8913 O O . LYS D 1 346 ? 39.032 -31.795 87.495 1.00 112.94 415 LYS D O 1
ATOM 8917 N N . SER D 1 347 ? 40.309 -31.025 89.227 1.00 109.67 416 SER D N 1
ATOM 8918 C CA . SER D 1 347 ? 40.283 -32.218 90.074 1.00 128.94 416 SER D CA 1
ATOM 8919 C C . SER D 1 347 ? 39.214 -32.092 91.150 1.00 131.43 416 SER D C 1
ATOM 8920 O O . SER D 1 347 ? 38.050 -31.871 90.832 1.00 97.40 416 SER D O 1
#

CATH classification: 1.20.5.170 (+2 more: 3.40.50.300, 1.10.287.130)

InterPro domains:
  IPR005129 SIMIBI class G3E GTPase, ArgK/MeaB [PTHR23408] (40-416)
  IPR005129 SIMIBI class G3E GTPase, ArgK/MeaB [TIGR00750] (96-411)
  IPR027417 P-loop containing nucleoside triphosphate hydrolase [G3DSA:3.40.50.300] (136-351)
  IPR027417 P-loop containing nucleoside triphosphate hydrolase [SSF52540] (82-414)

Secondary structure (P-SEA, 3-state):
cccccaaaaaaaaaaaaaaaaccaaaaaaaaaaaacccaaaaaaaaaaaaaaaaaaaaaaaaacccccbbbbbbbbccccaaaaaaaaaaaaaaaabbbbbbbbbccccccccccbbbbccccaaaaaaaaaaaacccbbbbbbccccaaaaaaaccbbbbbbbcccccccbbbbccccccaaaaaaaaaaaaaaaaaaccccbbbbbbbcccccaaaaaaaaaaaaaaaaaaaaaaaaaaaaaaaaaaaaaaaaaaaaaaaacaaaaaaaaaaaaaaaaccccaaaaaaaaaaaaac/cccaaaaaaaaaaaaaaaaccaaaaaaaaaaaacccaaaaaaaaaaaaaaaaaaaaaaaaacccccbbbbbbbbccccaaaaaaaaaaaaaaaaccbbbbbbcccccccccccccccccaaaaaaaaaaaacccbbbbbbcccaaaaaaaaccbbbbbbccccccccbbbbccccccaaaaaaaaaaaaaaaacccccccccccbbbbbbbcccccaaaaaaaaaaaaaaaaaaaaaaaaaaaaaaaaaaaaaaaaaaaaaaaacaaaaacaaaaaaaaaaccccaaaaaaaaaaaaac/caaaaaaaaaaaccaaaaaaaaaaaacccaaaaaaaaaaaaaaaaaaaaaaaaacccccbbbbbbbbccccaaaaaaaaaaaaaaaabbbbbbbbbbcccccccccccccccccaaaaaaaaaaaacccbbbbbbccccaaaaaaaaaccbbbbbbbcccccccbbbbccccccaaaaaaaaaaaaaaaaaacccccbbbbbbbcccccaaaaaaaaaaaaaaaaaaaaaaaaaaaaaaaaaaaaaaaaaaaaaaaacaaaaaaaaaaaaaaaaccccaaaaaaaaaaaaac/cccccccaaaaaaaaaaaaaaaaccaaaaaaaaaaaacccaaaaaaaaaaaaaaaaaaaaaaaaacccccbbbbbbccccccaaaaaaaaaaaaaaaaccbbbbbbbbccccccccccbbbbccccccaaaaaaaaaaacccbbbbbbbcccaaaaaaaaaccbbbbbbbccccccccccccbbbbccccccaaaaaaaaaaaaaaaaaacccccccccbbbbbbbcccccaaaaaaaaaaaaaaaaaaaaaaaaaaaaaaaaaaaaaaaaaaaaaaaacaaaaacaaaaaaaaaaccccaaaaaaaaaaaaac

Sequence (1203 aa):
TEGLSDKEQRFVDKLYTGLIQGQRACLAEAITLVESTHSRKKELAQVLLQKVLLYHREQEQSNKGKPLAFRVGLSGPPGAGKSTFIEYFGKMLTERGHKLSVLAVDPTELSRDMNAYIRPSTRTTNEAILLCEGAGYDIILIETVGVSEFAVADMVDMFVLLLPPAIEMADLVAVTKSDGDLIVPARRIQAEYVSALKLLRWKPKVIRISARSGEGISEMWDKMKDFQDLMLASGELTAKRRKQQKVWMWNLIQESVLEHFRTHPTVREQIPLLEQKVLIGALSPGLAADFLLKAFKSGLSDKEQRFVDKLYTGLIQGQRACLAEAITLVESTHSRKKELAQVLLQKVLLYHREQEQSNKGKPLAFRVGLSGPPGAGKSTFIEYFGKMLTERGHKLSVLAVDTELSRDMNAYIRPTRTTNEAILLCEGAGYDIILIETVGQSEFAVADMVDMFVLLLPPIIEMADLVAVTKSDGDLIVPARRIQAEYVSALKLLRKRSQVWKPKVIRISARSGEGISEMWDKMKDFQDLMLASGELTAKRRKQQKVWMWNLIQESVLEHFRTHPTVREQIPLLEQKVLIGALSPGLAADFLLKAFKSRFVDKLYTGLIQGQRACLAEAITLVESTHSRKKELAQVLLQKVLLYHREQEQSNKGKPLAFRVGLSGPPGAGKSTFIEYFGKMLTERGHKLSVLAVDPSTELSRDMNAYIRVTRTTNEAILLCEGAGYDIILIETVGVGQSEFAVADMVDMFVLLLPPAIEMADLVAVTKSDGDLIVPARRIQAEYVSALKLLRKWKPKVIRISARSGEGISEMWDKMKDFQDLMLASGELTAKRRKQQKVWMWNLIQESVLEHFRTHPTVREQIPLLEQKVLIGALSPGLAADFLLKAFKSDHTEGLSDKEQRFVDKLYTGLIQGQRACLAEAITLVESTHSRKKELAQVLLQKVLLYHREQEQSNKGKPLAFRVGLSGPPGAGKSTFIEYFGKMLTERGHKLSVLAVDPSTELSRDMNAYIRPSPTRTTNEAILLCEGAGYDIILIETVGVGQSEFAVADMVDMFVLLLPPAIKRGIIEMADLVAVTKSDGDLIVPARRIQAEYVSALKLLRKRSQVWKPKVIRISARSGEGISEMWDKMKDFQDLMLASGELTAKRRKQQKVWMWNLIQESVLEHFRTHPTVREQIPLLEQKVLIGALSPGLAADFLLKAFKS

Organism: Homo sapiens (NCBI:txid9606)

Nearest PDB structures (foldseek):
  2www-assembly1_C  TM=1.003E+00  e=3.709E-53  Homo sapiens
  2www-assembly2_A  TM=9.899E-01  e=4.062E-49  Homo sapiens
  2www-assembly2_B  TM=9.695E-01  e=3.038E-49  Homo sapiens
  8gju-assembly2_A  TM=9.218E-01  e=2.371E-42  Homo sapiens
  4jyc-assembly2_B  TM=7.753E-01  e=1.676E-24  Methylorubrum extorquens AM1

GO terms:
  GO:0009235 cobalamin metabolic process (P, IDA)
  GO:0005525 GTP binding (F, IDA)
  GO:0005737 cytoplasm (C, IDA)
  GO:0005739 mitochondrion (C, IDA)
  GO:0003924 GTPase activity (F, IDA)
  GO:0042802 identical protein binding (F, IDA)
  GO:0042803 protein homodimerization activity (F, IDA)
  GO:0009235 cobalamin metabolic process (P, TAS)
  GO:0003924 GTPase activity (F, IMP)
  GO:0005515 protein binding (F, IPI)
  GO:0140104 molecular carrier activity (F, IDA)
  GO:0005739 mitochondrion (C, HTP)
  GO:0005759 mitochondrial matrix (C, TAS)
  GO:0140104 molecular carrier activity (F, TAS)
  GO:0042802 identical protein binding (F, IPI)
  GO:0005829 cytosol (C, IDA)

B-factor: mean 84.87, std 25.41, range [33.01, 244.75]

Radius of gyration: 45.6 Å; Cα contacts (8 Å, |Δi|>4): 1852; chains: 4; bounding box: 68×144×72 Å

Foldseek 3Di:
DDDDDVVLVVVLVVLLVCQLQQPLVSLVVLLVLLVDPDPNSVVSNVVSLVVLVVVLVVVCVVVVVDHQAAEEEEEEAPPLCVVLLCALLVVVQVVVPFQEEEAEEECHPSVVDPSYHYDDYVLCVLVSVSSCVSSRGHYYYYYYYDVVLVSRLLNGQAYEYRYELCAVSHLEYEHEPCDDPSVVSSVVVQVVHVVVQVVDPVPYHYHYAYSPVGPCSVVVVVVSVVSVVCCVVVVVSVVSVVVSVVVVVVVVVVVVVVVVLCPQVLLVVCVVVLVVCCVVVVDPPVVSVVVSVVSSVD/DDDVVLVVVLVVLLVCLLQQPLVSLVVLLVLLVDPDPVSVVSNVVSLVSLVVVLVVVCVVVVVDHQAAFEEEEEAPPLCQVLLCALLVVVQVVVPFQEEEAEPCYPSVVDPSYHYDPQLCVLVSVSSCVSNRGHYYYYYYYDVVSVSRLLNGLAYEYRYECVLLSHLEYEHEPCDDPSVVSSVVVLVVSVVVQVPHDDPDPQGRYHYYYAYSPVRPCSVVVVVVVVVSVVRCVVVVVSVVSVVVSVVVSVVVVVVVVVVVVLCPQVLLVVCVVVLVVCVVVVNDPVVRSVVVSVVSSVD/DLLVVLLVCLLQQPQVSLQVLLVLLVDPDPVSVVSNVVSLVVLVVVLVVVCVVVVVDHQAAFEEEEEAPPLCVVLLCALLVVVQVVVPFQEEEAEAEPVHPQVVDPSYHYDPCLCVLSSVSSNVSSRGHYYYYYYYDDDDSLVSSLLNGLAYEYRYELCAQSHLEYEHEPCDDPSVVSSVVVLVVHVVVQVPDDHPRYHYYYAYSPVGPCSVVVVVVSVVSVVCCVVVVVSVVSVVVSVVVVVVVVVVVVVVVVLCVPVQNVVCVVVLVVCVVVVNDPVVVSVVVSVVSSVD/DVPPDDDVVLVVVLVVLLVCLLQQPLVSLVVLLVLCLDPDPVSVVSNVVSLVVLVVVLVVVCVVVVVDHQAAFEEEEEAPPLCVVLLCALLLVVVVVVPFQEEEAEEDPPHPQVVDPSYRYDDHSLLCVLSSVSSCVSSRGHYYYYYYYDQDDVLVSRLLRGLAYEYRYELVDDLGSLLSHLEYEHEPCDDPSVVSSVVVQVVSVVSQVPHDDPDPQGRYHYYYAYSPVRPCSVVVVVVSVVSVVRCVVVVVSVVSVVVSVVVSVVVVVVVVVVVVLCPQVLLVVLVVVLVVCVVVVNDPPVVSVVVSVVSSVD